Protein AF-0000000066233508 (afdb_homodimer)

Foldseek 3Di:
DDDVVCLVVPVVLLLVQCVLQVHHSVLSVVLNVLVVVLVVLVVVLVVLVVVLVVLVVVLVVCVVVVNNVVSVVSVVVSVVSVVVSVVSVVVNVVSVVVSVVSVLQAFFGADPPFARDAAPVPWAFDDWDADFDDDPDDFDFPLVLQVVLVFKDQPVQCVVPRHQDIHGDDLLVLLLVLLVVLLVCCCVVPVPADEDDDDQKDAPLQQSLLSCPPPPVVFWDAPPVVRITGAQDPCSCVVLVQQPHAAAQVCPWHKHKYKDKGATPCPPPPPPPRRDNQDHRIFIFIKMKIWHALVCQVVVLVVVVVLLVVSCVLLNFIKTKIKTHSNHDDRQFNTKIFIFTQASVVNDTHTWKMKGKNALSSQVSRVYWYQDPVPRDIDGIIMIMMGSTGSRVVSSSQQRRQADPVSKGAGRPSSCVSSVDGIDD/DDDVVCLVVPVVLLLVQCVLQVHHSVLSVVLVVLVVVLVVLVVVLVVLVVVLVVLVVVLVVCVVVVNNVVSVVSVVVSVVSVVVSVVSVVVNVVSVVVSVVSVLQAFFGADPPFARDAAPVPWAFDDWDADFDDDPDDFDFPLVLQVVLVFKDQPVQCVVPRHQDIHGDDLLVLLLVLLVVLLVCCCVVPVPADEDDDDQKDAPLQQSLQSCPPVPVVFWDAPPVVRITGAQDPCSCVVLVQFPHAAAQVCPWHKHKYKDKGATPCPPPPPPPSRDNPDHRIFIFIKMKIWHALVCQVVVLVVVVVLLVVSCVLLNFIKTKIKHHSNHDDRQFNTKIFIFTDAPVVNDTHTWKMKGKRALSSQVSRVYWYQDPVPRDIDGIIMIMMGSTGSRVVSSSQQRRQADPVSKGAGRPSSCVSSVDGIDD

pLDDT: mean 96.57, std 4.39, range [62.28, 98.88]

Structure (mmCIF, N/CA/C/O backbone):
data_AF-0000000066233508-model_v1
#
loop_
_entity.id
_entity.type
_entity.pdbx_description
1 polymer 'Serine--tRNA ligase'
#
loop_
_atom_site.group_PDB
_atom_site.id
_atom_site.type_symbol
_atom_site.label_atom_id
_atom_site.label_alt_id
_atom_site.label_comp_id
_atom_site.label_asym_id
_atom_site.label_entity_id
_atom_site.label_seq_id
_atom_site.pdbx_PDB_ins_code
_atom_site.Cartn_x
_atom_site.Cartn_y
_atom_site.Cartn_z
_atom_site.occupancy
_atom_site.B_iso_or_equiv
_atom_site.auth_seq_id
_atom_site.auth_comp_id
_atom_site.auth_asym_id
_atom_site.auth_atom_id
_atom_site.pdbx_PDB_model_num
ATOM 1 N N . MET A 1 1 ? -9.398 24.078 7.375 1 93.12 1 MET A N 1
ATOM 2 C CA . MET A 1 1 ? -10.461 24.906 6.805 1 93.12 1 MET A CA 1
ATOM 3 C C . MET A 1 1 ? -10.289 26.375 7.211 1 93.12 1 MET A C 1
ATOM 5 O O . MET A 1 1 ? -9.469 26.688 8.078 1 93.12 1 MET A O 1
ATOM 9 N N . ILE A 1 2 ? -11.086 27.25 6.621 1 95.56 2 ILE A N 1
ATOM 10 C CA . ILE A 1 2 ? -11 28.672 6.902 1 95.56 2 ILE A CA 1
ATOM 11 C C . ILE A 1 2 ? -11.719 28.984 8.211 1 95.56 2 ILE A C 1
ATOM 13 O O . ILE A 1 2 ? -12.703 28.328 8.562 1 95.56 2 ILE A O 1
ATOM 17 N N . ASP A 1 3 ? -11.203 29.953 8.891 1 95 3 ASP A N 1
ATOM 18 C CA . ASP A 1 3 ? -11.82 30.406 10.133 1 95 3 ASP A CA 1
ATOM 19 C C . ASP A 1 3 ? -13.172 31.062 9.867 1 95 3 ASP A C 1
ATOM 21 O O . ASP A 1 3 ? -13.242 32.062 9.156 1 95 3 ASP A O 1
ATOM 25 N N . ILE A 1 4 ? -14.133 30.562 10.492 1 95.81 4 ILE A N 1
ATOM 26 C CA . ILE A 1 4 ? -15.477 31.094 10.32 1 95.81 4 ILE A CA 1
ATOM 27 C C . ILE A 1 4 ? -15.508 32.562 10.758 1 95.81 4 ILE A C 1
ATOM 29 O O . ILE A 1 4 ? -16.234 33.375 10.195 1 95.81 4 ILE A O 1
ATOM 33 N N . LYS A 1 5 ? -14.711 32.906 11.695 1 96.12 5 LYS A N 1
ATOM 34 C CA . LYS A 1 5 ? -14.633 34.312 12.164 1 96.12 5 LYS A CA 1
ATOM 35 C C . LYS A 1 5 ? -14.18 35.219 11.047 1 96.12 5 LYS A C 1
ATOM 37 O O . LYS A 1 5 ? -14.648 36.375 10.938 1 96.12 5 LYS A O 1
ATOM 42 N N . LEU A 1 6 ? -13.242 34.75 10.305 1 96.94 6 LEU A N 1
ATOM 43 C CA . LEU A 1 6 ? -12.773 35.531 9.172 1 96.94 6 LEU A CA 1
ATOM 44 C C . LEU A 1 6 ? -13.898 35.781 8.172 1 96.94 6 LEU A C 1
ATOM 46 O O . LEU A 1 6 ? -14.039 36.875 7.645 1 96.94 6 LEU A O 1
ATOM 50 N N . ILE A 1 7 ? -14.641 34.75 7.93 1 97.31 7 ILE A N 1
ATOM 51 C CA . ILE A 1 7 ? -15.758 34.875 7 1 97.31 7 ILE A CA 1
ATOM 52 C C . ILE A 1 7 ? -16.781 35.875 7.531 1 97.31 7 ILE A C 1
ATOM 54 O O . ILE A 1 7 ? -17.297 36.688 6.773 1 97.31 7 ILE A O 1
ATOM 58 N N . ARG A 1 8 ? -16.984 35.906 8.844 1 96.62 8 ARG A N 1
ATOM 59 C CA . ARG A 1 8 ? -17.938 36.781 9.484 1 96.62 8 ARG A CA 1
ATOM 60 C C . ARG A 1 8 ? -17.453 38.25 9.43 1 96.62 8 ARG A C 1
ATOM 62 O O . ARG A 1 8 ? -18.234 39.156 9.133 1 96.62 8 ARG A O 1
ATOM 69 N N . GLN A 1 9 ? -16.297 38.375 9.656 1 97.19 9 GLN A N 1
ATOM 70 C CA . GLN A 1 9 ? -15.75 39.719 9.844 1 97.19 9 GLN A CA 1
ATOM 71 C C . GLN A 1 9 ? -15.383 40.344 8.508 1 97.19 9 GLN A C 1
ATOM 73 O O . GLN A 1 9 ? -15.492 41.562 8.336 1 97.19 9 GLN A O 1
ATOM 78 N N . ASN A 1 10 ? -14.938 39.5 7.613 1 97.38 10 ASN A N 1
ATOM 79 C CA . ASN A 1 10 ? -14.469 40.062 6.336 1 97.38 10 ASN A CA 1
ATOM 80 C C . ASN A 1 10 ? -14.945 39.188 5.164 1 97.38 10 ASN A C 1
ATOM 82 O O . ASN A 1 10 ? -14.133 38.688 4.383 1 97.38 10 ASN A O 1
ATOM 86 N N . PRO A 1 11 ? -16.25 39.062 4.977 1 97.81 11 PRO A N 1
ATOM 87 C CA . PRO A 1 11 ? -16.766 38.188 3.914 1 97.81 11 PRO A CA 1
ATOM 88 C C . PRO A 1 11 ? -16.281 38.625 2.527 1 97.81 11 PRO A C 1
ATOM 90 O O . PRO A 1 11 ? -16.031 37.75 1.671 1 97.81 11 PRO A O 1
ATOM 93 N N . ASP A 1 12 ? -16.156 39.938 2.305 1 97.88 12 ASP A N 1
ATOM 94 C CA . ASP A 1 12 ? -15.758 40.406 0.989 1 97.88 12 ASP A CA 1
ATOM 95 C C . ASP A 1 12 ? -14.32 40 0.663 1 97.88 12 ASP A C 1
ATOM 97 O O . ASP A 1 12 ? -14.008 39.688 -0.488 1 97.88 12 ASP A O 1
ATOM 101 N N . PHE A 1 13 ? -13.523 40.062 1.66 1 97.56 13 PHE A N 1
ATOM 102 C CA . PHE A 1 13 ? -12.148 39.625 1.494 1 97.56 13 PHE A CA 1
ATOM 103 C C . PHE A 1 13 ? -12.109 38.156 1.06 1 97.56 13 PHE A C 1
ATOM 105 O O . PHE A 1 13 ? -11.383 37.812 0.131 1 97.56 13 PHE A O 1
ATOM 112 N N . VAL A 1 14 ? -12.898 37.312 1.65 1 98.12 14 VAL A N 1
ATOM 113 C CA . VAL A 1 14 ? -12.922 35.875 1.361 1 98.12 14 VAL A CA 1
ATOM 114 C C . VAL A 1 14 ? -13.516 35.656 -0.026 1 98.12 14 VAL A C 1
ATOM 116 O O . VAL A 1 14 ? -13.016 34.812 -0.793 1 98.12 14 VAL A O 1
ATOM 119 N N . LYS A 1 15 ? -14.539 36.375 -0.337 1 98.25 15 LYS A N 1
ATOM 120 C CA . LYS A 1 15 ? -15.164 36.25 -1.651 1 98.25 15 LYS A CA 1
ATOM 121 C C . LYS A 1 15 ? -14.18 36.594 -2.764 1 98.25 15 LYS A C 1
ATOM 123 O O . LYS A 1 15 ? -14.125 35.906 -3.785 1 98.25 15 LYS A O 1
ATOM 128 N N . GLU A 1 16 ? -13.461 37.656 -2.539 1 97.5 16 GLU A N 1
ATOM 129 C CA . GLU A 1 16 ? -12.469 38.062 -3.531 1 97.5 16 GLU A CA 1
ATOM 130 C C . GLU A 1 16 ? -11.391 37 -3.711 1 97.5 16 GLU A C 1
ATOM 132 O O . GLU A 1 16 ? -10.953 36.75 -4.832 1 97.5 16 GLU A O 1
ATOM 137 N N . ALA A 1 17 ? -10.914 36.469 -2.629 1 97.25 17 ALA A N 1
ATOM 138 C CA . ALA A 1 17 ? -9.93 35.375 -2.684 1 97.25 17 ALA A CA 1
ATOM 139 C C . ALA A 1 17 ? -10.453 34.188 -3.496 1 97.25 17 ALA A C 1
ATOM 141 O O . ALA A 1 17 ? -9.719 33.594 -4.289 1 97.25 17 ALA A O 1
ATOM 142 N N . LEU A 1 18 ? -11.734 33.812 -3.293 1 97.56 18 LEU A N 1
ATOM 143 C CA . LEU A 1 18 ? -12.352 32.719 -4.023 1 97.56 18 LEU A CA 1
ATOM 144 C C . LEU A 1 18 ? -12.43 33.031 -5.516 1 97.56 18 LEU A C 1
ATOM 146 O O . LEU A 1 18 ? -12.164 32.188 -6.352 1 97.56 18 LEU A O 1
ATOM 150 N N . ARG A 1 19 ? -12.758 34.281 -5.824 1 97.06 19 ARG A N 1
ATOM 151 C CA . ARG A 1 19 ? -12.836 34.688 -7.219 1 97.06 19 ARG A CA 1
ATOM 152 C C . ARG A 1 19 ? -11.484 34.562 -7.906 1 97.06 19 ARG A C 1
ATOM 154 O O . ARG A 1 19 ? -11.406 34.125 -9.062 1 97.06 19 ARG A O 1
ATOM 161 N N . LYS A 1 20 ? -10.508 35 -7.199 1 96.06 20 LYS A N 1
ATOM 162 C CA . LYS A 1 20 ? -9.156 34.938 -7.75 1 96.06 20 LYS A CA 1
ATOM 163 C C . LYS A 1 20 ? -8.758 33.469 -8.047 1 96.06 20 LYS A C 1
ATOM 165 O O . LYS A 1 20 ? -7.93 33.219 -8.922 1 96.06 20 LYS A O 1
ATOM 170 N N . ARG A 1 21 ? -9.336 32.5 -7.344 1 96.62 21 ARG A N 1
ATOM 171 C CA . ARG A 1 21 ? -9.047 31.094 -7.543 1 96.62 21 ARG A CA 1
ATOM 172 C C . ARG A 1 21 ? -9.984 30.484 -8.578 1 96.62 21 ARG A C 1
ATOM 174 O O . ARG A 1 21 ? -9.898 29.297 -8.883 1 96.62 21 ARG A O 1
ATOM 181 N N . GLY A 1 22 ? -10.922 31.266 -9.031 1 94 22 GLY A N 1
ATOM 182 C CA . GLY A 1 22 ? -11.891 30.781 -10 1 94 22 GLY A CA 1
ATOM 183 C C . GLY A 1 22 ? -13.062 30.062 -9.359 1 94 22 GLY A C 1
ATOM 184 O O . GLY A 1 22 ? -13.734 29.25 -10.008 1 94 22 GLY A O 1
ATOM 185 N N . GLU A 1 23 ? -13.281 30.281 -8.062 1 94.69 23 GLU A N 1
ATOM 186 C CA . GLU A 1 23 ? -14.367 29.625 -7.328 1 94.69 23 GLU A CA 1
ATOM 187 C C . GLU A 1 23 ? -15.57 30.547 -7.199 1 94.69 23 GLU A C 1
ATOM 189 O O . GLU A 1 23 ? -15.43 31.781 -7.246 1 94.69 23 GLU A O 1
ATOM 194 N N . ASP A 1 24 ? -16.734 30.031 -7.023 1 94.38 24 ASP A N 1
ATOM 195 C CA . ASP A 1 24 ? -17.953 30.781 -6.836 1 94.38 24 ASP A CA 1
ATOM 196 C C . ASP A 1 24 ? -18.062 31.312 -5.41 1 94.38 24 ASP A C 1
ATOM 198 O O . ASP A 1 24 ? -18.172 30.547 -4.457 1 94.38 24 ASP A O 1
ATOM 202 N N . PRO A 1 25 ? -18.125 32.594 -5.277 1 96.81 25 PRO A N 1
ATOM 203 C CA . PRO A 1 25 ? -18.156 33.156 -3.93 1 96.81 25 PRO A CA 1
ATOM 204 C C . PRO A 1 25 ? -19.531 33.031 -3.271 1 96.81 25 PRO A C 1
ATOM 206 O O . PRO A 1 25 ? -19.672 33.312 -2.078 1 96.81 25 PRO A O 1
ATOM 209 N N . ALA A 1 26 ? -20.547 32.5 -3.99 1 96.81 26 ALA A N 1
ATOM 210 C CA . ALA A 1 26 ? -21.906 32.406 -3.49 1 96.81 26 ALA A CA 1
ATOM 211 C C . ALA A 1 26 ? -21.984 31.531 -2.244 1 96.81 26 ALA A C 1
ATOM 213 O O . ALA A 1 26 ? -22.859 31.719 -1.392 1 96.81 26 ALA A O 1
ATOM 214 N N . ILE A 1 27 ? -21.109 30.656 -2.143 1 97 27 ILE A N 1
ATOM 215 C CA . ILE A 1 27 ? -21.094 29.719 -1.021 1 97 27 ILE A CA 1
ATOM 216 C C . ILE A 1 27 ? -20.891 30.484 0.285 1 97 27 ILE A C 1
ATOM 218 O O . ILE A 1 27 ? -21.359 30.062 1.342 1 97 27 ILE A O 1
ATOM 222 N N . ILE A 1 28 ? -20.188 31.641 0.234 1 98.06 28 ILE A N 1
ATOM 223 C CA . ILE A 1 28 ? -19.922 32.438 1.421 1 98.06 28 ILE A CA 1
ATOM 224 C C . ILE A 1 28 ? -21.219 33 1.98 1 98.06 28 ILE A C 1
ATOM 226 O O . ILE A 1 28 ? -21.422 33.031 3.195 1 98.06 28 ILE A O 1
ATOM 230 N N . ASP A 1 29 ? -22.094 33.406 1.101 1 97.81 29 ASP A N 1
ATOM 231 C CA . ASP A 1 29 ? -23.391 33.938 1.535 1 97.81 29 ASP A CA 1
ATOM 232 C C . ASP A 1 29 ? -24.219 32.844 2.207 1 97.81 29 ASP A C 1
ATOM 234 O O . ASP A 1 29 ? -24.891 33.094 3.205 1 97.81 29 ASP A O 1
ATOM 238 N N . GLU A 1 30 ? -24.156 31.734 1.589 1 97.5 30 GLU A N 1
ATOM 239 C CA . GLU A 1 30 ? -24.859 30.594 2.18 1 97.5 30 GLU A CA 1
ATOM 240 C C . GLU A 1 30 ? -24.328 30.281 3.578 1 97.5 30 GLU A C 1
ATOM 242 O O . GLU A 1 30 ? -25.094 30.031 4.5 1 97.5 30 GLU A O 1
ATOM 247 N N . ILE A 1 31 ? -23.062 30.328 3.74 1 98.06 31 ILE A N 1
ATOM 248 C CA . ILE A 1 31 ? -22.406 30.047 5.016 1 98.06 31 ILE A CA 1
ATOM 249 C C . ILE A 1 31 ? -22.828 31.078 6.051 1 98.06 31 ILE A C 1
ATOM 251 O O . ILE A 1 31 ? -23.172 30.734 7.184 1 98.06 31 ILE A O 1
ATOM 255 N N . LEU A 1 32 ? -22.812 32.344 5.645 1 98.12 32 LEU A N 1
ATOM 256 C CA . LEU A 1 32 ? -23.188 33.406 6.555 1 98.12 32 LEU A CA 1
ATOM 257 C C . LEU A 1 32 ? -24.625 33.25 7.023 1 98.12 32 LEU A C 1
ATOM 259 O O . LEU A 1 32 ? -24.938 33.5 8.195 1 98.12 32 LEU A O 1
ATOM 263 N N . LYS A 1 33 ? -25.5 32.844 6.082 1 98.06 33 LYS A N 1
ATOM 264 C CA . LYS A 1 33 ? -26.906 32.625 6.426 1 98.06 33 LYS A CA 1
ATOM 265 C C . LYS A 1 33 ? -27.062 31.516 7.449 1 98.06 33 LYS A C 1
ATOM 267 O O . LYS A 1 33 ? -27.734 31.672 8.469 1 98.06 33 LYS A O 1
ATOM 272 N N . ILE A 1 34 ? -26.438 30.422 7.152 1 98.25 34 ILE A N 1
ATOM 273 C CA . ILE A 1 34 ? -26.547 29.266 8.031 1 98.25 34 ILE A CA 1
ATOM 274 C C . ILE A 1 34 ? -25.906 29.578 9.375 1 98.25 34 ILE A C 1
ATOM 276 O O . ILE A 1 34 ? -26.406 29.172 10.422 1 98.25 34 ILE A O 1
ATOM 280 N N . ASP A 1 35 ? -24.797 30.25 9.383 1 97.88 35 ASP A N 1
ATOM 281 C CA . ASP A 1 35 ? -24.125 30.641 10.609 1 97.88 35 ASP A CA 1
ATOM 282 C C . ASP A 1 35 ? -25.016 31.547 11.469 1 97.88 35 ASP A C 1
ATOM 284 O O . ASP A 1 35 ? -25.062 31.375 12.688 1 97.88 35 ASP A O 1
ATOM 288 N N . ALA A 1 36 ? -25.672 32.469 10.875 1 97.69 36 ALA A N 1
ATOM 289 C CA . ALA A 1 36 ? -26.594 33.344 11.578 1 97.69 36 ALA A CA 1
ATOM 290 C C . ALA A 1 36 ? -27.75 32.562 12.203 1 97.69 36 ALA A C 1
ATOM 292 O O . ALA A 1 36 ? -28.125 32.812 13.352 1 97.69 36 ALA A O 1
ATOM 293 N N . ASP A 1 37 ? -28.266 31.688 11.383 1 97.88 37 ASP A N 1
ATOM 294 C CA . ASP A 1 37 ? -29.344 30.828 11.875 1 97.88 37 ASP A CA 1
ATOM 295 C C . ASP A 1 37 ? -28.875 30 13.07 1 97.88 37 ASP A C 1
ATOM 297 O O . ASP A 1 37 ? -29.609 29.828 14.039 1 97.88 37 ASP A O 1
ATOM 301 N N . TRP A 1 38 ? -27.734 29.453 12.945 1 97.81 38 TRP A N 1
ATOM 302 C CA . TRP A 1 38 ? -27.172 28.625 14.008 1 97.81 38 TRP A CA 1
ATOM 303 C C . TRP A 1 38 ? -27 29.422 15.289 1 97.81 38 TRP A C 1
ATOM 305 O O . TRP A 1 38 ? -27.406 29 16.359 1 97.81 38 TRP A O 1
ATOM 315 N N . ARG A 1 39 ? -26.453 30.625 15.211 1 96.88 39 ARG A N 1
ATOM 316 C CA . ARG A 1 39 ? -26.234 31.484 16.359 1 96.88 39 ARG A CA 1
ATOM 317 C C . ARG A 1 39 ? -27.547 31.922 16.984 1 96.88 39 ARG A C 1
ATOM 319 O O . ARG A 1 39 ? -27.672 31.984 18.203 1 96.88 39 ARG A O 1
ATOM 326 N N . ALA A 1 40 ? -28.516 32.219 16.172 1 97.5 40 ALA A N 1
ATOM 327 C CA . ALA A 1 40 ? -29.844 32.562 16.672 1 97.5 40 ALA A CA 1
ATOM 328 C C . ALA A 1 40 ? -30.484 31.422 17.438 1 97.5 40 ALA A C 1
ATOM 330 O O . ALA A 1 40 ? -31.125 31.625 18.453 1 97.5 40 ALA A O 1
ATOM 331 N N . THR A 1 41 ? -30.281 30.266 16.828 1 97.94 41 THR A N 1
ATOM 332 C CA . THR A 1 41 ? -30.812 29.078 17.469 1 97.94 41 THR A CA 1
ATOM 333 C C . THR A 1 41 ? -30.156 28.844 18.828 1 97.94 41 THR A C 1
ATOM 335 O O . THR A 1 41 ? -30.844 28.5 19.797 1 97.94 41 THR A O 1
ATOM 338 N N . ILE A 1 42 ? -28.922 29 18.922 1 97.31 42 ILE A N 1
ATOM 339 C CA . ILE A 1 42 ? -28.188 28.844 20.172 1 97.31 42 ILE A CA 1
ATOM 340 C C . ILE A 1 42 ? -28.703 29.844 21.203 1 97.31 42 ILE A C 1
ATOM 342 O O . ILE A 1 42 ? -28.938 29.5 22.359 1 97.31 42 ILE A O 1
ATOM 346 N N . THR A 1 43 ? -28.922 31.078 20.797 1 97.06 43 THR A N 1
ATOM 347 C CA . THR A 1 43 ? -29.406 32.156 21.672 1 97.06 43 THR A CA 1
ATOM 348 C C . THR A 1 43 ? -30.797 31.812 22.188 1 97.06 43 THR A C 1
ATOM 350 O O . THR A 1 43 ? -31.062 31.938 23.391 1 97.06 43 THR A O 1
ATOM 353 N N . LYS A 1 44 ? -31.609 31.453 21.281 1 97.38 44 LYS A N 1
ATOM 354 C CA . LYS A 1 44 ? -32.969 31.094 21.656 1 97.38 44 LYS A CA 1
ATOM 355 C C . LYS A 1 44 ? -33 29.922 22.625 1 97.38 44 LYS A C 1
ATOM 357 O O . LYS A 1 44 ? -33.75 29.938 23.594 1 97.38 44 LYS A O 1
ATOM 362 N N . THR A 1 45 ? -32.219 28.906 22.328 1 97 45 THR A N 1
ATOM 363 C CA . THR A 1 45 ? -32.125 27.75 23.188 1 97 45 THR A CA 1
ATOM 364 C C . THR A 1 45 ? -31.688 28.141 24.594 1 97 45 THR A C 1
ATOM 366 O O . THR A 1 45 ? -32.25 27.688 25.594 1 97 45 THR A O 1
ATOM 369 N N . ASN A 1 46 ? -30.719 29.031 24.703 1 96.56 46 ASN A N 1
ATOM 370 C CA . ASN A 1 46 ? -30.219 29.484 26 1 96.56 46 ASN A CA 1
ATOM 371 C C . ASN A 1 46 ? -31.25 30.297 26.75 1 96.56 46 ASN A C 1
ATOM 373 O O . ASN A 1 46 ? -31.359 30.188 27.984 1 96.56 46 ASN A O 1
ATOM 377 N N . GLU A 1 47 ? -31.969 31.094 26.078 1 96.75 47 GLU A N 1
ATOM 378 C CA . GLU A 1 47 ? -33.062 31.875 26.688 1 96.75 47 GLU A CA 1
ATOM 379 C C . GLU A 1 47 ? -34.125 30.953 27.266 1 96.75 47 GLU A C 1
ATOM 381 O O . GLU A 1 47 ? -34.594 31.172 28.391 1 96.75 47 GLU A O 1
ATOM 386 N N . LEU A 1 48 ? -34.469 29.969 26.469 1 96.56 48 LEU A N 1
ATOM 387 C CA . LEU A 1 48 ? -35.5 29.047 26.922 1 96.56 48 LEU A CA 1
ATOM 388 C C . LEU A 1 48 ? -35.031 28.219 28.094 1 96.56 48 LEU A C 1
ATOM 390 O O . LEU A 1 48 ? -35.812 27.891 29 1 96.56 48 LEU A O 1
ATOM 394 N N . ARG A 1 49 ? -33.812 27.828 28.109 1 95.56 49 ARG A N 1
ATOM 395 C CA . ARG A 1 49 ? -33.219 27.109 29.234 1 95.56 49 ARG A CA 1
ATOM 396 C C . ARG A 1 49 ? -33.281 27.953 30.516 1 95.56 49 ARG A C 1
ATOM 398 O O . ARG A 1 49 ? -33.594 27.438 31.578 1 95.56 49 ARG A O 1
ATOM 405 N N . SER A 1 50 ? -33 29.219 30.375 1 95.81 50 SER A N 1
ATOM 406 C CA . SER A 1 50 ? -33.062 30.141 31.516 1 95.81 50 SER A CA 1
ATOM 407 C C . SER A 1 50 ? -34.469 30.266 32.031 1 95.81 50 SER A C 1
ATOM 409 O O . SER A 1 50 ? -34.688 30.234 33.25 1 95.81 50 SER A O 1
ATOM 411 N N . ARG A 1 51 ? -35.344 30.391 31.156 1 95.38 51 ARG A N 1
ATOM 412 C CA . ARG A 1 51 ? -36.75 30.469 31.531 1 95.38 51 ARG A CA 1
ATOM 413 C C . ARG A 1 51 ? -37.219 29.203 32.25 1 95.38 51 ARG A C 1
ATOM 415 O O . ARG A 1 51 ? -37.938 29.266 33.219 1 95.38 51 ARG A O 1
ATOM 422 N N . ARG A 1 52 ? -36.875 28.094 31.703 1 94.69 52 ARG A N 1
ATOM 423 C CA . ARG A 1 52 ? -37.25 26.812 32.281 1 94.69 52 ARG A CA 1
ATOM 424 C C . ARG A 1 52 ? -36.656 26.688 33.688 1 94.69 52 ARG A C 1
ATOM 426 O O . ARG A 1 52 ? -37.344 26.156 34.594 1 94.69 52 ARG A O 1
ATOM 433 N N . ASN A 1 53 ? -35.469 27.156 33.906 1 94.06 53 ASN A N 1
ATOM 434 C CA . ASN A 1 53 ? -34.844 27.141 35.219 1 94.06 53 ASN A CA 1
ATOM 435 C C . ASN A 1 53 ? -35.594 28.031 36.188 1 94.06 53 ASN A C 1
ATOM 437 O O . ASN A 1 53 ? -35.75 27.688 37.375 1 94.06 53 ASN A O 1
ATOM 441 N N . GLU A 1 54 ? -36.062 29.203 35.656 1 94.81 54 GLU A N 1
ATOM 442 C CA . GLU A 1 54 ? -36.844 30.109 36.469 1 94.81 54 GLU A CA 1
ATOM 443 C C . GLU A 1 54 ? -38.156 29.453 36.875 1 94.81 54 GLU A C 1
ATOM 445 O O . GLU A 1 54 ? -38.594 29.594 38.031 1 94.81 54 GLU A O 1
ATOM 450 N N . ILE A 1 55 ? -38.781 28.828 35.906 1 94.31 55 ILE A N 1
ATOM 451 C CA . ILE A 1 55 ? -40.031 28.141 36.188 1 94.31 55 ILE A CA 1
ATOM 452 C C . ILE A 1 55 ? -39.844 27.062 37.25 1 94.31 55 ILE A C 1
ATOM 454 O O . ILE A 1 55 ? -40.656 26.922 38.156 1 94.31 55 ILE A O 1
ATOM 458 N N . SER A 1 56 ? -38.812 26.328 37.188 1 92.69 56 SER A N 1
ATOM 459 C CA . SER A 1 56 ? -38.5 25.266 38.156 1 92.69 56 SER A CA 1
ATOM 460 C C . SER A 1 56 ? -38.344 25.828 39.562 1 92.69 56 SER A C 1
ATOM 462 O O . SER A 1 56 ? -38.844 25.234 40.531 1 92.69 56 SER A O 1
ATOM 464 N N . LYS A 1 57 ? -37.688 27.016 39.656 1 93.62 57 LYS A N 1
ATOM 465 C CA . LYS A 1 57 ? -37.531 27.672 40.938 1 93.62 57 LYS A CA 1
ATOM 466 C C . LYS A 1 57 ? -38.875 28.141 41.5 1 93.62 57 LYS A C 1
ATOM 468 O O . LYS A 1 57 ? -39.125 28 42.688 1 93.62 57 LYS A O 1
ATOM 473 N N . ASN A 1 58 ? -39.688 28.656 40.594 1 94.38 58 ASN A N 1
ATOM 474 C CA . ASN A 1 58 ? -41 29.172 41.031 1 94.38 58 ASN A CA 1
ATOM 475 C C . ASN A 1 58 ? -41.938 28.047 41.438 1 94.38 58 ASN A C 1
ATOM 477 O O . ASN A 1 58 ? -42.75 28.219 42.344 1 94.38 58 ASN A O 1
ATOM 481 N N . VAL A 1 59 ? -41.844 26.969 40.719 1 93.44 59 VAL A N 1
ATOM 482 C CA . VAL A 1 59 ? -42.656 25.812 41.062 1 93.44 59 VAL A CA 1
ATOM 483 C C . VAL A 1 59 ? -42.312 25.344 42.469 1 93.44 59 VAL A C 1
ATOM 485 O O . VAL A 1 59 ? -43.188 25.047 43.281 1 93.44 59 VAL A O 1
ATOM 488 N N . ALA A 1 60 ? -41.031 25.312 42.844 1 91.31 60 ALA A N 1
ATOM 489 C CA . ALA A 1 60 ? -40.562 24.891 44.156 1 91.31 60 ALA A CA 1
ATOM 490 C C . ALA A 1 60 ? -41.094 25.828 45.25 1 91.31 60 ALA A C 1
ATOM 492 O O . ALA A 1 60 ? -41.531 25.391 46.312 1 91.31 60 ALA A O 1
ATOM 493 N N . ARG A 1 61 ? -41.062 27.125 44.938 1 93.44 61 ARG A N 1
ATOM 494 C CA . ARG A 1 61 ? -41.531 28.141 45.875 1 93.44 61 ARG A CA 1
ATOM 495 C C . ARG A 1 61 ? -43.062 28.031 46.094 1 93.44 61 ARG A C 1
ATOM 497 O O . ARG A 1 61 ? -43.531 28.062 47.219 1 93.44 61 ARG A O 1
ATOM 504 N N . LEU A 1 62 ? -43.812 27.859 45 1 94.06 62 LEU A N 1
ATOM 505 C CA . LEU A 1 62 ? -45.25 27.781 45.062 1 94.06 62 LEU A CA 1
ATOM 506 C C . LEU A 1 62 ? -45.719 26.531 45.812 1 94.06 62 LEU A C 1
ATOM 508 O O . LEU A 1 62 ? -46.688 26.578 46.562 1 94.06 62 LEU A O 1
ATOM 512 N N . LYS A 1 63 ? -45.062 25.5 45.625 1 91.12 63 LYS A N 1
ATOM 513 C CA . LYS A 1 63 ? -45.406 24.266 46.344 1 91.12 63 LYS A CA 1
ATOM 514 C C . LYS A 1 63 ? -45.156 24.422 47.812 1 91.12 63 LYS A C 1
ATOM 516 O O . LYS A 1 63 ? -45.906 23.891 48.656 1 91.12 63 LYS A O 1
ATOM 521 N N . LYS A 1 64 ? -44.062 25.156 48.219 1 92.81 64 LYS A N 1
ATOM 522 C CA . LYS A 1 64 ? -43.75 25.422 49.625 1 92.81 64 LYS A CA 1
ATOM 523 C C . LYS A 1 64 ? -44.812 26.312 50.25 1 92.81 64 LYS A C 1
ATOM 525 O O . LYS A 1 64 ? -45.125 26.203 51.438 1 92.81 64 LYS A O 1
ATOM 530 N N . GLU A 1 65 ? -45.438 27.141 49.406 1 94.06 65 GLU A N 1
ATOM 531 C CA . GLU A 1 65 ? -46.438 28.078 49.906 1 94.06 65 GLU A CA 1
ATOM 532 C C . GLU A 1 65 ? -47.844 27.469 49.844 1 94.06 65 GLU A C 1
ATOM 534 O O . GLU A 1 65 ? -48.812 28.109 50.219 1 94.06 65 GLU A O 1
ATOM 539 N N . GLY A 1 66 ? -47.906 26.25 49.281 1 90.38 66 GLY A N 1
ATOM 540 C CA . GLY A 1 66 ? -49.188 25.531 49.25 1 90.38 66 GLY A CA 1
ATOM 541 C C . GLY A 1 66 ? -50.062 25.891 48.062 1 90.38 66 GLY A C 1
ATOM 542 O O . GLY A 1 66 ? -51.25 25.594 48.062 1 90.38 66 GLY A O 1
ATOM 543 N N . LYS A 1 67 ? -49.562 26.656 47.156 1 93.44 67 LYS A N 1
ATOM 544 C CA . LYS A 1 67 ? -50.281 27.078 45.969 1 93.44 67 LYS A CA 1
ATOM 545 C C . LYS A 1 67 ? -50.125 26.047 44.844 1 93.44 67 LYS A C 1
ATOM 547 O O . LYS A 1 67 ? -49.531 26.344 43.812 1 93.44 67 LYS A O 1
ATOM 552 N N . ASN A 1 68 ? -50.781 24.922 44.875 1 90.44 68 ASN A N 1
ATOM 553 C CA . ASN A 1 68 ? -50.531 23.75 44.062 1 90.44 68 ASN A CA 1
ATOM 554 C C . ASN A 1 68 ? -51.094 23.938 42.656 1 90.44 68 ASN A C 1
ATOM 556 O O . ASN A 1 68 ? -50.5 23.469 41.656 1 90.44 68 ASN A O 1
ATOM 560 N N . ALA A 1 69 ? -52.156 24.734 42.625 1 90.69 69 ALA A N 1
ATOM 561 C CA . ALA A 1 69 ? -52.75 24.922 41.312 1 90.69 69 ALA A CA 1
ATOM 562 C C . ALA A 1 69 ? -51.875 25.781 40.406 1 90.69 69 ALA A C 1
ATOM 564 O O . ALA A 1 69 ? -51.688 25.484 39.219 1 90.69 69 ALA A O 1
ATOM 565 N N . GLU A 1 70 ? -51.344 26.766 41.031 1 91.44 70 GLU A N 1
ATOM 566 C CA . GLU A 1 70 ? -50.438 27.641 40.281 1 91.44 70 GLU A CA 1
ATOM 567 C C . GLU A 1 70 ? -49.125 26.922 39.938 1 91.44 70 GLU A C 1
ATOM 569 O O . GLU A 1 70 ? -48.594 27.109 38.844 1 91.44 70 GLU A O 1
ATOM 574 N N . ALA A 1 71 ? -48.688 26.031 40.75 1 93.31 71 ALA A N 1
ATOM 575 C CA . ALA A 1 71 ? -47.469 25.25 40.5 1 93.31 71 ALA A CA 1
ATOM 576 C C . ALA A 1 71 ? -47.656 24.266 39.344 1 93.31 71 ALA A C 1
ATOM 578 O O . ALA A 1 71 ? -46.75 24.078 38.531 1 93.31 71 ALA A O 1
ATOM 579 N N . GLU A 1 72 ? -48.812 23.766 39.312 1 92.56 72 GLU A N 1
ATOM 580 C CA . GLU A 1 72 ? -49.094 22.797 38.25 1 92.56 72 GLU A CA 1
ATOM 581 C C . GLU A 1 72 ? -49.094 23.453 36.875 1 92.56 72 GLU A C 1
ATOM 583 O O . GLU A 1 72 ? -48.688 22.844 35.906 1 92.56 72 GLU A O 1
ATOM 588 N N . ALA A 1 73 ? -49.562 24.672 36.875 1 92.5 73 ALA A N 1
ATOM 589 C CA . ALA A 1 73 ? -49.562 25.422 35.625 1 92.5 73 ALA A CA 1
ATOM 590 C C . ALA A 1 73 ? -48.156 25.703 35.156 1 92.5 73 ALA A C 1
ATOM 592 O O . ALA A 1 73 ? -47.844 25.625 33.938 1 92.5 73 ALA A O 1
ATOM 593 N N . LEU A 1 74 ? -47.344 25.984 36.031 1 94.25 74 LEU A N 1
ATOM 594 C CA . LEU A 1 74 ? -45.938 26.266 35.75 1 94.25 74 LEU A CA 1
ATOM 595 C C . LEU A 1 74 ? -45.219 25 35.312 1 94.25 74 LEU A C 1
ATOM 597 O O . LEU A 1 74 ? -44.312 25.047 34.469 1 94.25 74 LEU A O 1
ATOM 601 N N . ILE A 1 75 ? -45.625 23.938 35.875 1 93.56 75 ILE A N 1
ATOM 602 C CA . ILE A 1 75 ? -45.031 22.656 35.531 1 93.56 75 ILE A CA 1
ATOM 603 C C . ILE A 1 75 ? -45.344 22.297 34.094 1 93.56 75 ILE A C 1
ATOM 605 O O . ILE A 1 75 ? -44.5 21.812 33.344 1 93.56 75 ILE A O 1
ATOM 609 N N . GLU A 1 76 ? -46.562 22.594 33.75 1 93.75 76 GLU A N 1
ATOM 610 C CA . GLU A 1 76 ? -46.969 22.344 32.375 1 93.75 76 GLU A CA 1
ATOM 611 C C . GLU A 1 76 ? -46.219 23.234 31.406 1 93.75 76 GLU A C 1
ATOM 613 O O . GLU A 1 76 ? -45.875 22.797 30.312 1 93.75 76 GLU A O 1
ATOM 618 N N . GLU A 1 77 ? -46.031 24.406 31.812 1 93.31 77 GLU A N 1
ATOM 619 C CA . GLU A 1 77 ? -45.25 25.328 31 1 93.31 77 GLU A CA 1
ATOM 620 C C . GLU A 1 77 ? -43.781 24.844 30.875 1 93.31 77 GLU A C 1
ATOM 622 O O . GLU A 1 77 ? -43.188 24.922 29.797 1 93.31 77 GLU A O 1
ATOM 627 N N . GLY A 1 78 ? -43.281 24.406 31.906 1 93.31 78 GLY A N 1
ATOM 628 C CA . GLY A 1 78 ? -41.938 23.859 31.906 1 93.31 78 GLY A CA 1
ATOM 629 C C . GLY A 1 78 ? -41.781 22.672 30.984 1 93.31 78 GLY A C 1
ATOM 630 O O . GLY A 1 78 ? -40.75 22.547 30.312 1 93.31 78 GLY A O 1
ATOM 631 N N . LYS A 1 79 ? -42.812 21.859 30.984 1 93.94 79 LYS A N 1
ATOM 632 C CA . LYS A 1 79 ? -42.812 20.688 30.094 1 93.94 79 LYS A CA 1
ATOM 633 C C . LYS A 1 79 ? -42.812 21.125 28.625 1 93.94 79 LYS A C 1
ATOM 635 O O . LYS A 1 79 ? -42.094 20.547 27.812 1 93.94 79 LYS A O 1
ATOM 640 N N . ARG A 1 80 ? -43.594 22.109 28.375 1 94.81 80 ARG A N 1
ATOM 641 C CA . ARG A 1 80 ? -43.656 22.625 27.016 1 94.81 80 ARG A CA 1
ATOM 642 C C . ARG A 1 80 ? -42.312 23.234 26.594 1 94.81 80 ARG A C 1
ATOM 644 O O . ARG A 1 80 ? -41.844 23.016 25.469 1 94.81 80 ARG A O 1
ATOM 651 N N . LEU A 1 81 ? -41.719 23.938 27.484 1 95.62 81 LEU A N 1
ATOM 652 C CA . LEU A 1 81 ? -40.406 24.531 27.203 1 95.62 81 LEU A CA 1
ATOM 653 C C . LEU A 1 81 ? -39.344 23.453 26.984 1 95.62 81 LEU A C 1
ATOM 655 O O . LEU A 1 81 ? -38.469 23.609 26.156 1 95.62 81 LEU A O 1
ATOM 659 N N . GLY A 1 82 ? -39.469 22.422 27.7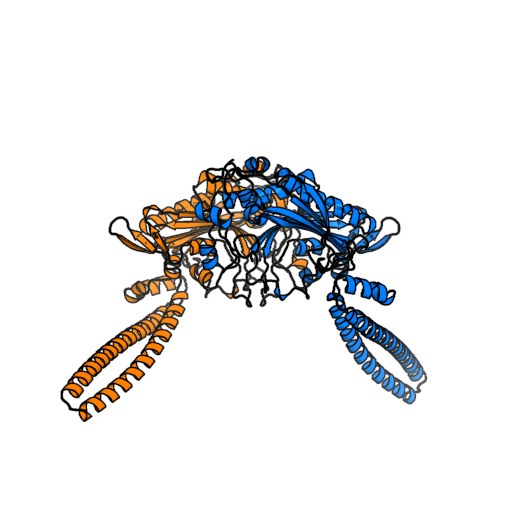19 1 95 82 GLY A N 1
ATOM 660 C CA . GLY A 1 82 ? -38.562 21.312 27.562 1 95 82 GLY A CA 1
ATOM 661 C C . GLY A 1 82 ? -38.625 20.688 26.188 1 95 82 GLY A C 1
ATOM 662 O O . GLY A 1 82 ? -37.562 20.344 25.609 1 95 82 GLY A O 1
ATOM 663 N N . GLU A 1 83 ? -39.812 20.547 25.703 1 96.62 83 GLU A N 1
ATOM 664 C CA . GLU A 1 83 ? -40 19.984 24.375 1 96.62 83 GLU A CA 1
ATOM 665 C C . GLU A 1 83 ? -39.438 20.938 23.312 1 96.62 83 GLU A C 1
ATOM 667 O O . GLU A 1 83 ? -38.844 20.5 22.328 1 96.62 83 GLU A O 1
ATOM 672 N N . GLU A 1 84 ? -39.656 22.172 23.547 1 96.25 84 GLU A N 1
ATOM 673 C CA . GLU A 1 84 ? -39.156 23.172 22.609 1 96.25 84 GLU A CA 1
ATOM 674 C C . GLU A 1 84 ? -37.625 23.203 22.594 1 96.25 84 GLU A C 1
ATOM 676 O O . GLU A 1 84 ? -37 23.359 21.547 1 96.25 84 GLU A O 1
ATOM 681 N N . ILE A 1 85 ? -37.062 23.094 23.734 1 97 85 ILE A N 1
ATOM 682 C CA . ILE A 1 85 ? -35.594 23.094 23.859 1 97 85 ILE A CA 1
ATOM 683 C C . ILE A 1 85 ? -35.031 21.891 23.141 1 97 85 ILE A C 1
ATOM 685 O O . ILE A 1 85 ? -34.031 22 22.422 1 97 85 ILE A O 1
ATOM 689 N N . LYS A 1 86 ? -35.688 20.781 23.266 1 96.88 86 LYS A N 1
ATOM 690 C CA . LYS A 1 86 ? -35.219 19.562 22.594 1 96.88 86 LYS A CA 1
ATOM 691 C C . LYS A 1 86 ? -35.25 19.734 21.078 1 96.88 86 LYS A C 1
ATOM 693 O O . LYS A 1 86 ? -34.312 19.297 20.391 1 96.88 86 LYS A O 1
ATOM 698 N N . ALA A 1 87 ? -36.25 20.312 20.672 1 97.38 87 ALA A N 1
ATOM 699 C CA . ALA A 1 87 ? -36.406 20.547 19.234 1 97.38 87 ALA A CA 1
ATOM 700 C C . ALA A 1 87 ? -35.344 21.516 18.719 1 97.38 87 ALA A C 1
ATOM 702 O O . ALA A 1 87 ? -34.781 21.328 17.625 1 97.38 87 ALA A O 1
ATOM 703 N N . LEU A 1 88 ? -35.031 22.516 19.469 1 97.44 88 LEU A N 1
ATOM 704 C CA . LEU A 1 88 ? -34.031 23.516 19.094 1 97.44 88 LEU A CA 1
ATOM 705 C C . LEU A 1 88 ? -32.656 22.906 19.125 1 97.44 88 LEU A C 1
ATOM 707 O O . LEU A 1 88 ? -31.797 23.266 18.312 1 97.44 88 LEU A O 1
ATOM 711 N N . GLU A 1 89 ? -32.438 22.047 20.031 1 97.19 89 GLU A N 1
ATOM 712 C CA . GLU A 1 89 ? -31.141 21.375 20.109 1 97.19 89 GLU A CA 1
ATOM 713 C C . GLU A 1 89 ? -30.891 20.516 18.875 1 97.19 89 GLU A C 1
ATOM 715 O O . GLU A 1 89 ? -29.766 20.453 18.359 1 97.19 89 GLU A O 1
ATOM 720 N N . GLU A 1 90 ? -31.875 19.891 18.453 1 97.56 90 GLU A N 1
ATOM 721 C CA . GLU A 1 90 ? -31.766 19.094 17.234 1 97.56 90 GLU A CA 1
ATOM 722 C C . GLU A 1 90 ? -31.5 19.984 16.016 1 97.56 90 GLU A C 1
ATOM 724 O O . GLU A 1 90 ? -30.719 19.625 15.141 1 97.56 90 GLU A O 1
ATOM 729 N N . LYS A 1 91 ? -32.219 21.047 16.031 1 97.5 91 LYS A N 1
ATOM 730 C CA . LYS A 1 91 ? -32.031 22 14.945 1 97.5 91 LYS A CA 1
ATOM 731 C C . LYS A 1 91 ? -30.594 22.562 14.977 1 97.5 91 LYS A C 1
ATOM 733 O O . LYS A 1 91 ? -29.969 22.75 13.922 1 97.5 91 LYS A O 1
ATOM 738 N N . GLU A 1 92 ? -30.125 22.891 16.141 1 97.38 92 GLU A N 1
ATOM 739 C CA . GLU A 1 92 ? -28.766 23.391 16.312 1 97.38 92 GLU A CA 1
ATOM 740 C C . GLU A 1 92 ? -27.734 22.406 15.758 1 97.38 92 GLU A C 1
ATOM 742 O O . GLU A 1 92 ? -26.812 22.797 15.055 1 97.38 92 GLU A O 1
ATOM 747 N N . LYS A 1 93 ? -27.922 21.188 16.031 1 97.62 93 LYS A N 1
ATOM 748 C CA . LYS A 1 93 ? -27.016 20.141 15.562 1 97.62 93 LYS A CA 1
ATOM 749 C C . LYS A 1 93 ? -27.047 20.031 14.039 1 97.62 93 LYS A C 1
ATOM 751 O O . LYS A 1 93 ? -26 19.859 13.414 1 97.62 93 LYS A O 1
ATOM 756 N N . GLU A 1 94 ? -28.125 20.109 13.523 1 97.94 94 GLU A N 1
ATOM 757 C CA . GLU A 1 94 ? -28.297 20.047 12.078 1 97.94 94 GLU A CA 1
ATOM 758 C C . GLU A 1 94 ? -27.609 21.219 11.391 1 97.94 94 GLU A C 1
ATOM 760 O O . GLU A 1 94 ? -26.938 21.047 10.375 1 97.94 94 GLU A O 1
ATOM 765 N N . LEU A 1 95 ? -27.875 22.391 11.945 1 97.81 95 LEU A N 1
ATOM 766 C CA . LEU A 1 95 ? -27.281 23.594 11.383 1 97.81 95 LEU A CA 1
ATOM 767 C C . LEU A 1 95 ? -25.766 23.562 11.5 1 97.81 95 LEU A C 1
ATOM 769 O O . LEU A 1 95 ? -25.062 23.969 10.578 1 97.81 95 LEU A O 1
ATOM 773 N N . GLN A 1 96 ? -25.312 23.094 12.555 1 97.06 96 GLN A N 1
ATOM 774 C CA . GLN A 1 96 ? -23.875 22.984 12.766 1 97.06 96 GLN A CA 1
ATOM 775 C C . GLN A 1 96 ? -23.25 22.031 11.758 1 97.06 96 GLN A C 1
ATOM 777 O O . GLN A 1 96 ? -22.172 22.312 11.219 1 97.06 96 GLN A O 1
ATOM 782 N N . LYS A 1 97 ? -23.875 20.969 11.578 1 97.31 97 LYS A N 1
ATOM 783 C CA . LYS A 1 97 ? -23.391 20 10.602 1 97.31 97 LYS A CA 1
ATOM 784 C C . LYS A 1 97 ? -23.359 20.594 9.195 1 97.31 97 LYS A C 1
ATOM 786 O O . LYS A 1 97 ? -22.375 20.406 8.461 1 97.31 97 LYS A O 1
ATOM 791 N N . LYS A 1 98 ? -24.406 21.203 8.867 1 97.44 98 LYS A N 1
ATOM 792 C CA . LYS A 1 98 ? -24.484 21.844 7.559 1 97.44 98 LYS A CA 1
ATOM 793 C C . LYS A 1 98 ? -23.391 22.891 7.398 1 97.44 98 LYS A C 1
ATOM 795 O O . LYS A 1 98 ? -22.766 23 6.336 1 97.44 98 LYS A O 1
ATOM 800 N N . LEU A 1 99 ? -23.203 23.672 8.445 1 97.12 99 LEU A N 1
ATOM 801 C CA . LEU A 1 99 ? -22.172 24.688 8.438 1 97.12 99 LEU A CA 1
ATOM 802 C C . LEU A 1 99 ? -20.797 24.078 8.234 1 97.12 99 LEU A C 1
ATOM 804 O O . LEU A 1 99 ? -20.016 24.547 7.402 1 97.12 99 LEU A O 1
ATOM 808 N N . ASN A 1 100 ? -20.531 23.047 8.93 1 96.19 100 ASN A N 1
ATOM 809 C CA . ASN A 1 100 ? -19.25 22.359 8.82 1 96.19 100 ASN A CA 1
ATOM 810 C C . ASN A 1 100 ? -19.047 21.781 7.426 1 96.19 100 ASN A C 1
ATOM 812 O O . ASN A 1 100 ? -17.938 21.875 6.867 1 96.19 100 ASN A O 1
ATOM 816 N N . ASP A 1 101 ? -20.062 21.203 6.902 1 96.44 101 ASP A N 1
ATOM 817 C CA . ASP A 1 101 ? -20 20.625 5.566 1 96.44 101 ASP A CA 1
ATOM 818 C C . ASP A 1 101 ? -19.672 21.688 4.52 1 96.44 101 ASP A C 1
ATOM 820 O O . ASP A 1 101 ? -18.875 21.438 3.605 1 96.44 101 ASP A O 1
ATOM 824 N N . LEU A 1 102 ? -20.266 22.812 4.672 1 96.56 102 LEU A N 1
ATOM 825 C CA . LEU A 1 102 ? -20.031 23.906 3.736 1 96.56 102 LEU A CA 1
ATOM 826 C C . LEU A 1 102 ? -18.625 24.453 3.891 1 96.56 102 LEU A C 1
ATOM 828 O O . LEU A 1 102 ? -17.953 24.75 2.895 1 96.56 102 LEU A O 1
ATOM 832 N N . LEU A 1 103 ? -18.188 24.578 5.109 1 96.94 103 LEU A N 1
ATOM 833 C CA . LEU A 1 103 ? -16.844 25.094 5.375 1 96.94 103 LEU A CA 1
ATOM 834 C C . LEU A 1 103 ? -15.781 24.203 4.781 1 96.94 103 LEU A C 1
ATOM 836 O O . LEU A 1 103 ? -14.727 24.672 4.348 1 96.94 103 LEU A O 1
ATOM 840 N N . LEU A 1 104 ? -16.016 22.906 4.719 1 96.94 104 LEU A N 1
ATOM 841 C CA . LEU A 1 104 ? -15.07 21.938 4.188 1 96.94 104 LEU A CA 1
ATOM 842 C C . LEU A 1 104 ? -14.898 22.109 2.682 1 96.94 104 LEU A C 1
ATOM 844 O O . LEU A 1 104 ? -13.953 21.578 2.094 1 96.94 104 LEU A O 1
ATOM 848 N N . MET A 1 105 ? -15.758 22.938 2.082 1 95.81 105 MET A N 1
ATOM 849 C CA . MET A 1 105 ? -15.75 23.078 0.629 1 95.81 105 MET A CA 1
ATOM 850 C C . MET A 1 105 ? -15.031 24.359 0.209 1 95.81 105 MET A C 1
ATOM 852 O O . MET A 1 105 ? -14.875 24.625 -0.984 1 95.81 105 MET A O 1
ATOM 856 N N . ILE A 1 106 ? -14.617 25.125 1.155 1 96.75 106 ILE A N 1
ATOM 857 C CA . ILE A 1 106 ? -13.953 26.391 0.853 1 96.75 106 ILE A CA 1
ATOM 858 C C . ILE A 1 106 ? -12.445 26.188 0.803 1 96.75 106 ILE A C 1
ATOM 860 O O . ILE A 1 106 ? -11.852 25.672 1.757 1 96.75 106 ILE A O 1
ATOM 864 N N . PRO A 1 107 ? -11.836 26.5 -0.305 1 97.38 107 PRO A N 1
ATOM 865 C CA . PRO A 1 107 ? -10.375 26.391 -0.367 1 97.38 107 PRO A CA 1
ATOM 866 C C . PRO A 1 107 ? -9.664 27.422 0.504 1 97.38 107 PRO A C 1
ATOM 868 O O . PRO A 1 107 ? -10.297 28.359 0.986 1 97.38 107 PRO A O 1
ATOM 871 N N . ASN A 1 108 ? -8.43 27.219 0.72 1 98 108 ASN A N 1
ATOM 872 C CA . ASN A 1 108 ? -7.605 28.141 1.504 1 98 108 ASN A CA 1
ATOM 873 C C . ASN A 1 108 ? -7.449 29.484 0.811 1 98 108 ASN A C 1
ATOM 875 O O . ASN A 1 108 ? -7.738 29.609 -0.38 1 98 108 ASN A O 1
ATOM 879 N N . ILE A 1 109 ? -7.066 30.5 1.58 1 97.75 109 ILE A N 1
ATOM 880 C CA . ILE A 1 109 ? -6.867 31.859 1.076 1 97.75 109 ILE A CA 1
ATOM 881 C C . ILE A 1 109 ? -5.449 32 0.523 1 97.75 109 ILE A C 1
ATOM 883 O O . ILE A 1 109 ? -4.473 31.703 1.22 1 97.75 109 ILE A O 1
ATOM 887 N N . PRO A 1 110 ? -5.305 32.406 -0.752 1 98.25 110 PRO A N 1
ATOM 888 C CA . PRO A 1 110 ? -3.961 32.625 -1.3 1 98.25 110 PRO A CA 1
ATOM 889 C C . PRO A 1 110 ? -3.168 33.688 -0.54 1 98.25 110 PRO A C 1
ATOM 891 O O . PRO A 1 110 ? -3.727 34.719 -0.138 1 98.25 110 PRO A O 1
ATOM 894 N N . HIS A 1 111 ? -1.955 33.375 -0.298 1 98.12 111 HIS A N 1
ATOM 895 C CA . HIS A 1 111 ? -1.055 34.375 0.249 1 98.12 111 HIS A CA 1
ATOM 896 C C . HIS A 1 111 ? -0.951 35.594 -0.678 1 98.12 111 HIS A C 1
ATOM 898 O O . HIS A 1 111 ? -1.095 35.438 -1.896 1 98.12 111 HIS A O 1
ATOM 904 N N . GLU A 1 112 ? -0.643 36.688 -0.138 1 97 112 GLU A N 1
ATOM 905 C CA . GLU A 1 112 ? -0.615 37.938 -0.897 1 97 112 GLU A CA 1
ATOM 906 C C . GLU A 1 112 ? 0.458 37.906 -1.981 1 97 112 GLU A C 1
ATOM 908 O O . GLU A 1 112 ? 0.322 38.562 -3.02 1 97 112 GLU A O 1
ATOM 913 N N . SER A 1 113 ? 1.482 37.094 -1.807 1 97.75 113 SER A N 1
ATOM 914 C CA . SER A 1 113 ? 2.605 37.062 -2.736 1 97.75 113 SER A CA 1
ATOM 915 C C . SER A 1 113 ? 2.299 36.156 -3.93 1 97.75 113 SER A C 1
ATOM 917 O O . SER A 1 113 ? 3.076 36.094 -4.883 1 97.75 113 SER A O 1
ATOM 919 N N . VAL A 1 114 ? 1.194 35.469 -3.938 1 98.44 114 VAL A N 1
ATOM 920 C CA . VAL A 1 114 ? 0.848 34.531 -5 1 98.44 114 VAL A CA 1
ATOM 921 C C . VAL A 1 114 ? 0.413 35.281 -6.246 1 98.44 114 VAL A C 1
ATOM 923 O O . VAL A 1 114 ? -0.46 36.156 -6.172 1 98.44 114 VAL A O 1
ATOM 926 N N . PRO A 1 115 ? 1.038 35 -7.363 1 97.81 115 PRO A N 1
ATOM 927 C CA . PRO A 1 115 ? 0.596 35.688 -8.586 1 97.81 115 PRO A CA 1
ATOM 928 C C . PRO A 1 115 ? -0.851 35.344 -8.953 1 97.81 115 PRO A C 1
ATOM 930 O O . PRO A 1 115 ? -1.296 34.219 -8.773 1 97.81 115 PRO A O 1
ATOM 933 N N . VAL A 1 116 ? -1.537 36.375 -9.453 1 97.62 116 VAL A N 1
ATOM 934 C CA . VAL A 1 116 ? -2.9 36.156 -9.922 1 97.62 116 VAL A CA 1
ATOM 935 C C . VAL A 1 116 ? -2.877 35.625 -11.352 1 97.62 116 VAL A C 1
ATOM 937 O O . VAL A 1 116 ? -2.207 36.188 -12.219 1 97.62 116 VAL A O 1
ATOM 940 N N . GLY A 1 117 ? -3.475 34.5 -11.516 1 97.44 117 GLY A N 1
ATOM 941 C CA . GLY A 1 117 ? -3.545 33.906 -12.836 1 97.44 117 GLY A CA 1
ATOM 942 C C . GLY A 1 117 ? -4.664 32.875 -12.961 1 97.44 117 GLY A C 1
ATOM 943 O O . GLY A 1 117 ? -5.242 32.438 -11.953 1 97.44 117 GLY A O 1
ATOM 944 N N . GLU A 1 118 ? -4.926 32.469 -14.211 1 95.88 118 GLU A N 1
ATOM 945 C CA . GLU A 1 118 ? -6.098 31.656 -14.484 1 95.88 118 GLU A CA 1
ATOM 946 C C . GLU A 1 118 ? -5.773 30.172 -14.336 1 95.88 118 GLU A C 1
ATOM 948 O O . GLU A 1 118 ? -6.609 29.391 -13.867 1 95.88 118 GLU A O 1
ATOM 953 N N . ASP A 1 119 ? -4.633 29.875 -14.828 1 95.19 119 ASP A N 1
ATOM 954 C CA . ASP A 1 119 ? -4.293 28.469 -14.836 1 95.19 119 ASP A CA 1
ATOM 955 C C . ASP A 1 119 ? -2.785 28.266 -14.938 1 95.19 119 ASP A C 1
ATOM 957 O O . ASP A 1 119 ? -2.014 29.203 -14.797 1 95.19 119 ASP A O 1
ATOM 961 N N . GLU A 1 120 ? -2.4 27.016 -15.156 1 95.44 120 GLU A N 1
ATOM 962 C CA . GLU A 1 120 ? -0.998 26.609 -15.125 1 95.44 120 GLU A CA 1
ATOM 963 C C . GLU A 1 120 ? -0.163 27.438 -16.109 1 95.44 120 GLU A C 1
ATOM 965 O O . GLU A 1 120 ? 1.033 27.641 -15.891 1 95.44 120 GLU A O 1
ATOM 970 N N . SER A 1 121 ? -0.691 27.922 -17.172 1 95.62 121 SER A N 1
ATOM 971 C CA . SER A 1 121 ? 0.026 28.688 -18.172 1 95.62 121 SER A CA 1
ATOM 972 C C . SER A 1 121 ? 0.501 30.031 -17.625 1 95.62 121 SER A C 1
ATOM 974 O O . SER A 1 121 ? 1.364 30.688 -18.219 1 95.62 121 SER A O 1
ATOM 976 N N . GLN A 1 122 ? -0.026 30.438 -16.469 1 97.5 122 GLN A N 1
ATOM 977 C CA . GLN A 1 122 ? 0.307 31.75 -15.93 1 97.5 122 GLN A CA 1
ATOM 978 C C . GLN A 1 122 ? 1.114 31.625 -14.641 1 97.5 122 GLN A C 1
ATOM 980 O O . GLN A 1 122 ? 1.201 32.562 -13.859 1 97.5 122 GLN A O 1
ATOM 985 N N . ASN A 1 123 ? 1.536 30.406 -14.391 1 98.25 123 ASN A N 1
ATOM 986 C CA . ASN A 1 123 ? 2.504 30.234 -13.312 1 98.25 123 ASN A CA 1
ATOM 987 C C . ASN A 1 123 ? 3.803 30.984 -13.609 1 98.25 123 ASN A C 1
ATOM 989 O O . ASN A 1 123 ? 4.141 31.219 -14.766 1 98.25 123 ASN A O 1
ATOM 993 N N . VAL A 1 124 ? 4.523 31.391 -12.609 1 98.5 124 VAL A N 1
ATOM 994 C CA . VAL A 1 124 ? 5.699 32.25 -12.781 1 98.5 124 VAL A CA 1
ATOM 995 C C . VAL A 1 124 ? 6.957 31.469 -12.375 1 98.5 124 VAL A C 1
ATOM 997 O O . VAL A 1 124 ? 7.066 31 -11.242 1 98.5 124 VAL A O 1
ATOM 1000 N N . GLU A 1 125 ? 7.887 31.312 -13.32 1 98.44 125 GLU A N 1
ATOM 1001 C CA . GLU A 1 125 ? 9.172 30.719 -12.984 1 98.44 125 GLU A CA 1
ATOM 1002 C C . GLU A 1 125 ? 9.984 31.625 -12.07 1 98.44 125 GLU A C 1
ATOM 1004 O O . GLU A 1 125 ? 10.164 32.812 -12.375 1 98.44 125 GLU A O 1
ATOM 1009 N N . VAL A 1 126 ? 10.453 31.109 -10.977 1 98.06 126 VAL A N 1
ATOM 1010 C CA . VAL A 1 126 ? 11.133 31.969 -10.008 1 98.06 126 VAL A CA 1
ATOM 1011 C C . VAL A 1 126 ? 12.625 31.672 -10.008 1 98.06 126 VAL A C 1
ATOM 1013 O O . VAL A 1 126 ? 13.438 32.531 -9.625 1 98.06 126 VAL A O 1
ATOM 1016 N N . ARG A 1 127 ? 13.078 30.5 -10.367 1 97.69 127 ARG A N 1
ATOM 1017 C CA . ARG A 1 127 ? 14.492 30.156 -10.523 1 97.69 127 ARG A CA 1
ATOM 1018 C C . ARG A 1 127 ? 14.664 28.875 -11.312 1 97.69 127 ARG A C 1
ATOM 1020 O O . ARG A 1 127 ? 13.703 28.125 -11.523 1 97.69 127 ARG A O 1
ATOM 1027 N N . ARG A 1 128 ? 15.836 28.672 -11.812 1 98 128 ARG A N 1
ATOM 1028 C CA . ARG A 1 128 ? 16.203 27.516 -12.625 1 98 128 ARG A CA 1
ATOM 1029 C C . ARG A 1 128 ? 17.625 27.047 -12.289 1 98 128 ARG A C 1
ATOM 1031 O O . ARG A 1 128 ? 18.469 27.844 -11.859 1 98 128 ARG A O 1
ATOM 1038 N N . TRP A 1 129 ? 17.859 25.797 -12.398 1 98.44 129 TRP A N 1
ATOM 1039 C CA . TRP A 1 129 ? 19.172 25.219 -12.117 1 98.44 129 TRP A CA 1
ATOM 1040 C C . TRP A 1 129 ? 19.531 24.156 -13.164 1 98.44 129 TRP A C 1
ATOM 1042 O O . TRP A 1 129 ? 18.688 23.359 -13.555 1 98.44 129 TRP A O 1
ATOM 1052 N N . GLY A 1 130 ? 20.781 24.219 -13.609 1 97.81 130 GLY A N 1
ATOM 1053 C CA . GLY A 1 130 ? 21.234 23.234 -14.578 1 97.81 130 GLY A CA 1
ATOM 1054 C C . GLY A 1 130 ? 20.781 23.531 -15.992 1 97.81 130 GLY A C 1
ATOM 1055 O O . GLY A 1 130 ? 19.891 24.375 -16.203 1 97.81 130 GLY A O 1
ATOM 1056 N N . GLU A 1 131 ? 21.422 22.938 -16.938 1 96.88 131 GLU A N 1
ATOM 1057 C CA . GLU A 1 131 ? 21.094 23.078 -18.359 1 96.88 131 GLU A CA 1
ATOM 1058 C C . GLU A 1 131 ? 20.766 21.719 -18.984 1 96.88 131 GLU A C 1
ATOM 1060 O O . GLU A 1 131 ? 21.484 20.734 -18.766 1 96.88 131 GLU A O 1
ATOM 1065 N N . PRO A 1 132 ? 19.578 21.75 -19.641 1 97.31 132 PRO A N 1
ATOM 1066 C CA . PRO A 1 132 ? 19.281 20.5 -20.344 1 97.31 132 PRO A CA 1
ATOM 1067 C C . PRO A 1 132 ? 20.422 20.016 -21.219 1 97.31 132 PRO A C 1
ATOM 1069 O O . PRO A 1 132 ? 21.031 20.797 -21.938 1 97.31 132 PRO A O 1
ATOM 1072 N N . ARG A 1 133 ? 20.688 18.766 -21.141 1 94.44 133 ARG A N 1
ATOM 1073 C CA . ARG A 1 133 ? 21.766 18.172 -21.906 1 94.44 133 ARG A CA 1
ATOM 1074 C C . ARG A 1 133 ? 21.438 18.156 -23.406 1 94.44 133 ARG A C 1
ATOM 1076 O O . ARG A 1 133 ? 20.297 17.891 -23.781 1 94.44 133 ARG A O 1
ATOM 1083 N N . GLU A 1 134 ? 22.438 18.484 -24.188 1 95.25 134 GLU A N 1
ATOM 1084 C CA . GLU A 1 134 ? 22.328 18.312 -25.625 1 95.25 134 GLU A CA 1
ATOM 1085 C C . GLU A 1 134 ? 22.875 16.953 -26.062 1 95.25 134 GLU A C 1
ATOM 1087 O O . GLU A 1 134 ? 24.047 16.641 -25.828 1 95.25 134 GLU A O 1
ATOM 1092 N N . PHE A 1 135 ? 22.031 16.234 -26.734 1 96.38 135 PHE A N 1
ATOM 1093 C CA . PHE A 1 135 ? 22.422 14.898 -27.172 1 96.38 135 PHE A CA 1
ATOM 1094 C C . PHE A 1 135 ? 22.953 14.93 -28.594 1 96.38 135 PHE A C 1
ATOM 1096 O O . PHE A 1 135 ? 22.453 15.68 -29.438 1 96.38 135 PHE A O 1
ATOM 1103 N N . ASP A 1 136 ? 23.984 14.109 -28.891 1 95.81 136 ASP A N 1
ATOM 1104 C CA . ASP A 1 136 ? 24.469 13.938 -30.25 1 95.81 136 ASP A CA 1
ATOM 1105 C C . ASP A 1 136 ? 23.812 12.727 -30.922 1 95.81 136 ASP A C 1
ATOM 1107 O O . ASP A 1 136 ? 24.281 12.266 -31.969 1 95.81 136 ASP A O 1
ATOM 1111 N N . PHE A 1 137 ? 22.891 12.18 -30.203 1 96.56 137 PHE A N 1
ATOM 1112 C CA . PHE A 1 137 ? 22.031 11.094 -30.672 1 96.56 137 PHE A CA 1
ATOM 1113 C C . PHE A 1 137 ? 20.594 11.328 -30.25 1 96.56 137 PHE A C 1
ATOM 1115 O O . PHE A 1 137 ? 20.297 12.273 -29.516 1 96.56 137 PHE A O 1
ATOM 1122 N N . THR A 1 138 ? 19.703 10.578 -30.766 1 95.12 138 THR A N 1
ATOM 1123 C CA . THR A 1 138 ? 18.312 10.711 -30.375 1 95.12 138 THR A CA 1
ATOM 1124 C C . THR A 1 138 ? 18.016 9.867 -29.141 1 95.12 138 THR A C 1
ATOM 1126 O O . THR A 1 138 ? 17.938 8.641 -29.219 1 95.12 138 THR A O 1
ATOM 1129 N N . PRO A 1 139 ? 17.891 10.5 -28.031 1 95.19 139 PRO A N 1
ATOM 1130 C CA . PRO A 1 139 ? 17.578 9.719 -26.844 1 95.19 139 PRO A CA 1
ATOM 1131 C C . PRO A 1 139 ? 16.188 9.078 -26.891 1 95.19 139 PRO A C 1
ATOM 1133 O O . PRO A 1 139 ? 15.289 9.602 -27.547 1 95.19 139 PRO A O 1
ATOM 1136 N N . LEU A 1 140 ? 16.062 7.965 -26.25 1 96.19 140 LEU A N 1
ATOM 1137 C CA . LEU A 1 140 ? 14.789 7.246 -26.203 1 96.19 140 LEU A CA 1
ATOM 1138 C C . LEU A 1 140 ? 13.984 7.645 -24.969 1 96.19 140 LEU A C 1
ATOM 1140 O O . LEU A 1 140 ? 14.562 7.961 -23.922 1 96.19 140 LEU A O 1
ATOM 1144 N N . ALA A 1 141 ? 12.672 7.641 -25.109 1 96.94 141 ALA A N 1
ATOM 1145 C CA . ALA A 1 141 ? 11.797 7.789 -23.953 1 96.94 141 ALA A CA 1
ATOM 1146 C C . ALA A 1 141 ? 11.891 6.578 -23.031 1 96.94 141 ALA A C 1
ATOM 1148 O O . ALA A 1 141 ? 12.211 5.477 -23.484 1 96.94 141 ALA A O 1
ATOM 1149 N N . HIS A 1 142 ? 11.602 6.801 -21.75 1 97.12 142 HIS A N 1
ATOM 1150 C CA . HIS A 1 142 ? 11.719 5.715 -20.781 1 97.12 142 HIS A CA 1
ATOM 1151 C C . HIS A 1 142 ? 10.797 4.555 -21.141 1 97.12 142 HIS A C 1
ATOM 1153 O O . HIS A 1 142 ? 11.102 3.396 -20.859 1 97.12 142 HIS A O 1
ATOM 1159 N N . TRP A 1 143 ? 9.617 4.848 -21.781 1 96.88 143 TRP A N 1
ATOM 1160 C CA . TRP A 1 143 ? 8.664 3.795 -22.109 1 96.88 143 TRP A CA 1
ATOM 1161 C C . TRP A 1 143 ? 9.125 2.996 -23.328 1 96.88 143 TRP A C 1
ATOM 1163 O O . TRP A 1 143 ? 8.516 1.979 -23.672 1 96.88 143 TRP A O 1
ATOM 1173 N N . ASP A 1 144 ? 10.148 3.41 -24.016 1 96.5 144 ASP A N 1
ATOM 1174 C CA . ASP A 1 144 ? 10.812 2.629 -25.047 1 96.5 144 ASP A CA 1
ATOM 1175 C C . ASP A 1 144 ? 12.078 1.961 -24.516 1 96.5 144 ASP A C 1
ATOM 1177 O O . ASP A 1 144 ? 12.344 0.792 -24.812 1 96.5 144 ASP A O 1
ATOM 1181 N N . LEU A 1 145 ? 12.836 2.65 -23.719 1 96.25 145 LEU A N 1
ATOM 1182 C CA . LEU A 1 145 ? 14.102 2.18 -23.156 1 96.25 145 LEU A CA 1
ATOM 1183 C C . LEU A 1 145 ? 13.867 0.993 -22.234 1 96.25 145 LEU A C 1
ATOM 1185 O O . LEU A 1 145 ? 14.523 -0.043 -22.359 1 96.25 145 LEU A O 1
ATOM 1189 N N . GLY A 1 146 ? 12.969 1.14 -21.266 1 95.62 146 GLY A N 1
ATOM 1190 C CA . GLY A 1 146 ? 12.703 0.124 -20.25 1 95.62 146 GLY A CA 1
ATOM 1191 C C . GLY A 1 146 ? 12.289 -1.209 -20.844 1 95.62 146 GLY A C 1
ATOM 1192 O O . GLY A 1 146 ? 12.891 -2.242 -20.547 1 95.62 146 GLY A O 1
ATOM 1193 N N . PRO A 1 147 ? 11.297 -1.148 -21.734 1 96.25 147 PRO A N 1
ATOM 1194 C CA . PRO A 1 147 ? 10.867 -2.391 -22.375 1 96.25 147 PRO A CA 1
ATOM 1195 C C . PRO A 1 147 ? 11.945 -3.006 -23.266 1 96.25 147 PRO A C 1
ATOM 1197 O O . PRO A 1 147 ? 12.078 -4.23 -23.312 1 96.25 147 PRO A O 1
ATOM 1200 N N . ALA A 1 148 ? 12.711 -2.145 -23.875 1 95.5 148 ALA A N 1
ATOM 1201 C CA . ALA A 1 148 ? 13.781 -2.652 -24.719 1 95.5 148 ALA A CA 1
ATOM 1202 C C . ALA A 1 148 ? 14.797 -3.451 -23.906 1 95.5 148 ALA A C 1
ATOM 1204 O O . ALA A 1 148 ? 15.367 -4.43 -24.391 1 95.5 148 ALA A O 1
ATOM 1205 N N . TRP A 1 149 ? 15.031 -3.035 -22.656 1 95.88 149 TRP A N 1
ATOM 1206 C CA . TRP A 1 149 ? 15.945 -3.727 -21.75 1 95.88 149 TRP A CA 1
ATOM 1207 C C . TRP A 1 149 ? 15.266 -4.941 -21.125 1 95.88 149 TRP A C 1
ATOM 1209 O O . TRP A 1 149 ? 15.93 -5.781 -20.516 1 95.88 149 TRP A O 1
ATOM 1219 N N . GLY A 1 150 ? 13.938 -5.035 -21.266 1 96.5 150 GLY A N 1
ATOM 1220 C CA . GLY A 1 150 ? 13.18 -6.031 -20.516 1 96.5 150 GLY A CA 1
ATOM 1221 C C . GLY A 1 150 ? 13.094 -5.738 -19.031 1 96.5 150 GLY A C 1
ATOM 1222 O O . GLY A 1 150 ? 12.875 -6.645 -18.234 1 96.5 150 GLY A O 1
ATOM 1223 N N . LEU A 1 151 ? 13.328 -4.473 -18.672 1 98 151 LEU A N 1
ATOM 1224 C CA . LEU A 1 151 ? 13.391 -4.121 -17.25 1 98 151 LEU A CA 1
ATOM 1225 C C . LEU A 1 151 ? 12.148 -3.348 -16.828 1 98 151 LEU A C 1
ATOM 1227 O O . LEU A 1 151 ? 11.93 -3.123 -15.633 1 98 151 LEU A O 1
ATOM 1231 N N . MET A 1 152 ? 11.367 -2.91 -17.766 1 97.62 152 MET A N 1
ATOM 1232 C CA . MET A 1 152 ? 10.078 -2.26 -17.547 1 97.62 152 MET A CA 1
ATOM 1233 C C . MET A 1 152 ? 8.984 -2.93 -18.375 1 97.62 152 MET A C 1
ATOM 1235 O O . MET A 1 152 ? 9.117 -3.08 -19.594 1 97.62 152 MET A O 1
ATOM 1239 N N . ASP A 1 153 ? 7.938 -3.34 -17.688 1 98.19 153 ASP A N 1
ATOM 1240 C CA . ASP A 1 153 ? 6.926 -4.133 -18.375 1 98.19 153 ASP A CA 1
ATOM 1241 C C . ASP A 1 153 ? 5.527 -3.586 -18.109 1 98.19 153 ASP A C 1
ATOM 1243 O O . ASP A 1 153 ? 4.898 -3.928 -17.109 1 98.19 153 ASP A O 1
ATOM 1247 N N . PHE A 1 154 ? 4.98 -2.83 -19.047 1 97.44 154 PHE A N 1
ATOM 1248 C CA . PHE A 1 154 ? 3.66 -2.227 -18.922 1 97.44 154 PHE A CA 1
ATOM 1249 C C . PHE A 1 154 ? 2.57 -3.24 -19.25 1 97.44 154 PHE A C 1
ATOM 1251 O O . PHE A 1 154 ? 1.51 -3.242 -18.625 1 97.44 154 PHE A O 1
ATOM 1258 N N . SER A 1 155 ? 2.84 -4.078 -20.203 1 97.12 155 SER A N 1
ATOM 1259 C CA . SER A 1 155 ? 1.862 -5.074 -20.625 1 97.12 155 SER A CA 1
ATOM 1260 C C . SER A 1 155 ? 1.572 -6.078 -19.516 1 97.12 155 SER A C 1
ATOM 1262 O O . SER A 1 155 ? 0.41 -6.367 -19.219 1 97.12 155 SER A O 1
ATOM 1264 N N . ARG A 1 156 ? 2.6 -6.605 -18.953 1 97.75 156 ARG A N 1
ATOM 1265 C CA . ARG A 1 156 ? 2.42 -7.547 -17.859 1 97.75 156 ARG A CA 1
ATOM 1266 C C . ARG A 1 156 ? 1.719 -6.887 -16.672 1 97.75 156 ARG A C 1
ATOM 1268 O O . ARG A 1 156 ? 0.886 -7.508 -16.016 1 97.75 156 ARG A O 1
ATOM 1275 N N . ALA A 1 157 ? 2.092 -5.637 -16.406 1 98.31 157 ALA A N 1
ATOM 1276 C CA . ALA A 1 157 ? 1.416 -4.906 -15.328 1 98.31 157 ALA A CA 1
ATOM 1277 C C . ALA A 1 157 ? -0.078 -4.781 -15.609 1 98.31 157 ALA A C 1
ATOM 1279 O O . ALA A 1 157 ? -0.9 -4.91 -14.703 1 98.31 157 ALA A O 1
ATOM 1280 N N . SER A 1 158 ? -0.386 -4.496 -16.859 1 97.38 158 SER A N 1
ATOM 1281 C CA . SER A 1 158 ? -1.787 -4.359 -17.25 1 97.38 158 SER A CA 1
ATOM 1282 C C . SER A 1 158 ? -2.551 -5.66 -17.031 1 97.38 158 SER A C 1
ATOM 1284 O O . SER A 1 158 ? -3.721 -5.641 -16.641 1 97.38 158 SER A O 1
ATOM 1286 N N . LYS A 1 159 ? -1.933 -6.723 -17.281 1 97.75 159 LYS A N 1
ATOM 1287 C CA . LYS A 1 159 ? -2.541 -8.031 -17.047 1 97.75 159 LYS A CA 1
ATOM 1288 C C . LYS A 1 159 ? -2.803 -8.266 -15.57 1 97.75 159 LYS A C 1
ATOM 1290 O O . LYS A 1 159 ? -3.846 -8.805 -15.195 1 97.75 159 LYS A O 1
ATOM 1295 N N . LEU A 1 160 ? -1.936 -7.867 -14.75 1 98.56 160 LEU A N 1
ATOM 1296 C CA . LEU A 1 160 ? -2.014 -8.117 -13.312 1 98.56 160 LEU A CA 1
ATOM 1297 C C . LEU A 1 160 ? -3.004 -7.168 -12.648 1 98.56 160 LEU A C 1
ATOM 1299 O O . LEU A 1 160 ? -3.754 -7.57 -11.758 1 98.56 160 LEU A O 1
ATOM 1303 N N . SER A 1 161 ? -3.006 -5.852 -13.125 1 98.56 161 SER A N 1
ATOM 1304 C CA . SER A 1 161 ? -3.627 -4.809 -12.305 1 98.56 161 SER A CA 1
ATOM 1305 C C . SER A 1 161 ? -4.449 -3.854 -13.164 1 98.56 161 SER A C 1
ATOM 1307 O O . SER A 1 161 ? -5.207 -3.037 -12.641 1 98.56 161 SER A O 1
ATOM 1309 N N . GLY A 1 162 ? -4.34 -3.941 -14.469 1 96.75 162 GLY A N 1
ATOM 1310 C CA . GLY A 1 162 ? -4.934 -2.949 -15.344 1 96.75 162 GLY A CA 1
ATOM 1311 C C . GLY A 1 162 ? -3.932 -1.935 -15.867 1 96.75 162 GLY A C 1
ATOM 1312 O O . GLY A 1 162 ? -2.742 -2.016 -15.555 1 96.75 162 GLY A O 1
ATOM 1313 N N . SER A 1 163 ? -4.406 -1.004 -16.625 1 94.81 163 SER A N 1
ATOM 1314 C CA . SER A 1 163 ? -3.537 -0.006 -17.25 1 94.81 163 SER A CA 1
ATOM 1315 C C . SER A 1 163 ? -2.947 0.933 -16.203 1 94.81 163 SER A C 1
ATOM 1317 O O . SER A 1 163 ? -3.447 1.011 -15.078 1 94.81 163 SER A O 1
ATOM 1319 N N . ARG A 1 164 ? -1.807 1.558 -16.5 1 96.19 164 ARG A N 1
ATOM 1320 C CA . ARG A 1 164 ? -1.138 2.598 -15.734 1 96.19 164 ARG A CA 1
ATOM 1321 C C . ARG A 1 164 ? -0.563 2.031 -14.438 1 96.19 164 ARG A C 1
ATOM 1323 O O . ARG A 1 164 ? -0.585 2.695 -13.398 1 96.19 164 ARG A O 1
ATOM 1330 N N . PHE A 1 165 ? -0.305 0.808 -14.461 1 97.81 165 PHE A N 1
ATOM 1331 C CA . PHE A 1 165 ? 0.616 0.157 -13.539 1 97.81 165 PHE A CA 1
ATOM 1332 C C . PHE A 1 165 ? 1.891 -0.272 -14.25 1 97.81 165 PHE A C 1
ATOM 1334 O O . PHE A 1 165 ? 1.923 -0.342 -15.484 1 97.81 165 PHE A O 1
ATOM 1341 N N . THR A 1 166 ? 2.926 -0.495 -13.492 1 98.25 166 THR A N 1
ATOM 1342 C CA . THR A 1 166 ? 4.195 -0.889 -14.086 1 98.25 166 THR A CA 1
ATOM 1343 C C . THR A 1 166 ? 4.875 -1.973 -13.258 1 98.25 166 THR A C 1
ATOM 1345 O O . THR A 1 166 ? 4.832 -1.931 -12.023 1 98.25 166 THR A O 1
ATOM 1348 N N . VAL A 1 167 ? 5.434 -2.947 -13.914 1 98.75 167 VAL A N 1
ATOM 1349 C CA . VAL A 1 167 ? 6.348 -3.898 -13.289 1 98.75 167 VAL A CA 1
ATOM 1350 C C . VAL A 1 167 ? 7.785 -3.578 -13.703 1 98.75 167 VAL A C 1
ATOM 1352 O O . VAL A 1 167 ? 8.055 -3.312 -14.875 1 98.75 167 VAL A O 1
ATOM 1355 N N . MET A 1 168 ? 8.688 -3.525 -12.797 1 98.81 168 MET A N 1
ATOM 1356 C CA . MET A 1 168 ? 10.102 -3.297 -13.102 1 98.81 168 MET A CA 1
ATOM 1357 C C . MET A 1 168 ? 10.961 -4.445 -12.578 1 98.81 168 MET A C 1
ATOM 1359 O O . MET A 1 168 ? 10.586 -5.117 -11.609 1 98.81 168 MET A O 1
ATOM 1363 N N . TYR A 1 169 ? 12.133 -4.703 -13.211 1 98.62 169 TYR A N 1
ATOM 1364 C CA . TYR A 1 169 ? 12.984 -5.844 -12.906 1 98.62 169 TYR A CA 1
ATOM 1365 C C . TYR A 1 169 ? 14.43 -5.406 -12.711 1 98.62 169 TYR A C 1
ATOM 1367 O O . TYR A 1 169 ? 14.859 -4.391 -13.266 1 98.62 169 TYR A O 1
ATOM 1375 N N . GLY A 1 170 ? 15.148 -6.191 -11.898 1 98.25 170 GLY A N 1
ATOM 1376 C CA . GLY A 1 170 ? 16.594 -6.145 -11.875 1 98.25 170 GLY A CA 1
ATOM 1377 C C . GLY A 1 170 ? 17.141 -4.785 -11.477 1 98.25 170 GLY A C 1
ATOM 1378 O O . GLY A 1 170 ? 16.766 -4.234 -10.438 1 98.25 170 GLY A O 1
ATOM 1379 N N . LYS A 1 171 ? 17.875 -4.207 -12.352 1 98.25 171 LYS A N 1
ATOM 1380 C CA . LYS A 1 171 ? 18.609 -2.986 -12.047 1 98.25 171 LYS A CA 1
ATOM 1381 C C . LYS A 1 171 ? 17.672 -1.799 -11.883 1 98.25 171 LYS A C 1
ATOM 1383 O O . LYS A 1 171 ? 17.938 -0.883 -11.102 1 98.25 171 LYS A O 1
ATOM 1388 N N . LEU A 1 172 ? 16.5 -1.833 -12.578 1 98.38 172 LEU A N 1
ATOM 1389 C CA . LEU A 1 172 ? 15.57 -0.724 -12.43 1 98.38 172 LEU A CA 1
ATOM 1390 C C . LEU A 1 172 ? 14.867 -0.785 -11.078 1 98.38 172 LEU A C 1
ATOM 1392 O O . LEU A 1 172 ? 14.641 0.249 -10.445 1 98.38 172 LEU A O 1
ATOM 1396 N N . ALA A 1 173 ? 14.5 -2.035 -10.727 1 98.62 173 ALA A N 1
ATOM 1397 C CA . ALA A 1 173 ? 13.945 -2.197 -9.383 1 98.62 173 ALA A CA 1
ATOM 1398 C C . ALA A 1 173 ? 14.938 -1.74 -8.32 1 98.62 173 ALA A C 1
ATOM 1400 O O . ALA A 1 173 ? 14.57 -1.057 -7.363 1 98.62 173 ALA A O 1
ATOM 1401 N N . ARG A 1 174 ? 16.172 -2.055 -8.492 1 98.56 174 ARG A N 1
ATOM 1402 C CA . ARG A 1 174 ? 17.234 -1.653 -7.582 1 98.56 174 ARG A CA 1
ATOM 1403 C C . ARG A 1 174 ? 17.406 -0.137 -7.57 1 98.56 174 ARG A C 1
ATOM 1405 O O . ARG A 1 174 ? 17.609 0.461 -6.512 1 98.56 174 ARG A O 1
ATOM 1412 N N . LEU A 1 175 ? 17.328 0.476 -8.719 1 98.62 175 LEU A N 1
ATOM 1413 C CA . LEU A 1 175 ? 17.469 1.926 -8.805 1 98.62 175 LEU A CA 1
ATOM 1414 C C . LEU A 1 175 ? 16.328 2.625 -8.07 1 98.62 175 LEU A C 1
ATOM 1416 O O . LEU A 1 175 ? 16.531 3.643 -7.41 1 98.62 175 LEU A O 1
ATOM 1420 N N . GLU A 1 176 ? 15.125 2.059 -8.211 1 98.44 176 GLU A N 1
ATOM 1421 C CA . GLU A 1 176 ? 13.969 2.609 -7.523 1 98.44 176 GLU A CA 1
ATOM 1422 C C . GLU A 1 176 ? 14.188 2.646 -6.012 1 98.44 176 GLU A C 1
ATOM 1424 O O . GLU A 1 176 ? 13.992 3.686 -5.375 1 98.44 176 GLU A O 1
ATOM 1429 N N . ARG A 1 177 ? 14.602 1.523 -5.398 1 98.12 177 ARG A N 1
ATOM 1430 C CA . ARG A 1 177 ? 14.797 1.51 -3.953 1 98.12 177 ARG A CA 1
ATOM 1431 C C . ARG A 1 177 ? 16.016 2.332 -3.557 1 98.12 177 ARG A C 1
ATOM 1433 O O . ARG A 1 177 ? 16.047 2.922 -2.475 1 98.12 177 ARG A O 1
ATOM 1440 N N . ALA A 1 178 ? 17.031 2.438 -4.488 1 98.69 178 ALA A N 1
ATOM 1441 C CA . ALA A 1 178 ? 18.188 3.283 -4.227 1 98.69 178 ALA A CA 1
ATOM 1442 C C . ALA A 1 178 ? 17.781 4.746 -4.094 1 98.69 178 ALA A C 1
ATOM 1444 O O . ALA A 1 178 ? 18.25 5.449 -3.197 1 98.69 178 ALA A O 1
ATOM 1445 N N . LEU A 1 179 ? 16.906 5.16 -4.984 1 98.88 179 LEU A N 1
ATOM 1446 C CA . LEU A 1 179 ? 16.422 6.535 -4.949 1 98.88 179 LEU A CA 1
ATOM 1447 C C . LEU A 1 179 ? 15.688 6.816 -3.639 1 98.88 179 LEU A C 1
ATOM 1449 O O . LEU A 1 179 ? 15.898 7.863 -3.02 1 98.88 179 LEU A O 1
ATOM 1453 N N . ILE A 1 180 ? 14.852 5.891 -3.201 1 98.81 180 ILE A N 1
ATOM 1454 C CA . ILE A 1 180 ? 14.109 6.031 -1.953 1 98.81 180 ILE A CA 1
ATOM 1455 C C . ILE A 1 180 ? 15.086 6.199 -0.791 1 98.81 180 ILE A C 1
ATOM 1457 O O . ILE A 1 180 ? 14.977 7.148 -0.011 1 98.81 180 ILE A O 1
ATOM 1461 N N . ASN A 1 181 ? 16.078 5.34 -0.702 1 98.75 181 ASN A N 1
ATOM 1462 C CA . ASN A 1 181 ? 17.047 5.363 0.393 1 98.75 181 ASN A CA 1
ATOM 1463 C C . ASN A 1 181 ? 17.891 6.629 0.36 1 98.75 181 ASN A C 1
ATOM 1465 O O . ASN A 1 181 ? 18.156 7.227 1.402 1 98.75 181 ASN A O 1
ATOM 1469 N N . PHE A 1 182 ? 18.312 6.988 -0.871 1 98.75 182 PHE A N 1
ATOM 1470 C CA . PHE A 1 182 ? 19.125 8.188 -1.057 1 98.75 182 PHE A CA 1
ATOM 1471 C C . PHE A 1 182 ? 18.391 9.422 -0.546 1 98.75 182 PHE A C 1
ATOM 1473 O O . PHE A 1 182 ? 18.953 10.195 0.234 1 98.75 182 PHE A O 1
ATOM 1480 N N . MET A 1 183 ? 17.156 9.602 -0.928 1 98.88 183 MET A N 1
ATOM 1481 C CA . MET A 1 183 ? 16.359 10.773 -0.542 1 98.88 183 MET A CA 1
ATOM 1482 C C . MET A 1 183 ? 16.156 10.812 0.968 1 98.88 183 MET A C 1
ATOM 1484 O O . MET A 1 183 ? 16.328 11.852 1.6 1 98.88 183 MET A O 1
ATOM 1488 N N . LEU A 1 184 ? 15.773 9.664 1.543 1 98.81 184 LEU A N 1
ATOM 1489 C CA . LEU A 1 184 ? 15.555 9.594 2.984 1 98.81 184 LEU A CA 1
ATOM 1490 C C . LEU A 1 184 ? 16.844 9.93 3.74 1 98.81 184 LEU A C 1
ATOM 1492 O O . LEU A 1 184 ? 16.812 10.641 4.742 1 98.81 184 LEU A O 1
ATOM 1496 N N . ASP A 1 185 ? 17.953 9.422 3.26 1 98.69 185 ASP A N 1
ATOM 1497 C CA . ASP A 1 185 ? 19.234 9.672 3.912 1 98.69 185 ASP A CA 1
ATOM 1498 C C . ASP A 1 185 ? 19.594 11.164 3.879 1 98.69 185 ASP A C 1
ATOM 1500 O O . ASP A 1 185 ? 20.016 11.727 4.887 1 98.69 185 ASP A O 1
ATOM 1504 N N . VAL A 1 186 ? 19.453 11.789 2.725 1 98.69 186 VAL A N 1
ATOM 1505 C CA . VAL A 1 186 ? 19.781 13.203 2.604 1 98.69 186 VAL A CA 1
ATOM 1506 C C . VAL A 1 186 ? 18.953 14.008 3.602 1 98.69 186 VAL A C 1
ATOM 1508 O O . VAL A 1 186 ? 19.484 14.828 4.348 1 98.69 186 VAL A O 1
ATOM 1511 N N . HIS A 1 187 ? 17.656 13.766 3.684 1 98.75 187 HIS A N 1
ATOM 1512 C CA . HIS A 1 187 ? 16.781 14.57 4.52 1 98.75 187 HIS A CA 1
ATOM 1513 C C . HIS A 1 187 ? 17.031 14.297 6 1 98.75 187 HIS A C 1
ATOM 1515 O O . HIS A 1 187 ? 16.984 15.211 6.824 1 98.75 187 HIS A O 1
ATOM 1521 N N . THR A 1 188 ? 17.312 13.047 6.363 1 98.56 188 THR A N 1
ATOM 1522 C CA . THR A 1 188 ? 17.484 12.711 7.77 1 98.56 188 THR A CA 1
ATOM 1523 C C . THR A 1 188 ? 18.891 13.086 8.25 1 98.56 188 THR A C 1
ATOM 1525 O O . THR A 1 188 ? 19.062 13.539 9.383 1 98.56 188 THR A O 1
ATOM 1528 N N . LYS A 1 189 ? 19.891 12.969 7.414 1 98.12 189 LYS A N 1
ATOM 1529 C CA . LYS A 1 189 ? 21.266 13.156 7.844 1 98.12 189 LYS A CA 1
ATOM 1530 C C . LYS A 1 189 ? 21.703 14.609 7.648 1 98.12 189 LYS A C 1
ATOM 1532 O O . LYS A 1 189 ? 22.562 15.109 8.383 1 98.12 189 LYS A O 1
ATOM 1537 N N . GLU A 1 190 ? 21.109 15.281 6.637 1 98.19 190 GLU A N 1
ATOM 1538 C CA . GLU A 1 190 ? 21.641 16.594 6.281 1 98.19 190 GLU A CA 1
ATOM 1539 C C . GLU A 1 190 ? 20.641 17.703 6.625 1 98.19 190 GLU A C 1
ATOM 1541 O O . GLU A 1 190 ? 21.031 18.844 6.863 1 98.19 190 GLU A O 1
ATOM 1546 N N . HIS A 1 191 ? 19.328 17.406 6.691 1 98.31 191 HIS A N 1
ATOM 1547 C CA . HIS A 1 191 ? 18.359 18.484 6.785 1 98.31 191 HIS A CA 1
ATOM 1548 C C . HIS A 1 191 ? 17.594 18.422 8.102 1 98.31 191 HIS A C 1
ATOM 1550 O O . HIS A 1 191 ? 16.688 19.234 8.336 1 98.31 191 HIS A O 1
ATOM 1556 N N . GLY A 1 192 ? 17.844 17.453 8.922 1 97.94 192 GLY A N 1
ATOM 1557 C CA . GLY A 1 192 ? 17.312 17.438 10.273 1 97.94 192 GLY A CA 1
ATOM 1558 C C . GLY A 1 192 ? 15.906 16.859 10.352 1 97.94 192 GLY A C 1
ATOM 1559 O O . GLY A 1 192 ? 15.164 17.156 11.297 1 97.94 192 GLY A O 1
ATOM 1560 N N . TYR A 1 193 ? 15.484 16.062 9.43 1 98.75 193 TYR A N 1
ATOM 1561 C CA . TYR A 1 193 ? 14.164 15.453 9.43 1 98.75 193 TYR A CA 1
ATOM 1562 C C . TYR A 1 193 ? 14.133 14.195 10.289 1 98.75 193 TYR A C 1
ATOM 1564 O O . TYR A 1 193 ? 15.141 13.484 10.391 1 98.75 193 TYR A O 1
ATOM 1572 N N . THR A 1 194 ? 13 13.914 10.906 1 98.81 194 THR A N 1
ATOM 1573 C CA . THR A 1 194 ? 12.711 12.625 11.531 1 98.81 194 THR A CA 1
ATOM 1574 C C . THR A 1 194 ? 11.992 11.703 10.547 1 98.81 194 THR A C 1
ATOM 1576 O O . THR A 1 194 ? 10.93 12.055 10.016 1 98.81 194 THR A O 1
ATOM 1579 N N . GLU A 1 195 ? 12.594 10.586 10.289 1 98.75 195 GLU A N 1
ATOM 1580 C CA . GLU A 1 195 ? 11.945 9.602 9.43 1 98.75 195 GLU A CA 1
ATOM 1581 C C . GLU A 1 195 ? 10.773 8.938 10.141 1 98.75 195 GLU A C 1
ATOM 1583 O O . GLU A 1 195 ? 10.867 8.602 11.328 1 98.75 195 GLU A O 1
ATOM 1588 N N . VAL A 1 196 ? 9.641 8.836 9.461 1 98.88 196 VAL A N 1
ATOM 1589 C CA . VAL A 1 196 ? 8.438 8.234 10.039 1 98.88 196 VAL A CA 1
ATOM 1590 C C . VAL A 1 196 ? 7.914 7.133 9.117 1 98.88 196 VAL A C 1
ATOM 1592 O O . VAL A 1 196 ? 7.902 7.297 7.895 1 98.88 196 VAL A O 1
ATOM 1595 N N . TRP A 1 197 ? 7.668 5.969 9.656 1 98.75 197 TRP A N 1
ATOM 1596 C CA . TRP A 1 197 ? 6.969 4.879 8.984 1 98.75 197 TRP A CA 1
ATOM 1597 C C . TRP A 1 197 ? 5.477 4.918 9.289 1 98.75 197 TRP A C 1
ATOM 1599 O O . TRP A 1 197 ? 5.07 4.797 10.445 1 98.75 197 TRP A O 1
ATOM 1609 N N . VAL A 1 198 ? 4.605 5.117 8.273 1 98.81 198 VAL A N 1
ATOM 1610 C CA . VAL A 1 198 ? 3.213 5.465 8.531 1 98.81 198 VAL A CA 1
ATOM 1611 C C . VAL A 1 198 ? 2.293 4.434 7.887 1 98.81 198 VAL A C 1
ATOM 1613 O O . VAL A 1 198 ? 2.703 3.715 6.969 1 98.81 198 VAL A O 1
ATOM 1616 N N . PRO A 1 199 ? 1.033 4.352 8.328 1 98.69 199 PRO A N 1
ATOM 1617 C CA . PRO A 1 199 ? 0.023 3.52 7.672 1 98.69 199 PRO A CA 1
ATOM 1618 C C . PRO A 1 199 ? -0.365 4.039 6.289 1 98.69 199 PRO A C 1
ATOM 1620 O O . PRO A 1 199 ? -0.349 5.25 6.055 1 98.69 199 PRO A O 1
ATOM 1623 N N . HIS A 1 200 ? -0.758 3.049 5.414 1 98.81 200 HIS A N 1
ATOM 1624 C CA . HIS A 1 200 ? -1.164 3.398 4.059 1 98.81 200 HIS A CA 1
ATOM 1625 C C . HIS A 1 200 ? -2.684 3.426 3.926 1 98.81 200 HIS A C 1
ATOM 1627 O O . HIS A 1 200 ? -3.215 3.908 2.924 1 98.81 200 HIS A O 1
ATOM 1633 N N . LEU A 1 201 ? -3.369 2.824 4.836 1 98.81 201 LEU A N 1
ATOM 1634 C CA . LEU A 1 201 ? -4.82 2.895 4.973 1 98.81 201 LEU A CA 1
ATOM 1635 C C . LEU A 1 201 ? -5.215 3.799 6.133 1 98.81 201 LEU A C 1
ATOM 1637 O O . LEU A 1 201 ? -4.762 3.602 7.262 1 98.81 201 LEU A O 1
ATOM 1641 N N . VAL A 1 202 ? -6.09 4.758 5.863 1 98.88 202 VAL A N 1
ATOM 1642 C CA . VAL A 1 202 ? -6.41 5.715 6.918 1 98.88 202 VAL A CA 1
ATOM 1643 C C . VAL A 1 202 ? -7.918 5.922 6.988 1 98.88 202 VAL A C 1
ATOM 1645 O O . VAL A 1 202 ? -8.625 5.703 6 1 98.88 202 VAL A O 1
ATOM 1648 N N . LYS A 1 203 ? -8.336 6.387 8.078 1 98.62 203 LYS A N 1
ATOM 1649 C CA . LYS A 1 203 ? -9.75 6.652 8.336 1 98.62 203 LYS A CA 1
ATOM 1650 C C . LYS A 1 203 ? -10.219 7.895 7.586 1 98.62 203 LYS A C 1
ATOM 1652 O O . LYS A 1 203 ? -9.406 8.742 7.203 1 98.62 203 LYS A O 1
ATOM 1657 N N . ARG A 1 204 ? -11.508 7.988 7.461 1 97.88 204 ARG A N 1
ATOM 1658 C CA . ARG A 1 204 ? -12.141 9.141 6.82 1 97.88 204 ARG A CA 1
ATOM 1659 C C . ARG A 1 204 ? -11.75 10.438 7.527 1 97.88 204 ARG A C 1
ATOM 1661 O O . ARG A 1 204 ? -11.492 11.445 6.871 1 97.88 204 ARG A O 1
ATOM 1668 N N . GLU A 1 205 ? -11.727 10.445 8.812 1 97.44 205 GLU A N 1
ATOM 1669 C CA . GLU A 1 205 ? -11.352 11.625 9.594 1 97.44 205 GLU A CA 1
ATOM 1670 C C . GLU A 1 205 ? -9.938 12.086 9.258 1 97.44 205 GLU A C 1
ATOM 1672 O O . GLU A 1 205 ? -9.688 13.281 9.117 1 97.44 205 GLU A O 1
ATOM 1677 N N . THR A 1 206 ? -9.062 11.148 9.102 1 98.56 206 THR A N 1
ATOM 1678 C CA . THR A 1 206 ? -7.66 11.445 8.852 1 98.56 206 THR A CA 1
ATOM 1679 C C . THR A 1 206 ? -7.477 12.109 7.492 1 98.56 206 THR A C 1
ATOM 1681 O O . THR A 1 206 ? -6.781 13.117 7.375 1 98.56 206 THR A O 1
ATOM 1684 N N . ILE A 1 207 ? -8.094 11.539 6.523 1 98.12 207 ILE A N 1
ATOM 1685 C CA . ILE A 1 207 ? -7.891 12.039 5.168 1 98.12 207 ILE A CA 1
ATOM 1686 C C . ILE A 1 207 ? -8.633 13.359 4.992 1 98.12 207 ILE A C 1
ATOM 1688 O O . ILE A 1 207 ? -8.258 14.188 4.16 1 98.12 207 ILE A O 1
ATOM 1692 N N . THR A 1 208 ? -9.672 13.633 5.797 1 98.06 208 THR A N 1
ATOM 1693 C CA . THR A 1 208 ? -10.375 14.906 5.809 1 98.06 208 THR A CA 1
ATOM 1694 C C . THR A 1 208 ? -9.477 16.016 6.34 1 98.06 208 THR A C 1
ATOM 1696 O O . THR A 1 208 ? -9.516 17.141 5.848 1 98.06 208 THR A O 1
ATOM 1699 N N . ILE A 1 209 ? -8.641 15.68 7.273 1 97.88 209 ILE A N 1
ATOM 1700 C CA . ILE A 1 209 ? -7.75 16.656 7.906 1 97.88 209 ILE A CA 1
ATOM 1701 C C . ILE A 1 209 ? -6.859 17.297 6.852 1 97.88 209 ILE A C 1
ATOM 1703 O O . ILE A 1 209 ? -6.613 18.5 6.891 1 97.88 209 ILE A O 1
ATOM 1707 N N . THR A 1 210 ? -6.473 16.547 5.852 1 95.31 210 THR A N 1
ATOM 1708 C CA . THR A 1 210 ? -5.496 17.047 4.895 1 95.31 210 THR A CA 1
ATOM 1709 C C . THR A 1 210 ? -6.195 17.656 3.678 1 95.31 210 THR A C 1
ATOM 1711 O O . THR A 1 210 ? -5.539 18.078 2.725 1 95.31 210 THR A O 1
ATOM 1714 N N . GLY A 1 211 ? -7.477 17.625 3.707 1 95.69 211 GLY A N 1
ATOM 1715 C CA . GLY A 1 211 ? -8.211 18.359 2.686 1 95.69 211 GLY A CA 1
ATOM 1716 C C . GLY A 1 211 ? -8.539 17.516 1.47 1 95.69 211 GLY A C 1
ATOM 1717 O O . GLY A 1 211 ? -9.055 18.016 0.473 1 95.69 211 GLY A O 1
ATOM 1718 N N . GLN A 1 212 ? -8.258 16.234 1.509 1 95.81 212 GLN A N 1
ATOM 1719 C CA . GLN A 1 212 ? -8.617 15.352 0.397 1 95.81 212 GLN A CA 1
ATOM 1720 C C . GLN A 1 212 ? -10.125 15.148 0.323 1 95.81 212 GLN A C 1
ATOM 1722 O O . GLN A 1 212 ? -10.695 15.055 -0.769 1 95.81 212 GLN A O 1
ATOM 1727 N N . LEU A 1 213 ? -10.672 14.977 1.492 1 96.25 213 LEU A N 1
ATOM 1728 C CA . LEU A 1 213 ? -12.125 14.891 1.552 1 96.25 213 LEU A CA 1
ATOM 1729 C C . LEU A 1 213 ? -12.734 16.203 2.008 1 96.25 213 LEU A C 1
ATOM 1731 O O . LEU A 1 213 ? -12.117 16.938 2.789 1 96.25 213 LEU A O 1
ATOM 1735 N N . PRO A 1 214 ? -13.922 16.469 1.468 1 95.06 214 PRO A N 1
ATOM 1736 C CA . PRO A 1 214 ? -14.758 15.672 0.571 1 95.06 214 PRO A CA 1
ATOM 1737 C C . PRO A 1 214 ? -14.445 15.914 -0.903 1 95.06 214 PRO A C 1
ATOM 1739 O O . PRO A 1 214 ? -14.852 15.133 -1.764 1 95.06 214 PRO A O 1
ATOM 1742 N N . LYS A 1 215 ? -13.711 16.844 -1.116 1 91.5 215 LYS A N 1
ATOM 1743 C CA . LYS A 1 215 ? -13.57 17.406 -2.461 1 91.5 215 LYS A CA 1
ATOM 1744 C C . LYS A 1 215 ? -13.039 16.344 -3.434 1 91.5 215 LYS A C 1
ATOM 1746 O O . LYS A 1 215 ? -13.5 16.266 -4.574 1 91.5 215 LYS A O 1
ATOM 1751 N N . PHE A 1 216 ? -12.078 15.523 -3.039 1 93.94 216 PHE A N 1
ATOM 1752 C CA . PHE A 1 216 ? -11.352 14.664 -3.967 1 93.94 216 PHE A CA 1
ATOM 1753 C C . PHE A 1 216 ? -11.703 13.195 -3.73 1 93.94 216 PHE A C 1
ATOM 1755 O O . PHE A 1 216 ? -10.898 12.305 -4.008 1 93.94 216 PHE A O 1
ATOM 1762 N N . GLU A 1 217 ? -12.797 12.914 -3.264 1 95.06 217 GLU A N 1
ATOM 1763 C CA . GLU A 1 217 ? -13.18 11.547 -2.916 1 95.06 217 GLU A CA 1
ATOM 1764 C C . GLU A 1 217 ? -13.078 10.625 -4.129 1 95.06 217 GLU A C 1
ATOM 1766 O O . GLU A 1 217 ? -12.648 9.477 -4.008 1 95.06 217 GLU A O 1
ATOM 1771 N N . GLU A 1 218 ? -13.391 11.086 -5.305 1 94.81 218 GLU A N 1
ATOM 1772 C CA . GLU A 1 218 ? -13.406 10.266 -6.512 1 94.81 218 GLU A CA 1
ATOM 1773 C C . GLU A 1 218 ? -11.992 9.914 -6.957 1 94.81 218 GLU A C 1
ATOM 1775 O O . GLU A 1 218 ? -11.797 8.977 -7.734 1 94.81 218 GLU A O 1
ATOM 1780 N N . GLU A 1 219 ? -11.016 10.648 -6.453 1 96.06 219 GLU A N 1
ATOM 1781 C CA . GLU A 1 219 ? -9.625 10.43 -6.836 1 96.06 219 GLU A CA 1
ATOM 1782 C C . GLU A 1 219 ? -8.945 9.445 -5.895 1 96.06 219 GLU A C 1
ATOM 1784 O O . GLU A 1 219 ? -7.789 9.07 -6.105 1 96.06 219 GLU A O 1
ATOM 1789 N N . LEU A 1 220 ? -9.695 8.969 -4.891 1 97.88 220 LEU A N 1
ATOM 1790 C CA . LEU A 1 220 ? -9.117 8.117 -3.857 1 97.88 220 LEU A CA 1
ATOM 1791 C C . LEU A 1 220 ? -9.617 6.684 -3.988 1 97.88 220 LEU A C 1
ATOM 1793 O O . LEU A 1 220 ? -10.75 6.453 -4.418 1 97.88 220 LEU A O 1
ATOM 1797 N N . TYR A 1 221 ? -8.742 5.746 -3.703 1 98.5 221 TYR A N 1
ATOM 1798 C CA . TYR A 1 221 ? -9.18 4.371 -3.502 1 98.5 221 TYR A CA 1
ATOM 1799 C C . TYR A 1 221 ? -9.797 4.191 -2.117 1 98.5 221 TYR A C 1
ATOM 1801 O O . TYR A 1 221 ? -9.227 4.645 -1.118 1 98.5 221 TYR A O 1
ATOM 1809 N N . LEU A 1 222 ? -10.922 3.594 -2.09 1 98.06 222 LEU A N 1
ATOM 1810 C CA . LEU A 1 222 ? -11.648 3.373 -0.843 1 98.06 222 LEU A CA 1
ATOM 1811 C C . LEU A 1 222 ? -12 1.9 -0.673 1 98.06 222 LEU A C 1
ATOM 1813 O O . LEU A 1 222 ? -12.586 1.29 -1.571 1 98.06 222 LEU A O 1
ATOM 1817 N N . ALA A 1 223 ? -11.516 1.291 0.464 1 97.69 223 ALA A N 1
ATOM 1818 C CA . ALA A 1 223 ? -12.078 0.013 0.89 1 97.69 223 ALA A CA 1
ATOM 1819 C C . ALA A 1 223 ? -13.414 0.212 1.605 1 97.69 223 ALA A C 1
ATOM 1821 O O . ALA A 1 223 ? -13.445 0.425 2.82 1 97.69 223 ALA A O 1
ATOM 1822 N N . GLU A 1 224 ? -14.484 0.011 0.923 1 95.81 224 GLU A N 1
ATOM 1823 C CA . GLU A 1 224 ? -15.805 0.442 1.373 1 95.81 224 GLU A CA 1
ATOM 1824 C C . GLU A 1 224 ? -16.25 -0.338 2.607 1 95.81 224 GLU A C 1
ATOM 1826 O O . GLU A 1 224 ? -16.844 0.231 3.529 1 95.81 224 GLU A O 1
ATOM 1831 N N . ARG A 1 225 ? -15.945 -1.637 2.672 1 93.5 225 ARG A N 1
ATOM 1832 C CA . ARG A 1 225 ? -16.375 -2.48 3.785 1 93.5 225 ARG A CA 1
ATOM 1833 C C . ARG A 1 225 ? -15.758 -1.999 5.098 1 93.5 225 ARG A C 1
ATOM 1835 O O . ARG A 1 225 ? -16.375 -2.137 6.16 1 93.5 225 ARG A O 1
ATOM 1842 N N . ASP A 1 226 ? -14.609 -1.432 4.992 1 95.25 226 ASP A N 1
ATOM 1843 C CA . ASP A 1 226 ? -13.852 -1.026 6.168 1 95.25 226 ASP A CA 1
ATOM 1844 C C . ASP A 1 226 ? -13.898 0.488 6.363 1 95.25 226 ASP A C 1
ATOM 1846 O O . ASP A 1 226 ? -13.578 0.993 7.438 1 95.25 226 ASP A O 1
ATOM 1850 N N . ASP A 1 227 ? -14.312 1.208 5.355 1 97.06 227 ASP A N 1
ATOM 1851 C CA . ASP A 1 227 ? -14.289 2.666 5.289 1 97.06 227 ASP A CA 1
ATOM 1852 C C . ASP A 1 227 ? -12.883 3.205 5.535 1 97.06 227 ASP A C 1
ATOM 1854 O O . ASP A 1 227 ? -12.688 4.07 6.395 1 97.06 227 ASP A O 1
ATOM 1858 N N . LEU A 1 228 ? -11.914 2.645 4.93 1 98.56 228 LEU A N 1
ATOM 1859 C CA . LEU A 1 228 ? -10.516 3.061 4.953 1 98.56 228 LEU A CA 1
ATOM 1860 C C . LEU A 1 228 ? -10.055 3.498 3.564 1 98.56 228 LEU A C 1
ATOM 1862 O O . LEU A 1 228 ? -10.43 2.891 2.561 1 98.56 228 LEU A O 1
ATOM 1866 N N . PHE A 1 229 ? -9.305 4.555 3.533 1 98.75 229 PHE A N 1
ATOM 1867 C CA . PHE A 1 229 ? -8.797 5.094 2.279 1 98.75 229 PHE A CA 1
ATOM 1868 C C . PHE A 1 229 ? -7.316 4.777 2.113 1 98.75 229 PHE A C 1
ATOM 1870 O O . PHE A 1 229 ? -6.551 4.828 3.08 1 98.75 229 PHE A O 1
ATOM 1877 N N . LEU A 1 230 ? -6.941 4.367 0.89 1 98.81 230 LEU A N 1
ATOM 1878 C CA . LEU A 1 230 ? -5.52 4.352 0.558 1 98.81 230 LEU A CA 1
ATOM 1879 C C . LEU A 1 230 ? -4.984 5.77 0.394 1 98.81 230 LEU A C 1
ATOM 1881 O O . LEU A 1 230 ? -5.652 6.629 -0.187 1 98.81 230 LEU A O 1
ATOM 1885 N N . ILE A 1 231 ? -3.828 6.02 0.894 1 98.81 231 ILE A N 1
ATOM 1886 C CA . ILE A 1 231 ? -3.32 7.387 0.923 1 98.81 231 ILE A CA 1
ATOM 1887 C C . ILE A 1 231 ? -2.791 7.77 -0.457 1 98.81 231 ILE A C 1
ATOM 1889 O O . ILE A 1 231 ? -2.092 6.984 -1.101 1 98.81 231 ILE A O 1
ATOM 1893 N N . PRO A 1 232 ? -3.119 8.938 -0.947 1 98.12 232 PRO A N 1
ATOM 1894 C CA . PRO A 1 232 ? -2.547 9.445 -2.199 1 98.12 232 PRO A CA 1
ATOM 1895 C C . PRO A 1 232 ? -1.146 10.023 -2.018 1 98.12 232 PRO A C 1
ATOM 1897 O O . PRO A 1 232 ? -0.458 10.305 -3.002 1 98.12 232 PRO A O 1
ATOM 1900 N N . THR A 1 233 ? -0.76 10.281 -0.792 1 97.94 233 THR A N 1
ATOM 1901 C CA . THR A 1 233 ? 0.525 10.828 -0.366 1 97.94 233 THR A CA 1
ATOM 1902 C C . THR A 1 233 ? 0.735 10.609 1.13 1 97.94 233 THR A C 1
ATOM 1904 O O . THR A 1 233 ? -0.228 10.578 1.899 1 97.94 233 THR A O 1
ATOM 1907 N N . ALA A 1 234 ? 1.995 10.5 1.515 1 98.44 234 ALA A N 1
ATOM 1908 C CA . ALA A 1 234 ? 2.289 10.367 2.939 1 98.44 234 ALA A CA 1
ATOM 1909 C C . ALA A 1 234 ? 1.923 11.641 3.695 1 98.44 234 ALA A C 1
ATOM 1911 O O . ALA A 1 234 ? 1.866 11.648 4.926 1 98.44 234 ALA A O 1
ATOM 1912 N N . GLU A 1 235 ? 1.627 12.75 3.018 1 98.38 235 GLU A N 1
ATOM 1913 C CA . GLU A 1 235 ? 1.149 13.961 3.668 1 98.38 235 GLU A CA 1
ATOM 1914 C C . GLU A 1 235 ? -0.052 13.672 4.566 1 98.38 235 GLU A C 1
ATOM 1916 O O . GLU A 1 235 ? -0.187 14.258 5.641 1 98.38 235 GLU A O 1
ATOM 1921 N N . VAL A 1 236 ? -0.896 12.75 4.148 1 98.69 236 VAL A N 1
ATOM 1922 C CA . VAL A 1 236 ? -2.162 12.469 4.82 1 98.69 236 VAL A CA 1
ATOM 1923 C C . VAL A 1 236 ? -1.896 11.984 6.242 1 98.69 236 VAL A C 1
ATOM 1925 O O . VAL A 1 236 ? -2.314 12.625 7.211 1 98.69 236 VAL A O 1
ATOM 1928 N N . PRO A 1 237 ? -1.154 10.914 6.391 1 98.81 237 PRO A N 1
ATOM 1929 C CA . PRO A 1 237 ? -0.896 10.5 7.77 1 98.81 237 PRO A CA 1
ATOM 1930 C C . PRO A 1 237 ? 0.089 11.422 8.484 1 98.81 237 PRO A C 1
ATOM 1932 O O . PRO A 1 237 ? -0.047 11.664 9.688 1 98.81 237 PRO A O 1
ATOM 1935 N N . LEU A 1 238 ? 1.085 12 7.852 1 98.75 238 LEU A N 1
ATOM 1936 C CA . LEU A 1 238 ? 2.102 12.82 8.5 1 98.75 238 LEU A CA 1
ATOM 1937 C C . LEU A 1 238 ? 1.492 14.102 9.055 1 98.75 238 LEU A C 1
ATOM 1939 O O . LEU A 1 238 ? 1.761 14.477 10.195 1 98.75 238 LEU A O 1
ATOM 1943 N N . ALA A 1 239 ? 0.666 14.773 8.203 1 98.19 239 ALA A N 1
ATOM 1944 C CA . ALA A 1 239 ? 0.078 16.047 8.625 1 98.19 239 ALA A CA 1
ATOM 1945 C C . ALA A 1 239 ? -0.942 15.836 9.742 1 98.19 239 ALA A C 1
ATOM 1947 O O . ALA A 1 239 ? -1.263 16.766 10.477 1 98.19 239 ALA A O 1
ATOM 1948 N N . ALA A 1 240 ? -1.447 14.641 9.867 1 98.56 240 ALA A N 1
ATOM 1949 C CA . ALA A 1 240 ? -2.467 14.336 10.867 1 98.56 240 ALA A CA 1
ATOM 1950 C C . ALA A 1 240 ? -1.842 13.734 12.117 1 98.56 240 ALA A C 1
ATOM 1952 O O . ALA A 1 240 ? -2.551 13.383 13.07 1 98.56 240 ALA A O 1
ATOM 1953 N N . LEU A 1 241 ? -0.542 13.648 12.18 1 98.5 241 LEU A N 1
ATOM 1954 C CA . LEU A 1 241 ? 0.156 12.977 13.273 1 98.5 241 LEU A CA 1
ATOM 1955 C C . LEU A 1 241 ? -0.253 13.562 14.617 1 98.5 241 LEU A C 1
ATOM 1957 O O . LEU A 1 241 ? -0.367 12.836 15.609 1 98.5 241 LEU A O 1
ATOM 1961 N N . HIS A 1 242 ? -0.468 14.867 14.664 1 98.44 242 HIS A N 1
ATOM 1962 C CA . HIS A 1 242 ? -0.678 15.555 15.93 1 98.44 242 HIS A CA 1
ATOM 1963 C C . HIS A 1 242 ? -2.123 16.031 16.078 1 98.44 242 HIS A C 1
ATOM 1965 O O . HIS A 1 242 ? -2.396 17 16.766 1 98.44 242 HIS A O 1
ATOM 1971 N N . SER A 1 243 ? -3.027 15.391 15.32 1 98.31 243 SER A N 1
ATOM 1972 C CA . SER A 1 243 ? -4.441 15.727 15.43 1 98.31 243 SER A CA 1
ATOM 1973 C C . SER A 1 243 ? -4.922 15.648 16.875 1 98.31 243 SER A C 1
ATOM 1975 O O . SER A 1 243 ? -4.629 14.672 17.578 1 98.31 243 SER A O 1
ATOM 1977 N N . GLY A 1 244 ? -5.559 16.672 17.328 1 97.94 244 GLY A N 1
ATOM 1978 C CA . GLY A 1 244 ? -6.141 16.734 18.656 1 97.94 244 GLY A CA 1
ATOM 1979 C C . GLY A 1 244 ? -5.129 17.047 19.75 1 97.94 244 GLY A C 1
ATOM 1980 O O . GLY A 1 244 ? -5.449 17.016 20.938 1 97.94 244 GLY A O 1
ATOM 1981 N N . GLU A 1 245 ? -3.939 17.391 19.375 1 98.25 245 GLU A N 1
ATOM 1982 C CA . GLU A 1 245 ? -2.895 17.594 20.375 1 98.25 245 GLU A CA 1
ATOM 1983 C C . GLU A 1 245 ? -2.596 19.094 20.547 1 98.25 245 GLU A C 1
ATOM 1985 O O . GLU A 1 245 ? -2.918 19.906 19.688 1 98.25 245 GLU A O 1
ATOM 1990 N N . ILE A 1 246 ? -2.141 19.438 21.672 1 98.62 246 ILE A N 1
ATOM 1991 C CA . ILE A 1 246 ? -1.541 20.734 21.953 1 98.62 246 ILE A CA 1
ATOM 1992 C C . ILE A 1 246 ? -0.029 20.578 22.109 1 98.62 246 ILE A C 1
ATOM 1994 O O . ILE A 1 246 ? 0.446 19.938 23.047 1 98.62 246 ILE A O 1
ATOM 1998 N N . LEU A 1 247 ? 0.713 21.125 21.219 1 98.56 247 LEU A N 1
ATOM 1999 C CA . LEU A 1 247 ? 2.17 21.062 21.219 1 98.56 247 LEU A CA 1
ATOM 2000 C C . LEU A 1 247 ? 2.771 22.234 21.969 1 98.56 247 LEU A C 1
ATOM 2002 O O . LEU A 1 247 ? 2.082 23.234 22.234 1 98.56 247 LEU A O 1
ATOM 2006 N N . GLU A 1 248 ? 3.977 22.094 22.359 1 98.19 248 GLU A N 1
ATOM 2007 C CA . GLU A 1 248 ? 4.715 23.219 22.938 1 98.19 248 GLU A CA 1
ATOM 2008 C C . GLU A 1 248 ? 5.512 23.953 21.875 1 98.19 248 GLU A C 1
ATOM 2010 O O . GLU A 1 248 ? 6.109 23.344 21 1 98.19 248 GLU A O 1
ATOM 2015 N N . GLU A 1 249 ? 5.535 25.25 21.984 1 97.88 249 GLU A N 1
ATOM 2016 C CA . GLU A 1 249 ? 6.207 26.078 20.984 1 97.88 249 GLU A CA 1
ATOM 2017 C C . GLU A 1 249 ? 7.672 25.656 20.812 1 97.88 249 GLU A C 1
ATOM 2019 O O . GLU A 1 249 ? 8.211 25.703 19.719 1 97.88 249 GLU A O 1
ATOM 2024 N N . LYS A 1 250 ? 8.312 25.234 21.891 1 96.75 250 LYS A N 1
ATOM 2025 C CA . LYS A 1 250 ? 9.734 24.906 21.891 1 96.75 250 LYS A CA 1
ATOM 2026 C C . LYS A 1 250 ? 10 23.672 21.031 1 96.75 250 LYS A C 1
ATOM 2028 O O . LYS A 1 250 ? 11.141 23.422 20.609 1 96.75 250 LYS A O 1
ATOM 2033 N N . GLU A 1 251 ? 9 22.891 20.734 1 96.75 251 GLU A N 1
ATOM 2034 C CA . GLU A 1 251 ? 9.133 21.672 19.938 1 96.75 251 GLU A CA 1
ATOM 2035 C C . GLU A 1 251 ? 9.07 21.984 18.453 1 96.75 251 GLU A C 1
ATOM 2037 O O . GLU A 1 251 ? 9.359 21.109 17.625 1 96.75 251 GLU A O 1
ATOM 2042 N N . LEU A 1 252 ? 8.75 23.25 18.156 1 98.31 252 LEU A N 1
ATOM 2043 C CA . LEU A 1 252 ? 8.5 23.609 16.766 1 98.31 252 LEU A CA 1
ATOM 2044 C C . LEU A 1 252 ? 9.695 24.344 16.172 1 98.31 252 LEU A C 1
ATOM 2046 O O . LEU A 1 252 ? 10.375 25.109 16.875 1 98.31 252 LEU A O 1
ATOM 2050 N N . PRO A 1 253 ? 9.969 24.109 14.992 1 98.5 253 PRO A N 1
ATOM 2051 C CA . PRO A 1 253 ? 9.242 23.281 14.016 1 98.5 253 PRO A CA 1
ATOM 2052 C C . PRO A 1 253 ? 9.578 21.797 14.133 1 98.5 253 PRO A C 1
ATOM 2054 O O . PRO A 1 253 ? 10.695 21.438 14.523 1 98.5 253 PRO A O 1
ATOM 2057 N N . LYS A 1 254 ? 8.625 20.984 13.914 1 98.75 254 LYS A N 1
ATOM 2058 C CA . LYS A 1 254 ? 8.828 19.547 13.711 1 98.75 254 LYS A CA 1
ATOM 2059 C C . LYS A 1 254 ? 8.898 19.219 12.227 1 98.75 254 LYS A C 1
ATOM 2061 O O . LYS A 1 254 ? 8.047 19.641 11.445 1 98.75 254 LYS A O 1
ATOM 2066 N N . LYS A 1 255 ? 9.969 18.531 11.812 1 98.69 255 LYS A N 1
ATOM 2067 C CA . LYS A 1 255 ? 10.188 18.141 10.43 1 98.69 255 LYS A CA 1
ATOM 2068 C C . LYS A 1 255 ? 10.117 16.625 10.273 1 98.69 255 LYS A C 1
ATOM 2070 O O . LYS A 1 255 ? 10.914 15.891 10.867 1 98.69 255 LYS A O 1
ATOM 2075 N N . TYR A 1 256 ? 9.227 16.141 9.398 1 98.88 256 TYR A N 1
ATOM 2076 C CA . TYR A 1 256 ? 9.062 14.711 9.18 1 98.88 256 TYR A CA 1
ATOM 2077 C C . TYR A 1 256 ? 9.32 14.352 7.723 1 98.88 256 TYR A C 1
ATOM 2079 O O . TYR A 1 256 ? 9.039 15.148 6.82 1 98.88 256 TYR A O 1
ATOM 2087 N N . VAL A 1 257 ? 9.914 13.219 7.484 1 98.88 257 VAL A N 1
ATOM 2088 C CA . VAL A 1 257 ? 10.086 12.648 6.152 1 98.88 257 VAL A CA 1
ATOM 2089 C C . VAL A 1 257 ? 9.602 11.203 6.141 1 98.88 257 VAL A C 1
ATOM 2091 O O . VAL A 1 257 ? 9.766 10.477 7.125 1 98.88 257 VAL A O 1
ATOM 2094 N N . SER A 1 258 ? 8.906 10.773 5.117 1 98.88 258 SER A N 1
ATOM 2095 C CA . SER A 1 258 ? 8.398 9.406 4.988 1 98.88 258 SER A CA 1
ATOM 2096 C C . SER A 1 258 ? 8.391 8.961 3.531 1 98.88 258 SER A C 1
ATOM 2098 O O . SER A 1 258 ? 8.062 9.734 2.637 1 98.88 258 SER A O 1
ATOM 2100 N N . TYR A 1 259 ? 8.812 7.738 3.375 1 98.75 259 TYR A N 1
ATOM 2101 C CA . TYR A 1 259 ? 8.523 7.051 2.123 1 98.75 259 TYR A CA 1
ATOM 2102 C C . TYR A 1 259 ? 7.199 6.297 2.211 1 98.75 259 TYR A C 1
ATOM 2104 O O . TYR A 1 259 ? 6.949 5.586 3.188 1 98.75 259 TYR A O 1
ATOM 2112 N N . THR A 1 260 ? 6.418 6.41 1.15 1 98.69 260 THR A N 1
ATOM 2113 C CA . THR A 1 260 ? 5.27 5.523 0.993 1 98.69 260 THR A CA 1
ATOM 2114 C C . THR A 1 260 ? 4.992 5.258 -0.484 1 98.69 260 THR A C 1
ATOM 2116 O O . THR A 1 260 ? 5.281 6.098 -1.338 1 98.69 260 THR A O 1
ATOM 2119 N N . PRO A 1 261 ? 4.531 4.031 -0.786 1 98.62 261 PRO A N 1
ATOM 2120 C CA . PRO A 1 261 ? 3.713 3.963 -1.997 1 98.62 261 PRO A CA 1
ATOM 2121 C C . PRO A 1 261 ? 2.449 4.816 -1.903 1 98.62 261 PRO A C 1
ATOM 2123 O O . PRO A 1 261 ? 1.84 4.91 -0.835 1 98.62 261 PRO A O 1
ATOM 2126 N N . CYS A 1 262 ? 2.137 5.461 -2.945 1 98.5 262 CYS A N 1
ATOM 2127 C CA . CYS A 1 262 ? 0.953 6.309 -3.031 1 98.5 262 CYS A CA 1
ATOM 2128 C C . CYS A 1 262 ? -0.026 5.773 -4.07 1 98.5 262 CYS A C 1
ATOM 2130 O O . CYS A 1 262 ? 0.383 5.164 -5.059 1 98.5 262 CYS A O 1
ATOM 2132 N N . TYR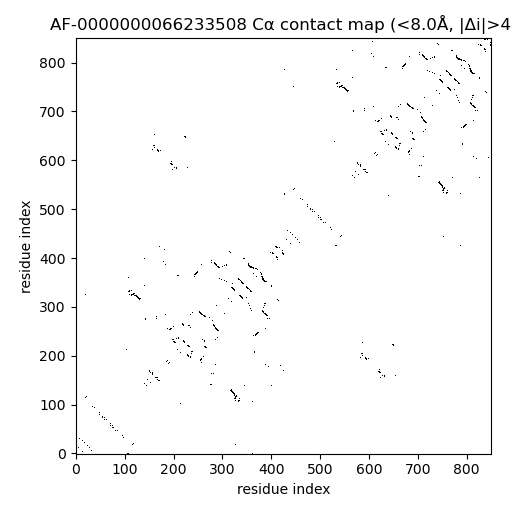 A 1 263 ? -1.301 6.047 -3.848 1 98.56 263 TYR A N 1
ATOM 2133 C CA . TYR A 1 263 ? -2.348 5.477 -4.688 1 98.56 263 TYR A CA 1
ATOM 2134 C C . TYR A 1 263 ? -3.34 6.547 -5.125 1 98.56 263 TYR A C 1
ATOM 2136 O O . TYR A 1 263 ? -3.943 7.223 -4.285 1 98.56 263 TYR A O 1
ATOM 2144 N N . ARG A 1 264 ? -3.533 6.703 -6.363 1 97.62 264 ARG A N 1
ATOM 2145 C CA . ARG A 1 264 ? -4.504 7.641 -6.918 1 97.62 264 ARG A CA 1
ATOM 2146 C C . ARG A 1 264 ? -5.309 6.996 -8.039 1 97.62 264 ARG A C 1
ATOM 2148 O O . ARG A 1 264 ? -4.746 6.336 -8.914 1 97.62 264 ARG A O 1
ATOM 2155 N N . ARG A 1 265 ? -6.57 7.172 -8.039 1 95.94 265 ARG A N 1
ATOM 2156 C CA . ARG A 1 265 ? -7.457 6.547 -9.016 1 95.94 265 ARG A CA 1
ATOM 2157 C C . ARG A 1 265 ? -7.328 7.223 -10.383 1 95.94 265 ARG A C 1
ATOM 2159 O O . ARG A 1 265 ? -7.656 6.625 -11.406 1 95.94 265 ARG A O 1
ATOM 2166 N N . GLU A 1 266 ? -6.84 8.508 -10.367 1 90.75 266 GLU A N 1
ATOM 2167 C CA . GLU A 1 266 ? -6.719 9.297 -11.594 1 90.75 266 GLU A CA 1
ATOM 2168 C C . GLU A 1 266 ? -8.023 9.297 -12.383 1 90.75 266 GLU A C 1
ATOM 2170 O O . GLU A 1 266 ? -8.031 9.055 -13.586 1 90.75 266 GLU A O 1
ATOM 2175 N N . ALA A 1 267 ? -9.102 9.586 -11.695 1 80.5 267 ALA A N 1
ATOM 2176 C CA . ALA A 1 267 ? -10.414 9.562 -12.32 1 80.5 267 ALA A CA 1
ATOM 2177 C C . ALA A 1 267 ? -10.539 10.656 -13.375 1 80.5 267 ALA A C 1
ATOM 2179 O O . ALA A 1 267 ? -10.188 11.812 -13.125 1 80.5 267 ALA A O 1
ATOM 2180 N N . GLY A 1 268 ? -10.898 10.391 -14.602 1 68.81 268 GLY A N 1
ATOM 2181 C CA . GLY A 1 268 ? -11.164 11.391 -15.625 1 68.81 268 GLY A CA 1
ATOM 2182 C C . GLY A 1 268 ? -9.969 11.672 -16.516 1 68.81 268 GLY A C 1
ATOM 2183 O O . GLY A 1 268 ? -10.031 12.516 -17.406 1 68.81 268 GLY A O 1
ATOM 2184 N N . SER A 1 269 ? -8.859 11.211 -16.156 1 66.5 269 SER A N 1
ATOM 2185 C CA . SER A 1 269 ? -7.648 11.508 -16.922 1 66.5 269 SER A CA 1
ATOM 2186 C C . SER A 1 269 ? -7.477 10.539 -18.094 1 66.5 269 SER A C 1
ATOM 2188 O O . SER A 1 269 ? -6.367 10.078 -18.359 1 66.5 269 SER A O 1
ATOM 2190 N N . TYR A 1 270 ? -8.547 10.445 -18.922 1 62.69 270 TYR A N 1
ATOM 2191 C CA . TYR A 1 270 ? -8.461 9.539 -20.062 1 62.69 270 TYR A CA 1
ATOM 2192 C C . TYR A 1 270 ? -7.66 10.172 -21.203 1 62.69 270 TYR A C 1
ATOM 2194 O O . TYR A 1 270 ? -7.938 11.297 -21.609 1 62.69 270 TYR A O 1
ATOM 2202 N N . GLY A 1 271 ? -6.223 9.773 -21.375 1 62.28 271 GLY A N 1
ATOM 2203 C CA . GLY A 1 271 ? -5.492 10.109 -22.594 1 62.28 271 GLY A CA 1
ATOM 2204 C C . GLY A 1 271 ? -4.273 10.977 -22.344 1 62.28 271 GLY A C 1
ATOM 2205 O O . GLY A 1 271 ? -3.318 10.961 -23.125 1 62.28 271 GLY A O 1
ATOM 2206 N N . LYS A 1 272 ? -4.309 11.742 -21.312 1 63.81 272 LYS A N 1
ATOM 2207 C CA . LYS A 1 272 ? -3.188 12.672 -21.188 1 63.81 272 LYS A CA 1
ATOM 2208 C C . LYS A 1 272 ? -2.033 12.023 -20.422 1 63.81 272 LYS A C 1
ATOM 2210 O O . LYS A 1 272 ? -2.201 11.586 -19.281 1 63.81 272 LYS A O 1
ATOM 2215 N N . ASP A 1 273 ? -0.833 12.031 -21 1 68.94 273 ASP A N 1
ATOM 2216 C CA . ASP A 1 273 ? 0.428 11.586 -20.422 1 68.94 273 ASP A CA 1
ATOM 2217 C C . ASP A 1 273 ? 0.288 10.203 -19.797 1 68.94 273 ASP A C 1
ATOM 2219 O O . ASP A 1 273 ? 0.746 9.961 -18.688 1 68.94 273 ASP A O 1
ATOM 2223 N N . VAL A 1 274 ? -0.404 9.352 -20.438 1 78.38 274 VAL A N 1
ATOM 2224 C CA . VAL A 1 274 ? -0.699 8.031 -19.891 1 78.38 274 VAL A CA 1
ATOM 2225 C C . VAL A 1 274 ? 0.382 7.039 -20.312 1 78.38 274 VAL A C 1
ATOM 2227 O O . VAL A 1 274 ? 0.513 5.965 -19.719 1 78.38 274 VAL A O 1
ATOM 2230 N N . ARG A 1 275 ? 1.132 7.609 -21.219 1 87.12 275 ARG A N 1
ATOM 2231 C CA . ARG A 1 275 ? 2.195 6.695 -21.625 1 87.12 275 ARG A CA 1
ATOM 2232 C C . ARG A 1 275 ? 3.365 6.75 -20.656 1 87.12 275 ARG A C 1
ATOM 2234 O O . ARG A 1 275 ? 3.781 7.832 -20.234 1 87.12 275 ARG A O 1
ATOM 2241 N N . GLY A 1 276 ? 3.744 5.566 -20.141 1 92.75 276 GLY A N 1
ATOM 2242 C CA . GLY A 1 276 ? 4.918 5.504 -19.281 1 92.75 276 GLY A CA 1
ATOM 2243 C C . GLY A 1 276 ? 4.582 5.609 -17.812 1 92.75 276 GLY A C 1
ATOM 2244 O O . GLY A 1 276 ? 3.592 5.035 -17.344 1 92.75 276 GLY A O 1
ATOM 2245 N N . MET A 1 277 ? 5.496 6.273 -17.078 1 94.88 277 MET A N 1
ATOM 2246 C CA . MET A 1 277 ? 5.422 6.18 -15.625 1 94.88 277 MET A CA 1
ATOM 2247 C C . MET A 1 277 ? 5.09 7.535 -15.008 1 94.88 277 MET A C 1
ATOM 2249 O O . MET A 1 277 ? 5.184 7.707 -13.789 1 94.88 277 MET A O 1
ATOM 2253 N N . ILE A 1 278 ? 4.625 8.516 -15.75 1 92.5 278 ILE A N 1
ATOM 2254 C CA . ILE A 1 278 ? 4.445 9.875 -15.25 1 92.5 278 ILE A CA 1
ATOM 2255 C C . ILE A 1 278 ? 3.111 9.977 -14.508 1 92.5 278 ILE A C 1
ATOM 2257 O O . ILE A 1 278 ? 2.996 10.711 -13.523 1 92.5 278 ILE A O 1
ATOM 2261 N N . ARG A 1 279 ? 2.049 9.344 -15.008 1 93.94 279 ARG A N 1
ATOM 2262 C CA . ARG A 1 279 ? 0.725 9.312 -14.398 1 93.94 279 ARG A CA 1
ATOM 2263 C C . ARG A 1 279 ? 0.262 7.875 -14.172 1 93.94 279 ARG A C 1
ATOM 2265 O O . ARG A 1 279 ? -0.216 7.223 -15.102 1 93.94 279 ARG A O 1
ATOM 2272 N N . GLN A 1 280 ? 0.447 7.422 -12.914 1 96.12 280 GLN A N 1
ATOM 2273 C CA . GLN A 1 280 ? 0.163 6.035 -12.555 1 96.12 280 GLN A CA 1
ATOM 2274 C C . GLN A 1 280 ? -0.811 5.957 -11.383 1 96.12 280 GLN A C 1
ATOM 2276 O O . GLN A 1 280 ? -0.967 6.922 -10.633 1 96.12 280 GLN A O 1
ATOM 2281 N N . HIS A 1 281 ? -1.481 4.836 -11.242 1 97.62 281 HIS A N 1
ATOM 2282 C CA . HIS A 1 281 ? -2.379 4.594 -10.117 1 97.62 281 HIS A CA 1
ATOM 2283 C C . HIS A 1 281 ? -1.599 4.324 -8.836 1 97.62 281 HIS A C 1
ATOM 2285 O O . HIS A 1 281 ? -2.105 4.555 -7.734 1 97.62 281 HIS A O 1
ATOM 2291 N N . GLN A 1 282 ? -0.43 3.84 -9.016 1 98.31 282 GLN A N 1
ATOM 2292 C CA . GLN A 1 282 ? 0.496 3.561 -7.922 1 98.31 282 GLN A CA 1
ATOM 2293 C C . GLN A 1 282 ? 1.885 4.117 -8.219 1 98.31 282 GLN A C 1
ATOM 2295 O O . GLN A 1 282 ? 2.422 3.902 -9.312 1 98.31 282 GLN A O 1
ATOM 2300 N N . PHE A 1 283 ? 2.414 4.836 -7.32 1 98 283 PHE A N 1
ATOM 2301 C CA . PHE A 1 283 ? 3.762 5.371 -7.477 1 98 283 PHE A CA 1
ATOM 2302 C C . PHE A 1 283 ? 4.418 5.582 -6.117 1 98 283 PHE A C 1
ATOM 2304 O O . PHE A 1 283 ? 3.74 5.59 -5.09 1 98 283 PHE A O 1
ATOM 2311 N N . ASP A 1 284 ? 5.695 5.707 -6.078 1 98.44 284 ASP A N 1
ATOM 2312 C CA . ASP A 1 284 ? 6.457 5.871 -4.844 1 98.44 284 ASP A CA 1
ATOM 2313 C C . ASP A 1 284 ? 6.891 7.324 -4.652 1 98.44 284 ASP A C 1
ATOM 2315 O O . ASP A 1 284 ? 7.246 8 -5.617 1 98.44 284 ASP A O 1
ATOM 2319 N N . LYS A 1 285 ? 6.785 7.75 -3.426 1 98.5 285 LYS A N 1
ATOM 2320 C CA . LYS A 1 285 ? 7.125 9.141 -3.135 1 98.5 285 LYS A CA 1
ATOM 2321 C C . LYS A 1 285 ? 7.773 9.266 -1.761 1 98.5 285 LYS A C 1
ATOM 2323 O O . LYS A 1 285 ? 7.43 8.539 -0.832 1 98.5 285 LYS A O 1
ATOM 2328 N N . VAL A 1 286 ? 8.766 10.102 -1.649 1 98.81 286 VAL A N 1
ATOM 2329 C CA . VAL A 1 286 ? 9.273 10.586 -0.367 1 98.81 286 VAL A CA 1
ATOM 2330 C C . VAL A 1 286 ? 8.656 11.945 -0.05 1 98.81 286 VAL A C 1
ATOM 2332 O O . VAL A 1 286 ? 8.797 12.898 -0.823 1 98.81 286 VAL A O 1
ATOM 2335 N N . GLU A 1 287 ? 8.016 12.039 1.106 1 98.75 287 GLU A N 1
ATOM 2336 C CA . GLU A 1 287 ? 7.25 13.219 1.476 1 98.75 287 GLU A CA 1
ATOM 2337 C C . GLU A 1 287 ? 7.902 13.961 2.641 1 98.75 287 GLU A C 1
ATOM 2339 O O . GLU A 1 287 ? 8.477 13.336 3.533 1 98.75 287 GLU A O 1
ATOM 2344 N N . LEU A 1 288 ? 7.859 15.242 2.555 1 98.88 288 LEU A N 1
ATOM 2345 C CA . LEU A 1 288 ? 8.297 16.125 3.629 1 98.88 288 LEU A CA 1
ATOM 2346 C C . LEU A 1 288 ? 7.117 16.875 4.234 1 98.88 288 LEU A C 1
ATOM 2348 O O . LEU A 1 288 ? 6.297 17.438 3.506 1 98.88 288 LEU A O 1
ATOM 2352 N N . VAL A 1 289 ? 7.02 16.875 5.578 1 98.88 289 VAL A N 1
ATOM 2353 C CA . VAL A 1 289 ? 5.961 17.625 6.246 1 98.88 289 VAL A CA 1
ATOM 2354 C C . VAL A 1 289 ? 6.535 18.375 7.445 1 98.88 289 VAL A C 1
ATOM 2356 O O . VAL A 1 289 ? 7.293 17.797 8.234 1 98.88 289 VAL A O 1
ATOM 2359 N N . TRP A 1 290 ? 6.211 19.641 7.527 1 98.81 290 TRP A N 1
ATOM 2360 C CA . TRP A 1 290 ? 6.602 20.469 8.664 1 98.81 290 TRP A CA 1
ATOM 2361 C C . TRP A 1 290 ? 5.379 20.891 9.469 1 98.81 290 TRP A C 1
ATOM 2363 O O . TRP A 1 290 ? 4.316 21.156 8.906 1 98.81 290 TRP A O 1
ATOM 2373 N N . VAL A 1 291 ? 5.488 20.891 10.734 1 98.88 291 VAL A N 1
ATOM 2374 C CA . VAL A 1 291 ? 4.59 21.562 11.664 1 98.88 291 VAL A CA 1
ATOM 2375 C C . VAL A 1 291 ? 5.316 22.734 12.328 1 98.88 291 VAL A C 1
ATOM 2377 O O . VAL A 1 291 ? 6.344 22.547 12.984 1 98.88 291 VAL A O 1
ATOM 2380 N N . THR A 1 292 ? 4.797 23.922 12.141 1 98.75 292 THR A N 1
ATOM 2381 C CA . THR A 1 292 ? 5.551 25.094 12.586 1 98.75 292 THR A CA 1
ATOM 2382 C C . THR A 1 292 ? 4.609 26.188 13.062 1 98.75 292 THR A C 1
ATOM 2384 O O . THR A 1 292 ? 3.404 25.969 13.203 1 98.75 292 THR A O 1
ATOM 2387 N N . THR A 1 293 ? 5.164 27.391 13.445 1 98.5 293 THR A N 1
ATOM 2388 C CA . THR A 1 293 ? 4.383 28.516 13.922 1 98.5 293 THR A CA 1
ATOM 2389 C C . THR A 1 293 ? 4 29.438 12.766 1 98.5 293 THR A C 1
ATOM 2391 O O . THR A 1 293 ? 4.684 29.484 11.742 1 98.5 293 THR A O 1
ATOM 2394 N N . PRO A 1 294 ? 2.875 30.109 12.914 1 98 294 PRO A N 1
ATOM 2395 C CA . PRO A 1 294 ? 2.441 31.031 11.867 1 98 294 PRO A CA 1
ATOM 2396 C C . PRO A 1 294 ? 3.52 32.031 11.492 1 98 294 PR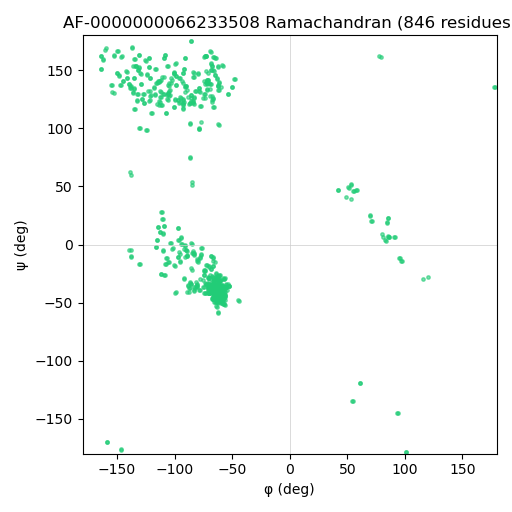O A C 1
ATOM 2398 O O . PRO A 1 294 ? 3.684 32.375 10.312 1 98 294 PRO A O 1
ATOM 2401 N N . GLU A 1 295 ? 4.32 32.5 12.43 1 96.94 295 GLU A N 1
ATOM 2402 C CA . GLU A 1 295 ? 5.289 33.562 12.211 1 96.94 295 GLU A CA 1
ATOM 2403 C C . GLU A 1 295 ? 6.414 33.094 11.281 1 96.94 295 GLU A C 1
ATOM 2405 O O . GLU A 1 295 ? 6.961 33.906 10.523 1 96.94 295 GLU A O 1
ATOM 2410 N N . ARG A 1 296 ? 6.695 31.797 11.258 1 96.94 296 ARG A N 1
ATOM 2411 C CA . ARG A 1 296 ? 7.848 31.312 10.508 1 96.94 296 ARG A CA 1
ATOM 2412 C C . ARG A 1 296 ? 7.41 30.531 9.273 1 96.94 296 ARG A C 1
ATOM 2414 O O . ARG A 1 296 ? 8.242 30.188 8.43 1 96.94 296 ARG A O 1
ATOM 2421 N N . SER A 1 297 ? 6.199 30.328 9.109 1 98.38 297 SER A N 1
ATOM 2422 C CA . SER A 1 297 ? 5.727 29.297 8.195 1 98.38 297 SER A CA 1
ATOM 2423 C C . SER A 1 297 ? 6.129 29.594 6.762 1 98.38 297 SER A C 1
ATOM 2425 O O . SER A 1 297 ? 6.457 28.688 5.992 1 98.38 297 SER A O 1
ATOM 2427 N N . PHE A 1 298 ? 6.16 30.859 6.312 1 98.62 298 PHE A N 1
ATOM 2428 C CA . PHE A 1 298 ? 6.48 31.156 4.922 1 98.62 298 PHE A CA 1
ATOM 2429 C C . PHE A 1 298 ? 7.988 31.141 4.703 1 98.62 298 PHE A C 1
ATOM 2431 O O . PHE A 1 298 ? 8.461 30.797 3.615 1 98.62 298 PHE A O 1
ATOM 2438 N N . GLU A 1 299 ? 8.781 31.531 5.703 1 98.5 299 GLU A N 1
ATOM 2439 C CA . GLU A 1 299 ? 10.219 31.312 5.637 1 98.5 299 GLU A CA 1
ATOM 2440 C C . GLU A 1 299 ? 10.547 29.828 5.59 1 98.5 299 GLU A C 1
ATOM 2442 O O . GLU A 1 299 ? 11.438 29.391 4.852 1 98.5 299 GLU A O 1
ATOM 2447 N N . ASP A 1 300 ? 9.82 29.047 6.387 1 98.75 300 ASP A N 1
ATOM 2448 C CA . ASP A 1 300 ? 10 27.609 6.414 1 98.75 300 ASP A CA 1
ATOM 2449 C C . ASP A 1 300 ? 9.648 26.984 5.066 1 98.75 300 ASP A C 1
ATOM 2451 O O . ASP A 1 300 ? 10.258 25.984 4.66 1 98.75 300 ASP A O 1
ATOM 2455 N N . LEU A 1 301 ? 8.688 27.547 4.359 1 98.81 301 LEU A N 1
ATOM 2456 C CA . LEU A 1 301 ? 8.359 27.062 3.025 1 98.81 301 LEU A CA 1
ATOM 2457 C C . LEU A 1 301 ? 9.555 27.188 2.09 1 98.81 301 LEU A C 1
ATOM 2459 O O . LEU A 1 301 ? 9.852 26.266 1.325 1 98.81 301 LEU A O 1
ATOM 2463 N N . GLU A 1 302 ? 10.211 28.328 2.168 1 98.69 302 GLU A N 1
ATOM 2464 C CA . GLU A 1 302 ? 11.391 28.516 1.337 1 98.69 302 GLU A CA 1
ATOM 2465 C C . GLU A 1 302 ? 12.445 27.453 1.628 1 98.69 302 GLU A C 1
ATOM 2467 O O . GLU A 1 302 ? 13.078 26.938 0.708 1 98.69 302 GLU A O 1
ATOM 2472 N N . GLU A 1 303 ? 12.625 27.172 2.891 1 98.62 303 GLU A N 1
ATOM 2473 C CA . GLU A 1 303 ? 13.594 26.156 3.287 1 98.62 303 GLU A CA 1
ATOM 2474 C C . GLU A 1 303 ? 13.172 24.766 2.807 1 98.62 303 GLU A C 1
ATOM 2476 O O . GLU A 1 303 ? 14.008 23.984 2.348 1 98.62 303 GLU A O 1
ATOM 2481 N N . LEU A 1 304 ? 11.922 24.453 2.957 1 98.75 304 LEU A N 1
ATOM 2482 C CA . LEU A 1 304 ? 11.383 23.188 2.496 1 98.75 304 LEU A CA 1
ATOM 2483 C C . LEU A 1 304 ? 11.641 23 1.004 1 98.75 304 LEU A C 1
ATOM 2485 O O . LEU A 1 304 ? 12.031 21.906 0.57 1 98.75 304 LEU A O 1
ATOM 2489 N N . VAL A 1 305 ? 11.414 24.047 0.232 1 98.75 305 VAL A N 1
ATOM 2490 C CA . VAL A 1 305 ? 11.648 24 -1.207 1 98.75 305 VAL A CA 1
ATOM 2491 C C . VAL A 1 305 ? 13.125 23.719 -1.48 1 98.75 305 VAL A C 1
ATOM 2493 O O . VAL A 1 305 ? 13.469 22.906 -2.338 1 98.75 305 VAL A O 1
ATOM 2496 N N . LYS A 1 306 ? 13.969 24.391 -0.747 1 98.56 306 LYS A N 1
ATOM 2497 C CA . LYS A 1 306 ? 15.406 24.188 -0.908 1 98.56 306 LYS A CA 1
ATOM 2498 C C . LYS A 1 306 ? 15.805 22.75 -0.603 1 98.56 306 LYS A C 1
ATOM 2500 O O . LYS A 1 306 ? 16.688 22.188 -1.264 1 98.56 306 LYS A O 1
ATOM 2505 N N . ASP A 1 307 ? 15.211 22.203 0.431 1 98.62 307 ASP A N 1
ATOM 2506 C CA . ASP A 1 307 ? 15.484 20.812 0.78 1 98.62 307 ASP A CA 1
ATOM 2507 C C . ASP A 1 307 ? 15.133 19.875 -0.371 1 98.62 307 ASP A C 1
ATOM 2509 O O . ASP A 1 307 ? 15.883 18.953 -0.685 1 98.62 307 ASP A O 1
ATOM 2513 N N . ALA A 1 308 ? 13.977 20.109 -1.006 1 98.62 308 ALA A N 1
ATOM 2514 C CA . ALA A 1 308 ? 13.562 19.297 -2.148 1 98.62 308 ALA A CA 1
ATOM 2515 C C . ALA A 1 308 ? 14.5 19.5 -3.334 1 98.62 308 ALA A C 1
ATOM 2517 O O . ALA A 1 308 ? 14.898 18.547 -3.998 1 98.62 308 ALA A O 1
ATOM 2518 N N . GLU A 1 309 ? 14.883 20.75 -3.582 1 98.62 309 GLU A N 1
ATOM 2519 C CA . GLU A 1 309 ? 15.789 21.078 -4.68 1 98.62 309 GLU A CA 1
ATOM 2520 C C . GLU A 1 309 ? 17.125 20.375 -4.523 1 98.62 309 GLU A C 1
ATOM 2522 O O . GLU A 1 309 ? 17.766 20.016 -5.512 1 98.62 309 GLU A O 1
ATOM 2527 N N . THR A 1 310 ? 17.578 20.234 -3.287 1 98.69 310 THR A N 1
ATOM 2528 C CA . THR A 1 310 ? 18.859 19.625 -3 1 98.69 310 THR A CA 1
ATOM 2529 C C . THR A 1 310 ? 18.953 18.234 -3.609 1 98.69 310 THR A C 1
ATOM 2531 O O . THR A 1 310 ? 20.016 17.844 -4.105 1 98.69 310 THR A O 1
ATOM 2534 N N . ILE A 1 311 ? 17.891 17.5 -3.615 1 98.75 311 ILE A N 1
ATOM 2535 C CA . ILE A 1 311 ? 17.875 16.156 -4.172 1 98.75 311 ILE A CA 1
ATOM 2536 C C . ILE A 1 311 ? 18.188 16.219 -5.668 1 98.75 311 ILE A C 1
ATOM 2538 O O . ILE A 1 311 ? 19.016 15.453 -6.164 1 98.75 311 ILE A O 1
ATOM 2542 N N . LEU A 1 312 ? 17.516 17.094 -6.379 1 98.69 312 LEU A N 1
ATOM 2543 C CA . LEU A 1 312 ? 17.719 17.219 -7.82 1 98.69 312 LEU A CA 1
ATOM 2544 C C . LEU A 1 312 ? 19.109 17.703 -8.148 1 98.69 312 LEU A C 1
ATOM 2546 O O . LEU A 1 312 ? 19.719 17.281 -9.133 1 98.69 312 LEU A O 1
ATOM 2550 N N . ARG A 1 313 ? 19.625 18.656 -7.34 1 98.62 313 ARG A N 1
ATOM 2551 C CA . ARG A 1 313 ? 20.984 19.141 -7.543 1 98.62 313 ARG A CA 1
ATOM 2552 C C . ARG A 1 313 ? 22 18.016 -7.367 1 98.62 313 ARG A C 1
ATOM 2554 O O . ARG A 1 313 ? 22.938 17.891 -8.164 1 98.62 313 ARG A O 1
ATOM 2561 N N . LYS A 1 314 ? 21.797 17.219 -6.348 1 98.62 314 LYS A N 1
ATOM 2562 C CA . LYS A 1 314 ? 22.703 16.109 -6.098 1 98.62 314 LYS A CA 1
ATOM 2563 C C . LYS A 1 314 ? 22.625 15.07 -7.211 1 98.62 314 LYS A C 1
ATOM 2565 O O . LYS A 1 314 ? 23.609 14.406 -7.527 1 98.62 314 LYS A O 1
ATOM 2570 N N . LEU A 1 315 ? 21.453 14.93 -7.832 1 98.69 315 LEU A N 1
ATOM 2571 C CA . LEU A 1 315 ? 21.266 14 -8.945 1 98.69 315 LEU A CA 1
ATOM 2572 C C . LEU A 1 315 ? 21.719 14.633 -10.258 1 98.69 315 LEU A C 1
ATOM 2574 O O . LEU A 1 315 ? 21.734 13.977 -11.297 1 98.69 315 LEU A O 1
ATOM 2578 N N . GLU A 1 316 ? 22.016 15.914 -10.195 1 98.5 316 GLU A N 1
ATOM 2579 C CA . GLU A 1 316 ? 22.453 16.688 -11.359 1 98.5 316 GLU A CA 1
ATOM 2580 C C . GLU A 1 316 ? 21.406 16.641 -12.477 1 98.5 316 GLU A C 1
ATOM 2582 O O . GLU A 1 316 ? 21.75 16.375 -13.633 1 98.5 316 GLU A O 1
ATOM 2587 N N . LEU A 1 317 ? 20.188 16.859 -12.133 1 98.69 317 LEU A N 1
ATOM 2588 C CA . LEU A 1 317 ? 19.094 16.938 -13.086 1 98.69 317 LEU A CA 1
ATOM 2589 C C . LEU A 1 317 ? 18.641 18.391 -13.25 1 98.69 317 LEU A C 1
ATOM 2591 O O . LEU A 1 317 ? 18.312 19.062 -12.273 1 98.69 317 LEU A O 1
ATOM 2595 N N . PRO A 1 318 ? 18.625 18.875 -14.453 1 98.62 318 PRO A N 1
ATOM 2596 C CA . PRO A 1 318 ? 18.141 20.25 -14.656 1 98.62 318 PRO A CA 1
ATOM 2597 C C . PRO A 1 318 ? 16.688 20.438 -14.258 1 98.62 318 PRO A C 1
ATOM 2599 O O . PRO A 1 318 ? 15.844 19.578 -14.562 1 98.62 318 PRO A O 1
ATOM 2602 N N . TYR A 1 319 ? 16.422 21.547 -13.562 1 98.69 319 TYR A N 1
ATOM 2603 C CA . TYR A 1 319 ? 15.055 21.797 -13.117 1 98.69 319 TYR A CA 1
ATOM 2604 C C . TYR A 1 319 ? 14.773 23.281 -13.047 1 98.69 319 TYR A C 1
ATOM 2606 O O . TYR A 1 319 ? 15.68 24.109 -13.188 1 98.69 319 TYR A O 1
ATOM 2614 N N . ARG A 1 320 ? 13.531 23.594 -12.922 1 98.75 320 ARG A N 1
ATOM 2615 C CA . ARG A 1 320 ? 13.078 24.953 -12.633 1 98.75 320 ARG A CA 1
ATOM 2616 C C . ARG A 1 320 ? 12.031 24.953 -11.523 1 98.75 320 ARG A C 1
ATOM 2618 O O . ARG A 1 320 ? 11.422 23.922 -11.234 1 98.75 320 ARG A O 1
ATOM 2625 N N . VAL A 1 321 ? 11.945 26.062 -10.812 1 98.69 321 VAL A N 1
ATOM 2626 C CA . VAL A 1 321 ? 10.953 26.25 -9.766 1 98.69 321 VAL A CA 1
ATOM 2627 C C . VAL A 1 321 ? 9.906 27.266 -10.219 1 98.69 321 VAL A C 1
ATOM 2629 O O . VAL A 1 321 ? 10.258 28.359 -10.688 1 98.69 321 VAL A O 1
ATOM 2632 N N . VAL A 1 322 ? 8.672 26.906 -10.086 1 98.56 322 VAL A N 1
ATOM 2633 C CA . VAL A 1 322 ? 7.582 27.766 -10.523 1 98.56 322 VAL A CA 1
ATOM 2634 C C . VAL A 1 322 ? 6.652 28.047 -9.344 1 98.56 322 VAL A C 1
ATOM 2636 O O . VAL A 1 322 ? 6.336 27.156 -8.555 1 98.56 322 VAL A O 1
ATOM 2639 N N . SER A 1 323 ? 6.324 29.312 -9.18 1 98.69 323 SER A N 1
ATOM 2640 C CA . SER A 1 323 ? 5.281 29.703 -8.234 1 98.69 323 SER A CA 1
ATOM 2641 C C . SER A 1 323 ? 3.896 29.578 -8.859 1 98.69 323 SER A C 1
ATOM 2643 O O . SER A 1 323 ? 3.615 30.203 -9.891 1 98.69 323 SER A O 1
ATOM 2645 N N . LEU A 1 324 ? 3.092 28.812 -8.281 1 98.75 324 LEU A N 1
ATOM 2646 C CA . LEU A 1 324 ? 1.757 28.609 -8.836 1 98.75 324 LEU A CA 1
ATOM 2647 C C . LEU A 1 324 ? 0.901 29.859 -8.648 1 98.75 324 LEU A C 1
ATOM 2649 O O . LEU A 1 324 ? 0.974 30.516 -7.609 1 98.75 324 LEU A O 1
ATOM 2653 N N . CYS A 1 325 ? 0.101 30.172 -9.641 1 98.5 325 CYS A N 1
ATOM 2654 C CA . CYS A 1 325 ? -0.809 31.312 -9.539 1 98.5 325 CYS A CA 1
ATOM 2655 C C . CYS A 1 325 ? -2.117 30.906 -8.875 1 98.5 325 CYS A C 1
ATOM 2657 O O . CYS A 1 325 ? -2.326 29.734 -8.57 1 98.5 325 CYS A O 1
ATOM 2659 N N . THR A 1 326 ? -2.959 31.844 -8.641 1 98.25 326 THR A N 1
ATOM 2660 C CA . THR A 1 326 ? -4.18 31.656 -7.863 1 98.25 326 THR A CA 1
ATOM 2661 C C . THR A 1 326 ? -5.062 30.594 -8.508 1 98.25 326 THR A C 1
ATOM 2663 O O . THR A 1 326 ? -5.672 29.781 -7.809 1 98.25 326 THR A O 1
ATOM 2666 N N . GLY A 1 327 ? -5.113 30.547 -9.828 1 97.56 327 GLY A N 1
ATOM 2667 C CA . GLY A 1 327 ? -5.98 29.609 -10.531 1 97.56 327 GLY A CA 1
ATOM 2668 C C . GLY A 1 327 ? -5.426 28.203 -10.562 1 97.56 327 GLY A C 1
ATOM 2669 O O . GLY A 1 327 ? -6.152 27.25 -10.859 1 97.56 327 GLY A O 1
ATOM 2670 N N . ASP A 1 328 ? -4.156 28.047 -10.172 1 97.69 328 ASP A N 1
ATOM 2671 C CA . ASP A 1 328 ? -3.508 26.734 -10.242 1 97.69 328 ASP A CA 1
ATOM 2672 C C . ASP A 1 328 ? -3.16 26.219 -8.844 1 97.69 328 ASP A C 1
ATOM 2674 O O . ASP A 1 328 ? -2.562 25.156 -8.711 1 97.69 328 ASP A O 1
ATOM 2678 N N . LEU A 1 329 ? -3.535 26.938 -7.816 1 97.62 329 LEU A N 1
ATOM 2679 C CA . LEU A 1 329 ? -3.238 26.516 -6.449 1 97.62 329 LEU A CA 1
ATOM 2680 C C . LEU A 1 329 ? -4.098 25.328 -6.047 1 97.62 329 LEU A C 1
ATOM 2682 O O . LEU A 1 329 ? -5.266 25.234 -6.434 1 97.62 329 LEU A O 1
ATOM 2686 N N . GLY A 1 330 ? -3.473 24.469 -5.34 1 96.25 330 GLY A N 1
ATOM 2687 C CA . GLY A 1 330 ? -4.254 23.375 -4.77 1 96.25 330 GLY A CA 1
ATOM 2688 C C . GLY A 1 330 ? -5.281 23.844 -3.758 1 96.25 330 GLY A C 1
ATOM 2689 O O . GLY A 1 330 ? -5.117 24.906 -3.145 1 96.25 330 GLY A O 1
ATOM 2690 N N . PHE A 1 331 ? -6.262 23.062 -3.467 1 97 331 PHE A N 1
ATOM 2691 C CA . PHE A 1 331 ? -7.406 23.375 -2.611 1 97 331 PHE A CA 1
ATOM 2692 C C . PHE A 1 331 ? -6.945 23.828 -1.236 1 97 331 PHE A C 1
ATOM 2694 O O . PHE A 1 331 ? -7.473 24.812 -0.695 1 97 331 PHE A O 1
ATOM 2701 N N . THR A 1 332 ? -5.902 23.219 -0.732 1 97.88 332 THR A N 1
ATOM 2702 C CA . THR A 1 332 ? -5.523 23.438 0.658 1 97.88 332 THR A CA 1
ATOM 2703 C C . THR A 1 332 ? -4.422 24.5 0.75 1 97.88 332 THR A C 1
ATOM 2705 O O . THR A 1 332 ? -4.121 25 1.836 1 97.88 332 THR A O 1
ATOM 2708 N N . SER A 1 333 ? -3.824 24.906 -0.309 1 98.19 333 SER A N 1
ATOM 2709 C CA . SER A 1 333 ? -2.568 25.641 -0.297 1 98.19 333 SER A CA 1
ATOM 2710 C C . SER A 1 333 ? -2.812 27.141 -0.257 1 98.19 333 SER A C 1
ATOM 2712 O O . SER A 1 333 ? -3.695 27.656 -0.952 1 98.19 333 SER A O 1
ATOM 2714 N N . ALA A 1 334 ? -2.076 27.844 0.573 1 98.69 334 ALA A N 1
ATOM 2715 C CA . ALA A 1 334 ? -2.012 29.297 0.53 1 98.69 334 ALA A CA 1
ATOM 2716 C C . ALA A 1 334 ? -0.949 29.766 -0.458 1 98.69 334 ALA A C 1
ATOM 2718 O O . ALA A 1 334 ? -1.087 30.844 -1.064 1 98.69 334 ALA A O 1
ATOM 2719 N N . LYS A 1 335 ? 0.068 29.031 -0.592 1 98.81 335 LYS A N 1
ATOM 2720 C CA . LYS A 1 335 ? 1.167 29.266 -1.523 1 98.81 335 LYS A CA 1
ATOM 2721 C C . LYS A 1 335 ? 1.878 27.969 -1.877 1 98.81 335 LYS A C 1
ATOM 2723 O O . LYS A 1 335 ? 2.096 27.125 -1.01 1 98.81 335 LYS A O 1
ATOM 2728 N N . THR A 1 336 ? 2.205 27.781 -3.15 1 98.81 336 THR A N 1
ATOM 2729 C CA . THR A 1 336 ? 2.84 26.547 -3.611 1 98.81 336 THR A CA 1
ATOM 2730 C C . THR A 1 336 ? 3.953 26.859 -4.609 1 98.81 336 THR A C 1
ATOM 2732 O O . THR A 1 336 ? 3.801 27.734 -5.469 1 98.81 336 THR A O 1
ATOM 2735 N N . TYR A 1 337 ? 5.078 26.219 -4.441 1 98.81 337 TYR A N 1
ATOM 2736 C CA . TYR A 1 337 ? 6.113 26.109 -5.465 1 98.81 337 TYR A CA 1
ATOM 2737 C C . TYR A 1 337 ? 6.145 24.703 -6.059 1 98.81 337 TYR A C 1
ATOM 2739 O O . TYR A 1 337 ? 6.168 23.719 -5.328 1 98.81 337 TYR A O 1
ATOM 2747 N N . ASP A 1 338 ? 6.105 24.625 -7.336 1 98.69 338 ASP A N 1
ATOM 2748 C CA . ASP A 1 338 ? 6.398 23.359 -8.008 1 98.69 338 ASP A CA 1
ATOM 2749 C C . ASP A 1 338 ? 7.84 23.328 -8.508 1 98.69 338 ASP A C 1
ATOM 2751 O O . ASP A 1 338 ? 8.359 24.328 -8.992 1 98.69 338 ASP A O 1
ATOM 2755 N N . ILE A 1 339 ? 8.445 22.234 -8.312 1 98.75 339 ILE A N 1
ATOM 2756 C CA . ILE A 1 339 ? 9.719 21.953 -8.961 1 98.75 339 ILE A CA 1
ATOM 2757 C C . ILE A 1 339 ? 9.484 21.062 -10.18 1 98.75 339 ILE A C 1
ATOM 2759 O O . ILE A 1 339 ? 8.844 20.016 -10.078 1 98.75 339 ILE A O 1
ATOM 2763 N N . GLU A 1 340 ? 9.93 21.5 -11.297 1 98.62 340 GLU A N 1
ATOM 2764 C CA . GLU A 1 340 ? 9.766 20.766 -12.547 1 98.62 340 GLU A CA 1
ATOM 2765 C C . GLU A 1 340 ? 11.109 20.359 -13.125 1 98.62 340 GLU A C 1
ATOM 2767 O O . GLU A 1 340 ? 12.031 21.172 -13.227 1 98.62 340 GLU A O 1
ATOM 2772 N N . VAL A 1 341 ? 11.266 19.109 -13.469 1 98.56 341 VAL A N 1
ATOM 2773 C CA . VAL A 1 341 ? 12.516 18.562 -13.984 1 98.56 341 VAL A CA 1
ATOM 2774 C C . VAL A 1 341 ? 12.438 18.438 -15.5 1 98.56 341 VAL A C 1
ATOM 2776 O O . VAL A 1 341 ? 11.359 18.203 -16.062 1 98.56 341 VAL A O 1
ATOM 2779 N N . TRP A 1 342 ? 13.562 18.594 -16.125 1 98.5 342 TRP A N 1
ATOM 2780 C CA . TRP A 1 342 ? 13.609 18.484 -17.578 1 98.5 342 TRP A CA 1
ATOM 2781 C C . TRP A 1 342 ? 13.5 17.016 -18 1 98.5 342 TRP A C 1
ATOM 2783 O O . TRP A 1 342 ? 14.234 16.156 -17.5 1 98.5 342 TRP A O 1
ATOM 2793 N N . LEU A 1 343 ? 12.625 16.734 -18.891 1 97.38 343 LEU A N 1
ATOM 2794 C CA . LEU A 1 343 ? 12.492 15.422 -19.516 1 97.38 343 LEU A CA 1
ATOM 2795 C C . LEU A 1 343 ? 12.695 15.508 -21.016 1 97.38 343 LEU A C 1
ATOM 2797 O O . LEU A 1 343 ? 11.836 16.031 -21.734 1 97.38 343 LEU A O 1
ATOM 2801 N N . PRO A 1 344 ? 13.711 14.938 -21.484 1 97.5 344 PRO A N 1
ATOM 2802 C CA . PRO A 1 344 ? 14.031 15.008 -22.922 1 97.5 344 PRO A CA 1
ATOM 2803 C C . PRO A 1 344 ? 12.898 14.5 -23.812 1 97.5 344 PRO A C 1
ATOM 2805 O O . PRO A 1 344 ? 12.602 15.109 -24.844 1 97.5 344 PRO A O 1
ATOM 2808 N N . SER A 1 345 ? 12.258 13.445 -23.422 1 95.06 345 SER A N 1
ATOM 2809 C CA . SER A 1 345 ? 11.211 12.852 -24.25 1 95.06 345 SER A CA 1
ATOM 2810 C C . SER A 1 345 ? 10.047 13.82 -24.438 1 95.06 345 SER A C 1
ATOM 2812 O O . SER A 1 345 ? 9.352 13.773 -25.453 1 95.06 345 SER A O 1
ATOM 2814 N N . TYR A 1 346 ? 9.82 14.672 -23.5 1 94.44 346 TYR A N 1
ATOM 2815 C CA . TYR A 1 346 ? 8.727 15.641 -23.531 1 94.44 346 TYR A CA 1
ATOM 2816 C C . TYR A 1 346 ? 9.211 16.984 -24.062 1 94.44 346 TYR A C 1
ATOM 2818 O O . TYR A 1 346 ? 8.406 17.875 -24.359 1 94.44 346 TYR A O 1
ATOM 2826 N N . ASN A 1 347 ? 10.461 17.094 -24.234 1 95.75 347 ASN A N 1
ATOM 2827 C CA . ASN A 1 347 ? 11.047 18.391 -24.547 1 95.75 347 ASN A CA 1
ATOM 2828 C C . ASN A 1 347 ? 10.43 19.5 -23.719 1 95.75 347 ASN A C 1
ATOM 2830 O O . ASN A 1 347 ? 9.984 20.516 -24.25 1 95.75 347 ASN A O 1
ATOM 2834 N N . ALA A 1 348 ? 10.328 19.203 -22.406 1 96.19 348 ALA A N 1
ATOM 2835 C CA . ALA A 1 348 ? 9.656 20.125 -21.5 1 96.19 348 ALA A CA 1
ATOM 2836 C C . ALA A 1 348 ? 10.023 19.828 -20.047 1 96.19 348 ALA A C 1
ATOM 2838 O O . ALA A 1 348 ? 10.57 18.766 -19.75 1 96.19 348 ALA A O 1
ATOM 2839 N N . TYR A 1 349 ? 9.82 20.828 -19.25 1 97.31 349 TYR A N 1
ATOM 2840 C CA . TYR A 1 349 ? 9.891 20.641 -17.812 1 97.31 349 TYR A CA 1
ATOM 2841 C C . TYR A 1 349 ? 8.578 20.078 -17.266 1 97.31 349 TYR A C 1
ATOM 2843 O O . TYR A 1 349 ? 7.5 20.547 -17.656 1 97.31 349 TYR A O 1
ATOM 2851 N N . LYS A 1 350 ? 8.68 19.031 -16.422 1 96.44 350 LYS A N 1
ATOM 2852 C CA . LYS A 1 350 ? 7.508 18.391 -15.836 1 96.44 350 LYS A CA 1
ATOM 2853 C C . LYS A 1 350 ? 7.594 18.375 -14.312 1 96.44 350 LYS A C 1
ATOM 2855 O O . LYS A 1 350 ? 8.672 18.203 -13.75 1 96.44 350 LYS A O 1
ATOM 2860 N N . GLU A 1 351 ? 6.453 18.5 -13.711 1 96.94 351 GLU A N 1
ATOM 2861 C CA . GLU A 1 351 ? 6.391 18.578 -12.258 1 96.94 351 GLU A CA 1
ATOM 2862 C C . GLU A 1 351 ? 6.934 17.312 -11.609 1 96.94 351 GLU A C 1
ATOM 2864 O O . GLU A 1 351 ? 6.57 16.203 -12.008 1 96.94 351 GLU A O 1
ATOM 2869 N N . ILE A 1 352 ? 7.777 17.453 -10.625 1 98 352 ILE A N 1
ATOM 2870 C CA . ILE A 1 352 ? 8.352 16.328 -9.922 1 98 352 ILE A CA 1
ATOM 2871 C C . ILE A 1 352 ? 8.203 16.531 -8.414 1 98 352 ILE A C 1
ATOM 2873 O O . ILE A 1 352 ? 8.328 15.57 -7.637 1 98 352 ILE A O 1
ATOM 2877 N N . SER A 1 353 ? 7.941 17.703 -7.977 1 98.19 353 SER A N 1
ATOM 2878 C CA . SER A 1 353 ? 7.707 18.062 -6.582 1 98.19 353 SER A CA 1
ATOM 2879 C C . SER A 1 353 ? 6.75 19.25 -6.469 1 98.19 353 SER A C 1
ATOM 2881 O O . SER A 1 353 ? 6.727 20.125 -7.34 1 98.19 353 SER A O 1
ATOM 2883 N N . SER A 1 354 ? 5.996 19.25 -5.434 1 98.38 354 SER A N 1
ATOM 2884 C CA . SER A 1 354 ? 5.105 20.359 -5.09 1 98.38 354 SER A CA 1
ATOM 2885 C C . SER A 1 354 ? 5.191 20.688 -3.604 1 98.38 354 SER A C 1
ATOM 2887 O O . SER A 1 354 ? 4.914 19.844 -2.752 1 98.38 354 SER A O 1
ATOM 2889 N N . CYS A 1 355 ? 5.645 21.875 -3.252 1 98.75 355 CYS A N 1
ATOM 2890 C CA . CYS A 1 355 ? 5.832 22.312 -1.875 1 98.75 355 CYS A CA 1
ATOM 2891 C C . CYS A 1 355 ? 4.844 23.422 -1.521 1 98.75 355 CYS A C 1
ATOM 2893 O O . CYS A 1 355 ? 4.773 24.438 -2.209 1 98.75 355 CYS A O 1
ATOM 2895 N N . SER A 1 356 ? 4.113 23.25 -0.44 1 98.75 356 SER A N 1
ATOM 2896 C CA . SER A 1 356 ? 3.033 24.172 -0.136 1 98.75 356 SER A CA 1
ATOM 2897 C C . SER A 1 356 ? 3.039 24.562 1.338 1 98.75 356 SER A C 1
ATOM 2899 O O . SER A 1 356 ? 3.41 23.766 2.197 1 98.75 356 SER A O 1
ATOM 2901 N N . ASN A 1 357 ? 2.717 25.797 1.607 1 98.88 357 ASN A N 1
ATOM 2902 C CA . ASN A 1 357 ? 2.25 26.234 2.914 1 98.88 357 ASN A CA 1
ATOM 2903 C C . ASN A 1 357 ? 0.726 26.266 2.986 1 98.88 357 ASN A C 1
ATOM 2905 O O . ASN A 1 357 ? 0.075 26.969 2.217 1 98.88 357 ASN A O 1
ATOM 2909 N N . VAL A 1 358 ? 0.182 25.531 3.934 1 98.5 358 VAL A N 1
ATOM 2910 C CA . VAL A 1 358 ? -1.274 25.453 3.973 1 98.5 358 VAL A CA 1
ATOM 2911 C C . VAL A 1 358 ? -1.794 26.203 5.199 1 98.5 358 VAL A C 1
ATOM 2913 O O . VAL A 1 358 ? -2.975 26.094 5.543 1 98.5 358 VAL A O 1
ATOM 2916 N N . THR A 1 359 ? -0.85 26.938 5.883 1 98.56 359 THR A N 1
ATOM 2917 C CA . THR A 1 359 ? -1.183 27.75 7.043 1 98.56 359 THR A CA 1
ATOM 2918 C C . THR A 1 359 ? -1.891 26.906 8.109 1 98.56 359 THR A C 1
ATOM 2920 O O . THR A 1 359 ? -1.407 25.844 8.492 1 98.56 359 THR A O 1
ATOM 2923 N N . ASP A 1 360 ? -2.939 27.406 8.656 1 98.56 360 ASP A N 1
ATOM 2924 C CA . ASP A 1 360 ? -3.613 26.656 9.711 1 98.56 360 ASP A CA 1
ATOM 2925 C C . ASP A 1 360 ? -4.789 25.859 9.156 1 98.56 360 ASP A C 1
ATOM 2927 O O . ASP A 1 360 ? -5.648 25.391 9.906 1 98.56 360 ASP A O 1
ATOM 2931 N N . PHE A 1 361 ? -4.883 25.703 7.82 1 98.5 361 PHE A N 1
ATOM 2932 C CA . PHE A 1 361 ? -5.992 25.078 7.117 1 98.5 361 PHE A CA 1
ATOM 2933 C C . PHE A 1 361 ? -6.176 23.625 7.582 1 98.5 361 PHE A C 1
ATOM 2935 O O . PHE A 1 361 ? -7.285 23.219 7.93 1 98.5 361 PHE A O 1
ATOM 2942 N N . GLN A 1 362 ? -5.121 22.844 7.598 1 98.62 362 GLN A N 1
ATOM 2943 C CA . GLN A 1 362 ? -5.16 21.469 8.062 1 98.62 362 GLN A CA 1
ATOM 2944 C C . GLN A 1 362 ? -5.246 21.406 9.586 1 98.62 362 GLN A C 1
ATOM 2946 O O . GLN A 1 362 ? -5.934 20.547 10.141 1 98.62 362 GLN A O 1
ATOM 2951 N N . ALA A 1 363 ? -4.559 22.328 10.219 1 98.56 363 ALA A N 1
ATOM 2952 C CA . ALA A 1 363 ? -4.523 22.344 11.68 1 98.56 363 ALA A CA 1
ATOM 2953 C C . ALA A 1 363 ? -5.918 22.562 12.258 1 98.56 363 ALA A C 1
ATOM 2955 O O . ALA A 1 363 ? -6.273 21.969 13.281 1 98.56 363 ALA A O 1
ATOM 2956 N N . ARG A 1 364 ? -6.703 23.391 11.664 1 97.94 364 ARG A N 1
ATOM 2957 C CA . ARG A 1 364 ? -8.07 23.641 12.117 1 97.94 364 ARG A CA 1
ATOM 2958 C C . ARG A 1 364 ? -8.938 22.391 11.953 1 97.94 364 ARG A C 1
ATOM 2960 O O . ARG A 1 364 ? -9.75 22.078 12.82 1 97.94 364 ARG A O 1
ATOM 2967 N N . ARG A 1 365 ? -8.742 21.719 10.844 1 97.75 365 ARG A N 1
ATOM 2968 C CA . ARG A 1 365 ? -9.5 20.5 10.578 1 97.75 365 ARG A CA 1
ATOM 2969 C C . ARG A 1 365 ? -9.125 19.391 11.555 1 97.75 365 ARG A C 1
ATOM 2971 O O . ARG A 1 365 ? -9.961 18.562 11.906 1 97.75 365 ARG A O 1
ATOM 2978 N N . GLY A 1 366 ? -7.867 19.406 11.992 1 97.88 366 GLY A N 1
ATOM 2979 C CA . GLY A 1 366 ? -7.383 18.375 12.891 1 97.88 366 GLY A CA 1
ATOM 2980 C C . GLY A 1 366 ? -7.266 18.844 14.328 1 97.88 366 GLY A C 1
ATOM 2981 O O . GLY A 1 366 ? -6.84 18.078 15.203 1 97.88 366 GLY A O 1
ATOM 2982 N N . ASN A 1 367 ? -7.629 20.078 14.602 1 98.12 367 ASN A N 1
ATOM 2983 C CA . ASN A 1 367 ? -7.527 20.688 15.93 1 98.12 367 ASN A CA 1
ATOM 2984 C C . ASN A 1 367 ? -6.113 20.562 16.484 1 98.12 367 ASN A C 1
ATOM 2986 O O . ASN A 1 367 ? -5.926 20.062 17.594 1 98.12 367 ASN A O 1
ATOM 2990 N N . MET A 1 368 ? -5.18 20.938 15.773 1 98.62 368 MET A N 1
ATOM 2991 C CA . MET A 1 368 ? -3.775 20.922 16.172 1 98.62 368 MET A CA 1
ATOM 2992 C C . MET A 1 368 ? -3.324 22.328 16.594 1 98.62 368 MET A C 1
ATOM 2994 O O . MET A 1 368 ? -3.305 23.25 15.773 1 98.62 368 MET A O 1
ATOM 2998 N N . ARG A 1 369 ? -2.926 22.453 17.844 1 98.75 369 ARG A N 1
ATOM 2999 C CA . ARG A 1 369 ? -2.574 23.75 18.391 1 98.75 369 ARG A CA 1
ATOM 3000 C C . ARG A 1 369 ? -1.225 23.703 19.109 1 98.75 369 ARG A C 1
ATOM 3002 O O . ARG A 1 369 ? -0.627 22.625 19.234 1 98.75 369 ARG A O 1
ATOM 3009 N N . TYR A 1 370 ? -0.656 24.797 19.344 1 98.62 370 TYR A N 1
ATOM 3010 C CA . TYR A 1 370 ? 0.522 24.906 20.203 1 98.62 370 TYR A CA 1
ATOM 3011 C C . TYR A 1 370 ? 0.357 26.016 21.219 1 98.62 370 TYR A C 1
ATOM 3013 O O . TYR A 1 370 ? -0.43 26.953 21.016 1 98.62 370 TYR A O 1
ATOM 3021 N N . ARG A 1 371 ? 0.96 25.844 22.328 1 98.38 371 ARG A N 1
ATOM 3022 C CA . ARG A 1 371 ? 0.986 26.859 23.375 1 98.38 371 ARG A CA 1
ATOM 3023 C C . ARG A 1 371 ? 2.133 27.844 23.156 1 98.38 371 ARG A C 1
ATOM 3025 O O . ARG A 1 371 ? 3.303 27.453 23.203 1 98.38 371 ARG A O 1
ATOM 3032 N N . ARG A 1 372 ? 1.805 29.062 23.047 1 96.75 372 ARG A N 1
ATOM 3033 C CA . ARG A 1 372 ? 2.814 30.094 22.859 1 96.75 372 ARG A CA 1
ATOM 3034 C C . ARG A 1 372 ? 3.641 30.297 24.125 1 96.75 372 ARG A C 1
ATOM 3036 O O . ARG A 1 372 ? 3.09 30.391 25.234 1 96.75 372 ARG A O 1
ATOM 3043 N N . ARG A 1 373 ? 4.895 30.469 23.969 1 94.12 373 ARG A N 1
ATOM 3044 C CA . ARG A 1 373 ? 5.781 30.625 25.125 1 94.12 373 ARG A CA 1
ATOM 3045 C C . ARG A 1 373 ? 5.602 32 25.766 1 94.12 373 ARG A C 1
ATOM 3047 O O . ARG A 1 373 ? 5.73 32.156 26.984 1 94.12 373 ARG A O 1
ATOM 3054 N N . SER A 1 374 ? 5.328 32.906 24.953 1 93.19 374 SER A N 1
ATOM 3055 C CA . SER A 1 374 ? 5.297 34.312 25.391 1 93.19 374 SER A CA 1
ATOM 3056 C C . SER A 1 374 ? 4.172 34.562 26.391 1 93.19 374 SER A C 1
ATOM 3058 O O . SER A 1 374 ? 4.355 35.25 27.391 1 93.19 374 SER A O 1
ATOM 3060 N N . ASP A 1 375 ? 2.928 34 26.203 1 94.88 375 ASP A N 1
ATOM 3061 C CA . ASP A 1 375 ? 1.771 34.344 27.016 1 94.88 375 ASP A CA 1
ATOM 3062 C C . ASP A 1 375 ? 0.936 33.094 27.344 1 94.88 375 ASP A C 1
ATOM 3064 O O . ASP A 1 375 ? -0.08 33.188 28.031 1 94.88 375 ASP A O 1
ATOM 3068 N N . GLY A 1 376 ? 1.311 32 26.797 1 95.5 376 GLY A N 1
ATOM 3069 C CA . GLY A 1 376 ? 0.628 30.766 27.109 1 95.5 376 GLY A CA 1
ATOM 3070 C C . GLY A 1 376 ? -0.642 30.562 26.312 1 95.5 376 GLY A C 1
ATOM 3071 O O . GLY A 1 376 ? -1.306 29.531 26.453 1 95.5 376 GLY A O 1
ATOM 3072 N N . LYS A 1 377 ? -0.914 31.406 25.453 1 96.94 377 LYS A N 1
ATOM 3073 C CA . LYS A 1 377 ? -2.133 31.297 24.656 1 96.94 377 LYS A CA 1
ATOM 3074 C C . LYS A 1 377 ? -2.025 30.172 23.625 1 96.94 377 LYS A C 1
ATOM 3076 O O . LYS A 1 377 ? -0.938 29.906 23.109 1 96.94 377 LYS A O 1
ATOM 3081 N N . LEU A 1 378 ? -3.158 29.578 23.312 1 98 378 LEU A N 1
ATOM 3082 C CA . LEU A 1 378 ? -3.215 28.5 22.344 1 98 378 LEU A CA 1
ATOM 3083 C C . LEU A 1 378 ? -3.477 29.047 20.938 1 98 378 LEU A C 1
ATOM 3085 O O . LEU A 1 378 ? -4.34 29.906 20.766 1 98 378 LEU A O 1
ATOM 3089 N N . GLU A 1 379 ? -2.703 28.609 20 1 97.81 379 GLU A N 1
ATOM 3090 C CA . GLU A 1 379 ? -2.854 28.953 18.594 1 97.81 379 GLU A CA 1
ATOM 3091 C C . GLU A 1 379 ? -2.74 27.719 17.703 1 97.81 379 GLU A C 1
ATOM 3093 O O . GLU A 1 379 ? -2.148 26.719 18.094 1 97.81 379 GLU A O 1
ATOM 3098 N N . TYR A 1 380 ? -3.357 27.812 16.578 1 98.56 380 TYR A N 1
ATOM 3099 C CA . TYR A 1 380 ? -3.225 26.719 15.625 1 98.56 380 TYR A CA 1
ATOM 3100 C C . TYR A 1 380 ? -1.84 26.703 14.984 1 98.56 380 TYR A C 1
ATOM 3102 O O . TYR A 1 380 ? -1.289 27.766 14.68 1 98.56 380 TYR A O 1
ATOM 3110 N N . VAL A 1 381 ? -1.249 25.562 14.789 1 98.81 381 VAL A N 1
ATOM 3111 C CA . VAL A 1 381 ? 0.013 25.438 14.07 1 98.81 381 VAL A CA 1
ATOM 3112 C C . VAL A 1 381 ? -0.22 25.656 12.578 1 98.81 381 VAL A C 1
ATOM 3114 O O . VAL A 1 381 ? -1.364 25.656 12.117 1 98.81 381 VAL A O 1
ATOM 3117 N N . HIS A 1 382 ? 0.84 25.938 11.867 1 98.81 382 HIS A N 1
ATOM 3118 C CA . HIS A 1 382 ? 0.855 25.844 10.414 1 98.81 382 HIS A CA 1
ATOM 3119 C C . HIS A 1 382 ? 1.483 24.531 9.953 1 98.81 382 HIS A C 1
ATOM 3121 O O . HIS A 1 382 ? 2.371 23.984 10.617 1 98.81 382 HIS A O 1
ATOM 3127 N N . THR A 1 383 ? 0.979 24 8.883 1 98.75 383 THR A N 1
ATOM 3128 C CA . THR A 1 383 ? 1.568 22.797 8.297 1 98.75 383 THR A CA 1
ATOM 3129 C C . THR A 1 383 ? 2.086 23.078 6.887 1 98.75 383 THR A C 1
ATOM 3131 O O . THR A 1 383 ? 1.474 23.844 6.137 1 98.75 383 THR A O 1
ATOM 3134 N N . LEU A 1 384 ? 3.256 22.609 6.613 1 98.81 384 LEU A N 1
ATOM 3135 C CA . LEU A 1 384 ? 3.863 22.641 5.285 1 98.81 384 LEU A CA 1
ATOM 3136 C C . LEU A 1 384 ? 4.031 21.219 4.742 1 98.81 384 LEU A C 1
ATOM 3138 O O . LEU A 1 384 ? 4.336 20.297 5.496 1 98.81 384 LEU A O 1
ATOM 3142 N N . ASN A 1 385 ? 3.789 21.031 3.512 1 97.94 385 ASN A N 1
ATOM 3143 C CA . ASN A 1 385 ? 4.012 19.75 2.85 1 97.94 385 ASN A CA 1
ATOM 3144 C C . ASN A 1 385 ? 4.824 19.922 1.569 1 97.94 385 ASN A C 1
ATOM 3146 O O . ASN A 1 385 ? 4.742 20.953 0.903 1 97.94 385 ASN A O 1
ATOM 3150 N N . GLY A 1 386 ? 5.605 18.969 1.275 1 97.31 386 GLY A N 1
ATOM 3151 C CA . GLY A 1 386 ? 6.398 18.938 0.058 1 97.31 386 GLY A CA 1
ATOM 3152 C C . GLY A 1 386 ? 6.719 17.531 -0.402 1 97.31 386 GLY A C 1
ATOM 3153 O O . GLY A 1 386 ? 7.098 16.672 0.406 1 97.31 386 GLY A O 1
ATOM 3154 N N . SER A 1 387 ? 6.445 17.359 -1.665 1 90.31 387 SER A N 1
ATOM 3155 C CA . SER A 1 387 ? 7.059 16.172 -2.232 1 90.31 387 SER A CA 1
ATOM 3156 C C . SER A 1 387 ? 8.578 16.234 -2.16 1 90.31 387 SER A C 1
ATOM 3158 O O . SER A 1 387 ? 9.195 17.078 -2.812 1 90.31 387 SER A O 1
ATOM 3160 N N . GLY A 1 388 ? 9.125 15.5 -1.188 1 85.62 388 GLY A N 1
ATOM 3161 C CA . GLY A 1 388 ? 10.578 15.43 -1.296 1 85.62 388 GLY A CA 1
ATOM 3162 C C . GLY A 1 388 ? 11.062 15.188 -2.713 1 85.62 388 GLY A C 1
ATOM 3163 O O . GLY A 1 388 ? 11.891 15.938 -3.229 1 85.62 388 GLY A O 1
ATOM 3164 N N . ILE A 1 389 ? 10.484 14.234 -3.33 1 91.5 389 ILE A N 1
ATOM 3165 C CA . ILE A 1 389 ? 10.578 13.969 -4.762 1 91.5 389 ILE A CA 1
ATOM 3166 C C . ILE A 1 389 ? 9.781 12.711 -5.105 1 91.5 389 ILE A C 1
ATOM 3168 O O . ILE A 1 389 ? 9.797 11.734 -4.359 1 91.5 389 ILE A O 1
ATOM 3172 N N . ALA A 1 390 ? 9.047 12.836 -6.16 1 95.06 390 ALA A N 1
ATOM 3173 C CA . ALA A 1 390 ? 8.43 11.641 -6.711 1 95.06 390 ALA A CA 1
ATOM 3174 C C . ALA A 1 390 ? 9.477 10.672 -7.25 1 95.06 390 ALA A C 1
ATOM 3176 O O . ALA A 1 390 ? 10.156 10.977 -8.234 1 95.06 390 ALA A O 1
ATOM 3177 N N . VAL A 1 391 ? 9.508 9.516 -6.676 1 98.31 391 VAL A N 1
ATOM 3178 C CA . VAL A 1 391 ? 10.594 8.578 -6.949 1 98.31 391 VAL A CA 1
ATOM 3179 C C . VAL A 1 391 ? 10.516 8.109 -8.398 1 98.31 391 VAL A C 1
ATOM 3181 O O . VAL A 1 391 ? 11.531 8.086 -9.102 1 98.31 391 VAL A O 1
ATOM 3184 N N . GLY A 1 392 ? 9.312 7.754 -8.828 1 97.38 392 GLY A N 1
ATOM 3185 C CA . GLY A 1 392 ? 9.133 7.285 -10.188 1 97.38 392 GLY A CA 1
ATOM 3186 C C . GLY A 1 392 ? 9.531 8.312 -11.234 1 97.38 392 GLY A C 1
ATOM 3187 O O . GLY A 1 392 ? 10.148 7.973 -12.242 1 97.38 392 GLY A O 1
ATOM 3188 N N . ARG A 1 393 ? 9.148 9.57 -11.023 1 97.5 393 ARG A N 1
ATOM 3189 C CA . ARG A 1 393 ? 9.508 10.633 -11.961 1 97.5 393 ARG A CA 1
ATOM 3190 C C . ARG A 1 393 ? 11.016 10.883 -11.938 1 97.5 393 ARG A C 1
ATOM 3192 O O . ARG A 1 393 ? 11.609 11.211 -12.969 1 97.5 393 ARG A O 1
ATOM 3199 N N . ALA A 1 394 ? 11.617 10.742 -10.766 1 98.56 394 ALA A N 1
ATOM 3200 C CA . ALA A 1 394 ? 13.07 10.867 -10.68 1 98.56 394 ALA A CA 1
ATOM 3201 C C . ALA A 1 394 ? 13.766 9.75 -11.461 1 98.56 394 ALA A C 1
ATOM 3203 O O . ALA A 1 394 ? 14.758 9.992 -12.148 1 98.56 394 ALA A O 1
ATOM 3204 N N . LEU A 1 395 ? 13.258 8.555 -11.312 1 98.56 395 LEU A N 1
ATOM 3205 C CA . LEU A 1 395 ? 13.781 7.426 -12.07 1 98.56 395 LEU A CA 1
ATOM 3206 C C . LEU A 1 395 ? 13.727 7.695 -13.57 1 98.56 395 LEU A C 1
ATOM 3208 O O . LEU A 1 395 ? 14.711 7.508 -14.281 1 98.56 395 LEU A O 1
ATOM 3212 N N . VAL A 1 396 ? 12.594 8.172 -14.039 1 97.88 396 VAL A N 1
ATOM 3213 C CA . VAL A 1 396 ? 12.375 8.484 -15.445 1 97.88 396 VAL A CA 1
ATOM 3214 C C . VAL A 1 396 ? 13.352 9.57 -15.891 1 97.88 396 VAL A C 1
ATOM 3216 O O . VAL A 1 396 ? 13.938 9.484 -16.969 1 97.88 396 VAL A O 1
ATOM 3219 N N . ALA A 1 397 ? 13.461 10.609 -15.039 1 98.5 397 ALA A N 1
ATOM 3220 C CA . ALA A 1 397 ? 14.367 11.703 -15.367 1 98.5 397 ALA A CA 1
ATOM 3221 C C . ALA A 1 397 ? 15.797 11.203 -15.523 1 98.5 397 ALA A C 1
ATOM 3223 O O . ALA A 1 397 ? 16.516 11.648 -16.422 1 98.5 397 ALA A O 1
ATOM 3224 N N . ILE A 1 398 ? 16.234 10.297 -14.688 1 98.69 398 ILE A N 1
ATOM 3225 C CA . ILE A 1 398 ? 17.578 9.734 -14.773 1 98.69 398 ILE A CA 1
ATOM 3226 C C . ILE A 1 398 ? 17.719 8.922 -16.062 1 98.69 398 ILE A C 1
ATOM 3228 O O . ILE A 1 398 ? 18.688 9.094 -16.812 1 98.69 398 ILE A O 1
ATOM 3232 N N . LEU A 1 399 ? 16.75 8.078 -16.344 1 98.12 399 LEU A N 1
ATOM 3233 C CA . LEU A 1 399 ? 16.812 7.211 -17.516 1 98.12 399 LEU A CA 1
ATOM 3234 C C . LEU A 1 399 ? 16.922 8.031 -18.797 1 98.12 399 LEU A C 1
ATOM 3236 O O . LEU A 1 399 ? 17.609 7.629 -19.734 1 98.12 399 LEU A O 1
ATOM 3240 N N . GLU A 1 400 ? 16.25 9.172 -18.812 1 97.88 400 GLU A N 1
ATOM 3241 C CA . GLU A 1 400 ? 16.203 9.938 -20.047 1 97.88 400 GLU A CA 1
ATOM 3242 C C . GLU A 1 400 ? 17.375 10.898 -20.156 1 97.88 400 GLU A C 1
ATOM 3244 O O . GLU A 1 400 ? 17.906 11.125 -21.25 1 97.88 400 GLU A O 1
ATOM 3249 N N . ASN A 1 401 ? 17.812 11.453 -19.047 1 98.31 401 ASN A N 1
ATOM 3250 C CA . ASN A 1 401 ? 18.844 12.484 -19.094 1 98.31 401 ASN A CA 1
ATOM 3251 C C . ASN A 1 401 ? 20.25 11.875 -19.125 1 98.31 401 ASN A C 1
ATOM 3253 O O . ASN A 1 401 ? 21.188 12.508 -19.609 1 98.31 401 ASN A O 1
ATOM 3257 N N . TYR A 1 402 ? 20.438 10.648 -18.688 1 98.44 402 TYR A N 1
ATOM 3258 C CA . TYR A 1 402 ? 21.766 10.078 -18.531 1 98.44 402 TYR A CA 1
ATOM 3259 C C . TYR A 1 402 ? 22.031 9.016 -19.578 1 98.44 402 TYR A C 1
ATOM 3261 O O . TYR A 1 402 ? 22.953 8.195 -19.438 1 98.44 402 TYR A O 1
ATOM 3269 N N . GLN A 1 403 ? 21.25 9 -20.594 1 97.62 403 GLN A N 1
ATOM 3270 C CA . GLN A 1 403 ? 21.406 8.008 -21.656 1 97.62 403 GLN A CA 1
ATOM 3271 C C . GLN A 1 403 ? 22.734 8.18 -22.391 1 97.62 403 GLN A C 1
ATOM 3273 O O . GLN A 1 403 ? 23.188 9.312 -22.594 1 97.62 403 GLN A O 1
ATOM 3278 N N . GLN A 1 404 ? 23.281 7.07 -22.797 1 97.06 404 GLN A N 1
ATOM 3279 C CA . GLN A 1 404 ? 24.5 7.043 -23.609 1 97.06 404 GLN A CA 1
ATOM 3280 C C . GLN A 1 404 ? 24.188 6.629 -25.047 1 97.06 404 GLN A C 1
ATOM 3282 O O . GLN A 1 404 ? 23.109 6.102 -25.328 1 97.06 404 GLN A O 1
ATOM 3287 N N . PRO A 1 405 ? 25.125 6.902 -25.922 1 95.62 405 PRO A N 1
ATOM 3288 C CA . PRO A 1 405 ? 24.859 6.609 -27.328 1 95.62 405 PRO A CA 1
ATOM 3289 C C . PRO A 1 405 ? 24.516 5.141 -27.578 1 95.62 405 PRO A C 1
ATOM 3291 O O . PRO A 1 405 ? 23.766 4.82 -28.5 1 95.62 405 PRO A O 1
ATOM 3294 N N . ASP A 1 406 ? 25.031 4.285 -26.766 1 93.94 406 ASP A N 1
ATOM 3295 C CA . ASP A 1 406 ? 24.828 2.855 -26.984 1 93.94 406 ASP A CA 1
ATOM 3296 C C . ASP A 1 406 ? 23.516 2.396 -26.344 1 93.94 406 ASP A C 1
ATOM 3298 O O . ASP A 1 406 ? 23.219 1.2 -26.328 1 93.94 406 ASP A O 1
ATOM 3302 N N . GLY A 1 407 ? 22.812 3.328 -25.766 1 92.06 407 GLY A N 1
ATOM 3303 C CA . GLY A 1 407 ? 21.531 2.99 -25.188 1 92.06 407 GLY A CA 1
ATOM 3304 C C . GLY A 1 407 ? 21.594 2.721 -23.703 1 92.06 407 GLY A C 1
ATOM 3305 O O . GLY A 1 407 ? 20.562 2.648 -23.031 1 92.06 407 GLY A O 1
ATOM 3306 N N . SER A 1 408 ? 22.812 2.549 -23.203 1 96.94 408 SER A N 1
ATOM 3307 C CA . SER A 1 408 ? 22.953 2.379 -21.766 1 96.94 408 SER A CA 1
ATOM 3308 C C . SER A 1 408 ? 22.734 3.695 -21.031 1 96.94 408 SER A C 1
ATOM 3310 O O . SER A 1 408 ? 22.672 4.758 -21.641 1 96.94 408 SER A O 1
ATOM 3312 N N . VAL A 1 409 ? 22.469 3.58 -19.734 1 98.38 409 VAL A N 1
ATOM 3313 C CA . VAL A 1 409 ? 22.25 4.758 -18.906 1 98.38 409 VAL A CA 1
ATOM 3314 C C . VAL A 1 409 ? 23.266 4.785 -17.766 1 98.38 409 VAL A C 1
ATOM 3316 O O . VAL A 1 409 ? 23.391 3.812 -17.016 1 98.38 409 VAL A O 1
ATOM 3319 N N . ARG A 1 410 ? 23.969 5.852 -17.688 1 98.38 410 ARG A N 1
ATOM 3320 C CA . ARG A 1 410 ? 24.875 6.035 -16.547 1 98.38 410 ARG A CA 1
ATOM 3321 C C . ARG A 1 410 ? 24.078 6.348 -15.289 1 98.38 410 ARG A C 1
ATOM 3323 O O . ARG A 1 410 ? 23.125 7.117 -15.32 1 98.38 410 ARG A O 1
ATOM 3330 N N . VAL A 1 411 ? 24.484 5.738 -14.188 1 98.69 411 VAL A N 1
ATOM 3331 C CA . VAL A 1 411 ? 23.859 6.008 -12.898 1 98.69 411 VAL A CA 1
ATOM 3332 C C . VAL A 1 411 ? 24.516 7.234 -12.258 1 98.69 411 VAL A C 1
ATOM 3334 O O . VAL A 1 411 ? 25.734 7.34 -12.211 1 98.69 411 VAL A O 1
ATOM 3337 N N . PRO A 1 412 ? 23.672 8.234 -11.812 1 98.69 412 PRO A N 1
ATOM 3338 C CA . PRO A 1 412 ? 24.281 9.359 -11.094 1 98.69 412 PRO A CA 1
ATOM 3339 C C . PRO A 1 412 ? 25.25 8.914 -10 1 98.69 412 PRO A C 1
ATOM 3341 O O . PRO A 1 412 ? 24.969 7.953 -9.281 1 98.69 412 PRO A O 1
ATOM 3344 N N . GLU A 1 413 ? 26.344 9.625 -9.812 1 98.56 413 GLU A N 1
ATOM 3345 C CA . GLU A 1 413 ? 27.422 9.227 -8.922 1 98.56 413 GLU A CA 1
ATOM 3346 C C . GLU A 1 413 ? 26.922 9.023 -7.496 1 98.56 413 GLU A C 1
ATOM 3348 O O . GLU A 1 413 ? 27.328 8.078 -6.82 1 98.56 413 GLU A O 1
ATOM 3353 N N . VAL A 1 414 ? 26.047 9.82 -7.055 1 98.69 414 VAL A N 1
ATOM 3354 C CA . VAL A 1 414 ? 25.594 9.805 -5.672 1 98.69 414 VAL A CA 1
ATOM 3355 C C . VAL A 1 414 ? 24.766 8.547 -5.41 1 98.69 414 VAL A C 1
ATOM 3357 O O . VAL A 1 414 ? 24.578 8.148 -4.262 1 98.69 414 VAL A O 1
ATOM 3360 N N . LEU A 1 415 ? 24.266 7.887 -6.496 1 98.75 415 LEU A N 1
ATOM 3361 C CA . LEU A 1 415 ? 23.406 6.719 -6.332 1 98.75 415 LEU A CA 1
ATOM 3362 C C . LEU A 1 415 ? 24.219 5.43 -6.418 1 98.75 415 LEU A C 1
ATOM 3364 O O . LEU A 1 415 ? 23.734 4.359 -6.047 1 98.75 415 LEU A O 1
ATOM 3368 N N . VAL A 1 416 ? 25.438 5.512 -6.906 1 98.69 416 VAL A N 1
ATOM 3369 C CA . VAL A 1 416 ? 26.266 4.336 -7.168 1 98.69 416 VAL A CA 1
ATOM 3370 C C . VAL A 1 416 ? 26.453 3.541 -5.875 1 98.69 416 VAL A C 1
ATOM 3372 O O . VAL A 1 416 ? 26.328 2.314 -5.871 1 98.69 416 VAL A O 1
ATOM 3375 N N . PRO A 1 417 ? 26.719 4.188 -4.715 1 97.69 417 PRO A N 1
ATOM 3376 C CA . PRO A 1 417 ? 26.859 3.41 -3.482 1 97.69 417 PRO A CA 1
ATOM 3377 C C . PRO A 1 417 ? 25.578 2.668 -3.107 1 97.69 417 PRO A C 1
ATOM 3379 O O . PRO A 1 417 ? 25.641 1.641 -2.428 1 97.69 417 PRO A O 1
ATOM 3382 N N . TYR A 1 418 ? 24.453 3.178 -3.5 1 98.12 418 TYR A N 1
ATOM 3383 C CA . TYR A 1 418 ? 23.156 2.574 -3.174 1 98.12 418 TYR A CA 1
ATOM 3384 C C . TYR A 1 418 ? 22.828 1.448 -4.145 1 98.12 418 TYR A C 1
ATOM 3386 O O . TYR A 1 418 ? 22.234 0.436 -3.75 1 98.12 418 TYR A O 1
ATOM 3394 N N . THR A 1 419 ? 23.188 1.61 -5.426 1 98.12 419 THR A N 1
ATOM 3395 C CA . THR A 1 419 ? 22.812 0.641 -6.449 1 98.12 419 THR A CA 1
ATOM 3396 C C . THR A 1 419 ? 23.828 -0.483 -6.531 1 98.12 419 THR A C 1
ATOM 3398 O O . THR A 1 419 ? 23.484 -1.639 -6.773 1 98.12 419 THR A O 1
ATOM 3401 N N . GLY A 1 420 ? 25.141 -0.1 -6.363 1 97 420 GLY A N 1
ATOM 3402 C CA . GLY A 1 420 ? 26.219 -1.073 -6.5 1 97 420 GLY A CA 1
ATOM 3403 C C . GLY A 1 420 ? 26.688 -1.242 -7.93 1 97 420 GLY A C 1
ATOM 3404 O O . GLY A 1 420 ? 27.453 -2.154 -8.234 1 97 420 GLY A O 1
ATOM 3405 N N . PHE A 1 421 ? 26.156 -0.388 -8.867 1 97.94 421 PHE A N 1
ATOM 3406 C CA . PHE A 1 421 ? 26.594 -0.415 -10.258 1 97.94 421 PHE A CA 1
ATOM 3407 C C . PHE A 1 421 ? 26.578 0.985 -10.859 1 97.94 421 PHE A C 1
ATOM 3409 O O . PHE A 1 421 ? 25.875 1.872 -10.359 1 97.94 421 PHE A O 1
ATOM 3416 N N . GLU A 1 422 ? 27.281 1.144 -11.961 1 98.19 422 GLU A N 1
ATOM 3417 C CA . GLU A 1 422 ? 27.484 2.473 -12.531 1 98.19 422 GLU A CA 1
ATOM 3418 C C . GLU A 1 422 ? 26.672 2.654 -13.812 1 98.19 422 GLU A C 1
ATOM 3420 O O . GLU A 1 422 ? 26.516 3.775 -14.297 1 98.19 422 GLU A O 1
ATOM 3425 N N . VAL A 1 423 ? 26.219 1.467 -14.367 1 98.12 423 VAL A N 1
ATOM 3426 C CA . VAL A 1 423 ? 25.531 1.552 -15.648 1 98.12 423 VAL A CA 1
ATOM 3427 C C . VAL A 1 423 ? 24.359 0.566 -15.672 1 98.12 423 VAL A C 1
ATOM 3429 O O . VAL A 1 423 ? 24.422 -0.484 -15.031 1 98.12 423 VAL A O 1
ATOM 3432 N N . ILE A 1 424 ? 23.344 0.906 -16.234 1 96.69 424 ILE A N 1
ATOM 3433 C CA . ILE A 1 424 ? 22.219 0.033 -16.547 1 96.69 424 ILE A CA 1
ATOM 3434 C C . ILE A 1 424 ? 22.219 -0.277 -18.047 1 96.69 424 ILE A C 1
ATOM 3436 O O . ILE A 1 424 ? 22.391 0.623 -18.875 1 96.69 424 ILE A O 1
ATOM 3440 N N . PRO A 1 425 ? 22.109 -1.59 -18.422 1 84.81 425 PRO A N 1
ATOM 3441 C CA . PRO A 1 425 ? 22.234 -1.987 -19.828 1 84.81 425 PRO A CA 1
ATOM 3442 C C . PRO A 1 425 ? 21.219 -1.294 -20.719 1 84.81 425 PRO A C 1
ATOM 3444 O O . PRO A 1 425 ? 20.156 -0.863 -20.25 1 84.81 425 PRO A O 1
ATOM 3447 N N . MET B 1 1 ? -5.344 -24.969 -9.305 1 93.31 1 MET B N 1
ATOM 3448 C CA . MET B 1 1 ? -6.387 -25.906 -8.906 1 93.31 1 MET B CA 1
ATOM 3449 C C . MET B 1 1 ? -6 -27.344 -9.258 1 93.31 1 MET B C 1
ATOM 3451 O O . MET B 1 1 ? -5.02 -27.562 -9.969 1 93.31 1 MET B O 1
ATOM 3455 N N . ILE B 1 2 ? -6.797 -28.297 -8.805 1 95.62 2 ILE B N 1
ATOM 3456 C CA . ILE B 1 2 ? -6.516 -29.703 -9.055 1 95.62 2 ILE B CA 1
ATOM 3457 C C . ILE B 1 2 ? -6.961 -30.094 -10.461 1 95.62 2 ILE B C 1
ATOM 3459 O O . ILE B 1 2 ? -7.93 -29.531 -10.984 1 95.62 2 ILE B O 1
ATOM 3463 N N . ASP B 1 3 ? -6.234 -30.984 -11.031 1 95 3 ASP B N 1
ATOM 3464 C CA . ASP B 1 3 ? -6.578 -31.5 -12.359 1 95 3 ASP B CA 1
ATOM 3465 C C . ASP B 1 3 ? -7.879 -32.312 -12.32 1 95 3 ASP B C 1
ATOM 3467 O O . ASP B 1 3 ? -7.969 -33.312 -11.617 1 95 3 ASP B O 1
ATOM 3471 N N . ILE B 1 4 ? -8.773 -31.875 -13.109 1 95.75 4 ILE B N 1
ATOM 3472 C CA . ILE B 1 4 ? -10.055 -32.562 -13.156 1 95.75 4 ILE B CA 1
ATOM 3473 C C . ILE B 1 4 ? -9.859 -34.031 -13.578 1 95.75 4 ILE B C 1
ATOM 3475 O O . ILE B 1 4 ? -10.586 -34.906 -13.141 1 95.75 4 ILE B O 1
ATOM 3479 N N . LYS B 1 5 ? -8.875 -34.281 -14.367 1 96.06 5 LYS B N 1
ATOM 3480 C CA . LYS B 1 5 ? -8.578 -35.656 -14.797 1 96.06 5 LYS B CA 1
ATOM 3481 C C . LYS B 1 5 ? -8.219 -36.531 -13.609 1 96.06 5 LYS B C 1
ATOM 3483 O O . LYS B 1 5 ? -8.578 -37.719 -13.578 1 96.06 5 LYS B O 1
ATOM 3488 N N . LEU B 1 6 ? -7.473 -35.969 -12.734 1 96.94 6 LEU B N 1
ATOM 3489 C CA . LEU B 1 6 ? -7.121 -36.688 -11.531 1 96.94 6 LEU B CA 1
ATOM 3490 C C . LEU B 1 6 ? -8.367 -37.062 -10.734 1 96.94 6 LEU B C 1
ATOM 3492 O O . LEU B 1 6 ? -8.477 -38.188 -10.227 1 96.94 6 LEU B O 1
ATOM 3496 N N . ILE B 1 7 ? -9.25 -36.156 -10.625 1 97.31 7 ILE B N 1
ATOM 3497 C CA . ILE B 1 7 ? -10.492 -36.375 -9.898 1 97.31 7 ILE B CA 1
ATOM 3498 C C . ILE B 1 7 ? -11.297 -37.469 -10.586 1 97.31 7 ILE B C 1
ATOM 3500 O O . ILE B 1 7 ? -11.852 -38.344 -9.922 1 97.31 7 ILE B O 1
ATOM 3504 N N . ARG B 1 8 ? -11.266 -37.5 -11.906 1 96.56 8 ARG B N 1
ATOM 3505 C CA . ARG B 1 8 ? -12.008 -38.5 -12.695 1 96.56 8 ARG B CA 1
ATOM 3506 C C . ARG B 1 8 ? -11.398 -39.875 -12.547 1 96.56 8 ARG B C 1
ATOM 3508 O O . ARG B 1 8 ? -12.117 -40.875 -12.375 1 96.56 8 ARG B O 1
ATOM 3515 N N . GLN B 1 9 ? -10.188 -39.875 -12.57 1 97.19 9 GLN B N 1
ATOM 3516 C CA . GLN B 1 9 ? -9.492 -41.156 -12.648 1 97.19 9 GLN B CA 1
ATOM 3517 C C . GLN B 1 9 ? -9.289 -41.75 -11.266 1 97.19 9 GLN B C 1
ATOM 3519 O O . GLN B 1 9 ? -9.289 -42.969 -11.102 1 97.19 9 GLN B O 1
ATOM 3524 N N . ASN B 1 10 ? -9.094 -40.906 -10.312 1 97.38 10 ASN B N 1
ATOM 3525 C CA . ASN B 1 10 ? -8.797 -41.375 -8.977 1 97.38 10 ASN B CA 1
ATOM 3526 C C . ASN B 1 10 ? -9.547 -40.594 -7.91 1 97.38 10 ASN B C 1
ATOM 3528 O O . ASN B 1 10 ? -8.93 -40.031 -7.008 1 97.38 10 ASN B O 1
ATOM 3532 N N . PRO B 1 11 ? -10.867 -40.594 -7.941 1 97.81 11 PRO B N 1
ATOM 3533 C CA . PRO B 1 11 ? -11.648 -39.812 -6.988 1 97.81 11 PRO B CA 1
ATOM 3534 C C . PRO B 1 11 ? -11.367 -40.188 -5.535 1 97.81 11 PRO B C 1
ATOM 3536 O O . PRO B 1 11 ? -11.352 -39.312 -4.66 1 97.81 11 PRO B O 1
ATOM 3539 N N . ASP B 1 12 ? -11.141 -41.5 -5.273 1 97.88 12 ASP B N 1
ATOM 3540 C CA . ASP B 1 12 ? -10.914 -41.938 -3.904 1 97.88 12 ASP B CA 1
ATOM 3541 C C . ASP B 1 12 ? -9.609 -41.375 -3.346 1 97.88 12 ASP B C 1
ATOM 3543 O O . ASP B 1 12 ? -9.531 -41.031 -2.162 1 97.88 12 ASP B O 1
ATOM 3547 N N . PHE B 1 13 ? -8.664 -41.375 -4.195 1 97.56 13 PHE B N 1
ATOM 3548 C CA . PHE B 1 13 ? -7.391 -40.781 -3.807 1 97.56 13 PHE B CA 1
ATOM 3549 C C . PHE B 1 13 ? -7.574 -39.344 -3.387 1 97.56 13 PHE B C 1
ATOM 3551 O O . PHE B 1 13 ? -7.055 -38.906 -2.352 1 97.56 13 PHE B O 1
ATOM 3558 N N . VAL B 1 14 ? -8.336 -38.562 -4.117 1 98.12 14 VAL B N 1
ATOM 3559 C CA . VAL B 1 14 ? -8.562 -37.156 -3.85 1 98.12 14 VAL B CA 1
ATOM 3560 C C . VAL B 1 14 ? -9.398 -37 -2.584 1 98.12 14 VAL B 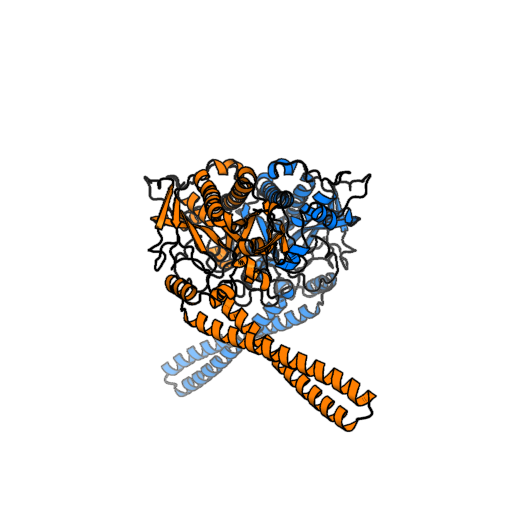C 1
ATOM 3562 O O . VAL B 1 14 ? -9.117 -36.125 -1.749 1 98.12 14 VAL B O 1
ATOM 3565 N N . LYS B 1 15 ? -10.383 -37.812 -2.439 1 98.19 15 LYS B N 1
ATOM 3566 C CA . LYS B 1 15 ? -11.227 -37.781 -1.249 1 98.19 15 LYS B CA 1
ATOM 3567 C C . LYS B 1 15 ? -10.414 -38.031 0.014 1 98.19 15 LYS B C 1
ATOM 3569 O O . LYS B 1 15 ? -10.602 -37.344 1.026 1 98.19 15 LYS B O 1
ATOM 3574 N N . GLU B 1 16 ? -9.555 -39 -0.074 1 97.5 16 GLU B N 1
ATOM 3575 C CA . GLU B 1 16 ? -8.703 -39.312 1.074 1 97.5 16 GLU B CA 1
ATOM 3576 C C . GLU B 1 16 ? -7.793 -38.156 1.424 1 97.5 16 GLU B C 1
ATOM 3578 O O . GLU B 1 16 ? -7.574 -37.844 2.602 1 97.5 16 GLU B O 1
ATOM 3583 N N . ALA B 1 17 ? -7.203 -37.531 0.423 1 97.12 17 ALA B N 1
ATOM 3584 C CA . ALA B 1 17 ? -6.359 -36.344 0.635 1 97.12 17 ALA B CA 1
ATOM 3585 C C . ALA B 1 17 ? -7.133 -35.25 1.335 1 97.12 17 ALA B C 1
ATOM 3587 O O . ALA B 1 17 ? -6.605 -34.594 2.238 1 97.12 17 ALA B O 1
ATOM 3588 N N . LEU B 1 18 ? -8.391 -35 0.916 1 97.5 18 LEU B N 1
ATOM 3589 C CA . LEU B 1 18 ? -9.234 -33.969 1.523 1 97.5 18 LEU B CA 1
ATOM 3590 C C . LEU B 1 18 ? -9.531 -34.312 2.98 1 97.5 18 LEU B C 1
ATOM 3592 O O . LEU B 1 18 ? -9.508 -33.438 3.844 1 97.5 18 LEU B O 1
ATOM 3596 N N . ARG B 1 19 ? -9.773 -35.562 3.244 1 97 19 ARG B N 1
ATOM 3597 C CA . ARG B 1 19 ? -10.039 -36 4.613 1 97 19 ARG B CA 1
ATOM 3598 C C . ARG B 1 19 ? -8.836 -35.75 5.516 1 97 19 ARG B C 1
ATOM 3600 O O . ARG B 1 19 ? -9 -35.312 6.656 1 97 19 ARG B O 1
ATOM 3607 N N . LYS B 1 20 ? -7.719 -36.062 4.984 1 96 20 LYS B N 1
ATOM 3608 C CA . LYS B 1 20 ? -6.496 -35.875 5.754 1 96 20 LYS B CA 1
ATOM 3609 C C . LYS B 1 20 ? -6.305 -34.406 6.098 1 96 20 LYS B C 1
ATOM 3611 O O . LYS B 1 20 ? -5.672 -34.062 7.098 1 96 20 LYS B O 1
ATOM 3616 N N . ARG B 1 21 ? -6.855 -33.5 5.301 1 96.56 21 ARG B N 1
ATOM 3617 C CA . ARG B 1 21 ? -6.758 -32.062 5.531 1 96.56 21 ARG B CA 1
ATOM 3618 C C . ARG B 1 21 ? -7.914 -31.547 6.395 1 96.56 21 ARG B C 1
ATOM 3620 O O . ARG B 1 21 ? -8 -30.359 6.699 1 96.56 21 ARG B O 1
ATOM 3627 N N . GLY B 1 22 ? -8.82 -32.438 6.68 1 93.81 22 GLY B N 1
ATOM 3628 C CA . GLY B 1 22 ? -9.984 -32.062 7.469 1 93.81 22 GLY B CA 1
ATOM 3629 C C . GLY B 1 22 ? -11.102 -31.453 6.637 1 93.81 22 GLY B C 1
ATOM 3630 O O . GLY B 1 22 ? -11.945 -30.719 7.156 1 93.81 22 GLY B O 1
ATOM 3631 N N . GLU B 1 23 ? -11.086 -31.688 5.32 1 94.56 23 GLU B N 1
ATOM 3632 C CA . GLU B 1 23 ? -12.094 -31.141 4.41 1 94.56 23 GLU B CA 1
ATOM 3633 C C . GLU B 1 23 ? -13.156 -32.188 4.094 1 94.56 23 GLU B C 1
ATOM 3635 O O . GLU B 1 23 ? -12.898 -33.406 4.176 1 94.56 23 GLU B O 1
ATOM 3640 N N . ASP B 1 24 ? -14.32 -31.781 3.732 1 94.31 24 ASP B N 1
ATOM 3641 C CA . ASP B 1 24 ? -15.422 -32.656 3.348 1 94.31 24 ASP B CA 1
ATOM 3642 C C . ASP B 1 24 ? -15.227 -33.188 1.927 1 94.31 24 ASP B C 1
ATOM 3644 O O . ASP B 1 24 ? -15.258 -32.406 0.964 1 94.31 24 ASP B O 1
ATOM 3648 N N . PRO B 1 25 ? -15.125 -34.469 1.796 1 96.75 25 PRO B N 1
ATOM 3649 C CA . PRO B 1 25 ? -14.875 -35.031 0.467 1 96.75 25 PRO B CA 1
ATOM 3650 C C . PRO B 1 25 ? -16.125 -35.031 -0.412 1 96.75 25 PRO B C 1
ATOM 3652 O O . PRO B 1 25 ? -16.047 -35.312 -1.609 1 96.75 25 PRO B O 1
ATOM 3655 N N . ALA B 1 26 ? -17.281 -34.594 0.112 1 96.75 26 ALA B N 1
ATOM 3656 C CA . ALA B 1 26 ? -18.562 -34.656 -0.612 1 96.75 26 ALA B CA 1
ATOM 3657 C C . ALA B 1 26 ? -18.516 -33.781 -1.863 1 96.75 26 ALA B C 1
ATOM 3659 O O . ALA B 1 26 ? -19.203 -34.062 -2.848 1 96.75 26 ALA B O 1
ATOM 3660 N N . ILE B 1 27 ? -17.719 -32.812 -1.817 1 97 27 ILE B N 1
ATOM 3661 C CA . ILE B 1 27 ? -17.625 -31.891 -2.93 1 97 27 ILE B CA 1
ATOM 3662 C C . ILE B 1 27 ? -17.109 -32.625 -4.176 1 97 27 ILE B C 1
ATOM 3664 O O . ILE B 1 27 ? -17.453 -32.25 -5.301 1 97 27 ILE B O 1
ATOM 3668 N N . ILE B 1 28 ? -16.328 -33.688 -3.998 1 98 28 ILE B N 1
ATOM 3669 C CA . ILE B 1 28 ? -15.766 -34.438 -5.113 1 98 28 ILE B CA 1
ATOM 3670 C C . ILE B 1 28 ? -16.891 -35.156 -5.879 1 98 28 ILE B C 1
ATOM 3672 O O . ILE B 1 28 ? -16.891 -35.188 -7.109 1 98 28 ILE B O 1
ATOM 3676 N N . ASP B 1 29 ? -17.859 -35.656 -5.148 1 97.81 29 ASP B N 1
ATOM 3677 C CA . ASP B 1 29 ? -19 -36.281 -5.789 1 97.81 29 ASP B CA 1
ATOM 3678 C C . ASP B 1 29 ? -19.812 -35.281 -6.605 1 97.81 29 ASP B C 1
ATOM 3680 O O . ASP B 1 29 ? -20.281 -35.594 -7.699 1 97.81 29 ASP B O 1
ATOM 3684 N N . GLU B 1 30 ? -19.969 -34.188 -6.004 1 97.5 30 GLU B N 1
ATOM 3685 C CA . GLU B 1 30 ? -20.672 -33.125 -6.719 1 97.5 30 GLU B CA 1
ATOM 3686 C C . GLU B 1 30 ? -19.953 -32.75 -8.008 1 97.5 30 GLU B C 1
ATOM 3688 O O . GLU B 1 30 ? -20.594 -32.562 -9.055 1 97.5 30 GLU B O 1
ATOM 3693 N N . ILE B 1 31 ? -18.672 -32.656 -7.949 1 98.06 31 ILE B N 1
ATOM 3694 C CA . ILE B 1 31 ? -17.859 -32.281 -9.102 1 98.06 31 ILE B CA 1
ATOM 3695 C C . ILE B 1 31 ? -17.984 -33.375 -10.18 1 98.06 31 ILE B C 1
ATOM 3697 O O . ILE B 1 31 ? -18.172 -33.062 -11.359 1 98.06 31 ILE B O 1
ATOM 3701 N N . LEU B 1 32 ? -17.922 -34.625 -9.766 1 98.12 32 LEU B N 1
ATOM 3702 C CA . LEU B 1 32 ? -18.016 -35.719 -10.719 1 98.12 32 LEU B CA 1
ATOM 3703 C C . LEU B 1 32 ? -19.359 -35.719 -11.422 1 98.12 32 LEU B C 1
ATOM 3705 O O . LEU B 1 32 ? -19.438 -35.969 -12.625 1 98.12 32 LEU B O 1
ATOM 3709 N N . LYS B 1 33 ? -20.422 -35.406 -10.648 1 98.06 33 LYS B N 1
ATOM 3710 C CA . LYS B 1 33 ? -21.75 -35.344 -11.227 1 98.06 33 LYS B CA 1
ATOM 3711 C C . LYS B 1 33 ? -21.844 -34.219 -12.273 1 98.06 33 LYS B C 1
ATOM 3713 O O . LYS B 1 33 ? -22.328 -34.469 -13.383 1 98.06 33 LYS B O 1
ATOM 3718 N N . ILE B 1 34 ? -21.406 -33.094 -11.875 1 98.25 34 ILE B N 1
ATOM 3719 C CA . ILE B 1 34 ? -21.484 -31.938 -12.766 1 98.25 34 ILE B CA 1
ATOM 3720 C C . ILE B 1 34 ? -20.594 -32.156 -13.984 1 98.25 34 ILE B C 1
ATOM 3722 O O . ILE B 1 34 ? -20.969 -31.797 -15.109 1 98.25 34 ILE B O 1
ATOM 3726 N N . ASP B 1 35 ? -19.438 -32.719 -13.797 1 97.88 35 ASP B N 1
ATOM 3727 C CA . ASP B 1 35 ? -18.531 -33.031 -14.891 1 97.88 35 ASP B CA 1
ATOM 3728 C C . ASP B 1 35 ? -19.156 -34 -15.875 1 97.88 35 ASP B C 1
ATOM 3730 O O . ASP B 1 35 ? -19.031 -33.844 -17.094 1 97.88 35 ASP B O 1
ATOM 3734 N N . ALA B 1 36 ? -19.812 -35 -15.406 1 97.62 36 ALA B N 1
ATOM 3735 C CA . ALA B 1 36 ? -20.5 -35.969 -16.25 1 97.62 36 ALA B CA 1
ATOM 3736 C C . ALA B 1 36 ? -21.609 -35.312 -17.062 1 97.62 36 ALA B C 1
ATOM 3738 O O . ALA B 1 36 ? -21.766 -35.562 -18.25 1 97.62 36 ALA B O 1
ATOM 3739 N N . ASP B 1 37 ? -22.344 -34.5 -16.344 1 97.94 37 ASP B N 1
ATOM 3740 C CA . ASP B 1 37 ? -23.406 -33.75 -17.031 1 97.94 37 ASP B CA 1
ATOM 3741 C C . ASP B 1 37 ? -22.844 -32.875 -18.125 1 97.94 37 ASP B C 1
ATOM 3743 O O . ASP B 1 37 ? -23.422 -32.781 -19.219 1 97.94 37 ASP B O 1
ATOM 3747 N N . TRP B 1 38 ? -21.797 -32.188 -17.828 1 97.81 38 TRP B N 1
ATOM 3748 C CA . TRP B 1 38 ? -21.156 -31.312 -18.781 1 97.81 38 TRP B CA 1
ATOM 3749 C C . TRP B 1 38 ? -20.672 -32.062 -20 1 97.81 38 TRP B C 1
ATOM 3751 O O . TRP B 1 38 ? -20.953 -31.672 -21.141 1 97.81 38 TRP B O 1
ATOM 3761 N N . ARG B 1 39 ? -20.047 -33.188 -19.828 1 96.81 39 ARG B N 1
ATOM 3762 C CA . ARG B 1 39 ? -19.531 -34.031 -20.922 1 96.81 39 ARG B CA 1
ATOM 3763 C C . ARG B 1 39 ? -20.688 -34.594 -21.766 1 96.81 39 ARG B C 1
ATOM 3765 O O . ARG B 1 39 ? -20.594 -34.656 -22.984 1 96.81 39 ARG B O 1
ATOM 3772 N N . ALA B 1 40 ? -21.719 -35 -21.125 1 97.5 40 ALA B N 1
ATOM 3773 C CA . ALA B 1 40 ? -22.891 -35.5 -21.828 1 97.5 40 ALA B CA 1
ATOM 3774 C C . ALA B 1 40 ? -23.516 -34.406 -22.703 1 97.5 40 ALA B C 1
ATOM 3776 O O . ALA B 1 40 ? -23.953 -34.688 -23.812 1 97.5 40 ALA B O 1
ATOM 3777 N N . THR B 1 41 ? -23.547 -33.25 -22.062 1 97.94 41 THR B N 1
ATOM 3778 C CA . THR B 1 41 ? -24.109 -32.125 -22.797 1 97.94 41 THR B CA 1
ATOM 3779 C C . THR B 1 41 ? -23.25 -31.797 -24.031 1 97.94 41 THR B C 1
ATOM 3781 O O . THR B 1 41 ? -23.797 -31.531 -25.109 1 97.94 41 THR B O 1
ATOM 3784 N N . ILE B 1 42 ? -22 -31.828 -23.922 1 97.25 42 ILE B N 1
ATOM 3785 C CA . ILE B 1 42 ? -21.094 -31.578 -25.031 1 97.25 42 ILE B CA 1
ATOM 3786 C C . ILE B 1 42 ? -21.312 -32.625 -26.125 1 97.25 42 ILE B C 1
ATOM 3788 O O . ILE B 1 42 ? -21.375 -32.281 -27.312 1 97.25 42 ILE B O 1
ATOM 3792 N N . THR B 1 43 ? -21.453 -33.875 -25.75 1 97.06 43 THR B N 1
ATOM 3793 C CA . THR B 1 43 ? -21.672 -34.969 -26.688 1 97.06 43 THR B CA 1
ATOM 3794 C C . THR B 1 43 ? -22.984 -34.781 -27.438 1 97.06 43 THR B C 1
ATOM 3796 O O . THR B 1 43 ? -23.031 -34.938 -28.656 1 97.06 43 THR B O 1
ATOM 3799 N N . LYS B 1 44 ? -23.969 -34.531 -26.672 1 97.31 44 LYS B N 1
ATOM 3800 C CA . LYS B 1 44 ? -25.281 -34.312 -27.281 1 97.31 44 LYS B CA 1
ATOM 3801 C C . LYS B 1 44 ? -25.25 -33.156 -28.25 1 97.31 44 LYS B C 1
ATOM 3803 O O . LYS B 1 44 ? -25.828 -33.219 -29.344 1 97.31 44 LYS B O 1
ATOM 3808 N N . THR B 1 45 ? -24.656 -32.062 -27.828 1 97 45 THR B N 1
ATOM 3809 C CA . THR B 1 45 ? -24.547 -30.875 -28.688 1 97 45 THR B CA 1
ATOM 3810 C C . THR B 1 45 ? -23.828 -31.219 -29.984 1 97 45 THR B C 1
ATOM 3812 O O . THR B 1 45 ? -24.266 -30.797 -31.062 1 97 45 THR B O 1
ATOM 3815 N N . ASN B 1 46 ? -22.781 -31.984 -29.938 1 96.5 46 ASN B N 1
ATOM 3816 C CA . ASN B 1 46 ? -22.016 -32.375 -31.109 1 96.5 46 ASN B CA 1
ATOM 3817 C C . ASN B 1 46 ? -22.828 -33.281 -32.031 1 96.5 46 ASN B C 1
ATOM 3819 O O . ASN B 1 46 ? -22.734 -33.188 -33.25 1 96.5 46 ASN B O 1
ATOM 3823 N N . GLU B 1 47 ? -23.547 -34.156 -31.469 1 96.75 47 GLU B N 1
ATOM 3824 C CA . GLU B 1 47 ? -24.422 -35.031 -32.25 1 96.75 47 GLU B CA 1
ATOM 3825 C C . GLU B 1 47 ? -25.469 -34.219 -33 1 96.75 47 GLU B C 1
ATOM 3827 O O . GLU B 1 47 ? -25.703 -34.5 -34.188 1 96.75 47 GLU B O 1
ATOM 3832 N N . LEU B 1 48 ? -26.062 -33.312 -32.281 1 96.56 48 LEU B N 1
ATOM 3833 C CA . LEU B 1 48 ? -27.094 -32.5 -32.906 1 96.56 48 LEU B CA 1
ATOM 3834 C C . LEU B 1 48 ? -26.5 -31.594 -34 1 96.56 48 LEU B C 1
ATOM 3836 O O . LEU B 1 48 ? -27.141 -31.344 -35.031 1 96.56 48 LEU B O 1
ATOM 3840 N N . ARG B 1 49 ? -25.344 -31.094 -33.812 1 95.56 49 ARG B N 1
ATOM 3841 C CA . ARG B 1 49 ? -24.656 -30.312 -34.812 1 95.56 49 ARG B CA 1
ATOM 3842 C C . ARG B 1 49 ? -24.406 -31.141 -36.094 1 95.56 49 ARG B C 1
ATOM 3844 O O . ARG B 1 49 ? -24.594 -30.641 -37.188 1 95.56 49 ARG B O 1
ATOM 3851 N N . SER B 1 50 ? -24 -32.375 -35.906 1 95.75 50 SER B N 1
ATOM 3852 C CA . SER B 1 50 ? -23.781 -33.281 -37 1 95.75 50 SER B CA 1
ATOM 3853 C C . SER B 1 50 ? -25.062 -33.531 -37.781 1 95.75 50 SER B C 1
ATOM 3855 O O . SER B 1 50 ? -25.078 -33.531 -39.031 1 95.75 50 SER B O 1
ATOM 3857 N N . ARG B 1 51 ? -26.078 -33.75 -37.062 1 95.38 51 ARG B N 1
ATOM 3858 C CA . ARG B 1 51 ? -27.375 -34 -37.656 1 95.38 51 ARG B CA 1
ATOM 3859 C C . ARG B 1 51 ? -27.844 -32.75 -38.438 1 95.38 51 ARG B C 1
ATOM 3861 O O . ARG B 1 51 ? -28.375 -32.906 -39.531 1 95.38 51 ARG B O 1
ATOM 3868 N N . ARG B 1 52 ? -27.703 -31.625 -37.875 1 94.62 52 ARG B N 1
ATOM 3869 C CA . ARG B 1 52 ? -28.094 -30.391 -38.531 1 94.62 52 ARG B CA 1
ATOM 3870 C C . ARG B 1 52 ? -27.312 -30.188 -39.812 1 94.62 52 ARG B C 1
ATOM 3872 O O . ARG B 1 52 ? -27.875 -29.734 -40.812 1 94.62 52 ARG B O 1
ATOM 3879 N N . ASN B 1 53 ? -26.062 -30.531 -39.812 1 94.06 53 ASN B N 1
ATOM 3880 C CA . ASN B 1 53 ? -25.234 -30.438 -41 1 94.06 53 ASN B CA 1
ATOM 3881 C C . ASN B 1 53 ? -25.703 -31.391 -42.094 1 94.06 53 ASN B C 1
ATOM 3883 O O . ASN B 1 53 ? -25.688 -31.062 -43.281 1 94.06 53 ASN B O 1
ATOM 3887 N N . GLU B 1 54 ? -26.109 -32.625 -41.625 1 94.81 54 GLU B N 1
ATOM 3888 C CA . GLU B 1 54 ? -26.656 -33.594 -42.562 1 94.81 54 GLU B CA 1
ATOM 3889 C C . GLU B 1 54 ? -27.953 -33.094 -43.188 1 94.81 54 GLU B C 1
ATOM 3891 O O . GLU B 1 54 ? -28.172 -33.25 -44.406 1 94.81 54 GLU B O 1
ATOM 3896 N N . ILE B 1 55 ? -28.781 -32.531 -42.344 1 94.25 55 ILE B N 1
ATOM 3897 C CA . ILE B 1 55 ? -30.047 -32 -42.844 1 94.25 55 ILE B CA 1
ATOM 3898 C C . ILE B 1 55 ? -29.781 -30.891 -43.844 1 94.25 55 ILE B C 1
ATOM 3900 O O . ILE B 1 55 ? -30.438 -30.812 -44.906 1 94.25 55 ILE B O 1
ATOM 3904 N N . SER B 1 56 ? -28.859 -30.047 -43.625 1 92.56 56 SER B N 1
ATOM 3905 C CA . SER B 1 56 ? -28.516 -28.953 -44.531 1 92.56 56 SER B CA 1
ATOM 3906 C C . SER B 1 56 ? -28.062 -29.469 -45.906 1 92.56 56 SER B C 1
ATOM 3908 O O . SER B 1 56 ? -28.453 -28.922 -46.938 1 92.56 56 SER B O 1
ATOM 3910 N N . LYS B 1 57 ? -27.297 -30.578 -45.875 1 93.69 57 LYS B N 1
ATOM 3911 C CA . LYS B 1 57 ? -26.844 -31.203 -47.125 1 93.69 57 LYS B CA 1
ATOM 3912 C C . LYS B 1 57 ? -28 -31.812 -47.875 1 93.69 57 LYS B C 1
ATOM 3914 O O . LYS B 1 57 ? -28.078 -31.688 -49.125 1 93.69 57 LYS B O 1
ATOM 3919 N N . ASN B 1 58 ? -28.906 -32.406 -47.125 1 94.31 58 ASN B N 1
ATOM 3920 C CA . ASN B 1 58 ? -30.047 -33.062 -47.75 1 94.31 58 ASN B CA 1
ATOM 3921 C C . ASN B 1 58 ? -31.031 -32.031 -48.344 1 94.31 58 ASN B C 1
ATOM 3923 O O . ASN B 1 58 ? -31.641 -32.281 -49.375 1 94.31 58 ASN B O 1
ATOM 3927 N N . VAL B 1 59 ? -31.172 -30.969 -47.625 1 93.38 59 VAL B N 1
ATOM 3928 C CA . VAL B 1 59 ? -32.031 -29.906 -48.125 1 93.38 59 VAL B CA 1
ATOM 3929 C C . VAL B 1 59 ? -31.5 -29.391 -49.438 1 93.38 59 VAL B C 1
ATOM 3931 O O . VAL B 1 59 ? -32.281 -29.188 -50.375 1 93.38 59 VAL B O 1
ATOM 3934 N N . ALA B 1 60 ? -30.188 -29.219 -49.562 1 91.12 60 ALA B N 1
ATOM 3935 C CA . ALA B 1 60 ? -29.562 -28.734 -50.812 1 91.12 60 ALA B CA 1
ATOM 3936 C C . ALA B 1 60 ? -29.781 -29.719 -51.938 1 91.12 60 ALA B C 1
ATOM 3938 O O . ALA B 1 60 ? -30.078 -29.312 -53.062 1 91.12 60 ALA B O 1
ATOM 3939 N N . ARG B 1 61 ? -29.688 -31 -51.656 1 93.31 61 ARG B N 1
ATOM 3940 C CA . ARG B 1 61 ? -29.875 -32.062 -52.656 1 93.31 61 ARG B CA 1
ATOM 3941 C C . ARG B 1 61 ? -31.328 -32.094 -53.125 1 93.31 61 ARG B C 1
ATOM 3943 O O . ARG B 1 61 ? -31.594 -32.156 -54.312 1 93.31 61 ARG B O 1
ATOM 3950 N N . LEU B 1 62 ? -32.281 -32.031 -52.156 1 93.94 62 LEU B N 1
ATOM 3951 C CA . LEU B 1 62 ? -33.719 -32.125 -52.469 1 93.94 62 LEU B CA 1
ATOM 3952 C C . LEU B 1 62 ? -34.156 -30.922 -53.312 1 93.94 62 LEU B C 1
ATOM 3954 O O . LEU B 1 62 ? -34.969 -31.062 -54.219 1 93.94 62 LEU B O 1
ATOM 3958 N N . LYS B 1 63 ? -33.656 -29.812 -53 1 91.06 63 LYS B N 1
ATOM 3959 C CA . LYS B 1 63 ? -34 -28.609 -53.781 1 91.06 63 LYS B CA 1
ATOM 3960 C C . LYS B 1 63 ? -33.469 -28.719 -55.219 1 91.06 63 LYS B C 1
ATOM 3962 O O . LYS B 1 63 ? -34.125 -28.266 -56.156 1 91.06 63 LYS B O 1
ATOM 3967 N N . LYS B 1 64 ? -32.281 -29.328 -55.406 1 92.81 64 LYS B N 1
ATOM 3968 C CA . LYS B 1 64 ? -31.719 -29.547 -56.719 1 92.81 64 LYS B CA 1
ATOM 3969 C C . LYS B 1 64 ? -32.562 -30.562 -57.531 1 92.81 64 LYS B C 1
ATOM 3971 O O . LYS B 1 64 ? -32.656 -30.453 -58.75 1 92.81 64 LYS B O 1
ATOM 3976 N N . GLU B 1 65 ? -33.188 -31.438 -56.812 1 94.06 65 GLU B N 1
ATOM 3977 C CA . GLU B 1 65 ? -34 -32.469 -57.438 1 94.06 65 GLU B CA 1
ATOM 3978 C C . GLU B 1 65 ? -35.438 -32 -57.625 1 94.06 65 GLU B C 1
ATOM 3980 O O . GLU B 1 65 ? -36.281 -32.75 -58.156 1 94.06 65 GLU B O 1
ATOM 3985 N N . GLY B 1 66 ? -35.75 -30.844 -57.125 1 90.19 66 GLY B N 1
ATOM 3986 C CA . GLY B 1 66 ? -37.062 -30.266 -57.312 1 90.19 66 GLY B CA 1
ATOM 3987 C C . GLY B 1 66 ? -38.094 -30.734 -56.281 1 90.19 66 GLY B C 1
ATOM 3988 O O . GLY B 1 66 ? -39.281 -30.562 -56.469 1 90.19 66 GLY B O 1
ATOM 3989 N N . LYS B 1 67 ? -37.688 -31.438 -55.312 1 93.38 67 LYS B N 1
ATOM 3990 C CA . LYS B 1 67 ? -38.562 -31.953 -54.25 1 93.38 67 LYS B CA 1
ATOM 3991 C C . LYS B 1 67 ? -38.719 -30.922 -53.125 1 93.38 67 LYS B C 1
ATOM 3993 O O . LYS B 1 67 ? -38.281 -31.141 -52 1 93.38 67 LYS B O 1
ATOM 3998 N N . ASN B 1 68 ? -39.438 -29.875 -53.25 1 90 68 ASN B N 1
ATOM 3999 C CA . ASN B 1 68 ? -39.5 -28.688 -52.406 1 90 68 ASN B CA 1
ATOM 4000 C C . ASN B 1 68 ? -40.25 -28.953 -51.125 1 90 68 ASN B C 1
ATOM 4002 O O . ASN B 1 68 ? -39.906 -28.422 -50.062 1 90 68 ASN B O 1
ATOM 4006 N N . ALA B 1 69 ? -41.188 -29.859 -51.219 1 90.5 69 ALA B N 1
ATOM 4007 C CA . ALA B 1 69 ? -41.969 -30.125 -50.031 1 90.5 69 ALA B CA 1
ATOM 4008 C C . ALA B 1 69 ? -41.156 -30.906 -49 1 90.5 69 ALA B C 1
ATOM 4010 O O . ALA B 1 69 ? -41.219 -30.609 -47.812 1 90.5 69 ALA B O 1
ATOM 4011 N N . GLU B 1 70 ? -40.469 -31.812 -49.5 1 91 70 GLU B N 1
ATOM 4012 C CA . GLU B 1 70 ? -39.594 -32.594 -48.625 1 91 70 GLU B CA 1
ATOM 4013 C C . GLU B 1 70 ? -38.469 -31.734 -48.062 1 91 70 GLU B C 1
ATOM 4015 O O . GLU B 1 70 ? -38.094 -31.875 -46.875 1 91 70 GLU B O 1
ATOM 4020 N N . ALA B 1 71 ? -37.969 -30.797 -48.781 1 93.38 71 ALA B N 1
ATOM 4021 C CA . ALA B 1 71 ? -36.938 -29.875 -48.375 1 93.38 71 ALA B CA 1
ATOM 4022 C C . ALA B 1 71 ? -37.406 -28.938 -47.281 1 93.38 71 ALA B C 1
ATOM 4024 O O . ALA B 1 71 ? -36.688 -28.672 -46.312 1 93.38 71 ALA B O 1
ATOM 4025 N N . GLU B 1 72 ? -38.594 -28.547 -47.438 1 92.44 72 GLU B N 1
ATOM 4026 C CA . GLU B 1 72 ? -39.156 -27.625 -46.469 1 92.44 72 GLU B CA 1
ATOM 4027 C C . GLU B 1 72 ? -39.312 -28.297 -45.094 1 92.44 72 GLU B C 1
ATOM 4029 O O . GLU B 1 72 ? -39.156 -27.656 -44.062 1 92.44 72 GLU B O 1
ATOM 4034 N N . ALA B 1 73 ? -39.656 -29.578 -45.125 1 92.19 73 ALA B N 1
ATOM 4035 C CA . ALA B 1 73 ? -39.781 -30.328 -43.906 1 92.19 73 ALA B CA 1
ATOM 4036 C C . ALA B 1 73 ? -38.438 -30.469 -43.188 1 92.19 73 ALA B C 1
ATOM 4038 O O . ALA B 1 73 ? -38.344 -30.375 -41.969 1 92.19 73 ALA B O 1
ATOM 4039 N N . LEU B 1 74 ? -37.438 -30.641 -43.938 1 94.12 74 LEU B N 1
ATOM 4040 C CA . LEU B 1 74 ? -36.094 -30.766 -43.406 1 94.12 74 LEU B CA 1
ATOM 4041 C C . LEU B 1 74 ? -35.594 -29.438 -42.875 1 94.12 74 LEU B C 1
ATOM 4043 O O . LEU B 1 74 ? -34.844 -29.391 -41.906 1 94.12 74 LEU B O 1
ATOM 4047 N N . ILE B 1 75 ? -36 -28.422 -43.5 1 93.38 75 ILE B N 1
ATOM 4048 C CA . ILE B 1 75 ? -35.625 -27.078 -43.062 1 93.38 75 ILE B CA 1
ATOM 4049 C C . ILE B 1 75 ? -36.25 -26.781 -41.688 1 93.38 75 ILE B C 1
ATOM 4051 O O . ILE B 1 75 ? -35.562 -26.219 -40.812 1 93.38 75 ILE B O 1
ATOM 4055 N N . GLU B 1 76 ? -37.438 -27.188 -41.594 1 93.75 76 GLU B N 1
ATOM 4056 C CA . GLU B 1 76 ? -38.125 -27 -40.312 1 93.75 76 GLU B CA 1
ATOM 4057 C C . GLU B 1 76 ? -37.438 -27.812 -39.219 1 93.75 76 GLU B C 1
ATOM 4059 O O . GLU B 1 76 ? -37.312 -27.359 -38.062 1 93.75 76 GLU B O 1
ATOM 4064 N N . GLU B 1 77 ? -37.062 -28.969 -39.562 1 93.31 77 GLU B N 1
ATOM 4065 C CA . GLU B 1 77 ? -36.312 -29.797 -38.625 1 93.31 77 GLU B CA 1
ATOM 4066 C C . GLU B 1 77 ? -34.969 -29.156 -38.281 1 93.31 77 GLU B C 1
ATOM 4068 O O . GLU B 1 77 ? -34.562 -29.188 -37.094 1 93.31 77 GLU B O 1
ATOM 4073 N N . GLY B 1 78 ? -34.375 -28.656 -39.188 1 93.25 78 GLY B N 1
ATOM 4074 C CA . GLY B 1 78 ? -33.125 -27.969 -38.969 1 93.25 78 GLY B CA 1
ATOM 4075 C C . GLY B 1 78 ? -33.25 -26.781 -38.031 1 93.25 78 GLY B C 1
ATOM 4076 O O . GLY B 1 78 ? -32.375 -26.547 -37.219 1 93.25 78 GLY B O 1
ATOM 4077 N N . LYS B 1 79 ? -34.344 -26.094 -38.219 1 93.94 79 LYS B N 1
ATOM 4078 C CA . LYS B 1 79 ? -34.594 -24.938 -37.375 1 93.94 79 LYS B CA 1
ATOM 4079 C C . LYS B 1 79 ? -34.812 -25.375 -35.906 1 93.94 79 LYS B C 1
ATOM 4081 O O . LYS B 1 79 ? -34.312 -24.734 -35 1 93.94 79 LYS B O 1
ATOM 4086 N N . ARG B 1 80 ? -35.5 -26.438 -35.781 1 94.81 80 ARG B N 1
ATOM 4087 C CA . ARG B 1 80 ? -35.719 -26.969 -34.438 1 94.81 80 ARG B CA 1
ATOM 4088 C C . ARG B 1 80 ? -34.438 -27.438 -33.812 1 94.81 80 ARG B C 1
ATOM 4090 O O . ARG B 1 80 ? -34.188 -27.188 -32.625 1 94.81 80 ARG B O 1
ATOM 4097 N N . LEU B 1 81 ? -33.594 -28.062 -34.562 1 95.62 81 LEU B N 1
ATOM 4098 C CA . LEU B 1 81 ? -32.312 -28.516 -34.062 1 95.62 81 LEU B CA 1
ATOM 4099 C C . LEU B 1 81 ? -31.422 -27.328 -33.688 1 95.62 81 LEU B C 1
ATOM 4101 O O . LEU B 1 81 ? -30.688 -27.391 -32.719 1 95.62 81 LEU B O 1
ATOM 4105 N N . GLY B 1 82 ? -31.547 -26.312 -34.438 1 95 82 GLY B N 1
ATOM 4106 C CA . GLY B 1 82 ? -30.797 -25.109 -34.125 1 95 82 GLY B CA 1
ATOM 4107 C C . GLY B 1 82 ? -31.156 -24.516 -32.781 1 95 82 GLY B C 1
ATOM 4108 O O . GLY B 1 82 ? -30.266 -24.078 -32.031 1 95 82 GLY B O 1
ATOM 4109 N N . GLU B 1 83 ? -32.406 -24.5 -32.531 1 96.56 83 GLU B N 1
ATOM 4110 C CA . GLU B 1 83 ? -32.875 -23.984 -31.25 1 96.56 83 GLU B CA 1
ATOM 4111 C C . GLU B 1 83 ? -32.438 -24.891 -30.094 1 96.56 83 GLU B C 1
ATOM 4113 O O . GLU B 1 83 ? -32.062 -24.391 -29.031 1 96.56 83 GLU B O 1
ATOM 4118 N N . GLU B 1 84 ? -32.438 -26.125 -30.344 1 96.25 84 GLU B N 1
ATOM 4119 C CA . GLU B 1 84 ? -32 -27.078 -29.328 1 96.25 84 GLU B CA 1
ATOM 4120 C C . GLU B 1 84 ? -30.516 -26.953 -29.062 1 96.25 84 GLU B C 1
ATOM 4122 O O . GLU B 1 84 ? -30.062 -27.047 -27.922 1 96.25 84 GLU B O 1
ATOM 4127 N N . ILE B 1 85 ? -29.781 -26.766 -30.078 1 97 85 ILE B N 1
ATOM 4128 C CA . ILE B 1 85 ? -28.344 -26.609 -29.969 1 97 85 ILE B CA 1
ATOM 4129 C C . ILE B 1 85 ? -28.016 -25.344 -29.156 1 97 85 ILE B C 1
ATOM 4131 O O . ILE B 1 85 ? -27.141 -25.375 -28.297 1 97 85 ILE B O 1
ATOM 4135 N N . LYS B 1 86 ? -28.766 -24.312 -29.406 1 96.94 86 LYS B N 1
ATOM 4136 C CA . LYS B 1 86 ? -28.562 -23.078 -28.688 1 96.94 86 LYS B CA 1
ATOM 4137 C C . LYS B 1 86 ? -28.828 -23.25 -27.188 1 96.94 86 LYS B C 1
ATOM 4139 O O . LYS B 1 86 ? -28.078 -22.75 -26.359 1 96.94 86 LYS B O 1
ATOM 4144 N N . ALA B 1 87 ? -29.828 -23.953 -26.953 1 97.38 87 ALA B N 1
ATOM 4145 C CA . ALA B 1 87 ? -30.188 -24.219 -25.562 1 97.38 87 ALA B CA 1
ATOM 4146 C C . ALA B 1 87 ? -29.109 -25.062 -24.875 1 97.38 87 ALA B C 1
ATOM 4148 O O . ALA B 1 87 ? -28.797 -24.844 -23.703 1 97.38 87 ALA B O 1
ATOM 4149 N N . LEU B 1 88 ? -28.594 -26.031 -25.562 1 97.44 88 LEU B N 1
ATOM 4150 C CA . LEU B 1 88 ? -27.578 -26.906 -25 1 97.44 88 LEU B CA 1
ATOM 4151 C C . LEU B 1 88 ? -26.266 -26.156 -24.812 1 97.44 88 LEU B C 1
ATOM 4153 O O . LEU B 1 88 ? -25.531 -26.422 -23.859 1 97.44 88 LEU B O 1
ATOM 4157 N N . GLU B 1 89 ? -25.984 -25.266 -25.672 1 97.19 89 GLU B N 1
ATOM 4158 C CA . GLU B 1 89 ? -24.781 -24.453 -25.531 1 97.19 89 GLU B CA 1
ATOM 4159 C C . GLU B 1 89 ? -24.844 -23.594 -24.281 1 97.19 89 GLU B C 1
ATOM 4161 O O . GLU B 1 89 ? -23.828 -23.422 -23.578 1 97.19 89 GLU B O 1
ATOM 4166 N N . GLU B 1 90 ? -25.953 -23.094 -24.047 1 97.56 90 GLU B N 1
ATOM 4167 C CA . GLU B 1 90 ? -26.141 -22.297 -22.828 1 97.56 90 GLU B CA 1
ATOM 4168 C C . GLU B 1 90 ? -25.984 -23.172 -21.578 1 97.56 90 GLU B C 1
ATOM 4170 O O . GLU B 1 90 ? -25.391 -22.734 -20.594 1 97.56 90 GLU B O 1
ATOM 4175 N N . LYS B 1 91 ? -26.578 -24.297 -21.703 1 97.5 91 LYS B N 1
ATOM 4176 C CA . LYS B 1 91 ? -26.453 -25.234 -20.594 1 9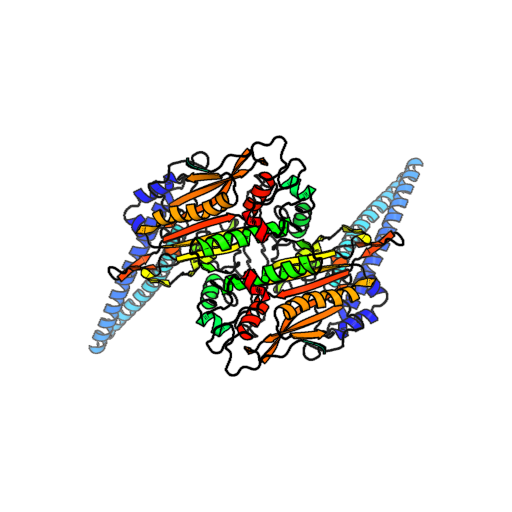7.5 91 LYS B CA 1
ATOM 4177 C C . LYS B 1 91 ? -25 -25.641 -20.375 1 97.5 91 LYS B C 1
ATOM 4179 O O . LYS B 1 91 ? -24.547 -25.766 -19.234 1 97.5 91 LYS B O 1
ATOM 4184 N N . GLU B 1 92 ? -24.312 -25.906 -21.438 1 97.38 92 GLU B N 1
ATOM 4185 C CA . GLU B 1 92 ? -22.891 -26.25 -21.375 1 97.38 92 GLU B CA 1
ATOM 4186 C C . GLU B 1 92 ? -22.094 -25.156 -20.656 1 97.38 92 GLU B C 1
ATOM 4188 O O . GLU B 1 92 ? -21.25 -25.453 -19.812 1 97.38 92 GLU B O 1
ATOM 4193 N N . LYS B 1 93 ? -22.344 -23.969 -20.984 1 97.62 93 LYS B N 1
ATOM 4194 C CA . LYS B 1 93 ? -21.641 -22.844 -20.375 1 97.62 93 LYS B CA 1
ATOM 4195 C C . LYS B 1 93 ? -21.938 -22.75 -18.875 1 97.62 93 LYS B C 1
ATOM 4197 O O . LYS B 1 93 ? -21.031 -22.484 -18.078 1 97.62 93 LYS B O 1
ATOM 4202 N N . GLU B 1 94 ? -23.094 -22.953 -18.547 1 97.94 94 GLU B N 1
ATOM 4203 C CA . GLU B 1 94 ? -23.5 -22.906 -17.141 1 97.94 94 GLU B CA 1
ATOM 4204 C C . GLU B 1 94 ? -22.812 -24.016 -16.344 1 97.94 94 GLU B C 1
ATOM 4206 O O . GLU B 1 94 ? -22.344 -23.797 -15.234 1 97.94 94 GLU B O 1
ATOM 4211 N N . LEU B 1 95 ? -22.859 -25.203 -16.938 1 97.88 95 LEU B N 1
ATOM 4212 C CA . LEU B 1 95 ? -22.25 -26.344 -16.266 1 97.88 95 LEU B CA 1
ATOM 4213 C C . LEU B 1 95 ? -20.734 -26.141 -16.125 1 97.88 95 LEU B C 1
ATOM 4215 O O . LEU B 1 95 ? -20.156 -26.5 -15.094 1 97.88 95 LEU B O 1
ATOM 4219 N N . GLN B 1 96 ? -20.172 -25.641 -17.094 1 97.12 96 GLN B N 1
ATOM 4220 C CA . GLN B 1 96 ? -18.734 -25.375 -17.062 1 97.12 96 GLN B CA 1
ATOM 4221 C C . GLN B 1 96 ? -18.391 -24.359 -15.969 1 97.12 96 GLN B C 1
ATOM 4223 O O . GLN B 1 96 ? -17.406 -24.531 -15.25 1 97.12 96 GLN B O 1
ATOM 4228 N N . LYS B 1 97 ? -19.156 -23.359 -15.914 1 97.31 97 LYS B N 1
ATOM 4229 C CA . LYS B 1 97 ? -18.953 -22.359 -14.875 1 97.31 97 LYS B CA 1
ATOM 4230 C C . LYS B 1 97 ? -19.094 -22.953 -13.484 1 97.31 97 LYS B C 1
ATOM 4232 O O . LYS B 1 97 ? -18.281 -22.688 -12.602 1 97.31 97 LYS B O 1
ATOM 4237 N N . LYS B 1 98 ? -20.094 -23.672 -13.328 1 97.44 98 LYS B N 1
ATOM 4238 C CA . LYS B 1 98 ? -20.328 -24.328 -12.039 1 97.44 98 LYS B CA 1
ATOM 4239 C C . LYS B 1 98 ? -19.172 -25.266 -11.688 1 97.44 98 LYS B C 1
ATOM 4241 O O . LYS B 1 98 ? -18.734 -25.312 -10.531 1 97.44 98 LYS B O 1
ATOM 4246 N N . LEU B 1 99 ? -18.75 -26 -12.68 1 97.19 99 LEU B N 1
ATOM 4247 C CA . LEU B 1 99 ? -17.625 -26.922 -12.484 1 97.19 99 LEU B CA 1
ATOM 4248 C C . LEU B 1 99 ? -16.375 -26.156 -12.055 1 97.19 99 LEU B C 1
ATOM 4250 O O . LEU B 1 99 ? -15.703 -26.547 -11.102 1 97.19 99 LEU B O 1
ATOM 4254 N N . ASN B 1 100 ? -16.094 -25.109 -12.719 1 96.25 100 ASN B N 1
ATOM 4255 C CA . ASN B 1 100 ? -14.938 -24.281 -12.398 1 96.25 100 ASN B CA 1
ATOM 4256 C C . ASN B 1 100 ? -15.031 -23.703 -10.992 1 96.25 100 ASN B C 1
ATOM 4258 O O . ASN B 1 100 ? -14.039 -23.672 -10.258 1 96.25 100 ASN B O 1
ATOM 4262 N N . ASP B 1 101 ? -16.188 -23.234 -10.656 1 96.5 101 ASP B N 1
ATOM 4263 C CA . ASP B 1 101 ? -16.406 -22.656 -9.336 1 96.5 101 ASP B CA 1
ATOM 4264 C C . ASP B 1 101 ? -16.141 -23.688 -8.234 1 96.5 101 ASP B C 1
ATOM 4266 O O . ASP B 1 101 ? -15.555 -23.375 -7.207 1 96.5 101 ASP B O 1
ATOM 4270 N N . LEU B 1 102 ? -16.594 -24.875 -8.477 1 96.56 102 LEU B N 1
ATOM 4271 C CA . LEU B 1 102 ? -16.406 -25.938 -7.504 1 96.56 102 LEU B CA 1
ATOM 4272 C C . LEU B 1 102 ? -14.93 -26.328 -7.406 1 96.56 102 LEU B C 1
ATOM 4274 O O . LEU B 1 102 ? -14.414 -26.562 -6.312 1 96.56 102 LEU B O 1
ATOM 4278 N N . LEU B 1 103 ? -14.289 -26.391 -8.531 1 97 103 LEU B N 1
ATOM 4279 C CA . LEU B 1 103 ? -12.875 -26.781 -8.57 1 97 103 LEU B CA 1
ATOM 4280 C C . LEU B 1 103 ? -12.023 -25.766 -7.812 1 97 103 LEU B C 1
ATOM 4282 O O . LEU B 1 103 ? -11.016 -26.141 -7.203 1 97 103 LEU B O 1
ATOM 4286 N N . LEU B 1 104 ? -12.398 -24.516 -7.812 1 96.94 104 LEU B N 1
ATOM 4287 C CA . LEU B 1 104 ? -11.656 -23.453 -7.137 1 96.94 104 LEU B CA 1
ATOM 4288 C C . LEU B 1 104 ? -11.727 -23.625 -5.625 1 96.94 104 LEU B C 1
ATOM 4290 O O . LEU B 1 104 ? -10.953 -23 -4.891 1 96.94 104 LEU B O 1
ATOM 4294 N N . MET B 1 105 ? -12.578 -24.547 -5.164 1 95.81 105 MET B N 1
ATOM 4295 C CA . MET B 1 105 ? -12.797 -24.688 -3.727 1 95.81 105 MET B CA 1
ATOM 4296 C C . MET B 1 105 ? -12.031 -25.891 -3.18 1 95.81 105 MET B C 1
ATOM 4298 O O . MET B 1 105 ? -12.047 -26.141 -1.973 1 95.81 105 MET B O 1
ATOM 4302 N N . ILE B 1 106 ? -11.398 -26.625 -4.035 1 96.69 106 ILE B N 1
ATOM 4303 C CA . ILE B 1 106 ? -10.664 -27.812 -3.611 1 96.69 106 ILE B CA 1
ATOM 4304 C C . ILE B 1 106 ? -9.219 -27.438 -3.312 1 96.69 106 ILE B C 1
ATOM 4306 O O . ILE B 1 106 ? -8.531 -26.859 -4.156 1 96.69 106 ILE B O 1
ATOM 4310 N N . PRO B 1 107 ? -8.773 -27.703 -2.117 1 97.38 107 PRO B N 1
ATOM 4311 C CA . PRO B 1 107 ? -7.363 -27.438 -1.812 1 97.38 107 PRO B CA 1
ATOM 4312 C C . PRO B 1 107 ? -6.41 -28.375 -2.541 1 97.38 107 PRO B C 1
ATOM 4314 O O . PRO B 1 107 ? -6.848 -29.375 -3.111 1 97.38 107 PRO B O 1
ATOM 4317 N N . ASN B 1 108 ? -5.184 -28.047 -2.545 1 98 108 ASN B N 1
ATOM 4318 C CA . ASN B 1 108 ? -4.148 -28.859 -3.172 1 98 108 ASN B CA 1
ATOM 4319 C C . ASN B 1 108 ? -3.969 -30.188 -2.449 1 98 108 ASN B C 1
ATOM 4321 O O . ASN B 1 108 ? -4.434 -30.359 -1.321 1 98 108 ASN B O 1
ATOM 4325 N N . ILE B 1 109 ? -3.354 -31.156 -3.133 1 97.75 109 ILE B N 1
ATOM 4326 C CA . ILE B 1 109 ? -3.1 -32.5 -2.59 1 97.75 109 ILE B CA 1
ATOM 4327 C C . ILE B 1 109 ? -1.788 -32.469 -1.807 1 97.75 109 ILE B C 1
ATOM 4329 O O . ILE B 1 109 ? -0.745 -32.094 -2.334 1 97.75 109 ILE B O 1
ATOM 4333 N N . PRO B 1 110 ? -1.811 -32.906 -0.525 1 98.25 110 PRO B N 1
ATOM 4334 C CA . PRO B 1 110 ? -0.564 -32.969 0.242 1 98.25 110 PRO B CA 1
ATOM 4335 C C . PRO B 1 110 ? 0.451 -33.938 -0.363 1 98.25 110 PRO B C 1
ATOM 4337 O O . PRO B 1 110 ? 0.079 -35 -0.839 1 98.25 110 PRO B O 1
ATOM 4340 N N . HIS B 1 111 ? 1.65 -33.469 -0.398 1 98.12 111 HIS B N 1
ATOM 4341 C CA . HIS B 1 111 ? 2.732 -34.375 -0.78 1 98.12 111 HIS B CA 1
ATOM 4342 C C . HIS B 1 111 ? 2.811 -35.594 0.161 1 98.12 111 HIS B C 1
ATOM 4344 O O . HIS B 1 111 ? 2.455 -35.469 1.338 1 98.12 111 HIS B O 1
ATOM 4350 N N . GLU B 1 112 ? 3.311 -36.656 -0.31 1 96.94 112 GLU B N 1
ATOM 4351 C CA . GLU B 1 112 ? 3.348 -37.906 0.455 1 96.94 112 GLU B CA 1
ATOM 4352 C C . GLU B 1 112 ? 4.219 -37.75 1.7 1 96.94 112 GLU B C 1
ATOM 4354 O O . GLU B 1 112 ? 3.986 -38.438 2.707 1 96.94 112 GLU B O 1
ATOM 4359 N N . SER B 1 113 ? 5.164 -36.844 1.684 1 97.69 113 SER B N 1
ATOM 4360 C CA . SER B 1 113 ? 6.109 -36.688 2.785 1 97.69 113 SER B CA 1
ATOM 4361 C C . SER B 1 113 ? 5.516 -35.844 3.902 1 97.69 113 SER B C 1
ATOM 4363 O O . SER B 1 113 ? 6.113 -35.688 4.973 1 97.69 113 SER B O 1
ATOM 4365 N N . VAL B 1 114 ? 4.359 -35.25 3.723 1 98.44 114 VAL B N 1
ATOM 4366 C CA . VAL B 1 114 ? 3.744 -34.375 4.707 1 98.44 114 VAL B CA 1
ATOM 4367 C C . VAL B 1 114 ? 3.197 -35.188 5.871 1 98.44 114 VAL B C 1
ATOM 4369 O O . VAL B 1 114 ? 2.451 -36.156 5.664 1 98.44 114 VAL B O 1
ATOM 4372 N N . PRO B 1 115 ? 3.594 -34.844 7.074 1 97.81 115 PRO B N 1
ATOM 4373 C CA . PRO B 1 115 ? 3.029 -35.594 8.219 1 97.81 115 PRO B CA 1
ATOM 4374 C C . PRO B 1 115 ? 1.516 -35.406 8.328 1 97.81 115 PRO B C 1
ATOM 4376 O O . PRO B 1 115 ? 0.987 -34.344 8.062 1 97.81 115 PRO B O 1
ATOM 4379 N N . VAL B 1 116 ? 0.87 -36.5 8.727 1 97.62 116 VAL B N 1
ATOM 4380 C CA . VAL B 1 116 ? -0.57 -36.438 8.953 1 97.62 116 VAL B CA 1
ATOM 4381 C C . VAL B 1 116 ? -0.847 -35.906 10.359 1 97.62 116 VAL B C 1
ATOM 4383 O O . VAL B 1 116 ? -0.277 -36.406 11.336 1 97.62 116 VAL B O 1
ATOM 4386 N N . GLY B 1 117 ? -1.578 -34.875 10.414 1 97.44 117 GLY B N 1
ATOM 4387 C CA . GLY B 1 117 ? -1.939 -34.281 11.695 1 97.44 117 GLY B CA 1
ATOM 4388 C C . GLY B 1 117 ? -3.166 -33.375 11.617 1 97.44 117 GLY B C 1
ATOM 4389 O O . GLY B 1 117 ? -3.607 -33.031 10.523 1 97.44 117 GLY B O 1
ATOM 4390 N N . GLU B 1 118 ? -3.678 -33.031 12.797 1 95.88 118 GLU B N 1
ATOM 4391 C CA . GLU B 1 118 ? -4.961 -32.344 12.867 1 95.88 118 GLU B CA 1
ATOM 4392 C C . GLU B 1 118 ? -4.777 -30.828 12.758 1 95.88 118 GLU B C 1
ATOM 4394 O O . GLU B 1 118 ? -5.598 -30.141 12.148 1 95.88 118 GLU B O 1
ATOM 4399 N N . ASP B 1 119 ? -3.783 -30.422 13.422 1 95.19 119 ASP B N 1
ATOM 4400 C CA . ASP B 1 119 ? -3.605 -28.984 13.477 1 95.19 119 ASP B CA 1
ATOM 4401 C C . ASP B 1 119 ? -2.164 -28.609 13.828 1 95.19 119 ASP B C 1
ATOM 4403 O O . ASP B 1 119 ? -1.285 -29.484 13.836 1 95.19 119 ASP B O 1
ATOM 4407 N N . GLU B 1 120 ? -1.958 -27.344 14.102 1 95.5 120 GLU B N 1
ATOM 4408 C CA . GLU B 1 120 ? -0.62 -26.797 14.297 1 95.5 120 GLU B CA 1
ATOM 4409 C C . GLU B 1 120 ? 0.123 -27.531 15.406 1 95.5 120 GLU B C 1
ATOM 4411 O O . GLU B 1 120 ? 1.354 -27.594 15.398 1 95.5 120 GLU B O 1
ATOM 4416 N N . SER B 1 121 ? -0.519 -28.062 16.375 1 95.62 121 SER B N 1
ATOM 4417 C CA . SER B 1 121 ? 0.099 -28.766 17.5 1 95.62 121 SER B CA 1
ATOM 4418 C C . SER B 1 121 ? 0.799 -30.031 17.047 1 95.62 121 SER B C 1
ATOM 4420 O O . SER B 1 121 ? 1.616 -30.594 17.781 1 95.62 121 SER B O 1
ATOM 4422 N N . GLN B 1 122 ? 0.517 -30.484 15.836 1 97.44 122 GLN B N 1
ATOM 4423 C CA . GLN B 1 122 ? 1.072 -31.75 15.367 1 97.44 122 GLN B CA 1
ATOM 4424 C C . GLN B 1 122 ? 2.064 -31.531 14.227 1 97.44 122 GLN B C 1
ATOM 4426 O O . GLN B 1 122 ? 2.381 -32.469 13.484 1 97.44 122 GLN B O 1
ATOM 4431 N N . ASN B 1 123 ? 2.395 -30.281 14.039 1 98.25 123 ASN B N 1
ATOM 4432 C CA . ASN B 1 123 ? 3.506 -30 13.133 1 98.25 123 ASN B CA 1
ATOM 4433 C C . ASN B 1 123 ? 4.809 -30.609 13.648 1 98.25 123 ASN B C 1
ATOM 4435 O O . ASN B 1 123 ? 4.973 -30.812 14.852 1 98.25 123 ASN B O 1
ATOM 4439 N N . VAL B 1 124 ? 5.715 -30.906 12.797 1 98.5 124 VAL B N 1
ATOM 4440 C CA . VAL B 1 124 ? 6.926 -31.641 13.172 1 98.5 124 VAL B CA 1
ATOM 4441 C C . VAL B 1 124 ? 8.148 -30.734 12.977 1 98.5 124 VAL B C 1
ATOM 4443 O O . VAL B 1 124 ? 8.398 -30.25 11.867 1 98.5 124 VAL B O 1
ATOM 4446 N N . GLU B 1 125 ? 8.898 -30.5 14.055 1 98.44 125 GLU B N 1
ATOM 4447 C CA . GLU B 1 125 ? 10.148 -29.766 13.93 1 98.44 125 GLU B CA 1
ATOM 4448 C C . GLU B 1 125 ? 11.195 -30.578 13.18 1 98.44 125 GLU B C 1
ATOM 4450 O O . GLU B 1 125 ? 11.445 -31.734 13.516 1 98.44 125 GLU B O 1
ATOM 4455 N N . VAL B 1 126 ? 11.781 -30 12.172 1 98.06 126 VAL B N 1
ATOM 4456 C CA . VAL B 1 126 ? 12.703 -30.766 11.344 1 98.06 126 VAL B CA 1
ATOM 4457 C C . VAL B 1 126 ? 14.141 -30.312 11.594 1 98.06 126 VAL B C 1
ATOM 4459 O O . VAL B 1 126 ? 15.086 -31.062 11.352 1 98.06 126 VAL B O 1
ATOM 4462 N N . ARG B 1 127 ? 14.398 -29.109 12.008 1 97.69 127 ARG B N 1
ATOM 4463 C CA . ARG B 1 127 ? 15.719 -28.625 12.391 1 97.69 127 ARG B CA 1
ATOM 4464 C C . ARG B 1 127 ? 15.617 -27.328 13.18 1 97.69 127 ARG B C 1
ATOM 4466 O O . ARG B 1 127 ? 14.562 -26.688 13.227 1 97.69 127 ARG B O 1
ATOM 4473 N N . ARG B 1 128 ? 16.672 -27 13.875 1 97.94 128 ARG B N 1
ATOM 4474 C CA . ARG B 1 128 ? 16.766 -25.812 14.727 1 97.94 128 ARG B CA 1
ATOM 4475 C C . ARG B 1 128 ? 18.156 -25.203 14.625 1 97.94 128 ARG B C 1
ATOM 4477 O O . ARG B 1 128 ? 19.141 -25.891 14.352 1 97.94 128 ARG B O 1
ATOM 4484 N N . TRP B 1 129 ? 18.25 -23.938 14.766 1 98.44 129 TRP B N 1
ATOM 4485 C CA . TRP B 1 129 ? 19.5 -23.203 14.703 1 98.44 129 TRP B CA 1
ATOM 4486 C C . TRP B 1 129 ? 19.562 -22.141 15.781 1 98.44 129 TRP B C 1
ATOM 4488 O O . TRP B 1 129 ? 18.594 -21.422 16.016 1 98.44 129 TRP B O 1
ATOM 4498 N N . GLY B 1 130 ? 20.719 -22.047 16.422 1 97.88 130 GLY B N 1
ATOM 4499 C CA . GLY B 1 130 ? 20.906 -21.031 17.453 1 97.88 130 GLY B CA 1
ATOM 4500 C C . GLY B 1 130 ? 20.25 -21.391 18.781 1 97.88 130 GLY B C 1
ATOM 4501 O O . GLY B 1 130 ? 19.438 -22.312 18.844 1 97.88 130 GLY B O 1
ATOM 4502 N N . GLU B 1 131 ? 20.672 -20.734 19.812 1 96.81 131 GLU B N 1
ATOM 4503 C CA . GLU B 1 131 ? 20.125 -20.922 21.156 1 96.81 131 GLU B CA 1
ATOM 4504 C C . GLU B 1 131 ? 19.547 -19.609 21.703 1 96.81 131 GLU B C 1
ATOM 4506 O O . GLU B 1 131 ? 20.172 -18.562 21.594 1 96.81 131 GLU B O 1
ATOM 4511 N N . PRO B 1 132 ? 18.281 -19.781 22.156 1 97.25 132 PRO B N 1
ATOM 4512 C CA . PRO B 1 132 ? 17.734 -18.578 22.797 1 97.25 132 PRO B CA 1
ATOM 4513 C C . PRO B 1 132 ? 18.656 -17.984 23.844 1 97.25 132 PRO B C 1
ATOM 4515 O O . PRO B 1 132 ? 19.219 -18.719 24.672 1 97.25 132 PRO B O 1
ATOM 4518 N N . ARG B 1 133 ? 18.781 -16.719 23.797 1 94.44 133 ARG B N 1
ATOM 4519 C CA . ARG B 1 133 ? 19.641 -16 24.734 1 94.44 133 ARG B CA 1
ATOM 4520 C C . ARG B 1 133 ? 19.062 -16.047 26.156 1 94.44 133 ARG B C 1
ATOM 4522 O O . ARG B 1 133 ? 17.859 -15.898 26.344 1 94.44 133 ARG B O 1
ATOM 4529 N N . GLU B 1 134 ? 19.969 -16.266 27.094 1 95.12 134 GLU B N 1
ATOM 4530 C CA . GLU B 1 134 ? 19.594 -16.125 28.5 1 95.12 134 GLU B CA 1
ATOM 4531 C C . GLU B 1 134 ? 19.891 -14.711 29 1 95.12 134 GLU B C 1
ATOM 4533 O O . GLU B 1 134 ? 21.047 -14.266 28.953 1 95.12 134 GLU B O 1
ATOM 4538 N N . PHE B 1 135 ? 18.875 -14.102 29.531 1 96.31 135 PHE B N 1
ATOM 4539 C CA . PHE B 1 135 ? 19.047 -12.734 30.016 1 96.31 135 PHE B CA 1
ATOM 4540 C C . PHE B 1 135 ? 19.328 -12.727 31.516 1 96.31 135 PHE B C 1
ATOM 4542 O O . PHE B 1 135 ? 18.766 -13.531 32.25 1 96.31 135 PHE B O 1
ATOM 4549 N N . ASP B 1 136 ? 20.188 -11.812 31.953 1 95.69 136 ASP B N 1
ATOM 4550 C CA . ASP B 1 136 ? 20.406 -11.602 33.375 1 95.69 136 ASP B CA 1
ATOM 4551 C C . ASP B 1 136 ? 19.531 -10.469 33.906 1 95.69 136 ASP B C 1
ATOM 4553 O O . ASP B 1 136 ? 19.75 -9.977 35.031 1 95.69 136 ASP B O 1
ATOM 4557 N N . PHE B 1 137 ? 18.688 -10.008 33.062 1 96.5 137 PHE B N 1
ATOM 4558 C CA . PHE B 1 137 ? 17.656 -9.023 33.375 1 96.5 137 PHE B CA 1
ATOM 4559 C C . PHE B 1 137 ? 16.344 -9.406 32.719 1 96.5 137 PHE B C 1
ATOM 4561 O O . PHE B 1 137 ? 16.281 -10.367 31.938 1 96.5 137 PHE B O 1
ATOM 4568 N N . THR B 1 138 ? 15.32 -8.758 33.062 1 95.06 138 THR B N 1
ATOM 4569 C CA . THR B 1 138 ? 14.031 -9.031 32.469 1 95.06 138 THR B CA 1
ATOM 4570 C C . THR B 1 138 ? 13.859 -8.227 31.172 1 95.06 138 THR B C 1
ATOM 4572 O O . THR B 1 138 ? 13.648 -7.012 31.219 1 95.06 138 THR B O 1
ATOM 4575 N N . PRO B 1 139 ? 13.992 -8.867 30.062 1 95.12 139 PRO B N 1
ATOM 4576 C CA . PRO B 1 139 ? 13.805 -8.117 28.812 1 95.12 139 PRO B CA 1
ATOM 4577 C C . PRO B 1 139 ? 12.375 -7.625 28.625 1 95.12 139 PRO B C 1
ATOM 4579 O O . PRO B 1 139 ? 11.43 -8.25 29.125 1 95.12 139 PRO B O 1
ATOM 4582 N N . LEU B 1 140 ? 12.227 -6.527 27.969 1 96.12 140 LEU B N 1
ATOM 4583 C CA . LEU B 1 140 ? 10.914 -5.945 27.688 1 96.12 140 LEU B CA 1
ATOM 4584 C C . LEU B 1 140 ? 10.391 -6.414 26.344 1 96.12 140 LEU B C 1
ATOM 4586 O O . LEU B 1 140 ? 11.164 -6.66 25.406 1 96.12 140 LEU B O 1
ATOM 4590 N N . ALA B 1 141 ? 9.078 -6.547 26.25 1 96.88 141 ALA B N 1
ATOM 4591 C CA . ALA B 1 141 ? 8.43 -6.781 24.969 1 96.88 141 ALA B CA 1
ATOM 4592 C C . ALA B 1 141 ? 8.555 -5.559 24.062 1 96.88 141 ALA B C 1
ATOM 4594 O O . ALA B 1 141 ? 8.68 -4.43 24.547 1 96.88 141 ALA B O 1
ATOM 4595 N N . HIS B 1 142 ? 8.508 -5.801 22.75 1 97.06 142 HIS B N 1
ATOM 4596 C CA . HIS B 1 142 ? 8.672 -4.703 21.812 1 97.06 142 HIS B CA 1
ATOM 4597 C C . HIS B 1 142 ? 7.578 -3.65 22 1 97.06 142 HIS B C 1
ATOM 4599 O O . HIS B 1 142 ? 7.809 -2.463 21.75 1 97.06 142 HIS B O 1
ATOM 4605 N N . TRP B 1 143 ? 6.344 -4.07 22.438 1 96.81 143 TRP B N 1
ATOM 4606 C CA . TRP B 1 143 ? 5.238 -3.131 22.578 1 96.81 143 TRP B CA 1
ATOM 4607 C C . TRP B 1 143 ? 5.402 -2.295 23.844 1 96.81 143 TRP B C 1
ATOM 4609 O O . TRP B 1 143 ? 4.641 -1.352 24.078 1 96.81 143 TRP B O 1
ATOM 4619 N N . ASP B 1 144 ? 6.352 -2.596 24.703 1 96.38 144 ASP B N 1
ATOM 4620 C CA . ASP B 1 144 ? 6.746 -1.755 25.828 1 96.38 144 ASP B CA 1
ATOM 4621 C C . ASP B 1 144 ? 8 -0.952 25.5 1 96.38 144 ASP B C 1
ATOM 4623 O O . ASP B 1 144 ? 8.086 0.237 25.812 1 96.38 144 ASP B O 1
ATOM 4627 N N . LEU B 1 145 ? 8.953 -1.548 24.859 1 96.12 145 LEU B N 1
ATOM 4628 C CA . LEU B 1 145 ? 10.234 -0.937 24.5 1 96.12 145 LEU B CA 1
ATOM 4629 C C . LEU B 1 145 ? 10.023 0.229 23.547 1 96.12 145 LEU B C 1
ATOM 4631 O O . LEU B 1 145 ? 10.531 1.329 23.781 1 96.12 145 LEU B O 1
ATOM 4635 N N . GLY B 1 146 ? 9.32 -0.012 22.438 1 95.62 146 GLY B N 1
ATOM 4636 C CA . GLY B 1 146 ? 9.109 0.976 21.391 1 95.62 146 GLY B CA 1
ATOM 4637 C C . GLY B 1 146 ? 8.469 2.252 21.906 1 95.62 146 GLY B C 1
ATOM 4638 O O . GLY B 1 146 ? 9 3.346 21.703 1 95.62 146 GLY B O 1
ATOM 4639 N N . PRO B 1 147 ? 7.367 2.078 22.609 1 96.12 147 PRO B N 1
ATOM 4640 C CA . PRO B 1 147 ? 6.699 3.262 23.172 1 96.12 147 PRO B CA 1
ATOM 4641 C C . PRO B 1 147 ? 7.547 3.98 24.219 1 96.12 147 PRO B C 1
ATOM 4643 O O . PRO B 1 147 ? 7.539 5.211 24.281 1 96.12 147 PRO B O 1
ATOM 4646 N N . ALA B 1 148 ? 8.281 3.203 24.953 1 95.38 148 ALA B N 1
ATOM 4647 C CA . ALA B 1 148 ? 9.141 3.816 25.953 1 95.38 148 ALA B CA 1
ATOM 4648 C C . ALA B 1 148 ? 10.18 4.723 25.312 1 95.38 148 ALA B C 1
ATOM 4650 O O . ALA B 1 148 ? 10.555 5.75 25.891 1 95.38 148 ALA B O 1
ATOM 4651 N N . TRP B 1 149 ? 10.664 4.348 24.141 1 95.88 149 TRP B N 1
ATOM 4652 C CA . TRP B 1 149 ? 11.633 5.137 23.391 1 95.88 149 TRP B CA 1
ATOM 4653 C C . TRP B 1 149 ? 10.953 6.277 22.641 1 95.88 149 TRP B C 1
ATOM 4655 O O . TRP B 1 149 ? 11.617 7.188 22.141 1 95.88 149 TRP B O 1
ATOM 4665 N N . GLY B 1 150 ? 9.617 6.219 22.547 1 96.5 150 GLY B N 1
ATOM 4666 C CA . GLY B 1 150 ? 8.891 7.133 21.688 1 96.5 150 GLY B CA 1
ATOM 4667 C C . GLY B 1 150 ? 9.094 6.844 20.203 1 96.5 150 GLY B C 1
ATOM 4668 O O . GLY B 1 150 ? 8.93 7.734 19.375 1 96.5 150 GLY B O 1
ATOM 4669 N N . LEU B 1 151 ? 9.516 5.621 19.891 1 98 151 LEU B N 1
ATOM 4670 C CA . LEU B 1 151 ? 9.852 5.293 18.516 1 98 151 LEU B CA 1
ATOM 4671 C C . LEU B 1 151 ? 8.797 4.391 17.891 1 98 151 LEU B C 1
ATOM 4673 O O . LEU B 1 151 ? 8.812 4.145 16.688 1 98 151 LEU B O 1
ATOM 4677 N N . MET B 1 152 ? 7.914 3.861 18.688 1 97.62 152 MET B N 1
ATOM 4678 C CA . MET B 1 152 ? 6.758 3.076 18.266 1 97.62 152 MET B CA 1
ATOM 4679 C C . MET B 1 152 ? 5.477 3.619 18.891 1 97.62 152 MET B C 1
ATOM 4681 O O . MET B 1 152 ? 5.395 3.777 20.109 1 97.62 152 MET B O 1
ATOM 4685 N N . ASP B 1 153 ? 4.52 3.924 18.031 1 98.19 153 ASP B N 1
ATOM 4686 C CA . ASP B 1 153 ? 3.328 4.602 18.531 1 98.19 153 ASP B CA 1
ATOM 4687 C C . ASP B 1 153 ? 2.057 3.91 18.047 1 98.19 153 ASP B C 1
ATOM 4689 O O . ASP B 1 153 ? 1.575 4.191 16.938 1 98.19 153 ASP B O 1
ATOM 4693 N N . PHE B 1 154 ? 1.44 3.09 18.891 1 97.44 154 PHE B N 1
ATOM 4694 C CA . PHE B 1 154 ? 0.229 2.352 18.547 1 97.44 154 PHE B CA 1
ATOM 4695 C C . PHE B 1 154 ? -1.001 3.242 18.672 1 97.44 154 PHE B C 1
ATOM 4697 O O . PHE B 1 154 ? -1.937 3.133 17.875 1 97.44 154 PHE B O 1
ATOM 4704 N N . SER B 1 155 ? -0.973 4.105 19.641 1 97.12 155 SER B N 1
ATOM 4705 C CA . SER B 1 155 ? -2.109 4.984 19.891 1 97.12 155 SER B CA 1
ATOM 4706 C C . SER B 1 155 ? -2.314 5.961 18.734 1 97.12 155 SER B C 1
ATOM 4708 O O . SER B 1 155 ? -3.434 6.125 18.25 1 97.12 155 SER B O 1
ATOM 4710 N N . ARG B 1 156 ? -1.27 6.59 18.359 1 97.75 156 ARG B N 1
ATOM 4711 C CA . ARG B 1 156 ? -1.361 7.516 17.234 1 97.75 156 ARG B CA 1
ATOM 4712 C C . ARG B 1 156 ? -1.782 6.789 15.953 1 97.75 156 ARG B C 1
ATOM 4714 O O . ARG B 1 156 ? -2.551 7.32 15.156 1 97.75 156 ARG B O 1
ATOM 4721 N N . ALA B 1 157 ? -1.24 5.59 15.758 1 98.31 157 ALA B N 1
ATOM 4722 C CA . ALA B 1 157 ? -1.647 4.797 14.602 1 98.31 157 ALA B CA 1
ATOM 4723 C C . ALA B 1 157 ? -3.146 4.512 14.633 1 98.31 157 ALA B C 1
ATOM 4725 O O . ALA B 1 157 ? -3.814 4.559 13.594 1 98.31 157 ALA B O 1
ATOM 4726 N N . SER B 1 158 ? -3.631 4.191 15.82 1 97.31 158 SER B N 1
ATOM 4727 C CA . SER B 1 158 ? -5.055 3.902 15.969 1 97.31 158 SER B CA 1
ATOM 4728 C C . SER B 1 158 ? -5.902 5.121 15.617 1 97.31 158 SER B C 1
ATOM 4730 O O . SER B 1 158 ? -6.98 4.984 15.031 1 97.31 158 SER B O 1
ATOM 4732 N N . LYS B 1 159 ? -5.445 6.242 15.953 1 97.75 159 LYS B N 1
ATOM 4733 C CA . LYS B 1 159 ? -6.137 7.48 15.617 1 97.75 159 LYS B CA 1
ATOM 4734 C C . LYS B 1 159 ? -6.172 7.695 14.102 1 97.75 159 LYS B C 1
ATOM 4736 O O . LYS B 1 159 ? -7.195 8.117 13.555 1 97.75 159 LYS B O 1
ATOM 4741 N N . LEU B 1 160 ? -5.148 7.398 13.438 1 98.56 160 LEU B N 1
ATOM 4742 C CA . LEU B 1 160 ? -5.008 7.652 12.008 1 98.56 160 LEU B CA 1
ATOM 4743 C C . LEU B 1 160 ? -5.762 6.605 11.195 1 98.56 160 LEU B C 1
ATOM 4745 O O . LEU B 1 160 ? -6.391 6.934 10.188 1 98.56 160 LEU B O 1
ATOM 4749 N N . SER B 1 161 ? -5.703 5.297 11.68 1 98.56 161 SER B N 1
ATOM 4750 C CA . SER B 1 161 ? -6.062 4.203 10.781 1 98.56 161 SER B CA 1
ATOM 4751 C C . SER B 1 161 ? -6.91 3.156 11.5 1 98.56 161 SER B C 1
ATOM 4753 O O . SER B 1 161 ? -7.48 2.268 10.867 1 98.56 161 SER B O 1
ATOM 4755 N N . GLY B 1 162 ? -7.023 3.232 12.797 1 96.75 162 GLY B N 1
ATOM 4756 C CA . GLY B 1 162 ? -7.648 2.178 13.578 1 96.75 162 GLY B CA 1
ATOM 4757 C C . GLY B 1 162 ? -6.648 1.271 14.273 1 96.75 162 GLY B C 1
ATOM 4758 O O . GLY B 1 162 ? -5.438 1.479 14.164 1 96.75 162 GLY B O 1
ATOM 4759 N N . SER B 1 163 ? -7.148 0.291 14.953 1 94.75 163 SER B N 1
ATOM 4760 C CA . SER B 1 163 ? -6.297 -0.616 15.711 1 94.75 163 SER B CA 1
ATOM 4761 C C . SER B 1 163 ? -5.445 -1.483 14.789 1 94.75 163 SER B C 1
ATOM 4763 O O . SER B 1 163 ? -5.75 -1.613 13.602 1 94.75 163 SER B O 1
ATOM 4765 N N . ARG B 1 164 ? -4.309 -1.974 15.289 1 96.12 164 ARG B N 1
ATOM 4766 C CA . ARG B 1 164 ? -3.414 -2.932 14.641 1 96.12 164 ARG B CA 1
ATOM 4767 C C . ARG B 1 164 ? -2.693 -2.295 13.461 1 96.12 164 ARG B C 1
ATOM 4769 O O . ARG B 1 164 ? -2.461 -2.953 12.445 1 96.12 164 ARG B O 1
ATOM 4776 N N . PHE B 1 165 ? -2.584 -1.058 13.508 1 97.81 165 PHE B N 1
ATOM 4777 C CA . PHE B 1 165 ? -1.594 -0.305 12.742 1 97.81 165 PHE B CA 1
ATOM 4778 C C . PHE B 1 165 ? -0.513 0.25 13.664 1 97.81 165 PHE B C 1
ATOM 4780 O O . PHE B 1 165 ? -0.699 0.32 14.883 1 97.81 165 PHE B O 1
ATOM 4787 N N . THR B 1 166 ? 0.609 0.589 13.094 1 98.25 166 THR B N 1
ATOM 4788 C CA . THR B 1 166 ? 1.712 1.112 13.891 1 98.25 166 THR B CA 1
ATOM 4789 C C . THR B 1 166 ? 2.402 2.266 13.172 1 98.25 166 THR B C 1
ATOM 4791 O O . THR B 1 166 ? 2.578 2.227 11.953 1 98.25 166 THR B O 1
ATOM 4794 N N . VAL B 1 167 ? 2.734 3.287 13.898 1 98.75 167 VAL B N 1
ATOM 4795 C CA . VAL B 1 167 ? 3.633 4.336 13.43 1 98.75 167 VAL B CA 1
ATOM 4796 C C . VAL B 1 167 ? 5.008 4.168 14.078 1 98.75 167 VAL B C 1
ATOM 4798 O O . VAL B 1 167 ? 5.105 3.928 15.281 1 98.75 167 VAL B O 1
ATOM 4801 N N . MET B 1 168 ? 6.051 4.23 13.352 1 98.81 168 MET B N 1
ATOM 4802 C CA . MET B 1 168 ? 7.406 4.152 13.883 1 98.81 168 MET B CA 1
ATOM 4803 C C . MET B 1 168 ? 8.211 5.391 13.5 1 98.81 168 MET B C 1
ATOM 4805 O O . MET B 1 168 ? 7.938 6.027 12.477 1 98.81 168 MET B O 1
ATOM 4809 N N . TYR B 1 169 ? 9.219 5.762 14.32 1 98.62 169 TYR B N 1
ATOM 4810 C CA . TYR B 1 169 ? 9.992 6.992 14.148 1 98.62 169 TYR B CA 1
ATOM 4811 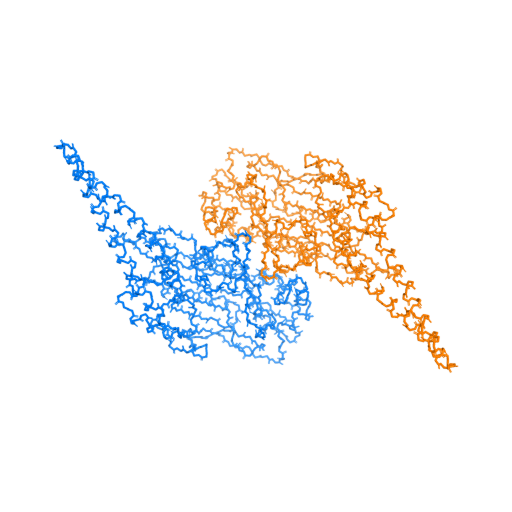C C . TYR B 1 169 ? 11.484 6.715 14.203 1 98.62 169 TYR B C 1
ATOM 4813 O O . TYR B 1 169 ? 11.922 5.746 14.836 1 98.62 169 TYR B O 1
ATOM 4821 N N . GLY B 1 170 ? 12.242 7.578 13.516 1 98.25 170 GLY B N 1
ATOM 4822 C CA . GLY B 1 170 ? 13.672 7.688 13.734 1 98.25 170 GLY B CA 1
ATOM 4823 C C . GLY B 1 170 ? 14.422 6.395 13.453 1 98.25 170 GLY B C 1
ATOM 4824 O O . GLY B 1 170 ? 14.273 5.816 12.375 1 98.25 170 GLY B O 1
ATOM 4825 N N . LYS B 1 171 ? 15.047 5.891 14.438 1 98.25 171 LYS B N 1
ATOM 4826 C CA . LYS B 1 171 ? 15.953 4.758 14.273 1 98.25 171 LYS B CA 1
ATOM 4827 C C . LYS B 1 171 ? 15.18 3.479 13.969 1 98.25 171 LYS B C 1
ATOM 4829 O O . LYS B 1 171 ? 15.68 2.605 13.25 1 98.25 171 LYS B O 1
ATOM 4834 N N . LEU B 1 172 ? 13.93 3.383 14.461 1 98.38 172 LEU B N 1
ATOM 4835 C CA . LEU B 1 172 ? 13.156 2.18 14.164 1 98.38 172 LEU B CA 1
ATOM 4836 C C . LEU B 1 172 ? 12.688 2.178 12.711 1 98.38 172 LEU B C 1
ATOM 4838 O O . LEU B 1 172 ? 12.68 1.132 12.062 1 98.38 172 LEU B O 1
ATOM 4842 N N . ALA B 1 173 ? 12.242 3.385 12.297 1 98.69 173 ALA B N 1
ATOM 4843 C CA . ALA B 1 173 ? 11.906 3.496 10.875 1 98.69 173 ALA B CA 1
ATOM 4844 C C . ALA B 1 173 ? 13.109 3.156 10 1 98.69 173 ALA B C 1
ATOM 4846 O O . ALA B 1 173 ? 12.977 2.441 9.008 1 98.69 173 ALA B O 1
ATOM 4847 N N . ARG B 1 174 ? 14.25 3.604 10.367 1 98.56 174 ARG B N 1
ATOM 4848 C CA . ARG B 1 174 ? 15.484 3.328 9.656 1 98.56 174 ARG B CA 1
ATOM 4849 C C . ARG B 1 174 ? 15.82 1.839 9.688 1 98.56 174 ARG B C 1
ATOM 4851 O O . ARG B 1 174 ? 16.266 1.275 8.68 1 98.56 174 ARG B O 1
ATOM 4858 N N . LEU B 1 175 ? 15.625 1.21 10.805 1 98.62 175 LEU B N 1
ATOM 4859 C CA . LEU B 1 175 ? 15.898 -0.217 10.93 1 98.62 175 LEU B CA 1
ATOM 4860 C C . LEU B 1 175 ? 14.984 -1.03 10.023 1 98.62 175 LEU B C 1
ATOM 4862 O O . LEU B 1 175 ? 15.414 -2.012 9.422 1 98.62 175 LEU B O 1
ATOM 4866 N N . GLU B 1 176 ? 13.719 -0.604 9.961 1 98.44 176 GLU B N 1
ATOM 4867 C CA . GLU B 1 176 ? 12.758 -1.27 9.086 1 98.44 176 GLU B CA 1
ATOM 4868 C C . GLU B 1 176 ? 13.234 -1.266 7.637 1 98.44 176 GLU B C 1
ATOM 4870 O O . GLU B 1 176 ? 13.266 -2.311 6.984 1 98.44 176 GLU B O 1
ATOM 4875 N N . ARG B 1 177 ? 13.617 -0.098 7.098 1 98.12 177 ARG B N 1
ATOM 4876 C CA . ARG B 1 177 ? 14.055 -0.04 5.707 1 98.12 177 ARG B CA 1
ATOM 4877 C C . ARG B 1 177 ? 15.398 -0.73 5.527 1 98.12 177 ARG B C 1
ATOM 4879 O O . ARG B 1 177 ? 15.672 -1.307 4.473 1 98.12 177 ARG B O 1
ATOM 4886 N N . ALA B 1 178 ? 16.25 -0.73 6.609 1 98.69 178 ALA B N 1
ATOM 4887 C CA . ALA B 1 178 ? 17.516 -1.445 6.555 1 98.69 178 ALA B CA 1
ATOM 4888 C C . ALA B 1 178 ? 17.297 -2.943 6.367 1 98.69 178 ALA B C 1
ATOM 4890 O O . ALA B 1 178 ? 17.984 -3.582 5.566 1 98.69 178 ALA B O 1
ATOM 4891 N N . LEU B 1 179 ? 16.344 -3.455 7.098 1 98.88 179 LEU B N 1
ATOM 4892 C CA . LEU B 1 179 ? 16.016 -4.871 6.996 1 98.88 179 LEU B CA 1
ATOM 4893 C C . LEU B 1 179 ? 15.555 -5.219 5.586 1 98.88 179 LEU B C 1
ATOM 4895 O O . LEU B 1 179 ? 15.977 -6.23 5.02 1 98.88 179 LEU B O 1
ATOM 4899 N N . ILE B 1 180 ? 14.711 -4.387 5.004 1 98.88 180 ILE B N 1
ATOM 4900 C CA . ILE B 1 180 ? 14.203 -4.594 3.65 1 98.88 180 ILE B CA 1
ATOM 4901 C C . ILE B 1 180 ? 15.375 -4.648 2.67 1 98.88 180 ILE B C 1
ATOM 4903 O O . ILE B 1 180 ? 15.5 -5.598 1.894 1 98.88 180 ILE B O 1
ATOM 4907 N N . ASN B 1 181 ? 16.266 -3.678 2.744 1 98.75 181 ASN B N 1
ATOM 4908 C CA . ASN B 1 181 ? 17.406 -3.59 1.827 1 98.75 181 ASN B CA 1
ATOM 4909 C C . ASN B 1 181 ? 18.359 -4.754 2.014 1 98.75 181 ASN B C 1
ATOM 4911 O O . ASN B 1 181 ? 18.859 -5.316 1.038 1 98.75 181 ASN B O 1
ATOM 4915 N N . PHE B 1 182 ? 18.609 -5.082 3.307 1 98.81 182 PHE B N 1
ATOM 4916 C CA . PHE B 1 182 ? 19.5 -6.188 3.639 1 98.81 182 PHE B CA 1
ATOM 4917 C C . PHE B 1 182 ? 19 -7.488 3.023 1 98.81 182 PHE B C 1
ATOM 4919 O O . PHE B 1 182 ? 19.766 -8.195 2.357 1 98.81 182 PHE B O 1
ATOM 4926 N N . MET B 1 183 ? 17.734 -7.812 3.189 1 98.88 183 MET B N 1
ATOM 4927 C CA . MET B 1 183 ? 17.156 -9.055 2.688 1 98.88 183 MET B CA 1
ATOM 4928 C C . MET B 1 183 ? 17.203 -9.102 1.163 1 98.88 183 MET B C 1
ATOM 4930 O O . MET B 1 183 ? 17.594 -10.109 0.581 1 98.88 183 MET B O 1
ATOM 4934 N N . LEU B 1 184 ? 16.812 -7.988 0.521 1 98.81 184 LEU B N 1
ATOM 4935 C CA . LEU B 1 184 ? 16.828 -7.93 -0.936 1 98.81 184 LEU B CA 1
ATOM 4936 C C . LEU B 1 184 ? 18.25 -8.117 -1.46 1 98.81 184 LEU B C 1
ATOM 4938 O O . LEU B 1 184 ? 18.469 -8.828 -2.445 1 98.81 184 LEU B O 1
ATOM 4942 N N . ASP B 1 185 ? 19.203 -7.5 -0.807 1 98.69 185 ASP B N 1
ATOM 4943 C CA . ASP B 1 185 ? 20.609 -7.605 -1.23 1 98.69 185 ASP B CA 1
ATOM 4944 C C . ASP B 1 185 ? 21.109 -9.047 -1.123 1 98.69 185 ASP B C 1
ATOM 4946 O O . ASP B 1 185 ? 21.75 -9.555 -2.041 1 98.69 185 ASP B O 1
ATOM 4950 N N . VAL B 1 186 ? 20.828 -9.695 -0.004 1 98.69 186 VAL B N 1
ATOM 4951 C CA . VAL B 1 186 ? 21.281 -11.07 0.184 1 98.69 186 VAL B CA 1
ATOM 4952 C C . VAL B 1 186 ? 20.734 -11.953 -0.932 1 98.69 186 VAL B C 1
ATOM 4954 O O . VAL B 1 186 ? 21.469 -12.703 -1.57 1 98.69 186 VAL B O 1
ATOM 4957 N N . HIS B 1 187 ? 19.453 -11.844 -1.231 1 98.75 187 HIS B N 1
ATOM 4958 C CA . HIS B 1 187 ? 18.812 -12.734 -2.199 1 98.75 187 HIS B CA 1
ATOM 4959 C C . HIS B 1 187 ? 19.281 -12.422 -3.619 1 98.75 187 HIS B C 1
ATOM 4961 O O . HIS B 1 187 ? 19.469 -13.336 -4.43 1 98.75 187 HIS B O 1
ATOM 4967 N N . THR B 1 188 ? 19.5 -11.148 -3.932 1 98.62 188 THR B N 1
ATOM 4968 C CA . THR B 1 188 ? 19.859 -10.781 -5.293 1 98.62 188 THR B CA 1
ATOM 4969 C C . THR B 1 188 ? 21.359 -11.008 -5.527 1 98.62 188 THR B C 1
ATOM 4971 O O . THR B 1 188 ? 21.766 -11.422 -6.613 1 98.62 188 THR B O 1
ATOM 4974 N N . LYS B 1 189 ? 22.172 -10.781 -4.535 1 98.06 189 LYS B N 1
ATOM 4975 C CA . LYS B 1 189 ? 23.625 -10.82 -4.723 1 98.06 189 LYS B CA 1
ATOM 4976 C C . LYS B 1 189 ? 24.188 -12.211 -4.445 1 98.06 189 LYS B C 1
ATOM 4978 O O . LYS B 1 189 ? 25.203 -12.609 -5.02 1 98.06 189 LYS B O 1
ATOM 4983 N N . GLU B 1 190 ? 23.5 -12.953 -3.551 1 98.25 190 GLU B N 1
ATOM 4984 C CA . GLU B 1 190 ? 24.094 -14.203 -3.094 1 98.25 190 GLU B CA 1
ATOM 4985 C C . GLU B 1 190 ? 23.312 -15.406 -3.588 1 98.25 190 GLU B C 1
ATOM 4987 O O . GLU B 1 190 ? 23.859 -16.5 -3.742 1 98.25 190 GLU B O 1
ATOM 4992 N N . HIS B 1 191 ? 22 -15.25 -3.881 1 98.31 191 HIS B N 1
ATOM 4993 C CA . HIS B 1 191 ? 21.172 -16.438 -4.125 1 98.31 191 HIS B CA 1
ATOM 4994 C C . HIS B 1 191 ? 20.641 -16.453 -5.555 1 98.31 191 HIS B C 1
ATOM 4996 O O . HIS B 1 191 ? 19.875 -17.344 -5.93 1 98.31 191 HIS B O 1
ATOM 5002 N N . GLY B 1 192 ? 20.922 -15.461 -6.324 1 97.94 192 GLY B N 1
ATOM 5003 C CA . GLY B 1 192 ? 20.625 -15.492 -7.746 1 97.94 192 GLY B CA 1
ATOM 5004 C C . GLY B 1 192 ? 19.203 -15.07 -8.07 1 97.94 192 GLY B C 1
ATOM 5005 O O . GLY B 1 192 ? 18.656 -15.438 -9.109 1 97.94 192 GLY B O 1
ATOM 5006 N N . TYR B 1 193 ? 18.547 -14.32 -7.23 1 98.75 193 TYR B N 1
ATOM 5007 C CA . TYR B 1 193 ? 17.188 -13.859 -7.465 1 98.75 193 TYR B CA 1
ATOM 5008 C C . TYR B 1 193 ? 17.172 -12.609 -8.328 1 98.75 193 TYR B C 1
ATOM 5010 O O . TYR B 1 193 ? 18.094 -11.789 -8.266 1 98.75 193 TYR B O 1
ATOM 5018 N N . THR B 1 194 ? 16.125 -12.438 -9.133 1 98.81 194 THR B N 1
ATOM 5019 C CA . THR B 1 194 ? 15.805 -11.188 -9.812 1 98.81 194 THR B CA 1
ATOM 5020 C C . THR B 1 194 ? 14.836 -10.352 -8.969 1 98.81 194 THR B C 1
ATOM 5022 O O . THR B 1 194 ? 13.75 -10.82 -8.625 1 98.81 194 THR B O 1
ATOM 5025 N N . GLU B 1 195 ? 15.273 -9.18 -8.625 1 98.75 195 GLU B N 1
ATOM 5026 C CA . GLU B 1 195 ? 14.391 -8.273 -7.898 1 98.75 195 GLU B CA 1
ATOM 5027 C C . GLU B 1 195 ? 13.289 -7.734 -8.805 1 98.75 195 GLU B C 1
ATOM 5029 O O . GLU B 1 195 ? 13.539 -7.375 -9.953 1 98.75 195 GLU B O 1
ATOM 5034 N N . VAL B 1 196 ? 12.047 -7.754 -8.32 1 98.88 196 VAL B N 1
ATOM 5035 C CA . VAL B 1 196 ? 10.906 -7.277 -9.102 1 98.88 196 VAL B CA 1
ATOM 5036 C C . VAL B 1 196 ? 10.117 -6.254 -8.289 1 98.88 196 VAL B C 1
ATOM 5038 O O . VAL B 1 196 ? 9.914 -6.434 -7.082 1 98.88 196 VAL B O 1
ATOM 5041 N N . TRP B 1 197 ? 9.844 -5.113 -8.875 1 98.75 197 TRP B N 1
ATOM 5042 C CA . TRP B 1 197 ? 8.922 -4.117 -8.336 1 98.75 197 TRP B CA 1
ATOM 5043 C C . TRP B 1 197 ? 7.516 -4.32 -8.891 1 98.75 197 TRP B C 1
ATOM 5045 O O . TRP B 1 197 ? 7.297 -4.23 -10.102 1 98.75 197 TRP B O 1
ATOM 5055 N N . VAL B 1 198 ? 6.512 -4.621 -8.031 1 98.81 198 VAL B N 1
ATOM 5056 C CA . VAL B 1 198 ? 5.227 -5.113 -8.516 1 98.81 198 VAL B CA 1
ATOM 5057 C C . VAL B 1 198 ? 4.105 -4.195 -8.039 1 98.81 198 VAL B C 1
ATOM 5059 O O . VAL B 1 198 ? 4.277 -3.443 -7.078 1 98.81 198 VAL B O 1
ATOM 5062 N N . PRO B 1 199 ? 2.936 -4.246 -8.695 1 98.69 199 PRO B N 1
ATOM 5063 C CA . PRO B 1 199 ? 1.746 -3.529 -8.227 1 98.69 199 PRO B CA 1
ATOM 5064 C C . PRO B 1 199 ? 1.189 -4.098 -6.922 1 98.69 199 PRO B C 1
ATOM 5066 O O . PRO B 1 199 ? 1.294 -5.305 -6.676 1 98.69 199 PRO B O 1
ATOM 5069 N N . HIS B 1 200 ? 0.561 -3.17 -6.137 1 98.81 200 HIS B N 1
ATOM 5070 C CA . HIS B 1 200 ? -0.03 -3.568 -4.863 1 98.81 200 HIS B CA 1
ATOM 5071 C C . HIS B 1 200 ? -1.538 -3.76 -4.992 1 98.81 200 HIS B C 1
ATOM 5073 O O . HIS B 1 200 ? -2.178 -4.301 -4.086 1 98.81 200 HIS B O 1
ATOM 5079 N N . LEU B 1 201 ? -2.123 -3.223 -6.004 1 98.81 201 LEU B N 1
ATOM 5080 C CA . LEU B 1 201 ? -3.514 -3.445 -6.383 1 98.81 201 LEU B CA 1
ATOM 5081 C C . LEU B 1 201 ? -3.609 -4.379 -7.586 1 98.81 201 LEU B C 1
ATOM 5083 O O . LEU B 1 201 ? -2.986 -4.129 -8.617 1 98.81 201 LEU B O 1
ATOM 5087 N N . VAL B 1 202 ? -4.422 -5.414 -7.461 1 98.88 202 VAL B N 1
ATOM 5088 C CA . VAL B 1 202 ? -4.457 -6.391 -8.547 1 98.88 202 VAL B CA 1
ATOM 5089 C C . VAL B 1 202 ? -5.906 -6.758 -8.867 1 98.88 202 VAL B C 1
ATOM 5091 O O . VAL B 1 202 ? -6.789 -6.621 -8.016 1 98.88 202 VAL B O 1
ATOM 5094 N N . LYS B 1 203 ? -6.078 -7.254 -10.008 1 98.62 203 LYS B N 1
ATOM 5095 C CA . LYS B 1 203 ? -7.391 -7.664 -10.492 1 98.62 203 LYS B CA 1
ATOM 5096 C C . LYS B 1 203 ? -7.848 -8.961 -9.828 1 98.62 203 LYS B C 1
ATOM 5098 O O . LYS B 1 203 ? -7.023 -9.719 -9.305 1 98.62 203 LYS B O 1
ATOM 5103 N N . ARG B 1 204 ? -9.125 -9.188 -9.914 1 97.88 204 ARG B N 1
ATOM 5104 C CA . ARG B 1 204 ? -9.727 -10.406 -9.383 1 97.88 204 ARG B CA 1
ATOM 5105 C C . ARG B 1 204 ? -9.086 -11.648 -10 1 97.88 204 ARG B C 1
ATOM 5107 O O . ARG B 1 204 ? -8.828 -12.625 -9.305 1 97.88 204 ARG B O 1
ATOM 5114 N N . GLU B 1 205 ? -8.852 -11.641 -11.266 1 97.44 205 GLU B N 1
ATOM 5115 C CA . GLU B 1 205 ? -8.227 -12.766 -11.961 1 97.44 205 GLU B CA 1
ATOM 5116 C C . GLU B 1 205 ? -6.844 -13.07 -11.398 1 97.44 205 GLU B C 1
ATOM 5118 O O . GLU B 1 205 ? -6.492 -14.234 -11.195 1 97.44 205 GLU B O 1
ATOM 5123 N N . THR B 1 206 ? -6.117 -12.047 -11.102 1 98.56 206 THR B N 1
ATOM 5124 C CA . THR B 1 206 ? -4.75 -12.195 -10.625 1 98.56 206 THR B CA 1
ATOM 5125 C C . THR B 1 206 ? -4.723 -12.844 -9.25 1 98.56 206 THR B C 1
ATOM 5127 O O . THR B 1 206 ? -3.955 -13.781 -9.016 1 98.56 206 THR B O 1
ATOM 5130 N N . ILE B 1 207 ? -5.547 -12.352 -8.398 1 98.19 207 ILE B N 1
ATOM 5131 C CA . ILE B 1 207 ? -5.508 -12.836 -7.027 1 98.19 207 ILE B CA 1
ATOM 5132 C C . ILE B 1 207 ? -6.137 -14.227 -6.953 1 98.19 207 ILE B C 1
ATOM 5134 O O . ILE B 1 207 ? -5.832 -15.008 -6.047 1 98.19 207 ILE B O 1
ATOM 5138 N N . THR B 1 208 ? -6.977 -14.609 -7.91 1 98.06 208 THR B N 1
ATOM 5139 C CA . THR B 1 208 ? -7.531 -15.953 -8.016 1 98.06 208 THR B CA 1
ATOM 5140 C C . THR B 1 208 ? -6.438 -16.953 -8.367 1 98.06 208 THR B C 1
ATOM 5142 O O . THR B 1 208 ? -6.449 -18.094 -7.879 1 98.06 208 THR B O 1
ATOM 5145 N N . ILE B 1 209 ? -5.484 -16.531 -9.141 1 97.88 209 ILE B N 1
ATOM 5146 C CA . ILE B 1 209 ? -4.406 -17.391 -9.602 1 97.88 209 ILE B CA 1
ATOM 5147 C C . ILE B 1 209 ? -3.646 -17.953 -8.406 1 97.88 209 ILE B C 1
ATOM 5149 O O . ILE B 1 209 ? -3.271 -19.125 -8.391 1 97.88 209 ILE B O 1
ATOM 5153 N N . THR B 1 210 ? -3.506 -17.172 -7.359 1 95.38 210 THR B N 1
ATOM 5154 C CA . THR B 1 210 ? -2.674 -17.594 -6.238 1 95.38 210 THR B CA 1
ATOM 5155 C C . THR B 1 210 ? -3.514 -18.281 -5.168 1 95.38 210 THR B C 1
ATOM 5157 O O . THR B 1 210 ? -3 -18.656 -4.105 1 95.38 210 THR B O 1
ATOM 5160 N N . GLY B 1 211 ? -4.766 -18.391 -5.418 1 95.75 211 GLY B N 1
ATOM 5161 C CA . GLY B 1 211 ? -5.594 -19.188 -4.539 1 95.75 211 GLY B CA 1
ATOM 5162 C C . GLY B 1 211 ? -6.211 -18.391 -3.404 1 95.75 211 GLY B C 1
ATOM 5163 O O . GLY B 1 211 ? -6.82 -18.953 -2.496 1 95.75 211 GLY B O 1
ATOM 5164 N N . GLN B 1 212 ? -6.055 -17.094 -3.41 1 95.81 212 GLN B N 1
ATOM 5165 C CA . GLN B 1 212 ? -6.684 -16.266 -2.387 1 95.81 212 GLN B CA 1
ATOM 5166 C C . GLN B 1 212 ? -8.195 -16.219 -2.568 1 95.81 212 GLN B C 1
ATOM 5168 O O . GLN B 1 212 ? -8.945 -16.188 -1.588 1 95.81 212 GLN B O 1
ATOM 5173 N N . LEU B 1 213 ? -8.562 -16.094 -3.812 1 96.31 213 LEU B N 1
ATOM 5174 C CA . LEU B 1 213 ? -9.984 -16.156 -4.113 1 96.31 213 LEU B CA 1
ATOM 5175 C C . LEU B 1 213 ? -10.359 -17.531 -4.652 1 96.31 213 LEU B C 1
ATOM 5177 O O . LEU B 1 213 ? -9.555 -18.188 -5.312 1 96.31 213 LEU B O 1
ATOM 5181 N N . PRO B 1 214 ? -11.602 -17.938 -4.32 1 95.06 214 PRO B N 1
ATOM 5182 C CA . PRO B 1 214 ? -12.656 -17.234 -3.582 1 95.06 214 PRO B CA 1
ATOM 5183 C C . PRO B 1 214 ? -12.57 -17.469 -2.074 1 95.06 214 PRO B C 1
ATOM 5185 O O . PRO B 1 214 ? -13.188 -16.734 -1.299 1 95.06 214 PRO B O 1
ATOM 5188 N N . LYS B 1 215 ? -11.781 -18.312 -1.735 1 91.62 215 LYS B N 1
ATOM 5189 C CA . LYS B 1 215 ? -11.805 -18.859 -0.381 1 91.62 215 LYS B CA 1
ATOM 5190 C C . LYS B 1 215 ? -11.562 -17.766 0.656 1 91.62 215 LYS B C 1
ATOM 5192 O O . LYS B 1 215 ? -12.211 -17.734 1.704 1 91.62 215 LYS B O 1
ATOM 5197 N N . PHE B 1 216 ? -10.648 -16.844 0.417 1 94 216 PHE B N 1
ATOM 5198 C CA . PHE B 1 216 ? -10.188 -15.914 1.444 1 94 216 PHE B CA 1
ATOM 5199 C C . PHE B 1 216 ? -10.641 -14.492 1.137 1 94 216 PHE B C 1
ATOM 5201 O O . PHE B 1 216 ? -9.992 -13.523 1.534 1 94 216 PHE B O 1
ATOM 5208 N N . GLU B 1 217 ? -11.664 -14.32 0.492 1 95.12 217 GLU B N 1
ATOM 5209 C CA . GLU B 1 217 ? -12.117 -13 0.072 1 95.12 217 GLU B CA 1
ATOM 5210 C C . GLU B 1 217 ? -12.328 -12.078 1.272 1 95.12 217 GLU B C 1
ATOM 5212 O O . GLU B 1 217 ? -12 -10.891 1.212 1 95.12 217 GLU B O 1
ATOM 5217 N N . GLU B 1 218 ? -12.773 -12.586 2.387 1 94.88 218 GLU B N 1
ATOM 5218 C CA . GLU B 1 218 ? -13.078 -11.781 3.566 1 94.88 218 GLU B CA 1
ATOM 5219 C C . GLU B 1 218 ? -11.797 -11.281 4.238 1 94.88 218 GLU B C 1
ATOM 5221 O O . GLU B 1 218 ? -11.836 -10.336 5.031 1 94.88 218 GLU B O 1
ATOM 5226 N N . GLU B 1 219 ? -10.672 -11.914 3.914 1 96.06 219 GLU B N 1
ATOM 5227 C CA . GLU B 1 219 ? -9.398 -11.547 4.52 1 96.06 219 GLU B CA 1
ATOM 5228 C C . GLU B 1 219 ? -8.68 -10.484 3.695 1 96.06 219 GLU B C 1
ATOM 5230 O O . GLU B 1 219 ? -7.621 -9.992 4.094 1 96.06 219 GLU B O 1
ATOM 5235 N N . LEU B 1 220 ? -9.32 -10.07 2.576 1 97.88 220 LEU B N 1
ATOM 5236 C CA . LEU B 1 220 ? -8.664 -9.156 1.644 1 97.88 220 LEU B CA 1
ATOM 5237 C C . LEU B 1 220 ? -9.336 -7.789 1.672 1 97.88 220 LEU B C 1
ATOM 5239 O O . LEU B 1 220 ? -10.539 -7.684 1.898 1 97.88 220 LEU B O 1
ATOM 5243 N N . TYR B 1 221 ? -8.523 -6.758 1.525 1 98.5 221 TYR B N 1
ATOM 5244 C CA . TYR B 1 221 ? -9.07 -5.438 1.237 1 98.5 221 TYR B CA 1
ATOM 5245 C C . TYR B 1 221 ? -9.453 -5.316 -0.233 1 98.5 221 TYR B C 1
ATOM 5247 O O . TYR B 1 221 ? -8.688 -5.703 -1.116 1 98.5 221 TYR B O 1
ATOM 5255 N N . LEU B 1 222 ? -10.625 -4.836 -0.458 1 98.06 222 LEU B N 1
ATOM 5256 C CA . LEU B 1 222 ? -11.148 -4.68 -1.812 1 98.06 222 LEU B CA 1
ATOM 5257 C C . LEU B 1 222 ? -11.617 -3.25 -2.055 1 98.06 222 LEU B C 1
ATOM 5259 O O . LEU B 1 222 ? -12.406 -2.711 -1.274 1 98.06 222 LEU B O 1
ATOM 5263 N N . ALA B 1 223 ? -11.008 -2.586 -3.096 1 97.69 223 ALA B N 1
ATOM 5264 C CA . ALA B 1 223 ? -11.617 -1.369 -3.623 1 97.69 223 ALA B CA 1
ATOM 5265 C C . ALA B 1 223 ? -12.781 -1.7 -4.555 1 97.69 223 ALA B C 1
ATOM 5267 O O . ALA B 1 223 ? -12.586 -1.906 -5.754 1 97.69 223 ALA B O 1
ATOM 5268 N N . GLU B 1 224 ? -13.977 -1.62 -4.07 1 95.94 224 GLU B N 1
ATOM 5269 C CA . GLU B 1 224 ? -15.148 -2.18 -4.738 1 95.94 224 GLU B CA 1
ATOM 5270 C C . GLU B 1 224 ? -15.453 -1.438 -6.035 1 95.94 224 GLU B C 1
ATOM 5272 O O . GLU B 1 224 ? -15.812 -2.055 -7.039 1 95.94 224 GLU B O 1
ATOM 5277 N N . ARG B 1 225 ? -15.289 -0.116 -6.051 1 93.62 225 ARG B N 1
ATOM 5278 C CA . ARG B 1 225 ? -15.594 0.694 -7.223 1 93.62 225 ARG B CA 1
ATOM 5279 C C . ARG B 1 225 ? -14.727 0.293 -8.406 1 93.62 225 ARG B C 1
ATOM 5281 O O . ARG B 1 225 ? -15.156 0.38 -9.562 1 93.62 225 ARG B O 1
ATOM 5288 N N . ASP B 1 226 ? -13.547 -0.155 -8.102 1 95.31 226 ASP B N 1
ATOM 5289 C CA . ASP B 1 226 ? -12.562 -0.468 -9.133 1 95.31 226 ASP B CA 1
ATOM 5290 C C . ASP B 1 226 ? -12.422 -1.977 -9.32 1 95.31 226 ASP B C 1
ATOM 5292 O O . ASP B 1 226 ? -11.859 -2.434 -10.32 1 95.31 226 ASP B O 1
ATOM 5296 N N . ASP B 1 227 ? -12.922 -2.74 -8.398 1 97.06 227 ASP B N 1
ATOM 5297 C CA . ASP B 1 227 ? -12.766 -4.188 -8.312 1 97.06 227 ASP B CA 1
ATOM 5298 C C . ASP B 1 227 ? -11.289 -4.578 -8.312 1 97.06 227 ASP B C 1
ATOM 5300 O O . ASP B 1 227 ? -10.859 -5.41 -9.117 1 97.06 227 ASP B O 1
ATOM 5304 N N . LEU B 1 228 ? -10.5 -3.932 -7.551 1 98.56 228 LEU B N 1
ATOM 5305 C CA . LEU B 1 228 ? -9.086 -4.207 -7.328 1 98.56 228 LEU B CA 1
ATOM 5306 C C . LEU B 1 228 ? -8.828 -4.605 -5.879 1 98.56 228 LEU B C 1
ATOM 5308 O O . LEU B 1 228 ? -9.43 -4.043 -4.961 1 98.56 228 LEU B O 1
ATOM 5312 N N . PHE B 1 229 ? -7.977 -5.578 -5.711 1 98.75 229 PHE B N 1
ATOM 5313 C CA . PHE B 1 229 ? -7.633 -6.07 -4.383 1 98.75 229 PHE B CA 1
ATOM 5314 C C . PHE B 1 229 ? -6.242 -5.598 -3.971 1 98.75 229 PHE B C 1
ATOM 5316 O O . PHE B 1 229 ? -5.328 -5.562 -4.793 1 98.75 229 PHE B O 1
ATOM 5323 N N . LEU B 1 230 ? -6.129 -5.164 -2.701 1 98.81 230 LEU B N 1
ATOM 5324 C CA . LEU B 1 230 ? -4.793 -5 -2.137 1 98.81 230 LEU B CA 1
ATOM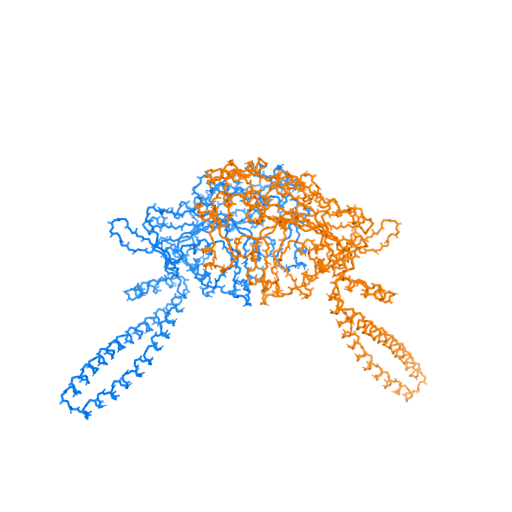 5325 C C . LEU B 1 230 ? -4.148 -6.355 -1.872 1 98.81 230 LEU B C 1
ATOM 5327 O O . LEU B 1 230 ? -4.812 -7.285 -1.404 1 98.81 230 LEU B O 1
ATOM 5331 N N . ILE B 1 231 ? -2.902 -6.477 -2.166 1 98.81 231 ILE B N 1
ATOM 5332 C CA . ILE B 1 231 ? -2.254 -7.785 -2.096 1 98.81 231 ILE B CA 1
ATOM 5333 C C . ILE B 1 231 ? -1.922 -8.117 -0.644 1 98.81 231 ILE B C 1
ATOM 5335 O O . ILE B 1 231 ? -1.428 -7.266 0.098 1 98.81 231 ILE B O 1
ATOM 5339 N N . PRO B 1 232 ? -2.197 -9.328 -0.203 1 98.19 232 PRO B N 1
ATOM 5340 C CA . PRO B 1 232 ? -1.792 -9.773 1.132 1 98.19 232 PRO B CA 1
ATOM 5341 C C . PRO B 1 232 ? -0.329 -10.203 1.19 1 98.19 232 PRO B C 1
ATOM 5343 O O . PRO B 1 232 ? 0.209 -10.43 2.277 1 98.19 232 PRO B O 1
ATOM 5346 N N . THR B 1 233 ? 0.279 -10.406 0.051 1 98 233 THR B N 1
ATOM 5347 C CA . THR B 1 233 ? 1.665 -10.812 -0.15 1 98 233 THR B CA 1
ATOM 5348 C C . THR B 1 233 ? 2.1 -10.562 -1.592 1 98 233 THR B C 1
ATOM 5350 O O . THR B 1 233 ? 1.281 -10.625 -2.512 1 98 233 THR B O 1
ATOM 5353 N N . ALA B 1 234 ? 3.383 -10.312 -1.758 1 98.5 234 ALA B N 1
ATOM 5354 C CA . ALA B 1 234 ? 3.896 -10.133 -3.113 1 98.5 234 ALA B CA 1
ATOM 5355 C C . ALA B 1 234 ? 3.803 -11.438 -3.908 1 98.5 234 ALA B C 1
ATOM 5357 O O . ALA B 1 234 ? 3.957 -11.438 -5.133 1 98.5 234 ALA B O 1
ATOM 5358 N N . GLU B 1 235 ? 3.512 -12.562 -3.279 1 98.44 235 GLU B N 1
ATOM 5359 C CA . GLU B 1 235 ? 3.281 -13.82 -3.992 1 98.44 235 GLU B CA 1
ATOM 5360 C C . GLU B 1 235 ? 2.227 -13.648 -5.082 1 98.44 235 GLU B C 1
ATOM 5362 O O . GLU B 1 235 ? 2.336 -14.242 -6.156 1 98.44 235 GLU B O 1
ATOM 5367 N N . VAL B 1 236 ? 1.238 -12.828 -4.824 1 98.69 236 VAL B N 1
ATOM 5368 C CA . VAL B 1 236 ? 0.082 -12.68 -5.699 1 98.69 236 VAL B CA 1
ATOM 5369 C C . VAL B 1 236 ? 0.531 -12.156 -7.062 1 98.69 236 VAL B C 1
ATOM 5371 O O . VAL B 1 236 ? 0.356 -12.836 -8.078 1 98.69 236 VAL B O 1
ATOM 5374 N N . PRO B 1 237 ? 1.163 -11 -7.094 1 98.81 237 PRO B N 1
ATOM 5375 C CA . PRO B 1 237 ? 1.602 -10.555 -8.414 1 98.81 237 PRO B CA 1
ATOM 5376 C C . PRO B 1 237 ? 2.783 -11.359 -8.953 1 98.81 237 PRO B C 1
ATOM 5378 O O . PRO B 1 237 ? 2.875 -11.602 -10.156 1 98.81 237 PRO B O 1
ATOM 5381 N N . LEU B 1 238 ? 3.715 -11.836 -8.148 1 98.75 238 LEU B N 1
ATOM 5382 C CA . LEU B 1 238 ? 4.906 -12.539 -8.609 1 98.75 238 LEU B CA 1
ATOM 5383 C C . LEU B 1 238 ? 4.535 -13.867 -9.25 1 98.75 238 LEU B C 1
ATOM 5385 O O . LEU B 1 238 ? 5.027 -14.203 -10.336 1 98.75 238 LEU B O 1
ATOM 5389 N N . ALA B 1 239 ? 3.652 -14.625 -8.547 1 98.19 239 ALA B N 1
ATOM 5390 C CA . ALA B 1 239 ? 3.277 -15.945 -9.047 1 98.19 239 ALA B CA 1
ATOM 5391 C C . ALA B 1 239 ? 2.449 -15.836 -10.32 1 98.19 239 ALA B C 1
ATOM 5393 O O . ALA B 1 239 ? 2.357 -16.797 -11.102 1 98.19 239 ALA B O 1
ATOM 5394 N N . ALA B 1 240 ? 1.855 -14.695 -10.539 1 98.56 240 ALA B N 1
ATOM 5395 C CA . ALA B 1 240 ? 0.992 -14.492 -11.703 1 98.56 240 ALA B CA 1
ATOM 5396 C C . ALA B 1 240 ? 1.754 -13.828 -12.844 1 98.56 240 ALA B C 1
ATOM 5398 O O . ALA B 1 240 ? 1.184 -13.555 -13.898 1 98.56 240 ALA B O 1
ATOM 5399 N N . LEU B 1 241 ? 3.029 -13.602 -12.688 1 98.5 241 LEU B N 1
ATOM 5400 C CA . LEU B 1 241 ? 3.83 -12.859 -13.656 1 98.5 241 LEU B CA 1
ATOM 5401 C C . LEU B 1 241 ? 3.721 -13.484 -15.047 1 98.5 241 LEU B C 1
ATOM 5403 O O . LEU B 1 241 ? 3.699 -12.773 -16.047 1 98.5 241 LEU B O 1
ATOM 5407 N N . HIS B 1 242 ? 3.648 -14.797 -15.102 1 98.44 242 HIS B N 1
ATOM 5408 C CA . HIS B 1 242 ? 3.729 -15.5 -16.375 1 98.44 242 HIS B CA 1
ATOM 5409 C C . HIS B 1 242 ? 2.387 -16.125 -16.75 1 98.44 242 HIS B C 1
ATOM 5411 O O . HIS B 1 242 ? 2.338 -17.125 -17.469 1 98.44 242 HIS B O 1
ATOM 5417 N N . SER B 1 243 ? 1.312 -15.594 -16.172 1 98.31 243 SER B N 1
ATOM 5418 C CA . SER B 1 243 ? -0.022 -16.078 -16.516 1 98.31 243 SER B CA 1
ATOM 5419 C C . SER B 1 243 ? -0.258 -16.047 -18.016 1 98.31 243 SER B C 1
ATOM 5421 O O . SER B 1 243 ? 0.043 -15.039 -18.672 1 98.31 243 SER B O 1
ATOM 5423 N N . GLY B 1 244 ? -0.705 -17.141 -18.562 1 98 244 GLY B N 1
ATOM 5424 C CA . GLY B 1 244 ? -1.049 -17.234 -19.969 1 98 244 GLY B CA 1
ATOM 5425 C C . GLY B 1 244 ? 0.158 -17.453 -20.859 1 98 244 GLY B C 1
ATOM 5426 O O . GLY B 1 244 ? 0.038 -17.453 -22.094 1 98 244 GLY B O 1
ATOM 5427 N N . GLU B 1 245 ? 1.301 -17.656 -20.297 1 98.25 245 GLU B N 1
ATOM 5428 C CA . GLU B 1 245 ? 2.514 -17.75 -21.109 1 98.25 245 GLU B CA 1
ATOM 5429 C C . GLU B 1 245 ? 2.992 -19.203 -21.219 1 98.25 245 GLU B C 1
ATOM 5431 O O . GLU B 1 245 ? 2.613 -20.047 -20.406 1 98.25 245 GLU B O 1
ATOM 5436 N N . ILE B 1 246 ? 3.664 -19.484 -22.25 1 98.62 246 ILE B N 1
ATOM 5437 C CA . ILE B 1 246 ? 4.438 -20.719 -22.406 1 98.62 246 ILE B CA 1
ATOM 5438 C C . ILE B 1 246 ? 5.93 -20.406 -22.312 1 98.62 246 ILE B C 1
ATOM 5440 O O . ILE B 1 246 ? 6.484 -19.703 -23.156 1 98.62 246 ILE B O 1
ATOM 5444 N N . LEU B 1 247 ? 6.559 -20.875 -21.297 1 98.56 247 LEU B N 1
ATOM 5445 C CA . LEU B 1 247 ? 7.98 -20.641 -21.047 1 98.56 247 LEU B CA 1
ATOM 5446 C C . LEU B 1 247 ? 8.82 -21.75 -21.688 1 98.56 247 LEU B C 1
ATOM 5448 O O . LEU B 1 247 ? 8.297 -22.797 -22.062 1 98.56 247 LEU B O 1
ATOM 5452 N N . GLU B 1 248 ? 10.062 -21.469 -21.875 1 98.12 248 GLU B N 1
ATOM 5453 C CA . GLU B 1 248 ? 11 -22.5 -22.297 1 98.12 248 GLU B CA 1
ATOM 5454 C C . GLU B 1 248 ? 11.672 -23.156 -21.109 1 98.12 248 GLU B C 1
ATOM 5456 O O . GLU B 1 248 ? 12.047 -22.484 -20.141 1 98.12 248 GLU B O 1
ATOM 5461 N N . GLU B 1 249 ? 11.836 -24.469 -21.172 1 97.88 249 GLU B N 1
ATOM 5462 C CA . GLU B 1 249 ? 12.414 -25.219 -20.062 1 97.88 249 GLU B CA 1
ATOM 5463 C C . GLU B 1 249 ? 13.773 -24.656 -19.672 1 97.88 249 GLU B C 1
ATOM 5465 O O . GLU B 1 249 ? 14.125 -24.641 -18.484 1 97.88 249 GLU B O 1
ATOM 5470 N N . LYS B 1 250 ? 14.562 -24.141 -20.625 1 96.75 250 LYS B N 1
ATOM 5471 C CA . LYS B 1 250 ? 15.914 -23.641 -20.375 1 96.75 250 LYS B CA 1
ATOM 5472 C C . LYS B 1 250 ? 15.906 -22.391 -19.5 1 96.75 250 LYS B C 1
ATOM 5474 O O . LYS B 1 250 ? 16.922 -22.031 -18.906 1 96.75 250 LYS B O 1
ATOM 5479 N N . GLU B 1 251 ? 14.797 -21.734 -19.406 1 96.81 251 GLU B N 1
ATOM 5480 C CA . GLU B 1 251 ? 14.664 -20.516 -18.609 1 96.81 251 GLU B CA 1
ATOM 5481 C C . GLU B 1 251 ? 14.383 -20.844 -17.141 1 96.81 251 GLU B C 1
ATOM 5483 O O . GLU B 1 251 ? 14.43 -19.953 -16.297 1 96.81 251 GLU B O 1
ATOM 5488 N N . LEU B 1 252 ? 14.156 -22.141 -16.891 1 98.38 252 LEU B N 1
ATOM 5489 C CA . LEU B 1 252 ? 13.719 -22.547 -15.562 1 98.38 252 LEU B CA 1
ATOM 5490 C C . LEU B 1 252 ? 14.875 -23.156 -14.766 1 98.38 252 LEU B C 1
ATOM 5492 O O . LEU B 1 252 ? 15.734 -23.828 -15.336 1 98.38 252 LEU B O 1
ATOM 5496 N N . PRO B 1 253 ? 14.906 -22.875 -13.555 1 98.5 253 PRO B N 1
ATOM 5497 C CA . PRO B 1 253 ? 13.945 -22.141 -12.727 1 98.5 253 PRO B CA 1
ATOM 5498 C C . PRO B 1 253 ? 14.141 -20.625 -12.805 1 98.5 253 PRO B C 1
ATOM 5500 O O . PRO B 1 253 ? 15.258 -20.156 -13.016 1 98.5 253 PRO B O 1
ATOM 5503 N N . LYS B 1 254 ? 13.078 -19.922 -12.766 1 98.75 254 LYS B N 1
ATOM 5504 C CA . LYS B 1 254 ? 13.086 -18.469 -12.539 1 98.75 254 LYS B CA 1
ATOM 5505 C C . LYS B 1 254 ? 12.875 -18.141 -11.062 1 98.75 254 LYS B C 1
ATOM 5507 O O . LYS B 1 254 ? 11.953 -18.672 -10.438 1 98.75 254 LYS B O 1
ATOM 5512 N N . LYS B 1 255 ? 13.781 -17.359 -10.5 1 98.69 255 LYS B N 1
ATOM 5513 C CA . LYS B 1 255 ? 13.727 -16.953 -9.094 1 98.69 255 LYS B CA 1
ATOM 5514 C C . LYS B 1 255 ? 13.469 -15.453 -8.969 1 98.69 255 LYS B C 1
ATOM 5516 O O . LYS B 1 255 ? 14.273 -14.641 -9.422 1 98.69 255 LYS B O 1
ATOM 5521 N N . TYR B 1 256 ? 12.406 -15.086 -8.266 1 98.88 256 TYR B N 1
ATOM 5522 C CA . TYR B 1 256 ? 12.055 -13.68 -8.086 1 98.88 256 TYR B CA 1
ATOM 5523 C C . TYR B 1 256 ? 12.023 -13.305 -6.605 1 98.88 256 TYR B C 1
ATOM 5525 O O . TYR B 1 256 ? 11.688 -14.133 -5.758 1 98.88 256 TYR B O 1
ATOM 5533 N N . VAL B 1 257 ? 12.445 -12.117 -6.289 1 98.88 257 VAL B N 1
ATOM 5534 C CA . VAL B 1 257 ? 12.336 -11.539 -4.949 1 98.88 257 VAL B CA 1
ATOM 5535 C C . VAL B 1 257 ? 11.703 -10.156 -5.035 1 98.88 257 VAL B C 1
ATOM 5537 O O . VAL B 1 257 ? 11.953 -9.406 -5.98 1 98.88 257 VAL B O 1
ATOM 5540 N N . SER B 1 258 ? 10.805 -9.797 -4.141 1 98.88 258 SER B N 1
ATOM 5541 C CA . SER B 1 258 ? 10.141 -8.5 -4.117 1 98.88 258 SER B CA 1
ATOM 5542 C C . SER B 1 258 ? 9.836 -8.062 -2.688 1 98.88 258 SER B C 1
ATOM 5544 O O . SER B 1 258 ? 9.438 -8.875 -1.854 1 98.88 258 SER B O 1
ATOM 5546 N N . TYR B 1 259 ? 10.102 -6.812 -2.475 1 98.81 259 TYR B N 1
ATOM 5547 C CA . TYR B 1 259 ? 9.523 -6.172 -1.297 1 98.81 259 TYR B CA 1
ATOM 5548 C C . TYR B 1 259 ? 8.164 -5.566 -1.614 1 98.81 259 TYR B C 1
ATOM 5550 O O . TYR B 1 259 ? 8 -4.879 -2.625 1 98.81 259 TYR B O 1
ATOM 5558 N N . THR B 1 260 ? 7.23 -5.773 -0.703 1 98.75 260 THR B N 1
ATOM 5559 C CA . THR B 1 260 ? 5.984 -5.02 -0.75 1 98.75 260 THR B CA 1
ATOM 5560 C C . THR B 1 260 ? 5.434 -4.797 0.657 1 98.75 260 THR B C 1
ATOM 5562 O O . THR B 1 260 ? 5.66 -5.609 1.555 1 98.75 260 THR B O 1
ATOM 5565 N N . PRO B 1 261 ? 4.801 -3.631 0.865 1 98.62 261 PRO B N 1
ATOM 5566 C CA . PRO B 1 261 ? 3.787 -3.664 1.921 1 98.62 261 PRO B CA 1
ATOM 5567 C C . PRO B 1 261 ? 2.66 -4.648 1.627 1 98.62 261 PRO B C 1
ATOM 5569 O O . PRO B 1 261 ? 2.254 -4.801 0.472 1 98.62 261 PRO B O 1
ATOM 5572 N N . CYS B 1 262 ? 2.238 -5.324 2.605 1 98.5 262 CYS B N 1
ATOM 5573 C CA . CYS B 1 262 ? 1.155 -6.297 2.502 1 98.5 262 CYS B CA 1
ATOM 5574 C C . CYS B 1 262 ? -0.034 -5.879 3.359 1 98.5 262 CYS B C 1
ATOM 5576 O O . CYS B 1 262 ? 0.137 -5.238 4.398 1 98.5 262 CYS B O 1
ATOM 5578 N N . TYR B 1 263 ? -1.212 -6.277 2.934 1 98.62 263 TYR B N 1
ATOM 5579 C CA . TYR B 1 263 ? -2.439 -5.828 3.584 1 98.62 263 TYR B CA 1
ATOM 5580 C C . TYR B 1 263 ? -3.373 -7.004 3.855 1 98.62 263 TYR B C 1
ATOM 5582 O O . TYR B 1 263 ? -3.748 -7.734 2.936 1 98.62 263 TYR B O 1
ATOM 5590 N N . ARG B 1 264 ? -3.758 -7.188 5.051 1 97.69 264 ARG B N 1
ATOM 5591 C CA . ARG B 1 264 ? -4.703 -8.227 5.445 1 97.69 264 ARG B CA 1
ATOM 5592 C C . ARG B 1 264 ? -5.754 -7.68 6.406 1 97.69 264 ARG B C 1
ATOM 5594 O O . ARG B 1 264 ? -5.422 -6.969 7.359 1 97.69 264 ARG B O 1
ATOM 5601 N N . ARG B 1 265 ? -6.965 -7.98 6.188 1 96 265 ARG B N 1
ATOM 5602 C CA . ARG B 1 265 ? -8.062 -7.457 6.992 1 96 265 ARG B CA 1
ATOM 5603 C C . ARG B 1 265 ? -8.102 -8.125 8.367 1 96 265 ARG B C 1
ATOM 5605 O O . ARG B 1 265 ? -8.656 -7.566 9.312 1 96 265 ARG B O 1
ATOM 5612 N N . GLU B 1 266 ? -7.492 -9.344 8.453 1 91 266 GLU B N 1
ATOM 5613 C CA . GLU B 1 266 ? -7.5 -10.117 9.688 1 91 266 GLU B CA 1
ATOM 5614 C C . GLU B 1 266 ? -8.914 -10.273 10.242 1 91 266 GLU B C 1
ATOM 5616 O O . GLU B 1 266 ? -9.148 -10.062 11.438 1 91 266 GLU B O 1
ATOM 5621 N N . ALA B 1 267 ? -9.82 -10.664 9.383 1 81.06 267 ALA B N 1
ATOM 5622 C CA . ALA B 1 267 ? -11.219 -10.789 9.781 1 81.06 267 ALA B CA 1
ATOM 5623 C C . ALA B 1 267 ? -11.398 -11.906 10.805 1 81.06 267 ALA B C 1
ATOM 5625 O O . ALA B 1 267 ? -10.891 -13.016 10.617 1 81.06 267 ALA B O 1
ATOM 5626 N N . GLY B 1 268 ? -11.969 -11.695 11.945 1 69.44 268 GLY B N 1
ATOM 5627 C CA . GLY B 1 268 ? -12.297 -12.727 12.914 1 69.44 268 GLY B CA 1
ATOM 5628 C C . GLY B 1 268 ? -11.242 -12.906 13.984 1 69.44 268 GLY B C 1
ATOM 5629 O O . GLY B 1 268 ? -11.367 -13.781 14.852 1 69.44 268 GLY B O 1
ATOM 5630 N N . SER B 1 269 ? -10.133 -12.328 13.805 1 66.06 269 SER B N 1
ATOM 5631 C CA . SER B 1 269 ? -9.039 -12.523 14.75 1 66.06 269 SER B CA 1
ATOM 5632 C C . SER B 1 269 ? -9.156 -11.57 15.93 1 66.06 269 SER B C 1
ATOM 5634 O O . SER B 1 269 ? -8.156 -11.016 16.391 1 66.06 269 SER B O 1
ATOM 5636 N N . TYR B 1 270 ? -10.375 -11.562 16.547 1 62.91 270 TYR B N 1
ATOM 5637 C CA . TYR B 1 270 ? -10.57 -10.68 17.688 1 62.91 270 TYR B CA 1
ATOM 5638 C C . TYR B 1 270 ? -9.914 -11.258 18.938 1 62.91 270 TYR B C 1
ATOM 5640 O O . TYR B 1 270 ? -10.148 -12.414 19.297 1 62.91 270 TYR B O 1
ATOM 5648 N N . GLY B 1 271 ? -8.648 -10.656 19.422 1 63.62 271 GLY B N 1
ATOM 5649 C CA . GLY B 1 271 ? -8.109 -10.945 20.75 1 63.62 271 GLY B CA 1
ATOM 5650 C C . GLY B 1 271 ? -6.777 -11.664 20.703 1 63.62 271 GLY B C 1
ATOM 5651 O O . GLY B 1 271 ? -6.059 -11.711 21.703 1 63.62 271 GLY B O 1
ATOM 5652 N N . LYS B 1 272 ? -6.574 -12.398 19.719 1 65.88 272 LYS B N 1
ATOM 5653 C CA . LYS B 1 272 ? -5.371 -13.219 19.75 1 65.88 272 LYS B CA 1
ATOM 5654 C C . LYS B 1 272 ? -4.164 -12.453 19.203 1 65.88 272 LYS B C 1
ATOM 5656 O O . LYS B 1 272 ? -4.172 -12 18.062 1 65.88 272 LYS B O 1
ATOM 5661 N N . ASP B 1 273 ? -3.049 -12.273 20 1 69.31 273 ASP B N 1
ATOM 5662 C CA . ASP B 1 273 ? -1.754 -11.703 19.641 1 69.31 273 ASP B CA 1
ATOM 5663 C C . ASP B 1 273 ? -1.919 -10.328 19 1 69.31 273 ASP B C 1
ATOM 5665 O O . ASP B 1 273 ? -1.302 -10.047 17.969 1 69.31 273 ASP B O 1
ATOM 5669 N N . VAL B 1 274 ? -2.791 -9.602 19.5 1 78 274 VAL B N 1
ATOM 5670 C CA . VAL B 1 274 ? -3.123 -8.312 18.891 1 78 274 VAL B CA 1
ATOM 5671 C C . VAL B 1 274 ? -2.229 -7.227 19.484 1 78 274 VAL B C 1
ATOM 5673 O O . VAL B 1 274 ? -2.115 -6.137 18.922 1 78 274 VAL B O 1
ATOM 5676 N N . ARG B 1 275 ? -1.58 -7.738 20.5 1 87 275 ARG B N 1
ATOM 5677 C CA . ARG B 1 275 ? -0.698 -6.723 21.062 1 87 275 ARG B CA 1
ATOM 5678 C C . ARG B 1 275 ? 0.615 -6.645 20.297 1 87 275 ARG B C 1
ATOM 5680 O O . ARG B 1 275 ? 1.202 -7.672 19.953 1 87 275 ARG B O 1
ATOM 5687 N N . GLY B 1 276 ? 0.943 -5.418 19.859 1 92.69 276 GLY B N 1
ATOM 5688 C CA . GLY B 1 276 ? 2.229 -5.223 19.203 1 92.69 276 GLY B CA 1
ATOM 5689 C C . GLY B 1 276 ? 2.158 -5.348 17.703 1 92.69 276 GLY B C 1
ATOM 5690 O O . GLY B 1 276 ? 1.202 -4.879 17.078 1 92.69 276 GLY B O 1
ATOM 5691 N N . MET B 1 277 ? 3.246 -5.898 17.141 1 94.94 277 MET B N 1
ATOM 5692 C CA . MET B 1 277 ? 3.41 -5.797 15.688 1 94.94 277 MET B CA 1
ATOM 5693 C C . MET B 1 277 ? 3.33 -7.172 15.031 1 94.94 277 MET B C 1
ATOM 5695 O O . MET B 1 277 ? 3.633 -7.316 13.844 1 94.94 277 MET B O 1
ATOM 5699 N N . ILE B 1 278 ? 2.852 -8.203 15.688 1 92.62 278 ILE B N 1
ATOM 5700 C CA . ILE B 1 278 ? 2.906 -9.562 15.172 1 92.62 278 ILE B CA 1
ATOM 5701 C C . ILE B 1 278 ? 1.734 -9.805 14.219 1 92.62 278 ILE B C 1
ATOM 5703 O O . ILE B 1 278 ? 1.861 -10.539 13.242 1 92.62 278 ILE B O 1
ATOM 5707 N N . ARG B 1 279 ? 0.555 -9.297 14.516 1 94.12 279 ARG B N 1
ATOM 5708 C CA . ARG B 1 279 ? -0.643 -9.398 13.688 1 94.12 279 ARG B CA 1
ATOM 5709 C C . ARG B 1 279 ? -1.215 -8.016 13.383 1 94.12 279 ARG B C 1
ATOM 5711 O O . ARG B 1 279 ? -1.905 -7.426 14.219 1 94.12 279 ARG B O 1
ATOM 5718 N N . GLN B 1 280 ? -0.877 -7.527 12.164 1 96.19 280 GLN B N 1
ATOM 5719 C CA . GLN B 1 280 ? -1.246 -6.176 11.758 1 96.19 280 GLN B CA 1
ATOM 5720 C C . GLN B 1 280 ? -2.012 -6.191 10.438 1 96.19 280 GLN B C 1
ATOM 5722 O O . GLN B 1 280 ? -1.935 -7.16 9.68 1 96.19 280 GLN B O 1
ATOM 5727 N N . HIS B 1 281 ? -2.766 -5.152 10.172 1 97.69 281 HIS B N 1
ATOM 5728 C CA . HIS B 1 281 ? -3.482 -5 8.914 1 97.69 281 HIS B CA 1
ATOM 5729 C C . HIS B 1 281 ? -2.529 -4.637 7.777 1 97.69 281 HIS B C 1
ATOM 5731 O O . HIS B 1 281 ? -2.818 -4.906 6.609 1 97.69 281 HIS B O 1
ATOM 5737 N N . GLN B 1 282 ? -1.465 -4.039 8.141 1 98.31 282 GLN B N 1
ATOM 5738 C CA . GLN B 1 282 ? -0.405 -3.652 7.215 1 98.31 282 GLN B CA 1
ATOM 5739 C C . GLN B 1 282 ? 0.966 -4.059 7.75 1 98.31 282 GLN B C 1
ATOM 5741 O O . GLN B 1 282 ? 1.286 -3.801 8.914 1 98.31 282 GLN B O 1
ATOM 5746 N N . PHE B 1 283 ? 1.718 -4.703 6.965 1 98.06 283 PHE B N 1
ATOM 5747 C CA . PHE B 1 283 ? 3.07 -5.09 7.348 1 98.06 283 PHE B CA 1
ATOM 5748 C C . PHE B 1 283 ? 3.965 -5.215 6.117 1 98.06 283 PHE B C 1
ATOM 5750 O O . PHE B 1 283 ? 3.473 -5.27 4.988 1 98.06 283 PHE B O 1
ATOM 5757 N N . ASP B 1 284 ? 5.238 -5.219 6.301 1 98.44 284 ASP B N 1
ATOM 5758 C CA . ASP B 1 284 ? 6.207 -5.289 5.211 1 98.44 284 ASP B CA 1
ATOM 5759 C C . ASP B 1 284 ? 6.824 -6.68 5.109 1 98.44 284 ASP B C 1
ATOM 5761 O O . ASP B 1 284 ? 7.086 -7.324 6.129 1 98.44 284 ASP B O 1
ATOM 5765 N N . LYS B 1 285 ? 6.965 -7.102 3.895 1 98.56 285 LYS B N 1
ATOM 5766 C CA . LYS B 1 285 ? 7.492 -8.445 3.678 1 98.56 285 LYS B CA 1
ATOM 5767 C C . LYS B 1 285 ? 8.375 -8.492 2.432 1 98.56 285 LYS B C 1
ATOM 5769 O O . LYS B 1 285 ? 8.109 -7.797 1.45 1 98.56 285 LYS B O 1
ATOM 5774 N N . VAL B 1 286 ? 9.461 -9.219 2.488 1 98.81 286 VAL B N 1
ATOM 5775 C CA . VAL B 1 286 ? 10.219 -9.633 1.312 1 98.81 286 VAL B CA 1
ATOM 5776 C C . VAL B 1 286 ? 9.812 -11.047 0.909 1 98.81 286 VAL B C 1
ATOM 5778 O O . VAL B 1 286 ? 9.93 -11.984 1.704 1 98.81 286 VAL B O 1
ATOM 5781 N N . GLU B 1 287 ? 9.391 -11.188 -0.328 1 98.75 287 GLU B N 1
ATOM 5782 C CA . GLU B 1 287 ? 8.828 -12.445 -0.807 1 98.75 287 GLU B CA 1
ATOM 5783 C C . GLU B 1 287 ? 9.742 -13.102 -1.838 1 98.75 287 GLU B C 1
ATOM 5785 O O . GLU B 1 287 ? 10.391 -12.414 -2.629 1 98.75 287 GLU B O 1
ATOM 5790 N N . LEU B 1 288 ? 9.82 -14.383 -1.748 1 98.88 288 LEU B N 1
ATOM 5791 C CA . LEU B 1 288 ? 10.523 -15.203 -2.729 1 98.88 288 LEU B CA 1
ATOM 5792 C C . LEU B 1 288 ? 9.547 -16.078 -3.514 1 98.88 288 LEU B C 1
ATOM 5794 O O . LEU B 1 288 ? 8.68 -16.719 -2.928 1 98.88 288 LEU B O 1
ATOM 5798 N N . VAL B 1 289 ? 9.68 -16.078 -4.852 1 98.88 289 VAL B N 1
ATOM 5799 C CA . VAL B 1 289 ? 8.828 -16.922 -5.684 1 98.88 289 VAL B CA 1
ATOM 5800 C C . VAL B 1 289 ? 9.672 -17.594 -6.762 1 98.88 289 VAL B C 1
ATOM 5802 O O . VAL B 1 289 ? 10.484 -16.953 -7.422 1 98.88 289 VAL B O 1
ATOM 5805 N N . TRP B 1 290 ? 9.5 -18.891 -6.883 1 98.81 290 TRP B N 1
ATOM 5806 C CA . TRP B 1 290 ? 10.164 -19.656 -7.934 1 98.81 290 TRP B CA 1
ATOM 5807 C C . TRP B 1 290 ? 9.141 -20.203 -8.93 1 98.81 290 TRP B C 1
ATOM 5809 O O . TRP B 1 290 ? 8.039 -20.578 -8.547 1 98.81 290 TRP B O 1
ATOM 5819 N N . VAL B 1 291 ? 9.469 -20.188 -10.156 1 98.88 291 VAL B N 1
ATOM 5820 C CA . VAL B 1 291 ? 8.812 -20.938 -11.219 1 98.88 291 VAL B CA 1
ATOM 5821 C C . VAL B 1 291 ? 9.758 -22.031 -11.734 1 98.88 291 VAL B C 1
ATOM 5823 O O . VAL B 1 291 ? 10.859 -21.734 -12.211 1 98.88 291 VAL B O 1
ATOM 5826 N N . THR B 1 292 ? 9.336 -23.25 -11.625 1 98.81 292 THR B N 1
ATOM 5827 C CA . THR B 1 292 ? 10.273 -24.328 -11.922 1 98.81 292 THR B CA 1
ATOM 5828 C C . THR B 1 292 ? 9.547 -25.531 -12.547 1 98.81 292 THR B C 1
ATOM 5830 O O . THR B 1 292 ? 8.367 -25.438 -12.891 1 98.81 292 THR B O 1
ATOM 5833 N N . THR B 1 293 ? 10.273 -26.656 -12.812 1 98.5 293 THR B N 1
ATOM 5834 C CA . THR B 1 293 ? 9.711 -27.859 -13.406 1 98.5 293 THR B CA 1
ATOM 5835 C C . THR B 1 293 ? 9.242 -28.828 -12.32 1 98.5 293 THR B C 1
ATOM 5837 O O . THR B 1 293 ? 9.742 -28.797 -11.195 1 98.5 293 THR B O 1
ATOM 5840 N N . PRO B 1 294 ? 8.242 -29.625 -12.648 1 98.06 294 PRO B N 1
ATOM 5841 C CA . PRO B 1 294 ? 7.738 -30.594 -11.68 1 98.06 294 PRO B CA 1
ATOM 5842 C C . PRO B 1 294 ? 8.836 -31.5 -11.117 1 98.06 294 PRO B C 1
ATOM 5844 O O . PRO B 1 294 ? 8.836 -31.812 -9.93 1 98.06 294 PRO B O 1
ATOM 5847 N N . GLU B 1 295 ? 9.828 -31.844 -11.906 1 96.94 295 GLU B N 1
ATOM 5848 C CA . GLU B 1 295 ? 10.859 -32.812 -11.516 1 96.94 295 GLU B CA 1
ATOM 5849 C C . GLU B 1 295 ? 11.758 -32.25 -10.422 1 96.94 295 GLU B C 1
ATOM 5851 O O . GLU B 1 295 ? 12.25 -33 -9.578 1 96.94 295 GLU B O 1
ATOM 5856 N N . ARG B 1 296 ? 11.883 -30.906 -10.359 1 96.88 296 ARG B N 1
ATOM 5857 C CA . ARG B 1 296 ? 12.844 -30.312 -9.438 1 96.88 296 ARG B CA 1
ATOM 5858 C C . ARG B 1 296 ? 12.133 -29.594 -8.297 1 96.88 296 ARG B C 1
ATOM 5860 O O . ARG B 1 296 ? 12.766 -29.156 -7.336 1 96.88 296 ARG B O 1
ATOM 5867 N N . SER B 1 297 ? 10.891 -29.516 -8.352 1 98.38 297 SER B N 1
ATOM 5868 C CA . SER B 1 297 ? 10.172 -28.547 -7.539 1 98.38 297 SER B CA 1
ATOM 5869 C C . SER B 1 297 ? 10.359 -28.812 -6.051 1 98.38 297 SER B C 1
ATOM 5871 O O . SER B 1 297 ? 10.461 -27.891 -5.25 1 98.38 297 SER B O 1
ATOM 5873 N N . PHE B 1 298 ? 10.453 -30.062 -5.59 1 98.62 298 PHE B N 1
ATOM 5874 C CA . PHE B 1 298 ? 10.57 -30.344 -4.16 1 98.62 298 PHE B CA 1
ATOM 5875 C C . PHE B 1 298 ? 12.008 -30.156 -3.691 1 98.62 298 PHE B C 1
ATOM 5877 O O . PHE B 1 298 ? 12.25 -29.781 -2.545 1 98.62 298 PHE B O 1
ATOM 5884 N N . GLU B 1 299 ? 12.984 -30.469 -4.535 1 98.5 299 GLU B N 1
ATOM 5885 C CA . GLU B 1 299 ? 14.359 -30.078 -4.23 1 98.5 299 GLU B CA 1
ATOM 5886 C C . GLU B 1 299 ? 14.508 -28.562 -4.145 1 98.5 299 GLU B C 1
ATOM 5888 O O . GLU B 1 299 ? 15.211 -28.062 -3.271 1 98.5 299 GLU B O 1
ATOM 5893 N N . ASP B 1 300 ? 13.859 -27.875 -5.062 1 98.75 300 ASP B N 1
ATOM 5894 C CA . ASP B 1 300 ? 13.883 -26.422 -5.074 1 98.75 300 ASP B CA 1
ATOM 5895 C C . ASP B 1 300 ? 13.25 -25.844 -3.807 1 98.75 300 ASP B C 1
ATOM 5897 O O . ASP B 1 300 ? 13.672 -24.797 -3.312 1 98.75 300 ASP B O 1
ATOM 5901 N N . LEU B 1 301 ? 12.25 -26.516 -3.27 1 98.88 301 LEU B N 1
ATOM 5902 C CA . LEU B 1 301 ? 11.648 -26.078 -2.012 1 98.88 301 LEU B CA 1
ATOM 5903 C C . LEU B 1 301 ? 12.68 -26.094 -0.889 1 98.88 301 LEU B C 1
ATOM 5905 O O . LEU B 1 301 ? 12.742 -25.141 -0.096 1 98.88 301 LEU B O 1
ATOM 5909 N N . GLU B 1 302 ? 13.453 -27.156 -0.846 1 98.69 302 GLU B N 1
ATOM 5910 C CA . GLU B 1 302 ? 14.492 -27.219 0.175 1 98.69 302 GLU B CA 1
ATOM 5911 C C . GLU B 1 302 ? 15.461 -26.047 0.054 1 98.69 302 GLU B C 1
ATOM 5913 O O . GLU B 1 302 ? 15.867 -25.469 1.062 1 98.69 302 GLU B O 1
ATOM 5918 N N . GLU B 1 303 ? 15.82 -25.734 -1.161 1 98.62 303 GLU B N 1
ATOM 5919 C CA . GLU B 1 303 ? 16.734 -24.609 -1.397 1 98.62 303 GLU B CA 1
ATOM 5920 C C . GLU B 1 303 ? 16.094 -23.281 -1.006 1 98.62 303 GLU B C 1
ATOM 5922 O O . GLU B 1 303 ? 16.734 -22.422 -0.419 1 98.62 303 GLU B O 1
ATOM 5927 N N . LEU B 1 304 ? 14.852 -23.125 -1.374 1 98.75 304 LEU B N 1
ATOM 5928 C CA . LEU B 1 304 ? 14.109 -21.922 -1.022 1 98.75 304 LEU B CA 1
ATOM 5929 C C . LEU B 1 304 ? 14.086 -21.719 0.489 1 98.75 304 LEU B C 1
ATOM 5931 O O . LEU B 1 304 ? 14.281 -20.594 0.971 1 98.75 304 LEU B O 1
ATOM 5935 N N . VAL B 1 305 ? 13.859 -22.781 1.224 1 98.81 305 VAL B N 1
ATOM 5936 C CA . VAL B 1 305 ? 13.844 -22.719 2.682 1 98.81 305 VAL B CA 1
ATOM 5937 C C . VAL B 1 305 ? 15.211 -22.297 3.197 1 98.81 305 VAL B C 1
ATOM 5939 O O . VAL B 1 305 ? 15.312 -21.438 4.09 1 98.81 305 VAL B O 1
ATOM 5942 N N . LYS B 1 306 ? 16.234 -22.844 2.625 1 98.62 306 LYS B N 1
ATOM 5943 C CA . LYS B 1 306 ? 17.594 -22.5 3.023 1 98.62 306 LYS B CA 1
ATOM 5944 C C . LYS B 1 306 ? 17.875 -21.016 2.773 1 98.62 306 LYS B C 1
ATOM 5946 O O . LYS B 1 306 ? 18.578 -20.375 3.564 1 98.62 306 LYS B O 1
ATOM 5951 N N . ASP B 1 307 ? 17.406 -20.531 1.651 1 98.69 307 ASP B N 1
ATOM 5952 C CA . ASP B 1 307 ? 17.594 -19.125 1.337 1 98.69 307 ASP B CA 1
ATOM 5953 C C . ASP B 1 307 ? 16.953 -18.234 2.4 1 98.69 307 ASP B C 1
ATOM 5955 O O . ASP B 1 307 ? 17.531 -17.234 2.826 1 98.69 307 ASP B O 1
ATOM 5959 N N . ALA B 1 308 ? 15.734 -18.609 2.834 1 98.69 308 ALA B N 1
ATOM 5960 C CA . ALA B 1 308 ? 15.055 -17.844 3.881 1 98.69 308 ALA B CA 1
ATOM 5961 C C . ALA B 1 308 ? 15.797 -17.969 5.211 1 98.69 308 ALA B C 1
ATOM 5963 O O . ALA B 1 308 ? 15.969 -16.969 5.922 1 98.69 308 ALA B O 1
ATOM 5964 N N . GLU B 1 309 ? 16.266 -19.156 5.531 1 98.69 309 GLU B N 1
ATOM 5965 C CA . GLU B 1 309 ? 17 -19.391 6.77 1 98.69 309 GLU B CA 1
ATOM 5966 C C . GLU B 1 309 ? 18.266 -18.547 6.832 1 98.69 309 GLU B C 1
ATOM 5968 O O . GLU B 1 309 ? 18.688 -18.125 7.91 1 98.69 309 GLU B O 1
ATOM 5973 N N . THR B 1 310 ? 18.891 -18.344 5.695 1 98.69 310 THR B N 1
ATOM 5974 C CA . THR B 1 310 ? 20.141 -17.609 5.625 1 98.69 310 THR B CA 1
ATOM 5975 C C . THR B 1 310 ? 19.984 -16.219 6.227 1 98.69 310 THR B C 1
ATOM 5977 O O . THR B 1 310 ? 20.891 -15.711 6.887 1 98.69 310 THR B O 1
ATOM 5980 N N . ILE B 1 311 ? 18.859 -15.609 6.043 1 98.75 311 ILE B N 1
ATOM 5981 C CA . ILE B 1 311 ? 18.609 -14.273 6.574 1 98.75 311 ILE B CA 1
ATOM 5982 C C . ILE B 1 311 ? 18.656 -14.312 8.102 1 98.75 311 ILE B C 1
ATOM 5984 O O . ILE B 1 311 ? 19.312 -13.469 8.727 1 98.75 311 ILE B O 1
ATOM 5988 N N . LEU B 1 312 ? 17.984 -15.266 8.695 1 98.69 312 LEU B N 1
ATOM 5989 C CA . LEU B 1 312 ? 17.953 -15.375 10.148 1 98.69 312 LEU B CA 1
ATOM 5990 C C . LEU B 1 312 ? 19.328 -15.719 10.711 1 98.69 312 LEU B C 1
ATOM 5992 O O . LEU B 1 312 ? 19.703 -15.234 11.781 1 98.69 312 LEU B O 1
ATOM 5996 N N . ARG B 1 313 ? 20.047 -16.594 10.016 1 98.62 313 ARG B N 1
ATOM 5997 C CA . ARG B 1 313 ? 21.406 -16.938 10.453 1 98.62 313 ARG B CA 1
ATOM 5998 C C . ARG B 1 313 ? 22.312 -15.711 10.43 1 98.62 313 ARG B C 1
ATOM 6000 O O . ARG B 1 313 ? 23.078 -15.484 11.375 1 98.62 313 ARG B O 1
ATOM 6007 N N . LYS B 1 314 ? 22.188 -14.938 9.391 1 98.69 314 LYS B N 1
ATOM 6008 C CA . LYS B 1 314 ? 23 -13.727 9.289 1 98.69 314 LYS B CA 1
ATOM 6009 C C . LYS B 1 314 ? 22.625 -12.711 10.359 1 98.69 314 LYS B C 1
ATOM 6011 O O . LYS B 1 314 ? 23.469 -11.953 10.836 1 98.69 314 LYS B O 1
ATOM 6016 N N . LEU B 1 315 ? 21.359 -12.695 10.773 1 98.75 315 LEU B N 1
ATOM 6017 C CA . LEU B 1 315 ? 20.891 -11.805 11.828 1 98.75 315 LEU B CA 1
ATOM 6018 C C . LEU B 1 315 ? 21.188 -12.398 13.203 1 98.75 315 LEU B C 1
ATOM 6020 O O . LEU B 1 315 ? 20.953 -11.75 14.227 1 98.75 315 LEU B O 1
ATOM 6024 N N . GLU B 1 316 ? 21.625 -13.633 13.203 1 98.5 316 GLU B N 1
ATOM 6025 C CA . GLU B 1 316 ? 21.938 -14.359 14.422 1 98.5 316 GLU B CA 1
ATOM 6026 C C . GLU B 1 316 ? 20.734 -14.43 15.352 1 98.5 316 GLU B C 1
ATOM 6028 O O . GLU B 1 316 ? 20.844 -14.148 16.547 1 98.5 316 GLU B O 1
ATOM 6033 N N . LEU B 1 317 ? 19.609 -14.773 14.812 1 98.69 317 LEU B N 1
ATOM 6034 C CA . LEU B 1 317 ? 18.375 -14.992 15.562 1 98.69 317 LEU B CA 1
ATOM 6035 C C . LEU B 1 317 ? 18.062 -16.484 15.672 1 98.69 317 LEU B C 1
ATOM 6037 O O . LEU B 1 317 ? 17.984 -17.172 14.656 1 98.69 317 LEU B O 1
ATOM 6041 N N . PRO B 1 318 ? 17.906 -16.984 16.859 1 98.62 318 PRO B N 1
ATOM 6042 C CA . PRO B 1 318 ? 17.562 -18.406 16.984 1 98.62 318 PRO B CA 1
ATOM 6043 C C . PRO B 1 318 ? 16.203 -18.734 16.344 1 98.62 318 PRO B C 1
ATOM 6045 O O . PRO B 1 318 ? 15.242 -17.984 16.5 1 98.62 318 PRO B O 1
ATOM 6048 N N . TYR B 1 319 ? 16.172 -19.859 15.633 1 98.69 319 TYR B N 1
ATOM 6049 C CA . TYR B 1 319 ? 14.938 -20.25 14.969 1 98.69 319 TYR B CA 1
ATOM 6050 C C . TYR B 1 319 ? 14.836 -21.766 14.859 1 98.69 319 TYR B C 1
ATOM 6052 O O . TYR B 1 319 ? 15.789 -22.484 15.164 1 98.69 319 TYR B O 1
ATOM 6060 N N . ARG B 1 320 ? 13.672 -22.203 14.531 1 98.75 320 ARG B N 1
ATOM 6061 C CA . ARG B 1 320 ? 13.414 -23.594 14.188 1 98.75 320 ARG B CA 1
ATOM 6062 C C . ARG B 1 320 ? 12.578 -23.703 12.914 1 98.75 320 ARG B C 1
ATOM 6064 O O . ARG B 1 320 ? 11.922 -22.75 12.516 1 98.75 320 ARG B O 1
ATOM 6071 N N . VAL B 1 321 ? 12.734 -24.812 12.219 1 98.69 321 VAL B N 1
ATOM 6072 C CA . VAL B 1 321 ? 11.953 -25.094 11.023 1 98.69 321 VAL B CA 1
ATOM 6073 C C . VAL B 1 321 ? 10.969 -26.234 11.305 1 98.69 321 VAL B C 1
ATOM 6075 O O . VAL B 1 321 ? 11.344 -27.281 11.836 1 98.69 321 VAL B O 1
ATOM 6078 N N . VAL B 1 322 ? 9.742 -25.984 10.961 1 98.56 322 VAL B N 1
ATOM 6079 C CA . VAL B 1 322 ? 8.688 -26.953 11.211 1 98.56 322 VAL B CA 1
ATOM 6080 C C . VAL B 1 322 ? 8.008 -27.344 9.906 1 98.56 322 VAL B C 1
ATOM 6082 O O . VAL B 1 322 ? 7.734 -26.469 9.062 1 98.56 322 VAL B O 1
ATOM 6085 N N . SER B 1 323 ? 7.848 -28.641 9.703 1 98.69 323 SER B N 1
ATOM 6086 C CA . SER B 1 323 ? 7.027 -29.125 8.602 1 98.69 323 SER B CA 1
ATOM 6087 C C . SER B 1 323 ? 5.551 -29.156 8.984 1 98.69 323 SER B C 1
ATOM 6089 O O . SER B 1 323 ? 5.168 -29.812 9.953 1 98.69 323 SER B O 1
ATOM 6091 N N . LEU B 1 324 ? 4.773 -28.469 8.258 1 98.75 324 LEU B N 1
ATOM 6092 C CA . LEU B 1 324 ? 3.352 -28.422 8.578 1 98.75 324 LEU B CA 1
ATOM 6093 C C . LEU B 1 324 ? 2.68 -29.75 8.266 1 98.75 324 LEU B C 1
ATOM 6095 O O . LEU B 1 324 ? 2.996 -30.391 7.262 1 98.75 324 LEU B O 1
ATOM 6099 N N . CYS B 1 325 ? 1.762 -30.156 9.117 1 98.5 325 CYS B N 1
ATOM 6100 C CA . CYS B 1 325 ? 1.01 -31.391 8.875 1 98.5 325 CYS B CA 1
ATOM 6101 C C . CYS B 1 325 ? -0.201 -31.125 7.992 1 98.5 325 CYS B C 1
ATOM 6103 O O . CYS B 1 325 ? -0.482 -29.969 7.645 1 98.5 325 CYS B O 1
ATOM 6105 N N . THR B 1 326 ? -0.889 -32.156 7.637 1 98.25 326 THR B N 1
ATOM 6106 C CA . THR B 1 326 ? -1.974 -32.094 6.664 1 98.25 326 THR B CA 1
ATOM 6107 C C . THR B 1 326 ? -3.064 -31.125 7.137 1 98.25 326 THR B C 1
ATOM 6109 O O . THR B 1 326 ? -3.625 -30.375 6.336 1 98.25 326 THR B O 1
ATOM 6112 N N . GLY B 1 327 ? -3.336 -31.094 8.422 1 97.56 327 GLY B N 1
ATOM 6113 C CA . GLY B 1 327 ? -4.402 -30.266 8.953 1 97.56 327 GLY B CA 1
ATOM 6114 C C . GLY B 1 327 ? -4.016 -28.812 9.07 1 97.56 327 GLY B C 1
ATOM 6115 O O . GLY B 1 327 ? -4.883 -27.938 9.234 1 97.56 327 GLY B O 1
ATOM 6116 N N . ASP B 1 328 ? -2.721 -28.516 8.891 1 97.69 328 ASP B N 1
ATOM 6117 C CA . ASP B 1 328 ? -2.238 -27.156 9.062 1 97.69 328 ASP B CA 1
ATOM 6118 C C . ASP B 1 328 ? -1.718 -26.578 7.746 1 97.69 328 ASP B C 1
ATOM 6120 O O . ASP B 1 328 ? -1.224 -25.453 7.699 1 97.69 328 ASP B O 1
ATOM 6124 N N . LEU B 1 329 ? -1.839 -27.328 6.664 1 97.69 329 LEU B N 1
ATOM 6125 C CA . LEU B 1 329 ? -1.366 -26.859 5.363 1 97.69 329 LEU B CA 1
ATOM 6126 C C . LEU B 1 329 ? -2.27 -25.766 4.816 1 97.69 329 LEU B C 1
ATOM 6128 O O . LEU B 1 329 ? -3.488 -25.797 5.004 1 97.69 329 LEU B O 1
ATOM 6132 N N . GLY B 1 330 ? -1.629 -24.828 4.215 1 96.25 330 GLY B N 1
ATOM 6133 C CA . GLY B 1 330 ? -2.416 -23.828 3.514 1 96.25 330 GLY B CA 1
ATOM 6134 C C . GLY B 1 330 ? -3.203 -24.391 2.348 1 96.25 330 GLY B C 1
ATOM 6135 O O . GLY B 1 330 ? -2.828 -25.422 1.781 1 96.25 330 GLY B O 1
ATOM 6136 N N . PHE B 1 331 ? -4.203 -23.719 1.899 1 97 331 PHE B N 1
ATOM 6137 C CA . PHE B 1 331 ? -5.148 -24.125 0.869 1 97 331 PHE B CA 1
ATOM 6138 C C . PHE B 1 331 ? -4.418 -24.531 -0.406 1 97 331 PHE B C 1
ATOM 6140 O O . PHE B 1 331 ? -4.746 -25.547 -1.018 1 97 331 PHE B O 1
ATOM 6147 N N . THR B 1 332 ? -3.375 -23.812 -0.744 1 97.88 332 THR B N 1
ATOM 6148 C CA . THR B 1 332 ? -2.746 -23.984 -2.049 1 97.88 332 THR B CA 1
ATOM 6149 C C . THR B 1 332 ? -1.539 -24.922 -1.942 1 97.88 332 THR B C 1
ATOM 6151 O O . THR B 1 332 ? -1.011 -25.375 -2.957 1 97.88 332 THR B O 1
ATOM 6154 N N . SER B 1 333 ? -1.09 -25.266 -0.796 1 98.19 333 SER B N 1
ATOM 6155 C CA . SER B 1 333 ? 0.224 -25.875 -0.591 1 98.19 333 SER B CA 1
ATOM 6156 C C . SER B 1 333 ? 0.153 -27.391 -0.653 1 98.19 333 SER B C 1
ATOM 6158 O O . SER B 1 333 ? -0.769 -28 -0.103 1 98.19 333 SER B O 1
ATOM 6160 N N . ALA B 1 334 ? 1.094 -28 -1.337 1 98.69 334 ALA B N 1
ATOM 6161 C CA . ALA B 1 334 ? 1.308 -29.438 -1.27 1 98.69 334 ALA B CA 1
ATOM 6162 C C . ALA B 1 334 ? 2.234 -29.797 -0.114 1 98.69 334 ALA B C 1
ATOM 6164 O O . ALA B 1 334 ? 2.111 -30.875 0.473 1 98.69 334 ALA B O 1
ATOM 6165 N N . LYS B 1 335 ? 3.131 -28.969 0.176 1 98.81 335 LYS B N 1
ATOM 6166 C CA . LYS B 1 335 ? 4.074 -29.078 1.281 1 98.81 335 LYS B CA 1
ATOM 6167 C C . LYS B 1 335 ? 4.57 -27.719 1.736 1 98.81 335 LYS B C 1
ATOM 6169 O O . LYS B 1 335 ? 4.84 -26.844 0.91 1 98.81 335 LYS B O 1
ATOM 6174 N N . THR B 1 336 ? 4.66 -27.5 3.043 1 98.81 336 THR B N 1
ATOM 6175 C CA . THR B 1 336 ? 5.074 -26.219 3.59 1 98.81 336 THR B CA 1
ATOM 6176 C C . THR B 1 336 ? 6.023 -26.406 4.766 1 98.81 336 THR B C 1
ATOM 6178 O O . THR B 1 336 ? 5.824 -27.297 5.598 1 98.81 336 THR B O 1
ATOM 6181 N N . TYR B 1 337 ? 7.086 -25.656 4.785 1 98.81 337 TYR B N 1
ATOM 6182 C CA . TYR B 1 337 ? 7.91 -25.438 5.969 1 98.81 337 TYR B CA 1
ATOM 6183 C C . TYR B 1 337 ? 7.691 -24.047 6.547 1 98.81 337 TYR B C 1
ATOM 6185 O O . TYR B 1 337 ? 7.727 -23.062 5.816 1 98.81 337 TYR B O 1
ATOM 6193 N N . ASP B 1 338 ? 7.441 -23.984 7.793 1 98.69 338 ASP B N 1
ATOM 6194 C CA . ASP B 1 338 ? 7.48 -22.703 8.492 1 98.69 338 ASP B CA 1
ATOM 6195 C C . ASP B 1 338 ? 8.805 -22.516 9.227 1 98.69 338 ASP B C 1
ATOM 6197 O O . ASP B 1 338 ? 9.336 -23.469 9.805 1 98.69 338 ASP B O 1
ATOM 6201 N N . ILE B 1 339 ? 9.312 -21.359 9.125 1 98.75 339 ILE B N 1
ATOM 6202 C CA . ILE B 1 339 ? 10.422 -20.953 9.977 1 98.75 339 ILE B CA 1
ATOM 6203 C C . ILE B 1 339 ? 9.898 -20.109 11.133 1 98.75 339 ILE B C 1
ATOM 6205 O O . ILE B 1 339 ? 9.172 -19.125 10.914 1 98.75 339 ILE B O 1
ATOM 6209 N N . GLU B 1 340 ? 10.203 -20.5 12.312 1 98.62 340 GLU B N 1
ATOM 6210 C CA . GLU B 1 340 ? 9.75 -19.812 13.516 1 98.62 340 GLU B CA 1
ATOM 6211 C C . GLU B 1 340 ? 10.922 -19.25 14.305 1 98.62 340 GLU B C 1
ATOM 6213 O O . GLU B 1 340 ? 11.891 -19.969 14.57 1 98.62 340 GLU B O 1
ATOM 6218 N N . VAL B 1 341 ? 10.883 -18 14.656 1 98.56 341 VAL B N 1
ATOM 6219 C CA . VAL B 1 341 ? 11.961 -17.312 15.367 1 98.56 341 VAL B CA 1
ATOM 6220 C C . VAL B 1 341 ? 11.617 -17.219 16.844 1 98.56 341 VAL B C 1
ATOM 6222 O O . VAL B 1 341 ? 10.445 -17.109 17.219 1 98.56 341 VAL B O 1
ATOM 6225 N N . TRP B 1 342 ? 12.633 -17.266 17.641 1 98.44 342 TRP B N 1
ATOM 6226 C CA . TRP B 1 342 ? 12.422 -17.156 19.078 1 98.44 342 TRP B CA 1
ATOM 6227 C C . TRP B 1 342 ? 12.086 -15.719 19.469 1 98.44 342 TRP B C 1
ATOM 6229 O O . TRP B 1 342 ? 12.797 -14.781 19.094 1 98.44 342 TRP B O 1
ATOM 6239 N N . LEU B 1 343 ? 11.055 -15.539 20.203 1 97.31 343 LEU B N 1
ATOM 6240 C CA . LEU B 1 343 ? 10.68 -14.258 20.781 1 97.31 343 LEU B CA 1
ATOM 6241 C C . LEU B 1 343 ? 10.633 -14.328 22.297 1 97.31 343 LEU B C 1
ATOM 6243 O O . LEU B 1 343 ? 9.734 -14.953 22.875 1 97.31 343 LEU B O 1
ATOM 6247 N N . PRO B 1 344 ? 11.484 -13.656 22.938 1 97.44 344 PRO B N 1
ATOM 6248 C CA . PRO B 1 344 ? 11.57 -13.711 24.391 1 97.44 344 PRO B CA 1
ATOM 6249 C C . PRO B 1 344 ? 10.25 -13.336 25.078 1 97.44 344 PRO B C 1
ATOM 6251 O O . PRO B 1 344 ? 9.852 -13.977 26.047 1 97.44 344 PRO B O 1
ATOM 6254 N N . SER B 1 345 ? 9.586 -12.352 24.578 1 94.88 345 SER B N 1
ATOM 6255 C CA . SER B 1 345 ? 8.352 -11.883 25.219 1 94.88 345 SER B CA 1
ATOM 6256 C C . SER B 1 345 ? 7.281 -12.969 25.203 1 94.88 345 SER B C 1
ATOM 6258 O O . SER B 1 345 ? 6.422 -13.008 26.094 1 94.88 345 SER B O 1
ATOM 6260 N N . TYR B 1 346 ? 7.305 -13.828 24.25 1 94.31 346 TYR B N 1
ATOM 6261 C CA . TYR B 1 346 ? 6.332 -14.906 24.125 1 94.31 346 TYR B CA 1
ATOM 6262 C C . TYR B 1 346 ? 6.863 -16.203 24.734 1 94.31 346 TYR B C 1
ATOM 6264 O O . TYR B 1 346 ? 6.121 -17.172 24.891 1 94.31 346 TYR B O 1
ATOM 6272 N N . ASN B 1 347 ? 8.062 -16.172 25.109 1 95.62 347 ASN B N 1
ATOM 6273 C CA . ASN B 1 347 ? 8.727 -17.406 25.531 1 95.62 347 ASN B CA 1
ATOM 6274 C C . ASN B 1 347 ? 8.375 -18.578 24.609 1 95.62 347 ASN B C 1
ATOM 6276 O O . ASN B 1 347 ? 7.953 -19.625 25.078 1 95.62 347 ASN B O 1
ATOM 6280 N N . ALA B 1 348 ? 8.461 -18.281 23.297 1 96.06 348 ALA B N 1
ATOM 6281 C CA . ALA B 1 348 ? 8.055 -19.266 22.297 1 96.06 348 ALA B CA 1
ATOM 6282 C C . ALA B 1 348 ? 8.633 -18.906 20.922 1 96.06 348 ALA B C 1
ATOM 6284 O O . ALA B 1 348 ? 9.109 -17.781 20.719 1 96.06 348 ALA B O 1
ATOM 6285 N N . TYR B 1 349 ? 8.68 -19.906 20.125 1 97.31 349 TYR B N 1
ATOM 6286 C CA . TYR B 1 349 ? 8.969 -19.703 18.703 1 97.31 349 TYR B CA 1
ATOM 6287 C C . TYR B 1 349 ? 7.719 -19.281 17.953 1 97.31 349 TYR B C 1
ATOM 6289 O O . TYR B 1 349 ? 6.645 -19.859 18.141 1 97.31 349 TYR B O 1
ATOM 6297 N N . LYS B 1 350 ? 7.848 -18.203 17.125 1 96.44 350 LYS B N 1
ATOM 6298 C CA . LYS B 1 350 ? 6.727 -17.703 16.344 1 96.44 350 LYS B CA 1
ATOM 6299 C C . LYS B 1 350 ? 7.066 -17.672 14.859 1 96.44 350 LYS B C 1
ATOM 6301 O O . LYS B 1 350 ? 8.203 -17.375 14.484 1 96.44 350 LYS B O 1
ATOM 6306 N N . GLU B 1 351 ? 6.066 -17.906 14.078 1 96.94 351 GLU B N 1
ATOM 6307 C CA . GLU B 1 351 ? 6.254 -17.984 12.633 1 96.94 351 GLU B CA 1
ATOM 6308 C C . GLU B 1 351 ? 6.758 -16.656 12.07 1 96.94 351 GLU B C 1
ATOM 6310 O O . GLU B 1 351 ? 6.211 -15.594 12.383 1 96.94 351 GLU B O 1
ATOM 6315 N N . ILE B 1 352 ? 7.762 -16.703 11.242 1 98.06 352 ILE B N 1
ATOM 6316 C CA . ILE B 1 352 ? 8.32 -15.508 10.625 1 98.06 352 ILE B CA 1
ATOM 6317 C C . ILE B 1 352 ? 8.453 -15.719 9.125 1 98.06 352 ILE B C 1
ATOM 6319 O O . ILE B 1 352 ? 8.609 -14.75 8.367 1 98.06 352 ILE B O 1
ATOM 6323 N N . SER B 1 353 ? 8.398 -16.922 8.664 1 98.19 353 SER B N 1
ATOM 6324 C CA . SER B 1 353 ? 8.438 -17.281 7.25 1 98.19 353 SER B CA 1
ATOM 6325 C C . SER B 1 353 ? 7.652 -18.562 6.992 1 98.19 353 SER B C 1
ATOM 6327 O O . SER B 1 353 ? 7.578 -19.438 7.855 1 98.19 353 SER B O 1
ATOM 6329 N N . SER B 1 354 ? 7.074 -18.641 5.852 1 98.38 354 SER B N 1
ATOM 6330 C CA . SER B 1 354 ? 6.383 -19.828 5.371 1 98.38 354 SER B CA 1
ATOM 6331 C C . SER B 1 354 ? 6.754 -20.141 3.924 1 98.38 354 SER B C 1
ATOM 6333 O O . SER B 1 354 ? 6.535 -19.312 3.031 1 98.38 354 SER B O 1
ATOM 6335 N N . CYS B 1 355 ? 7.383 -21.266 3.666 1 98.75 355 CYS B N 1
ATOM 6336 C CA . CYS B 1 355 ? 7.844 -21.672 2.346 1 98.75 355 CYS B CA 1
ATOM 6337 C C . CYS B 1 355 ? 7.055 -22.875 1.842 1 98.75 355 CYS B C 1
ATOM 6339 O O . CYS B 1 355 ? 6.98 -23.906 2.518 1 98.75 355 CYS B O 1
ATOM 6341 N N . SER B 1 356 ? 6.504 -22.766 0.65 1 98.75 356 SER B N 1
ATOM 6342 C CA . SER B 1 356 ? 5.594 -23.812 0.18 1 98.75 356 SER B CA 1
ATOM 6343 C C . SER B 1 356 ? 5.887 -24.188 -1.268 1 98.75 356 SER B C 1
ATOM 6345 O O . SER B 1 356 ? 6.305 -23.344 -2.062 1 98.75 356 SER B O 1
ATOM 6347 N N . ASN B 1 357 ? 5.746 -25.438 -1.571 1 98.88 357 ASN B N 1
ATOM 6348 C CA . ASN B 1 357 ? 5.559 -25.922 -2.934 1 98.88 357 ASN B CA 1
ATOM 6349 C C . ASN B 1 357 ? 4.078 -26.125 -3.26 1 98.88 357 ASN B C 1
ATOM 6351 O O . ASN B 1 357 ? 3.389 -26.906 -2.604 1 98.88 357 ASN B O 1
ATOM 6355 N N . VAL B 1 358 ? 3.625 -25.422 -4.293 1 98.56 358 VAL B N 1
ATOM 6356 C CA . VAL B 1 358 ? 2.195 -25.516 -4.574 1 98.56 358 VAL B CA 1
ATOM 6357 C C . VAL B 1 358 ? 1.973 -26.297 -5.863 1 98.56 358 VAL B C 1
ATOM 6359 O O . VAL B 1 358 ? 0.863 -26.312 -6.402 1 98.56 358 VAL B O 1
ATOM 6362 N N . THR B 1 359 ? 3.08 -26.922 -6.367 1 98.56 359 THR B N 1
ATOM 6363 C CA . THR B 1 359 ? 3.035 -27.75 -7.562 1 98.56 359 THR B CA 1
ATOM 6364 C C . THR B 1 359 ? 2.428 -26.984 -8.734 1 98.56 359 THR B C 1
ATOM 6366 O O . THR B 1 359 ? 2.852 -25.875 -9.039 1 98.56 359 THR B O 1
ATOM 6369 N N . ASP B 1 360 ? 1.549 -27.578 -9.445 1 98.56 360 ASP B N 1
ATOM 6370 C CA . ASP B 1 360 ? 0.987 -26.891 -10.609 1 98.56 360 ASP B CA 1
ATOM 6371 C C . ASP B 1 360 ? -0.345 -26.234 -10.258 1 98.56 360 ASP B C 1
ATOM 6373 O O . ASP B 1 360 ? -1.109 -25.859 -11.148 1 98.56 360 ASP B O 1
ATOM 6377 N N . PHE B 1 361 ? -0.68 -26.109 -8.961 1 98.5 361 PHE B N 1
ATOM 6378 C CA . PHE B 1 361 ? -1.952 -25.609 -8.461 1 98.5 361 PHE B CA 1
ATOM 6379 C C . PHE B 1 361 ? -2.207 -24.188 -8.961 1 98.5 361 PHE B C 1
ATOM 6381 O O . PHE B 1 361 ? -3.283 -23.906 -9.492 1 98.5 361 PHE B O 1
ATOM 6388 N N . GLN B 1 362 ? -1.244 -23.297 -8.812 1 98.62 362 GLN B N 1
ATOM 6389 C CA . GLN B 1 362 ? -1.352 -21.922 -9.297 1 98.62 362 GLN B CA 1
ATOM 6390 C C . GLN B 1 362 ? -1.186 -21.859 -10.812 1 98.62 362 GLN B C 1
ATOM 6392 O O . GLN B 1 362 ? -1.86 -21.078 -11.477 1 98.62 362 GLN B O 1
ATOM 6397 N N . ALA B 1 363 ? -0.314 -22.688 -11.305 1 98.56 363 ALA B N 1
ATOM 6398 C CA . ALA B 1 363 ? -0.033 -22.688 -12.742 1 98.56 363 ALA B CA 1
ATOM 6399 C C . ALA B 1 363 ? -1.28 -23.047 -13.547 1 98.56 363 ALA B C 1
ATOM 6401 O O . ALA B 1 363 ? -1.518 -22.484 -14.617 1 98.56 363 ALA B O 1
ATOM 6402 N N . ARG B 1 364 ? -2.057 -23.953 -13.078 1 97.88 364 ARG B N 1
ATOM 6403 C CA . ARG B 1 364 ? -3.293 -24.344 -13.75 1 97.88 364 ARG B CA 1
ATOM 6404 C C . ARG B 1 364 ? -4.301 -23.188 -13.742 1 97.88 364 ARG B C 1
ATOM 6406 O O . ARG B 1 364 ? -4.988 -22.953 -14.734 1 97.88 364 ARG B O 1
ATOM 6413 N N . ARG B 1 365 ? -4.375 -22.531 -12.625 1 97.75 365 ARG B N 1
ATOM 6414 C CA . ARG B 1 365 ? -5.289 -21.391 -12.5 1 97.75 365 ARG B CA 1
ATOM 6415 C C . ARG B 1 365 ? -4.871 -20.25 -13.414 1 97.75 365 ARG B C 1
ATOM 6417 O O . ARG B 1 365 ? -5.719 -19.5 -13.906 1 97.75 365 ARG B O 1
ATOM 6424 N N . GLY B 1 366 ? -3.568 -20.109 -13.633 1 97.88 366 GLY B N 1
ATOM 6425 C CA . GLY B 1 366 ? -3.051 -19.031 -14.453 1 97.88 366 GLY B CA 1
ATOM 6426 C C . GLY B 1 366 ? -2.646 -19.469 -15.844 1 97.88 366 GLY B C 1
ATOM 6427 O O . GLY B 1 366 ? -2.16 -18.672 -16.641 1 97.88 366 GLY B O 1
ATOM 6428 N N . ASN B 1 367 ? -2.832 -20.75 -16.156 1 98.12 367 ASN B N 1
ATOM 6429 C CA . ASN B 1 367 ? -2.445 -21.328 -17.438 1 98.12 367 ASN B CA 1
ATOM 6430 C C . ASN B 1 367 ? -0.978 -21.047 -17.766 1 98.12 367 ASN B C 1
ATOM 6432 O O . ASN B 1 367 ? -0.658 -20.516 -18.828 1 98.12 367 ASN B O 1
ATOM 6436 N N . MET B 1 368 ? -0.149 -21.328 -16.906 1 98.62 368 MET B N 1
ATOM 6437 C CA . MET B 1 368 ? 1.295 -21.172 -17.062 1 98.62 368 MET B CA 1
ATOM 6438 C C . MET B 1 368 ? 1.956 -22.5 -17.391 1 98.62 368 MET B C 1
ATOM 6440 O O . MET B 1 368 ? 1.934 -23.422 -16.578 1 98.62 368 MET B O 1
ATOM 6444 N N . ARG B 1 369 ? 2.572 -22.578 -18.547 1 98.69 369 ARG B N 1
ATOM 6445 C CA . ARG B 1 369 ? 3.145 -23.828 -19.031 1 98.69 369 ARG B CA 1
ATOM 6446 C C . ARG B 1 369 ? 4.582 -23.625 -19.5 1 98.69 369 ARG B C 1
ATOM 6448 O O . ARG B 1 369 ? 5.078 -22.5 -19.531 1 98.69 369 ARG B O 1
ATOM 6455 N N . TYR B 1 370 ? 5.281 -24.672 -19.625 1 98.56 370 TYR B N 1
ATOM 6456 C CA . TYR B 1 370 ? 6.59 -24.656 -20.266 1 98.56 370 TYR B CA 1
ATOM 6457 C C . TYR B 1 370 ? 6.711 -25.781 -21.297 1 98.56 370 TYR B C 1
ATOM 6459 O O . TYR B 1 370 ? 5.992 -26.781 -21.203 1 98.56 370 TYR B O 1
ATOM 6467 N N . ARG B 1 371 ? 7.465 -25.547 -22.266 1 98.38 371 ARG B N 1
ATOM 6468 C CA . ARG B 1 371 ? 7.766 -26.547 -23.281 1 98.38 371 ARG B CA 1
ATOM 6469 C C . ARG B 1 371 ? 8.953 -27.406 -22.875 1 98.38 371 ARG B C 1
ATOM 6471 O O . ARG B 1 371 ? 10.07 -26.906 -22.719 1 98.38 371 ARG B O 1
ATOM 6478 N N . ARG B 1 372 ? 8.719 -28.656 -22.781 1 96.38 372 ARG B N 1
ATOM 6479 C CA . ARG B 1 372 ? 9.781 -29.578 -22.406 1 96.38 372 ARG B CA 1
ATOM 6480 C C . ARG B 1 372 ? 10.82 -29.703 -23.516 1 96.38 372 ARG B C 1
ATOM 6482 O O . ARG B 1 372 ? 10.469 -29.844 -24.688 1 96.38 372 ARG B O 1
ATOM 6489 N N . ARG B 1 373 ? 12.062 -29.641 -23.219 1 92 373 ARG B N 1
ATOM 6490 C CA . ARG B 1 373 ? 13.141 -29.719 -24.203 1 92 373 ARG B CA 1
ATOM 6491 C C . ARG B 1 373 ? 13.211 -31.094 -24.844 1 92 373 ARG B C 1
ATOM 6493 O O . ARG B 1 373 ? 13.555 -31.234 -26.016 1 92 373 ARG B O 1
ATOM 6500 N N . SER B 1 374 ? 12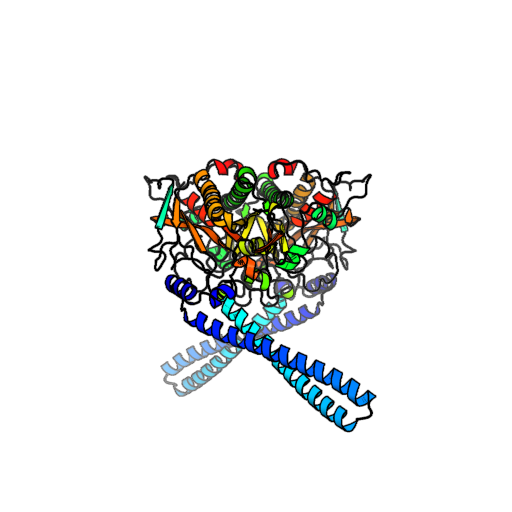.891 -32.094 -24.062 1 92.44 374 SER B N 1
ATOM 6501 C CA . SER B 1 374 ? 13.078 -33.469 -24.469 1 92.44 374 SER B CA 1
ATOM 6502 C C . SER B 1 374 ? 12.156 -33.844 -25.625 1 92.44 374 SER B C 1
ATOM 6504 O O . SER B 1 374 ? 12.57 -34.531 -26.578 1 92.44 374 SER B O 1
ATOM 6506 N N . ASP B 1 375 ? 10.867 -33.438 -25.625 1 94.69 375 ASP B N 1
ATOM 6507 C CA . ASP B 1 375 ? 9.906 -33.906 -26.625 1 94.69 375 ASP B CA 1
ATOM 6508 C C . ASP B 1 375 ? 9.023 -32.781 -27.109 1 94.69 375 ASP B C 1
ATOM 6510 O O . ASP B 1 375 ? 8.148 -32.969 -27.953 1 94.69 375 ASP B O 1
ATOM 6514 N N . GLY B 1 376 ? 9.18 -31.656 -26.516 1 95.38 376 GLY B N 1
ATOM 6515 C CA . GLY B 1 376 ? 8.445 -30.484 -26.969 1 95.38 376 GLY B CA 1
ATOM 6516 C C . GLY B 1 376 ? 7.043 -30.406 -26.391 1 95.38 376 GLY B C 1
ATOM 6517 O O . GLY B 1 376 ? 6.309 -29.453 -26.672 1 95.38 376 GLY B O 1
ATOM 6518 N N . LYS B 1 377 ? 6.715 -31.281 -25.594 1 96.88 377 LYS B N 1
ATOM 6519 C CA . LYS B 1 377 ? 5.379 -31.312 -25 1 96.88 377 LYS B CA 1
ATOM 6520 C C . LYS B 1 377 ? 5.195 -30.188 -24 1 96.88 377 LYS B C 1
ATOM 6522 O O . LYS B 1 377 ? 6.145 -29.797 -23.312 1 96.88 377 LYS B O 1
ATOM 6527 N N . LEU B 1 378 ? 3.994 -29.703 -23.906 1 98 378 LEU B N 1
ATOM 6528 C CA . LEU B 1 378 ? 3.662 -28.641 -22.969 1 98 378 LEU B CA 1
ATOM 6529 C C . LEU B 1 378 ? 3.236 -29.219 -21.625 1 98 378 LEU B C 1
ATOM 6531 O O . LEU B 1 378 ? 2.457 -30.172 -21.578 1 98 378 LEU B O 1
ATOM 6535 N N . GLU B 1 379 ? 3.785 -28.672 -20.578 1 97.81 379 GLU B N 1
ATOM 6536 C CA . GLU B 1 379 ? 3.445 -29.047 -19.203 1 97.81 379 GLU B CA 1
ATOM 6537 C C . GLU B 1 379 ? 3.275 -27.812 -18.328 1 97.81 379 GLU B C 1
ATOM 6539 O O . GLU B 1 379 ? 3.812 -26.75 -18.625 1 97.81 379 GLU B O 1
ATOM 6544 N N . TYR B 1 380 ? 2.496 -27.969 -17.312 1 98.56 380 TYR B N 1
ATOM 6545 C CA . TYR B 1 380 ? 2.354 -26.859 -16.375 1 98.56 380 TYR B CA 1
ATOM 6546 C C . TYR B 1 380 ? 3.604 -26.719 -15.508 1 98.56 380 TYR B C 1
ATOM 6548 O O . TYR B 1 380 ? 4.203 -27.719 -15.102 1 98.56 380 TYR B O 1
ATOM 6556 N N . VAL B 1 381 ? 4.035 -25.516 -15.234 1 98.81 381 VAL B N 1
ATOM 6557 C CA . VAL B 1 381 ? 5.141 -25.266 -14.312 1 98.81 381 VAL B CA 1
ATOM 6558 C C . VAL B 1 381 ? 4.684 -25.516 -12.875 1 98.81 381 VAL B C 1
ATOM 6560 O O . VAL B 1 381 ? 3.486 -25.641 -12.609 1 98.81 381 VAL B O 1
ATOM 6563 N N . HIS B 1 382 ? 5.633 -25.688 -12 1 98.81 382 HIS B N 1
ATOM 6564 C CA . HIS B 1 382 ? 5.395 -25.609 -10.562 1 98.81 382 HIS B CA 1
ATOM 6565 C C . HIS B 1 382 ? 5.793 -24.234 -10.016 1 98.81 382 HIS B C 1
ATOM 6567 O O . HIS B 1 382 ? 6.715 -23.594 -10.531 1 98.81 382 HIS B O 1
ATOM 6573 N N . THR B 1 383 ? 5.066 -23.781 -9.055 1 98.81 383 THR B N 1
ATOM 6574 C CA . THR B 1 383 ? 5.418 -22.531 -8.391 1 98.81 383 THR B CA 1
ATOM 6575 C C . THR B 1 383 ? 5.719 -22.766 -6.914 1 98.81 383 THR B C 1
ATOM 6577 O O . THR B 1 383 ? 5.074 -23.594 -6.27 1 98.81 383 THR B O 1
ATOM 6580 N N . LEU B 1 384 ? 6.766 -22.172 -6.449 1 98.81 384 LEU B N 1
ATOM 6581 C CA . LEU B 1 384 ? 7.141 -22.141 -5.039 1 98.81 384 LEU B CA 1
ATOM 6582 C C . LEU B 1 384 ? 7.066 -20.719 -4.488 1 98.81 384 LEU B C 1
ATOM 6584 O O . LEU B 1 384 ? 7.395 -19.766 -5.191 1 98.81 384 LEU B O 1
ATOM 6588 N N . ASN B 1 385 ? 6.609 -20.578 -3.32 1 98.06 385 ASN B N 1
ATOM 6589 C CA . ASN B 1 385 ? 6.582 -19.281 -2.643 1 98.06 385 ASN B CA 1
ATOM 6590 C C . ASN B 1 385 ? 7.188 -19.375 -1.243 1 98.06 385 ASN B C 1
ATOM 6592 O O . ASN B 1 385 ? 7.109 -20.422 -0.593 1 98.06 385 ASN B O 1
ATOM 6596 N N . GLY B 1 386 ? 7.781 -18.344 -0.832 1 97.44 386 GLY B N 1
ATOM 6597 C CA . GLY B 1 386 ? 8.352 -18.234 0.502 1 97.44 386 GLY B CA 1
ATOM 6598 C C . GLY B 1 386 ? 8.445 -16.797 0.993 1 97.44 386 GLY B C 1
ATOM 6599 O O . GLY B 1 386 ? 8.867 -15.914 0.249 1 97.44 386 GLY B O 1
ATOM 6600 N N . SER B 1 387 ? 7.965 -16.672 2.189 1 90.5 387 SER B N 1
ATOM 6601 C CA . SER B 1 387 ? 8.352 -15.422 2.838 1 90.5 387 SER B CA 1
ATOM 6602 C C . SER B 1 387 ? 9.859 -15.336 3.021 1 90.5 387 SER B C 1
ATOM 6604 O O . SER B 1 387 ? 10.445 -16.125 3.768 1 90.5 387 SER B O 1
ATOM 6606 N N . GLY B 1 388 ? 10.477 -14.516 2.152 1 86.38 388 GLY B N 1
ATOM 6607 C CA . GLY B 1 388 ? 11.875 -14.297 2.496 1 86.38 388 GLY B CA 1
ATOM 6608 C C . GLY B 1 388 ? 12.086 -14.016 3.973 1 86.38 388 GLY B C 1
ATOM 6609 O O . GLY B 1 388 ? 12.914 -14.656 4.617 1 86.38 388 GLY B O 1
ATOM 6610 N N . ILE B 1 389 ? 11.297 -13.148 4.477 1 91.5 389 ILE B N 1
ATOM 6611 C CA . ILE B 1 389 ? 11.117 -12.898 5.902 1 91.5 389 ILE B CA 1
ATOM 6612 C C . ILE B 1 389 ? 10.141 -11.734 6.102 1 91.5 389 ILE B C 1
ATOM 6614 O O . ILE B 1 389 ? 10.18 -10.75 5.355 1 91.5 389 ILE B O 1
ATOM 6618 N N . ALA B 1 390 ? 9.273 -11.953 7.016 1 95.19 390 ALA B N 1
ATOM 6619 C CA . ALA B 1 390 ? 8.438 -10.828 7.445 1 95.19 390 ALA B CA 1
ATOM 6620 C C . ALA B 1 390 ? 9.273 -9.758 8.141 1 95.19 390 ALA B C 1
ATOM 6622 O O . ALA B 1 390 ? 9.812 -9.992 9.227 1 95.19 390 ALA B O 1
ATOM 6623 N N . VAL B 1 391 ? 9.273 -8.602 7.566 1 98.38 391 VAL B N 1
ATOM 6624 C CA . VAL B 1 391 ? 10.188 -7.555 8.008 1 98.38 391 VAL B CA 1
ATOM 6625 C C . VAL B 1 391 ? 9.82 -7.113 9.422 1 98.38 391 VAL B C 1
ATOM 6627 O O . VAL B 1 391 ? 10.695 -6.984 10.289 1 98.38 391 VAL B O 1
ATOM 6630 N N . GLY B 1 392 ? 8.531 -6.887 9.641 1 97.38 392 GLY B N 1
ATOM 6631 C CA . GLY B 1 392 ? 8.07 -6.449 10.945 1 97.38 392 GLY B CA 1
ATOM 6632 C C . GLY B 1 392 ? 8.398 -7.434 12.055 1 97.38 392 GLY B C 1
ATOM 6633 O O . GLY B 1 392 ? 8.797 -7.039 13.148 1 97.38 392 GLY B O 1
ATOM 6634 N N . ARG B 1 393 ? 8.195 -8.727 11.789 1 97.56 393 ARG B N 1
ATOM 6635 C CA . ARG B 1 393 ? 8.508 -9.742 12.789 1 97.56 393 ARG B CA 1
ATOM 6636 C C . ARG B 1 393 ? 10.008 -9.836 13.023 1 97.56 393 ARG B C 1
ATOM 6638 O O . ARG B 1 393 ? 10.445 -10.109 14.148 1 97.56 393 ARG B O 1
ATOM 6645 N N . ALA B 1 394 ? 10.781 -9.617 11.977 1 98.56 394 ALA B N 1
ATOM 6646 C CA . ALA B 1 394 ? 12.234 -9.586 12.133 1 98.56 394 ALA B CA 1
ATOM 6647 C C . ALA B 1 394 ? 12.656 -8.406 13.016 1 98.56 394 ALA B C 1
ATOM 6649 O O . ALA B 1 394 ? 13.547 -8.547 13.859 1 98.56 394 ALA B O 1
ATOM 6650 N N . LEU B 1 395 ? 12.062 -7.27 12.773 1 98.56 395 LEU B N 1
ATOM 6651 C CA . LEU B 1 395 ? 12.336 -6.098 13.594 1 98.56 395 LEU B CA 1
ATOM 6652 C C . LEU B 1 395 ? 12.047 -6.387 15.062 1 98.56 395 LEU B C 1
ATOM 6654 O O . LEU B 1 395 ? 12.883 -6.102 15.93 1 98.56 395 LEU B O 1
ATOM 6658 N N . VAL B 1 396 ? 10.922 -6.988 15.336 1 97.88 396 VAL B N 1
ATOM 6659 C CA . VAL B 1 396 ? 10.5 -7.336 16.688 1 97.88 396 VAL B CA 1
ATOM 6660 C C . VAL B 1 396 ? 11.492 -8.32 17.297 1 97.88 396 VAL B C 1
ATOM 6662 O O . VAL B 1 396 ? 11.883 -8.18 18.469 1 97.88 396 VAL B O 1
ATOM 6665 N N . ALA B 1 397 ? 11.859 -9.32 16.484 1 98.5 397 ALA B N 1
ATOM 6666 C CA . ALA B 1 397 ? 12.805 -10.32 16.969 1 98.5 397 ALA B CA 1
ATOM 6667 C C . ALA B 1 397 ? 14.133 -9.672 17.359 1 98.5 397 ALA B C 1
ATOM 6669 O O . ALA B 1 397 ? 14.734 -10.039 18.375 1 98.5 397 ALA B O 1
ATOM 6670 N N . ILE B 1 398 ? 14.609 -8.719 16.609 1 98.69 398 ILE B N 1
ATOM 6671 C CA . ILE B 1 398 ? 15.844 -8.016 16.922 1 98.69 398 ILE B CA 1
ATOM 6672 C C . ILE B 1 398 ? 15.68 -7.207 18.203 1 98.69 398 ILE B C 1
ATOM 6674 O O . ILE B 1 398 ? 16.516 -7.289 19.109 1 98.69 398 ILE B O 1
ATOM 6678 N N . LEU B 1 399 ? 14.602 -6.469 18.312 1 98.06 399 LEU B N 1
ATOM 6679 C CA . LEU B 1 399 ? 14.359 -5.613 19.469 1 98.06 399 LEU B CA 1
ATOM 6680 C C . LEU B 1 399 ? 14.344 -6.434 20.75 1 98.06 399 LEU B C 1
ATOM 6682 O O . LEU B 1 399 ? 14.82 -5.969 21.797 1 98.06 399 LEU B O 1
ATOM 6686 N N . GLU B 1 400 ? 13.812 -7.641 20.656 1 97.88 400 GLU B N 1
ATOM 6687 C CA . GLU B 1 400 ? 13.633 -8.422 21.875 1 97.88 400 GLU B CA 1
ATOM 6688 C C . GLU B 1 400 ? 14.875 -9.25 22.188 1 97.88 400 GLU B C 1
ATOM 6690 O O . GLU B 1 400 ? 15.234 -9.43 23.359 1 97.88 400 GLU B O 1
ATOM 6695 N N . ASN B 1 401 ? 15.547 -9.742 21.188 1 98.31 401 ASN B N 1
ATOM 6696 C CA . ASN B 1 401 ? 16.656 -10.656 21.422 1 98.31 401 ASN B CA 1
ATOM 6697 C C . ASN B 1 401 ? 17.969 -9.898 21.672 1 98.31 401 ASN B C 1
ATOM 6699 O O . ASN B 1 401 ? 18.875 -10.43 22.312 1 98.31 401 ASN B O 1
ATOM 6703 N N . TYR B 1 402 ? 18.078 -8.656 21.266 1 98.38 402 TYR B N 1
ATOM 6704 C CA . TYR B 1 402 ? 19.344 -7.945 21.328 1 98.38 402 TYR B CA 1
ATOM 6705 C C . TYR B 1 402 ? 19.328 -6.867 22.406 1 98.38 402 TYR B C 1
ATOM 6707 O O . TYR B 1 402 ? 20.156 -5.953 22.406 1 98.38 402 TYR B O 1
ATOM 6715 N N . GLN B 1 403 ? 18.391 -6.945 23.281 1 97.62 403 GLN B N 1
ATOM 6716 C CA . GLN B 1 403 ? 18.25 -5.953 24.344 1 97.62 403 GLN B CA 1
ATOM 6717 C C . GLN B 1 403 ? 19.453 -5.988 25.297 1 97.62 403 GLN B C 1
ATOM 6719 O O . GLN B 1 403 ? 19.984 -7.062 25.578 1 97.62 403 GLN B O 1
ATOM 6724 N N . GLN B 1 404 ? 19.781 -4.832 25.766 1 96.94 404 GLN B N 1
ATOM 6725 C CA . GLN B 1 404 ? 20.844 -4.68 26.766 1 96.94 404 GLN B CA 1
ATOM 6726 C C . GLN B 1 404 ? 20.25 -4.316 28.125 1 96.94 404 GLN B C 1
ATOM 6728 O O . GLN B 1 404 ? 19.078 -3.912 28.219 1 96.94 404 GLN B O 1
ATOM 6733 N N . PRO B 1 405 ? 21.031 -4.492 29.156 1 95.44 405 PRO B N 1
ATOM 6734 C CA . PRO B 1 405 ? 20.516 -4.246 30.5 1 95.44 405 PRO B CA 1
ATOM 6735 C C . PRO B 1 405 ? 19.984 -2.824 30.672 1 95.44 405 PRO B C 1
ATOM 6737 O O . PRO B 1 405 ? 19.031 -2.604 31.438 1 95.44 405 PRO B O 1
ATOM 6740 N N . ASP B 1 406 ? 20.531 -1.911 29.953 1 93.69 406 ASP B N 1
ATOM 6741 C CA . ASP B 1 406 ? 20.125 -0.517 30.109 1 93.69 406 ASP B CA 1
ATOM 6742 C C . ASP B 1 406 ? 18.891 -0.197 29.266 1 93.69 406 ASP B C 1
ATOM 6744 O O . ASP B 1 406 ? 18.469 0.958 29.188 1 93.69 406 ASP B O 1
ATOM 6748 N N . GLY B 1 407 ? 18.422 -1.194 28.578 1 91.81 407 GLY B N 1
ATOM 6749 C CA . GLY B 1 407 ? 17.219 -0.995 27.781 1 91.81 407 GLY B CA 1
ATOM 6750 C C . GLY B 1 407 ? 17.5 -0.71 26.328 1 91.81 407 GLY B C 1
ATOM 6751 O O . GLY B 1 407 ? 16.594 -0.752 25.484 1 91.81 407 GLY B O 1
ATOM 6752 N N . SER B 1 408 ? 18.766 -0.384 26.047 1 96.81 408 SER B N 1
ATOM 6753 C CA . SER B 1 408 ? 19.125 -0.185 24.656 1 96.81 408 SER B CA 1
ATOM 6754 C C . SER B 1 408 ? 19.188 -1.511 23.906 1 96.81 408 SER B C 1
ATOM 6756 O O . SER B 1 408 ? 19.141 -2.58 24.516 1 96.81 408 SER B O 1
ATOM 6758 N N . VAL B 1 409 ? 19.141 -1.411 22.594 1 98.31 409 VAL B N 1
ATOM 6759 C CA . VAL B 1 409 ? 19.188 -2.6 21.75 1 98.31 409 VAL B CA 1
ATOM 6760 C C . VAL B 1 409 ? 20.375 -2.502 20.781 1 98.31 409 VAL B C 1
ATOM 6762 O O . VAL B 1 409 ? 20.516 -1.515 20.062 1 98.31 409 VAL B O 1
ATOM 6765 N N . ARG B 1 410 ? 21.203 -3.492 20.844 1 98.38 410 ARG B N 1
ATOM 6766 C CA . ARG B 1 410 ? 22.281 -3.566 19.859 1 98.38 410 ARG B CA 1
ATOM 6767 C C . ARG B 1 410 ? 21.75 -3.947 18.484 1 98.38 410 ARG B C 1
ATOM 6769 O O . ARG B 1 410 ? 20.891 -4.812 18.359 1 98.38 410 ARG B O 1
ATOM 6776 N N . VAL B 1 411 ? 22.266 -3.295 17.453 1 98.69 411 VAL B N 1
ATOM 6777 C CA . VAL B 1 411 ? 21.906 -3.621 16.078 1 98.69 411 VAL B CA 1
ATOM 6778 C C . VAL B 1 411 ? 22.781 -4.762 15.57 1 98.69 411 VAL B C 1
ATOM 6780 O O . VAL B 1 411 ? 24.016 -4.73 15.734 1 98.69 411 VAL B O 1
ATOM 6783 N N . PRO B 1 412 ? 22.156 -5.84 15.008 1 98.69 412 PRO B N 1
ATOM 6784 C CA . PRO B 1 412 ? 22.984 -6.887 14.414 1 98.69 412 PRO B CA 1
ATOM 6785 C C . PRO B 1 412 ? 24.062 -6.328 13.492 1 98.69 412 PRO B C 1
ATOM 6787 O O . PRO B 1 412 ? 23.812 -5.391 12.734 1 98.69 412 PRO B O 1
ATOM 6790 N N . GLU B 1 413 ? 25.25 -6.926 13.492 1 98.56 413 GLU B N 1
ATOM 6791 C CA . GLU B 1 413 ? 26.422 -6.41 12.797 1 98.56 413 GLU B CA 1
ATOM 6792 C C . GLU B 1 413 ? 26.156 -6.246 11.305 1 98.56 413 GLU B C 1
ATOM 6794 O O . GLU B 1 413 ? 26.562 -5.254 10.695 1 98.56 413 GLU B O 1
ATOM 6799 N N . VAL B 1 414 ? 25.438 -7.125 10.727 1 98.69 414 VAL B N 1
ATOM 6800 C CA . VAL B 1 414 ? 25.219 -7.145 9.289 1 98.69 414 VAL B CA 1
ATOM 6801 C C . VAL B 1 414 ? 24.328 -5.977 8.883 1 98.69 414 VAL B C 1
ATOM 6803 O O . VAL B 1 414 ? 24.281 -5.594 7.711 1 98.69 414 VAL B O 1
ATOM 6806 N N . LEU B 1 415 ? 23.578 -5.387 9.867 1 98.75 415 LEU B N 1
ATOM 6807 C CA . LEU B 1 415 ? 22.641 -4.312 9.547 1 98.75 415 LEU B CA 1
ATOM 6808 C C . LEU B 1 415 ? 23.297 -2.947 9.766 1 98.75 415 LEU B C 1
ATOM 6810 O O . LEU B 1 415 ? 22.766 -1.929 9.305 1 98.75 415 LEU B O 1
ATOM 6814 N N . VAL B 1 416 ? 24.422 -2.895 10.445 1 98.69 416 VAL B N 1
ATOM 6815 C CA . VAL B 1 416 ? 25.062 -1.641 10.828 1 98.69 416 VAL B CA 1
ATOM 6816 C C . VAL B 1 416 ? 25.375 -0.821 9.578 1 98.69 416 VAL B C 1
ATOM 6818 O O . VAL B 1 416 ? 25.125 0.385 9.539 1 98.69 416 VAL B O 1
ATOM 6821 N N . PRO B 1 417 ? 25.906 -1.427 8.484 1 97.69 417 PRO B N 1
ATOM 6822 C CA . PRO B 1 417 ? 26.156 -0.627 7.289 1 97.69 417 PRO B CA 1
ATOM 6823 C C . PRO B 1 417 ? 24.891 -0.022 6.695 1 97.69 417 PRO B C 1
ATOM 6825 O O . PRO B 1 417 ? 24.953 1.011 6.023 1 97.69 417 PRO B O 1
ATOM 6828 N N . TYR B 1 418 ? 23.766 -0.652 6.902 1 98.12 418 TYR B N 1
ATOM 6829 C CA . TYR B 1 418 ? 22.5 -0.185 6.355 1 98.12 418 TYR B CA 1
ATOM 6830 C C . TYR B 1 418 ? 21.891 0.891 7.246 1 98.12 418 TYR B C 1
ATOM 6832 O O . TYR B 1 418 ? 21.266 1.836 6.75 1 98.12 418 TYR B O 1
ATOM 6840 N N . THR B 1 419 ? 22.047 0.76 8.562 1 98.12 419 THR B N 1
ATOM 6841 C CA . THR B 1 419 ? 21.406 1.673 9.5 1 98.12 419 THR B CA 1
ATOM 6842 C C . THR B 1 419 ? 22.281 2.896 9.758 1 98.12 419 THR B C 1
ATOM 6844 O O . THR B 1 419 ? 21.766 4.008 9.922 1 98.12 419 THR B O 1
ATOM 6847 N N . GLY B 1 420 ? 23.625 2.654 9.812 1 97 420 GLY B N 1
ATOM 6848 C CA . GLY B 1 420 ? 24.547 3.732 10.125 1 97 420 GLY B CA 1
ATOM 6849 C C . GLY B 1 420 ? 24.75 3.936 11.617 1 97 420 GLY B C 1
ATOM 6850 O O . GLY B 1 420 ? 25.359 4.918 12.039 1 97 420 GLY B O 1
ATOM 6851 N N . PHE B 1 421 ? 24.172 3.021 12.461 1 97.94 421 PHE B N 1
ATOM 6852 C CA . PHE B 1 421 ? 24.344 3.082 13.906 1 97.94 421 PHE B CA 1
ATOM 6853 C C . PHE B 1 421 ? 24.375 1.683 14.508 1 97.94 421 PHE B C 1
ATOM 6855 O O . PHE B 1 421 ? 23.875 0.731 13.906 1 97.94 421 PHE B O 1
ATOM 6862 N N . GLU B 1 422 ? 24.906 1.595 15.719 1 98.12 422 GLU B N 1
ATOM 6863 C CA . GLU B 1 422 ? 25.156 0.29 16.328 1 98.12 422 GLU B CA 1
ATOM 6864 C C . GLU B 1 422 ? 24.156 0.012 17.453 1 98.12 422 GLU B C 1
ATOM 6866 O O . GLU B 1 422 ? 24.031 -1.125 17.906 1 98.12 422 GLU B O 1
ATOM 6871 N N . VAL B 1 423 ? 23.5 1.134 17.906 1 98.12 423 VAL B N 1
ATOM 6872 C CA . VAL B 1 423 ? 22.609 0.964 19.047 1 98.12 423 VAL B CA 1
ATOM 6873 C C . VAL B 1 423 ? 21.359 1.819 18.859 1 98.12 423 VAL B C 1
ATOM 6875 O O . VAL B 1 423 ? 21.406 2.873 18.219 1 98.12 423 VAL B O 1
ATOM 6878 N N . ILE B 1 424 ? 20.297 1.365 19.25 1 96.69 424 ILE B N 1
ATOM 6879 C CA . ILE B 1 424 ? 19.047 2.109 19.359 1 96.69 424 ILE B CA 1
ATOM 6880 C C . ILE B 1 424 ? 18.766 2.406 20.844 1 96.69 424 ILE B C 1
ATOM 6882 O O . ILE B 1 424 ? 18.875 1.523 21.688 1 96.69 424 ILE B O 1
ATOM 6886 N N . PRO B 1 425 ? 18.453 3.701 21.172 1 84.81 425 PRO B N 1
ATOM 6887 C CA . PRO B 1 425 ? 18.281 4.09 22.578 1 84.81 425 PRO B CA 1
ATOM 6888 C C . PRO B 1 425 ? 17.203 3.275 23.281 1 84.81 425 PRO B C 1
ATOM 6890 O O . PRO B 1 425 ? 16.297 2.73 22.625 1 84.81 425 PRO B O 1
#

Sequence (850 aa):
MIDIKLIRQNPDFVKEALRKRGEDPAIIDEILKIDADWRATITKTNELRSRRNEISKNVARLKKEGKNAEAEALIEEGKRLGEEIKALEEKEKELQKKLNDLLLMIPNIPHESVPVGEDESQNVEVRRWGEPREFDFTPLAHWDLGPAWGLMDFSRASKLSGSRFTVMYGKLARLERALINFMLDVHTKEHGYTEVWVPHLVKRETITITGQLPKFEEELYLAERDDLFLIPTAEVPLAALHSGEILEEKELPKKYVSYTPCYRREAGSYGKDVRGMIRQHQFDKVELVWVTTPERSFEDLEELVKDAETILRKLELPYRVVSLCTGDLGFTSAKTYDIEVWLPSYNAYKEISSCSNVTDFQARRGNMRYRRRSDGKLEYVHTLNGSGIAVGRALVAILENYQQPDGSVRVPEVLVPYTGFEVIPMIDIKLIRQNPDFVKEALRKRGEDPAIIDEILKIDADWRATITKTNELRSRRNEISKNVARLKKEGKNAEAEALIEEGKRLGEEIKALEEKEKELQKKLNDLLLMIPNIPHESVPVGEDESQNVEVRRWGEPREFDFTPLAHWDLGPAWGLMDFSRASKLSGSRFTVMYGKLARLERALINFMLDVHTKEHGYTEVWVPHLVKRETITITGQLPKFEEELYLAERDDLFLIPTAEVPLAALHSGEILEEKELPKKYVSYTPCYRREAGSYGKDVRGMIRQHQFDKVELVWVTTPERSFEDLEELVKDAETILRKLELPYRVVSLCTGDLGFTSAKTYDIEVWLPSYNAYKEISSCSNVTDFQARRGNMRYRRRSDGKLEYVHTLNGSGIAVGRALVAILENYQQPDGSVRVPEVLVPYTGFEVIP

Solvent-accessible surface area (backbone atoms only — not comparable to full-atom values): 42910 Å² total; per-residue (Å²): 56,68,59,64,64,51,46,71,74,38,45,66,61,51,32,49,47,31,47,50,39,72,44,76,43,65,60,55,58,54,46,52,50,45,49,50,52,32,53,50,41,52,50,51,39,52,52,49,52,51,49,38,54,50,37,54,53,49,30,55,52,28,51,75,71,65,41,54,70,63,22,51,54,39,49,53,50,35,52,53,45,50,55,51,42,53,53,42,52,52,49,36,52,51,38,48,49,52,44,52,57,54,44,61,68,48,58,46,63,63,42,88,84,44,47,82,23,74,31,72,91,48,38,43,77,75,51,70,42,77,67,80,81,83,68,97,57,84,78,58,39,51,68,53,48,29,44,73,62,67,29,33,36,51,67,58,20,27,69,36,46,31,81,39,38,56,28,28,26,43,67,54,28,43,44,53,56,24,49,54,53,50,53,52,45,50,38,42,77,72,67,67,28,38,38,39,35,71,66,56,49,26,26,64,70,31,40,33,20,61,52,43,37,70,81,44,52,76,38,40,44,43,27,65,95,75,52,30,29,43,35,64,43,54,57,34,57,60,74,41,64,51,48,69,35,74,43,55,48,88,64,50,63,40,44,37,32,28,71,36,76,19,31,32,58,61,65,85,59,83,77,66,63,50,72,53,68,78,46,45,40,58,47,40,34,34,28,32,38,36,41,28,49,69,92,46,37,69,64,48,40,55,51,52,45,49,58,27,48,47,55,38,58,66,57,68,50,28,31,35,33,29,38,39,8,38,29,49,49,56,59,50,30,22,43,41,39,34,35,20,36,54,33,66,77,69,72,40,70,41,79,41,28,50,31,28,30,27,44,41,25,39,21,58,58,30,48,20,30,26,31,37,81,89,80,58,50,78,40,60,27,15,40,33,42,22,38,42,34,31,45,51,48,50,51,44,35,44,51,36,71,34,51,42,93,86,63,28,24,52,47,48,73,80,46,26,83,61,54,73,50,57,64,44,110,56,68,58,65,63,51,48,70,75,38,42,66,61,50,32,50,46,31,46,50,41,73,42,77,44,65,59,56,56,53,45,53,51,44,50,49,52,33,53,51,42,52,51,50,42,51,52,49,50,52,48,40,53,51,38,55,53,48,30,54,52,28,51,74,72,65,40,55,70,64,22,51,54,38,48,54,49,36,53,52,48,50,54,50,42,52,52,42,51,54,48,36,51,50,36,48,50,53,44,51,57,55,45,60,70,47,58,45,63,61,42,88,85,44,48,83,23,74,31,74,91,48,38,43,77,76,49,71,43,76,69,80,81,83,70,96,57,85,78,59,38,51,69,54,48,28,45,72,64,67,29,32,36,53,66,59,20,28,69,37,47,31,79,40,39,55,28,28,26,41,68,53,29,42,44,54,54,26,50,53,52,50,54,52,48,48,38,42,75,72,68,67,28,40,38,38,35,68,67,54,50,26,27,63,69,31,39,34,23,62,52,43,38,71,81,43,52,74,36,41,44,42,26,66,94,75,55,28,30,44,35,65,42,54,57,34,59,60,74,41,64,52,47,69,35,74,43,56,48,86,63,50,63,41,44,36,31,30,70,35,75,20,30,32,58,61,65,86,58,81,79,66,63,50,72,52,69,76,47,46,39,58,48,41,34,34,27,32,40,34,40,29,49,70,91,46,38,69,64,49,40,56,50,52,46,50,59,28,48,47,56,38,59,66,57,68,48,28,32,35,35,29,39,40,8,38,29,48,50,55,60,48,29,22,43,42,40,34,35,22,35,52,32,66,78,68,72,41,68,41,79,41,25,50,30,28,32,25,43,41,27,39,21,57,58,29,48,21,30,25,32,37,82,90,79,57,49,77,41,60,26,16,39,32,41,25,36,43,33,33,44,50,48,49,51,43,35,44,51,36,71,33,50,42,93,86,62,28,24,51,48,49,74,80,46,26,82,61,54,74,48,56,63,42,111

InterPro domains:
  IPR002314 Aminoacyl-tRNA synthetase, class II (G/ P/ S/T) [PF00587] (224-402)
  IPR002317 Serine-tRNA ligase, type1 [MF_00176] (1-424)
  IPR002317 Serine-tRNA ligase, type1 [PIRSF001529] (1-422)
  IPR002317 Serine-tRNA ligase, type1 [PR00981] (266-278)
  IPR002317 Serine-tRNA ligase, type1 [PR00981] (278-291)
  IPR002317 Serine-tRNA ligase, type1 [PR00981] (318-331)
  IPR002317 Serine-tRNA ligase, type1 [PR00981] (335-351)
  IPR002317 Serine-tRNA ligase, type1 [PR00981] (353-369)
  IPR002317 Serine-tRNA ligase, type1 [TIGR00414] (1-418)
  IPR006195 Aminoacyl-tRNA synthetase, class II [PS50862] (174-412)
  IPR010978 Class I and II aminoacyl-tRNA synthetase, tRNA-binding arm [SSF46589] (1-115)
  IPR015866 Serine-tRNA synthetase, type1, N-terminal [PF02403] (1-110)
  IPR033729 Serine-tRNA ligase catalytic core domain [cd00770] (122-419)
  IPR042103 Serine-tRNA synthetase, type1, N-terminal domain superfamily [G3DSA:1.10.287.40] (1-107)
  IPR045864 Class II Aminoacyl-tRNA synthetase/Biotinyl protein ligase (BPL) and lipoyl protein ligase (LPL) [G3DSA:3.30.930.10] (108-425)
  IPR045864 Class II Aminoacyl-tRNA synthetase/Biotinyl protein ligase (BPL) and lipoyl protein ligase (LPL) [SSF55681] (119-424)

Organism: Thermotoga maritima (strain ATCC 43589 / DSM 3109 / JCM 10099 / NBRC 100826 / MSB8) (NCBI:txid243274)

Secondary structure (DSSP, 8-state):
---HHHHHH-HHHHHHHHHHTT--THHHHHHHHHHHHHHHHHHHHHHHHHHHHHHHHHHHHHHHTT-HHHHHHHHHHHHHHHHHHHHHHHHHHHHHHHHHHHHTTSPPPPPTTSPP-SSGGG-EEEEEES-PPPPSS-PPPHHHHHHHHTSEEHHHHHHHH-SS--EEEHHHHHHHHHHHHHHHHHHHHHS-PEEEE--SEEEHHHHHHTT-TTTTGGGS-EETTTTEEE-SSTHHHHHTTTTT-EEEGGGPSEEEEEEEEEE---TT--STT-STTSS-SEEEEEEEEEEE-TTTHHHHHHHHHHHHHHHHHHTT--EEEEE--GGG--TT-SEEEEEEEEEGGGTEEEEEEEEEE-TTHHHHHHT-EEE-TTT--EEEPEEEEEEEEEHHHHHHHHHHHTB-TTS-EEPPGGGHHHHS-SEE-/---HHHHHH-HHHHHHHHHHTT--THHHHHHHHHHHHHHHHHHHHHHHHHHHHHHHHHHHHHHHTT-HHHHHHHHHHHHHHHHHHHHHHHHHHHHHHHHHHHHTTSPPPPPTTSPP-SSGGG-EEEEEES-PPPPSS-PPPHHHHHHHHTSEEHHHHHHHH-TT--EEEHHHHHHHHHHHHHHHHHHHHHS-PEEEE--SEEEHHHHHHTT-TTTTGGGS-EETTTTEEE-SSTHHHHHTTTTT-EEEGGGPSEEEEEEEEEE---TT-TTSS-STTSS-SEEEEEEEEEEE-TTTHHHHHHHHHHHHHHHHHHTT--EEEEE--GGG--TT-SEEEEEEEEEGGGTEEEEEEEEEE-TTHHHHHHT-EEE-TTT--EEEPEEEEEEEEEHHHHHHHHHHHTB-TTS-EEPPGGGHHHHS-SEE-

Nearest PDB structures (foldseek):
  2dq3-assembly1_B  TM=9.835E-01  e=3.596E-57  Aquifex aeolicus VF5
  6h9x-assembly1_A  TM=9.299E-01  e=1.409E-53  Klebsiella pneumoniae
  6hdz-assembly1_B  TM=9.353E-01  e=9.192E-49  Pseudomonas aeruginosa
  6he3-assembly1_B  TM=9.361E-01  e=1.782E-48  Pseudomonas aeruginosa
  2zr2-assembly1_A  TM=9.456E-01  e=5.445E-47  Pyrococcus horikoshii OT3

Radius of gyration: 33.0 Å; Cα contacts (8 Å, |Δi|>4): 1736; chains: 2; bounding box: 80×82×107 Å